Protein AF-D1PQE3-F1 (afdb_monomer)

Foldseek 3Di:
DDDDDDDDDDDDDDDDDDDDDDDDDDDDDDDDDDDDDDDDDDDDQLKQKEKEWEWEFEAEPVLHGDDILPFAFDPDFDKFWKFFDDDPRWIKIWGWDDDRSTTITIIITRDQFFIATFDQQPVNGTPDDVQQKDWAAKDPAPNDSDHPDGDDRNPRVVRRVPTDGRNDSYDYHYIYTYIYGDPHDLPWQDFDDPVLQVVQFFQEWEAAPACCQVQPIDTHGQDDDEPPQKHKADDTSDQKIKIWGDNLVVVVVVSCVPPNAKDFPVVPDDTFMWMWGQDSVVSGIYGDPPRRHGYTYIYHPDDDDAADDDDPVLQCVAQAFFEWEDAPDPPPPDDIDTGGQPDDDCQQWDWDDDGQKIKIWGRHCVSVQVVSCVPVNAKDFDDAPGQIWMWGCHPNGIHTDPVRRHGYGYIYHDDDADDDFQDLVLVCVLLPPLFFFEWEEEPADPVQDIDTHRQPDSDCPQWDKADDHRDQKIKIFGDCCLVVLLVRCVVAFFKDWDPPWFRIWMWGQPPHGIHTDPVRRHTYTYIYHFQKAKAKAFFEFAAAFAALDPPALEFEADPVRDGDALPRRQAFRIWIDIHGHPVVLVVQCVLVVPDPPAADDCQVWKKKKFAFAPDDPRMWIWGWDFDAQPPPPGFDAFPVRRYTITRTHGPDPPPPRRFYKWWFDADPVPRDTDTDNHLDDDPDWAQKDKTWMDGDDNRGSSSGIWMWTARPNDTDIGTYDYDPDTHMYMYGYFADHCVQFKFWEEQDPVRLVVVCPVVDCSLVFKWWHQDPPPDGGDQQKDQDSTRGGYGNRQKIKGKGADSDDDPDDLFVLLQVLQLVVCCVVVVHDSVQKDKGKIFIFIARSNGSRGGMADPDWIKMFGHDDPPDAQQWWKKKWAFAPLDRRTTPVVSRVSSVPTHTDMDTFGHDHSHTMDIDRTTTMMMMMTGNVRRDDDDPPPPPDDDDDDDDDDDDDDDDDDDDDDDDDDDDDDDDDDDDDDDDDDDDDDDDDDDDDDDDDDDDDDPDPDDDDDDDDDDDD

InterPro domains:
  IPR019931 LPXTG cell wall anchor motif [PS50847] (981-1017)

Structure (mmCIF, N/CA/C/O backbone):
data_AF-D1PQE3-F1
#
_entry.id   AF-D1PQE3-F1
#
loop_
_atom_site.group_PDB
_atom_site.id
_atom_site.type_symbol
_atom_site.label_atom_id
_atom_site.label_alt_id
_atom_site.label_comp_id
_atom_site.label_asym_id
_atom_site.label_entity_id
_atom_site.label_seq_id
_atom_site.pdbx_PDB_ins_code
_atom_site.Cartn_x
_atom_site.Cartn_y
_atom_site.Cartn_z
_atom_site.occupancy
_atom_site.B_iso_or_equiv
_atom_site.auth_seq_id
_atom_site.auth_comp_id
_atom_site.auth_asym_id
_atom_site.auth_atom_id
_atom_site.pdbx_PDB_model_num
ATOM 1 N N . MET A 1 1 ? -52.434 -28.961 -11.051 1.00 35.41 1 MET A N 1
ATOM 2 C CA . MET A 1 1 ? -52.957 -30.331 -10.833 1.00 35.41 1 MET A CA 1
ATOM 3 C C . MET A 1 1 ? -51.954 -31.077 -9.965 1.00 35.41 1 MET A C 1
ATOM 5 O O . MET A 1 1 ? -50.772 -30.798 -10.088 1.00 35.41 1 MET A O 1
ATOM 9 N N . LEU A 1 2 ? -52.427 -31.967 -9.096 1.00 25.78 2 LEU A N 1
ATOM 10 C CA . LEU A 1 2 ? -51.638 -32.911 -8.283 1.00 25.78 2 LEU A CA 1
ATOM 11 C C . LEU A 1 2 ? -51.845 -34.343 -8.852 1.00 25.78 2 LEU A C 1
ATOM 13 O O . LEU A 1 2 ? -52.715 -34.464 -9.724 1.00 25.78 2 LEU A O 1
ATOM 17 N N . PRO A 1 3 ? -51.173 -35.421 -8.370 1.00 51.66 3 PRO A N 1
ATOM 18 C CA . PRO A 1 3 ? -50.254 -35.500 -7.218 1.00 51.66 3 PRO A CA 1
ATOM 19 C C . PRO A 1 3 ? -48.906 -36.246 -7.422 1.00 51.66 3 PRO A C 1
ATOM 21 O O . PRO A 1 3 ? -48.752 -37.066 -8.318 1.00 51.66 3 PRO A O 1
ATOM 24 N N . PHE A 1 4 ? -47.979 -35.969 -6.494 1.00 27.55 4 PHE A N 1
ATOM 25 C CA . PHE A 1 4 ? -47.116 -36.890 -5.720 1.00 27.55 4 PHE A CA 1
ATOM 26 C C . PHE A 1 4 ? -46.882 -38.346 -6.183 1.00 27.55 4 PHE A C 1
ATOM 28 O O . PHE A 1 4 ? -47.830 -39.113 -6.338 1.00 27.55 4 PHE A O 1
ATOM 35 N N . ALA A 1 5 ? -45.625 -38.789 -6.043 1.00 27.61 5 ALA A N 1
ATOM 36 C CA . ALA A 1 5 ? -45.244 -39.712 -4.959 1.00 27.61 5 ALA A CA 1
ATOM 37 C C . ALA A 1 5 ? -43.751 -39.554 -4.597 1.00 27.61 5 ALA A C 1
ATOM 39 O O . ALA A 1 5 ? -42.927 -39.351 -5.483 1.00 27.61 5 ALA A O 1
ATOM 40 N N . ALA A 1 6 ? -43.416 -39.668 -3.311 1.00 27.92 6 ALA A N 1
ATOM 41 C CA . ALA A 1 6 ? -42.050 -39.723 -2.782 1.00 27.92 6 ALA A CA 1
ATOM 42 C C . ALA A 1 6 ? -41.967 -40.823 -1.709 1.00 27.92 6 ALA A C 1
ATOM 44 O O . ALA A 1 6 ? -43.003 -41.205 -1.165 1.00 27.92 6 ALA A O 1
ATOM 45 N N . PHE A 1 7 ? -40.760 -41.298 -1.402 1.00 25.11 7 PHE A N 1
ATOM 46 C CA . PHE A 1 7 ? -40.405 -41.987 -0.153 1.00 25.11 7 PHE A CA 1
ATOM 47 C C . PHE A 1 7 ? -38.906 -41.766 0.123 1.00 25.11 7 PHE A C 1
ATOM 49 O O . PHE A 1 7 ? -38.166 -41.465 -0.814 1.00 25.11 7 PHE A O 1
ATOM 56 N N . ALA A 1 8 ? -38.492 -41.843 1.389 1.00 27.16 8 ALA A N 1
ATOM 57 C CA . ALA A 1 8 ? -37.233 -41.283 1.892 1.00 27.16 8 ALA A CA 1
ATOM 58 C C . ALA A 1 8 ? -36.483 -42.237 2.853 1.00 27.16 8 ALA A C 1
ATOM 60 O O . ALA A 1 8 ? -36.969 -43.338 3.108 1.00 27.16 8 ALA A O 1
ATOM 61 N N . GLU A 1 9 ? -35.359 -41.736 3.389 1.00 26.64 9 GLU A N 1
ATOM 62 C CA . GLU A 1 9 ? -34.628 -42.176 4.601 1.00 26.64 9 GLU A CA 1
ATOM 63 C C . GLU A 1 9 ? -33.833 -43.509 4.535 1.00 26.64 9 GLU A C 1
ATOM 65 O O . GLU A 1 9 ? -34.399 -44.598 4.479 1.00 26.64 9 GLU A O 1
ATOM 70 N N . ASP A 1 10 ? -32.495 -43.375 4.457 1.00 29.28 10 ASP A N 1
ATOM 71 C CA . ASP A 1 10 ? -31.448 -43.713 5.468 1.00 29.28 10 ASP A CA 1
ATOM 72 C C . ASP A 1 10 ? -31.672 -44.838 6.529 1.00 29.28 10 ASP A C 1
ATOM 74 O O . ASP A 1 10 ? -32.820 -45.217 6.770 1.00 29.28 10 ASP A O 1
ATOM 78 N N . PRO A 1 11 ? -30.618 -45.390 7.207 1.00 44.50 11 PRO A N 1
ATOM 79 C CA . PRO A 1 11 ? -29.321 -44.750 7.529 1.00 44.50 11 PRO A CA 1
ATOM 80 C C . PRO A 1 11 ? -28.013 -45.582 7.401 1.00 44.50 11 PRO A C 1
ATOM 82 O O . PRO A 1 11 ? -28.030 -46.797 7.217 1.00 44.50 11 PRO A O 1
ATOM 85 N N . GLU A 1 12 ? -26.887 -44.863 7.546 1.00 29.00 12 GLU A N 1
ATOM 86 C CA . GLU A 1 12 ? -25.621 -45.171 8.269 1.00 29.00 12 GLU A CA 1
ATOM 87 C C . GLU A 1 12 ? -25.110 -46.631 8.404 1.00 29.00 12 GLU A C 1
ATOM 89 O O . GLU A 1 12 ? -25.787 -47.501 8.950 1.00 29.00 12 GLU A O 1
ATOM 94 N N . ASN A 1 13 ? -23.817 -46.874 8.110 1.00 27.17 13 ASN A N 1
ATOM 95 C CA . ASN A 1 13 ? -22.727 -46.793 9.116 1.00 27.17 13 ASN A CA 1
ATOM 96 C C . ASN A 1 13 ? -21.320 -47.133 8.518 1.00 27.17 13 ASN A C 1
ATOM 98 O O . ASN A 1 13 ? -21.216 -47.577 7.378 1.00 27.17 13 ASN A O 1
ATOM 102 N N . ASP A 1 14 ? -20.279 -46.860 9.317 1.00 27.48 14 ASP A N 1
ATOM 103 C CA . ASP A 1 14 ? -18.820 -47.110 9.275 1.00 27.48 14 ASP A CA 1
ATOM 104 C C . ASP A 1 14 ? -18.150 -48.179 8.358 1.00 27.48 14 ASP A C 1
ATOM 106 O O . ASP A 1 14 ? -18.758 -49.057 7.753 1.00 27.48 14 ASP A O 1
ATOM 110 N N . GLY A 1 15 ? -16.799 -48.167 8.342 1.00 26.25 15 GLY A N 1
ATOM 111 C CA . GLY A 1 15 ? -16.184 -49.437 8.763 1.00 26.25 15 GLY A CA 1
ATOM 112 C C . GLY A 1 15 ? -14.796 -49.914 8.312 1.00 26.25 15 GLY A C 1
ATOM 113 O O . GLY A 1 15 ? -14.409 -50.964 8.816 1.00 26.25 15 GLY A O 1
ATOM 114 N N . SER A 1 16 ? -13.996 -49.217 7.488 1.00 27.55 16 SER A N 1
ATOM 115 C CA . SER A 1 16 ? -12.582 -49.592 7.166 1.00 27.55 16 SER A CA 1
ATOM 116 C C . SER A 1 16 ? -12.328 -50.952 6.449 1.00 27.55 16 SER A C 1
ATOM 118 O O . SER A 1 16 ? -13.209 -51.798 6.342 1.00 27.55 16 SER A O 1
ATOM 120 N N . GLY A 1 17 ? -11.099 -51.192 5.949 1.00 25.55 17 GLY A N 1
ATOM 121 C CA . GLY A 1 17 ? -10.682 -52.523 5.454 1.00 25.55 17 GLY A CA 1
ATOM 122 C C . GLY A 1 17 ? -9.570 -52.534 4.392 1.00 25.55 17 GLY A C 1
ATOM 123 O O . GLY A 1 17 ? -9.836 -52.386 3.205 1.00 25.55 17 GLY A O 1
ATOM 124 N N . SER A 1 18 ? -8.316 -52.746 4.807 1.00 28.88 18 SER A N 1
ATOM 125 C CA . SER A 1 18 ? -7.129 -52.782 3.924 1.00 28.88 18 SER A CA 1
ATOM 126 C C . SER A 1 18 ? -6.797 -54.192 3.374 1.00 28.88 18 SER A C 1
ATOM 128 O O . SER A 1 18 ? -7.377 -55.190 3.797 1.00 28.88 18 SER A O 1
ATOM 130 N N . THR A 1 19 ? -5.755 -54.259 2.528 1.00 30.53 19 THR A N 1
ATOM 131 C CA . THR A 1 19 ? -5.007 -55.423 1.977 1.00 30.53 19 THR A CA 1
ATOM 132 C C . THR A 1 19 ? -5.483 -56.046 0.644 1.00 30.53 19 THR A C 1
ATOM 134 O O . THR A 1 19 ? -6.672 -56.196 0.399 1.00 30.53 19 THR A O 1
ATOM 137 N N . GLY A 1 20 ? -4.582 -56.461 -0.267 1.00 27.12 20 GLY A N 1
ATOM 138 C CA . GLY A 1 20 ? -3.137 -56.171 -0.315 1.00 27.12 20 GLY A CA 1
ATOM 139 C C . GLY A 1 20 ? -2.281 -57.042 -1.261 1.00 27.12 20 GLY A C 1
ATOM 140 O O . GLY A 1 20 ? -2.555 -58.220 -1.439 1.00 27.12 20 GLY A O 1
ATOM 141 N N . SER A 1 21 ? -1.192 -56.437 -1.761 1.00 29.28 21 SER A N 1
ATOM 142 C CA . SER A 1 21 ? 0.133 -57.005 -2.117 1.00 29.28 21 SER A CA 1
ATOM 143 C C . SER A 1 21 ? 0.295 -58.216 -3.066 1.00 29.28 21 SER A C 1
ATOM 145 O O . SER A 1 21 ? -0.207 -59.307 -2.817 1.00 29.28 21 SER A O 1
ATOM 147 N N . ALA A 1 22 ? 1.223 -58.071 -4.026 1.00 27.00 22 ALA A N 1
ATOM 148 C CA . ALA A 1 22 ? 2.254 -59.082 -4.307 1.00 27.00 22 ALA A CA 1
ATOM 149 C C . ALA A 1 22 ? 3.503 -58.435 -4.954 1.00 27.00 22 ALA A C 1
ATOM 151 O O . ALA A 1 22 ? 3.376 -57.634 -5.878 1.00 27.00 22 ALA A O 1
ATOM 152 N N . THR A 1 23 ? 4.708 -58.802 -4.504 1.00 29.86 23 THR A N 1
ATOM 153 C CA . THR A 1 23 ? 6.007 -58.311 -5.018 1.00 29.86 23 THR A CA 1
ATOM 154 C C . THR A 1 23 ? 6.984 -59.465 -5.279 1.00 29.86 23 THR A C 1
ATOM 156 O O . THR A 1 23 ? 6.872 -60.521 -4.658 1.00 29.86 23 THR A O 1
ATOM 159 N N . THR A 1 24 ? 7.986 -59.258 -6.147 1.00 26.23 24 THR A N 1
ATOM 160 C CA . THR A 1 24 ? 9.192 -60.111 -6.236 1.00 26.23 24 THR A CA 1
ATOM 161 C C . THR A 1 24 ? 10.414 -59.325 -6.722 1.00 26.23 24 THR A C 1
ATOM 163 O O . THR A 1 24 ? 10.388 -58.760 -7.812 1.00 26.23 24 THR A O 1
ATOM 166 N N . GLU A 1 25 ? 11.509 -59.364 -5.962 1.00 29.30 25 GLU A N 1
ATOM 167 C CA . GLU A 1 25 ? 12.852 -58.924 -6.381 1.00 29.30 25 GLU A CA 1
ATOM 168 C C . GLU A 1 25 ? 13.677 -60.091 -6.978 1.00 29.30 25 GLU A C 1
ATOM 170 O O . GLU A 1 25 ? 13.484 -61.231 -6.550 1.00 29.30 25 GLU A O 1
ATOM 175 N N . LYS A 1 26 ? 14.700 -59.820 -7.821 1.00 28.14 26 LYS A N 1
ATOM 176 C CA . LYS A 1 26 ? 16.119 -59.825 -7.361 1.00 28.14 26 LYS A CA 1
ATOM 177 C C . LYS A 1 26 ? 17.222 -59.613 -8.422 1.00 28.14 26 LYS A C 1
ATOM 179 O O . LYS A 1 26 ? 17.349 -60.373 -9.374 1.00 28.14 26 LYS A O 1
ATOM 184 N N . THR A 1 27 ? 18.171 -58.750 -8.031 1.00 27.91 27 THR A N 1
ATOM 185 C CA . THR A 1 27 ? 19.623 -58.718 -8.356 1.00 27.91 27 THR A CA 1
ATOM 186 C C . THR A 1 27 ? 20.117 -58.334 -9.774 1.00 27.91 27 THR A C 1
ATOM 188 O O . THR A 1 27 ? 19.391 -58.519 -10.744 1.00 27.91 27 THR A O 1
ATOM 191 N N . PRO A 1 28 ? 21.343 -57.756 -9.896 1.00 45.00 28 PRO A N 1
ATOM 192 C CA . PRO A 1 28 ? 21.773 -56.979 -11.071 1.00 45.00 28 PRO A CA 1
ATOM 193 C C . PRO A 1 28 ? 22.816 -57.672 -11.976 1.00 45.00 28 PRO A C 1
ATOM 195 O O . PRO A 1 28 ? 23.438 -58.658 -11.579 1.00 45.00 28 PRO A O 1
ATOM 198 N N . GLY A 1 29 ? 23.078 -57.093 -13.159 1.00 26.38 29 GLY A N 1
ATOM 199 C CA . GLY A 1 29 ? 24.144 -57.521 -14.076 1.00 26.38 29 GLY A CA 1
ATOM 200 C C . GLY A 1 29 ? 24.586 -56.449 -15.090 1.00 26.38 29 GLY A C 1
ATOM 201 O O . GLY A 1 29 ? 23.773 -55.947 -15.854 1.00 26.38 29 GLY A O 1
ATOM 202 N N . GLU A 1 30 ? 25.881 -56.131 -15.039 1.00 27.22 30 GLU A N 1
ATOM 203 C CA . GLU A 1 30 ? 26.797 -55.482 -16.006 1.00 27.22 30 GLU A CA 1
ATOM 204 C C . GLU A 1 30 ? 26.261 -54.845 -17.316 1.00 27.22 30 GLU A C 1
ATOM 206 O O . GLU A 1 30 ? 25.704 -55.512 -18.188 1.00 27.22 30 GLU A O 1
ATOM 211 N N . ILE A 1 31 ? 26.611 -53.565 -17.530 1.00 30.06 31 ILE A N 1
ATOM 212 C CA . ILE A 1 31 ? 26.550 -52.869 -18.832 1.00 30.06 31 ILE A CA 1
ATOM 213 C C . ILE A 1 31 ? 27.939 -52.942 -19.510 1.00 30.06 31 ILE A C 1
ATOM 215 O O . ILE A 1 31 ? 28.924 -52.551 -18.879 1.00 30.06 31 ILE A O 1
ATOM 219 N N . PRO A 1 32 ? 28.062 -53.385 -20.779 1.00 30.92 32 PRO A N 1
ATOM 220 C CA . PRO A 1 32 ? 29.330 -53.374 -21.516 1.00 30.92 32 PRO A CA 1
ATOM 221 C C . PRO A 1 32 ? 29.648 -51.988 -22.132 1.00 30.92 32 PRO A C 1
ATOM 223 O O . PRO A 1 32 ? 28.728 -51.273 -22.533 1.00 30.92 32 PRO A O 1
ATOM 226 N N . PRO A 1 33 ? 30.932 -51.592 -22.256 1.00 30.69 33 PRO A N 1
ATOM 227 C CA . PRO A 1 33 ? 31.309 -50.227 -22.632 1.00 30.69 33 PRO A CA 1
ATOM 228 C C . PRO A 1 33 ? 31.410 -49.952 -24.148 1.00 30.69 33 PRO A C 1
ATOM 230 O O . PRO A 1 33 ? 31.966 -50.735 -24.913 1.00 30.69 33 PRO A O 1
ATOM 233 N N . SER A 1 34 ? 30.934 -48.760 -24.523 1.00 34.16 34 SER A N 1
ATOM 234 C CA . SER A 1 34 ? 31.399 -47.855 -25.596 1.00 34.16 34 SER A CA 1
ATOM 235 C C . SER A 1 34 ? 31.992 -48.407 -26.912 1.00 34.16 34 SER A C 1
ATOM 237 O O . SER A 1 34 ? 33.170 -48.757 -26.984 1.00 34.16 34 SER A O 1
ATOM 239 N N . ALA A 1 35 ? 31.244 -48.210 -28.003 1.00 27.95 35 ALA A N 1
ATOM 240 C CA . ALA A 1 35 ? 31.748 -47.683 -29.281 1.00 27.95 35 ALA A CA 1
ATOM 241 C C . ALA A 1 35 ? 30.570 -47.035 -30.047 1.00 27.95 35 ALA A C 1
ATOM 243 O O . ALA A 1 35 ? 29.477 -47.591 -30.043 1.00 27.95 35 ALA A O 1
ATOM 244 N N . GLY A 1 36 ? 30.689 -45.890 -30.720 1.00 27.58 36 GLY A N 1
ATOM 245 C CA . GLY A 1 36 ? 31.830 -44.977 -30.827 1.00 27.58 36 GLY A CA 1
ATOM 246 C C . GLY A 1 36 ? 31.709 -44.123 -32.094 1.00 27.58 36 GLY A C 1
ATOM 247 O O . GLY A 1 36 ? 32.002 -44.617 -33.178 1.00 27.58 36 GLY A O 1
ATOM 248 N N . VAL A 1 37 ? 31.269 -42.868 -31.964 1.00 28.39 37 VAL A N 1
ATOM 249 C CA . VAL A 1 37 ? 31.210 -41.884 -33.061 1.00 28.39 37 VAL A CA 1
ATOM 250 C C . VAL A 1 37 ? 31.711 -40.547 -32.526 1.00 28.39 37 VAL A C 1
ATOM 252 O O . VAL A 1 37 ? 31.089 -39.962 -31.643 1.00 28.39 37 VAL A O 1
ATOM 255 N N . GLU A 1 38 ? 32.841 -40.075 -33.047 1.00 31.31 38 GLU A N 1
ATOM 256 C CA . GLU A 1 38 ? 33.329 -38.718 -32.799 1.00 31.31 38 GLU A CA 1
ATOM 257 C C . GLU A 1 38 ? 32.581 -37.720 -33.692 1.00 31.31 38 GLU A C 1
ATOM 259 O O . GLU A 1 38 ? 32.419 -37.952 -34.891 1.00 31.31 38 GLU A O 1
ATOM 264 N N . LEU A 1 39 ? 32.215 -36.567 -33.130 1.00 31.39 39 LEU A N 1
ATOM 265 C CA . LEU A 1 39 ? 32.060 -35.330 -33.891 1.00 31.39 39 LEU A CA 1
ATOM 266 C C . LEU A 1 39 ? 33.165 -34.375 -33.435 1.00 31.39 39 LEU A C 1
ATOM 268 O O . LEU A 1 39 ? 33.244 -34.009 -32.265 1.00 31.39 39 LEU A O 1
ATOM 272 N N . LEU A 1 40 ? 34.054 -34.024 -34.362 1.00 35.94 40 LEU A N 1
ATOM 273 C CA . LEU A 1 40 ? 35.183 -33.126 -34.127 1.00 35.94 40 LEU A CA 1
ATOM 274 C C . LEU A 1 40 ? 34.771 -31.676 -34.410 1.00 35.94 40 LEU A C 1
ATOM 276 O O . LEU A 1 40 ? 34.081 -31.428 -35.396 1.00 35.94 40 LEU A O 1
ATOM 280 N N . GLY A 1 41 ? 35.297 -30.719 -33.634 1.00 35.44 41 GLY A N 1
ATOM 281 C CA . GLY A 1 41 ? 35.365 -29.316 -34.074 1.00 35.44 41 GLY A CA 1
ATOM 282 C C . GLY A 1 41 ? 34.621 -28.262 -33.249 1.00 35.44 41 GLY A C 1
ATOM 283 O O . GLY A 1 41 ? 34.088 -27.329 -33.837 1.00 35.44 41 GLY A O 1
ATOM 284 N N . GLY A 1 42 ? 34.624 -28.350 -31.917 1.00 31.02 42 GLY A N 1
ATOM 285 C CA . GLY A 1 42 ? 34.377 -27.181 -31.061 1.00 31.02 42 GLY A CA 1
ATOM 286 C C . GLY A 1 42 ? 35.692 -26.494 -30.678 1.00 31.02 42 GLY A C 1
ATOM 287 O O . GLY A 1 42 ? 36.653 -27.176 -30.315 1.00 31.02 42 GLY A O 1
ATOM 288 N N . THR A 1 43 ? 35.758 -25.161 -30.730 1.00 37.25 43 THR A N 1
ATOM 289 C CA . THR A 1 43 ? 36.818 -24.406 -30.037 1.00 37.25 43 THR A CA 1
ATOM 290 C C . THR A 1 43 ? 36.696 -24.608 -28.522 1.00 37.25 43 THR A C 1
ATOM 292 O O . THR A 1 43 ? 35.577 -24.767 -28.030 1.00 37.25 43 THR A O 1
ATOM 295 N N . PRO A 1 44 ? 37.801 -24.590 -27.749 1.00 40.62 44 PRO A N 1
ATOM 296 C CA . PRO A 1 44 ? 37.707 -24.652 -26.296 1.00 40.62 44 PRO A CA 1
ATOM 297 C C . PRO A 1 44 ? 36.896 -23.461 -25.780 1.00 40.62 44 PRO A C 1
ATOM 299 O O . PRO A 1 44 ? 37.273 -22.313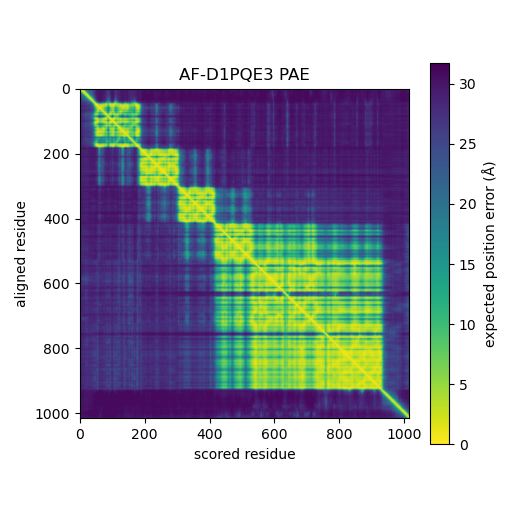 -26.019 1.00 40.62 44 PRO A O 1
ATOM 302 N N . ARG A 1 45 ? 35.795 -23.728 -25.072 1.00 51.97 45 ARG A N 1
ATOM 303 C CA . ARG A 1 45 ? 35.130 -22.700 -24.269 1.00 51.97 45 ARG A CA 1
ATOM 304 C C . ARG A 1 45 ? 36.084 -22.304 -23.139 1.00 51.97 45 ARG A C 1
ATOM 306 O O . ARG A 1 45 ? 36.736 -23.169 -22.547 1.00 51.97 45 ARG A O 1
ATOM 313 N N . ASN A 1 46 ? 36.187 -21.011 -22.852 1.00 52.53 46 ASN A N 1
ATOM 314 C CA . ASN A 1 46 ? 36.959 -20.531 -21.709 1.00 52.53 46 ASN A CA 1
ATOM 315 C C . ASN A 1 46 ? 36.152 -20.817 -20.439 1.00 52.53 46 ASN A C 1
ATOM 317 O O . ASN A 1 46 ? 35.257 -20.061 -20.084 1.00 52.53 46 ASN A O 1
ATOM 321 N N . LEU A 1 47 ? 36.452 -21.949 -19.804 1.00 58.25 47 LEU A N 1
ATOM 322 C CA . LEU A 1 47 ? 35.730 -22.435 -18.633 1.00 58.25 47 LEU A CA 1
ATOM 323 C C . LEU A 1 47 ? 36.070 -21.592 -17.394 1.00 58.25 47 LEU A C 1
ATOM 325 O O . LEU A 1 47 ? 37.195 -21.659 -16.883 1.00 58.25 47 LEU A O 1
ATOM 329 N N . GLY A 1 48 ? 35.089 -20.841 -16.894 1.00 64.94 48 GLY A N 1
ATOM 330 C CA . GLY A 1 48 ? 35.186 -20.100 -15.639 1.00 64.94 48 GLY A CA 1
ATOM 331 C C . GLY A 1 48 ? 35.355 -21.062 -14.464 1.00 64.94 48 GLY A C 1
ATOM 332 O O . GLY A 1 48 ? 34.631 -22.053 -14.358 1.00 64.94 48 GLY A O 1
ATOM 333 N N . ASN A 1 49 ? 36.340 -20.802 -13.599 1.00 72.19 49 ASN A N 1
ATOM 334 C CA . ASN A 1 49 ? 36.639 -21.638 -12.433 1.00 72.19 49 ASN A CA 1
ATOM 335 C C . ASN A 1 49 ? 36.357 -20.850 -11.155 1.00 72.19 49 ASN A C 1
ATOM 337 O O . ASN A 1 49 ? 37.136 -19.977 -10.761 1.00 72.19 49 ASN A O 1
ATOM 341 N N . TYR A 1 50 ? 35.245 -21.171 -10.502 1.00 73.81 50 TYR A N 1
ATOM 342 C CA . TYR A 1 50 ? 34.698 -20.371 -9.416 1.00 73.81 50 TYR A CA 1
ATOM 343 C C . TYR A 1 50 ? 34.818 -21.061 -8.067 1.00 73.81 50 TYR A C 1
ATOM 345 O O . TYR A 1 50 ? 34.600 -22.268 -7.939 1.00 73.81 50 TYR A O 1
ATOM 353 N N . LYS A 1 51 ? 35.116 -20.260 -7.041 1.00 80.75 51 LYS A N 1
ATOM 354 C CA . LYS A 1 51 ? 35.068 -20.665 -5.641 1.00 80.75 51 LYS A CA 1
ATOM 355 C C . LYS A 1 51 ? 34.195 -19.693 -4.851 1.00 80.75 51 LYS A C 1
ATOM 357 O O . LYS A 1 51 ? 34.420 -18.486 -4.895 1.00 80.75 51 LYS A O 1
ATOM 362 N N . VAL A 1 52 ? 33.259 -20.222 -4.070 1.00 78.44 52 VAL A N 1
ATOM 363 C CA . VAL A 1 52 ? 32.497 -19.449 -3.078 1.00 78.44 52 VAL A CA 1
ATOM 364 C C . VAL A 1 52 ? 32.743 -20.062 -1.705 1.00 78.44 52 VAL A C 1
ATOM 366 O O . VAL A 1 52 ? 32.715 -21.283 -1.556 1.00 78.44 52 VAL A O 1
ATOM 369 N N . ILE A 1 53 ? 33.022 -19.229 -0.705 1.00 81.75 53 ILE A N 1
ATOM 370 C CA . ILE A 1 53 ? 33.121 -19.643 0.695 1.00 81.75 53 ILE A CA 1
ATOM 371 C C . ILE A 1 53 ? 31.863 -19.166 1.419 1.00 81.75 53 ILE A C 1
ATOM 373 O O . ILE A 1 53 ? 31.623 -17.966 1.559 1.00 81.75 53 ILE A O 1
ATOM 377 N N . VAL A 1 54 ? 31.053 -20.124 1.855 1.00 81.62 54 VAL A N 1
ATOM 378 C CA . VAL A 1 54 ? 29.821 -19.911 2.615 1.00 81.62 54 VAL A CA 1
ATOM 379 C C . VAL A 1 54 ? 30.127 -20.155 4.089 1.00 81.62 54 VAL A C 1
ATOM 381 O O . VAL A 1 54 ? 30.715 -21.175 4.445 1.00 81.62 54 VAL A O 1
ATOM 384 N N . GLN A 1 55 ? 29.759 -19.206 4.942 1.00 84.38 55 GLN A N 1
ATOM 385 C CA . GLN A 1 55 ? 30.165 -19.154 6.349 1.00 84.38 55 GLN A CA 1
ATOM 386 C C . GLN A 1 55 ? 29.067 -18.532 7.213 1.00 84.38 55 GLN A C 1
ATOM 388 O O . GLN A 1 55 ? 28.243 -17.776 6.696 1.00 84.38 55 GLN A O 1
ATOM 393 N N . ALA A 1 56 ? 29.086 -18.800 8.518 1.00 86.12 56 ALA A N 1
ATOM 394 C CA . ALA A 1 56 ? 28.111 -18.256 9.462 1.00 86.12 56 ALA A CA 1
ATOM 395 C C . ALA A 1 56 ? 28.731 -17.219 10.413 1.00 86.12 56 ALA A C 1
ATOM 397 O O . ALA A 1 56 ? 29.846 -17.397 10.909 1.00 86.12 56 ALA A O 1
ATOM 398 N N . VAL A 1 57 ? 27.978 -16.160 10.706 1.00 88.19 57 VAL A N 1
ATOM 399 C CA . VAL A 1 57 ? 28.194 -15.224 11.821 1.00 88.19 57 VAL A CA 1
ATOM 400 C C . VAL A 1 57 ? 27.075 -15.433 12.833 1.00 88.19 57 VAL A C 1
ATOM 402 O O . VAL A 1 57 ? 25.919 -15.560 12.441 1.00 88.19 57 VAL A O 1
ATOM 405 N N . ILE A 1 58 ? 27.417 -15.416 14.121 1.00 87.44 58 ILE A N 1
ATOM 406 C CA . ILE A 1 58 ? 26.457 -15.200 15.205 1.00 87.44 58 ILE A CA 1
ATOM 407 C C . ILE A 1 58 ? 26.647 -13.766 15.709 1.00 87.44 58 ILE A C 1
ATOM 409 O O . ILE A 1 58 ? 27.773 -13.367 16.035 1.00 87.44 58 ILE A O 1
ATOM 413 N N . ARG A 1 59 ? 25.552 -13.006 15.774 1.00 87.38 59 ARG A N 1
ATOM 414 C CA . ARG A 1 59 ? 25.471 -11.675 16.388 1.00 87.38 59 ARG A CA 1
ATOM 415 C C . ARG A 1 59 ? 24.573 -11.686 17.629 1.00 87.38 59 ARG A C 1
ATOM 417 O O . ARG A 1 59 ? 23.692 -12.535 17.730 1.00 87.38 59 ARG A O 1
ATOM 424 N N . ASP A 1 60 ? 24.797 -10.762 18.554 1.00 83.94 60 ASP A N 1
ATOM 425 C CA . ASP A 1 60 ? 23.933 -10.561 19.722 1.00 83.94 60 ASP A CA 1
ATOM 426 C C . ASP A 1 60 ? 22.634 -9.820 19.351 1.00 83.94 60 ASP A C 1
ATOM 428 O O . ASP A 1 60 ? 22.448 -9.367 18.216 1.00 83.94 60 ASP A O 1
ATOM 432 N N . GLU A 1 61 ? 21.730 -9.687 20.323 1.00 76.44 61 GLU A N 1
ATOM 433 C CA . GLU A 1 61 ? 20.445 -8.988 20.190 1.00 76.44 61 GLU A CA 1
ATOM 434 C C . GLU A 1 61 ? 20.579 -7.535 19.700 1.00 76.44 61 GLU A C 1
ATOM 436 O O . GLU A 1 61 ? 19.712 -7.040 18.981 1.00 76.44 61 GLU A O 1
ATOM 441 N N . SER A 1 62 ? 21.682 -6.858 20.044 1.00 76.12 62 SER A N 1
ATOM 442 C CA . SER A 1 62 ? 21.976 -5.477 19.635 1.00 76.12 62 SER A CA 1
ATOM 443 C C . SER A 1 62 ? 22.660 -5.374 18.263 1.00 76.12 62 SER A C 1
ATOM 445 O O . SER A 1 62 ? 22.997 -4.279 17.811 1.00 76.12 62 SER A O 1
ATOM 447 N N . GLY A 1 63 ? 22.866 -6.508 17.586 1.00 74.38 63 GLY A N 1
ATOM 448 C CA . GLY A 1 63 ? 23.564 -6.610 16.306 1.00 74.38 63 GLY A CA 1
ATOM 449 C C . GLY A 1 63 ? 25.094 -6.677 16.417 1.00 74.38 63 GLY A C 1
ATOM 450 O O . GLY A 1 63 ? 25.777 -6.691 15.388 1.00 74.38 63 GLY A O 1
ATOM 451 N N . GLY A 1 64 ? 25.643 -6.731 17.635 1.00 78.88 64 GLY A N 1
ATOM 452 C CA . GLY A 1 64 ? 27.077 -6.837 17.893 1.00 78.88 64 GLY A CA 1
ATOM 453 C C . GLY A 1 64 ? 27.647 -8.210 17.525 1.00 78.88 64 GLY A C 1
ATOM 454 O O . GLY A 1 64 ? 26.956 -9.223 17.520 1.00 78.88 64 GLY A O 1
ATOM 455 N N . TRP A 1 65 ? 28.927 -8.261 17.152 1.00 82.94 65 TRP A N 1
ATOM 456 C CA . TRP A 1 65 ? 29.583 -9.500 16.716 1.00 82.94 65 TRP A CA 1
ATOM 457 C C . TRP A 1 65 ? 29.873 -10.417 17.913 1.00 82.94 65 TRP A C 1
ATOM 459 O O . TRP A 1 65 ? 30.577 -10.005 18.836 1.00 82.94 65 TRP A O 1
ATOM 469 N N . VAL A 1 66 ? 29.401 -11.670 17.870 1.00 82.50 66 VAL A N 1
ATOM 470 C CA . VAL A 1 66 ? 29.613 -12.665 18.942 1.00 82.50 66 VAL A CA 1
ATOM 471 C C . VAL A 1 66 ? 30.584 -13.759 18.511 1.00 82.50 66 VAL A C 1
ATOM 473 O O . VAL A 1 66 ? 31.536 -14.058 19.233 1.00 82.50 66 VAL A O 1
ATOM 476 N N . SER A 1 67 ? 30.373 -14.373 17.341 1.00 78.25 67 SER A N 1
ATOM 477 C CA . SER A 1 67 ? 31.290 -15.393 16.814 1.00 78.25 67 SER A CA 1
ATOM 478 C C . SER A 1 67 ? 31.155 -15.623 15.305 1.00 78.25 67 SER A C 1
ATOM 480 O O . SER A 1 67 ? 30.219 -15.158 14.657 1.00 78.25 67 SER A O 1
ATOM 482 N N . THR A 1 68 ? 32.093 -16.386 14.741 1.00 77.69 68 THR A N 1
ATOM 483 C CA . THR A 1 68 ? 32.103 -16.818 13.333 1.00 77.69 68 THR A CA 1
ATOM 484 C C . THR A 1 68 ? 32.405 -18.299 13.230 1.00 77.69 68 THR A C 1
ATOM 486 O O . THR A 1 68 ? 33.314 -18.774 13.911 1.00 77.69 68 THR A O 1
ATOM 489 N N . ASN A 1 69 ? 31.707 -19.004 12.337 1.00 62.88 69 ASN A N 1
ATOM 490 C CA . ASN A 1 69 ? 31.901 -20.432 12.053 1.00 62.88 69 ASN A CA 1
ATOM 491 C C . ASN A 1 69 ? 31.783 -21.336 13.300 1.00 62.88 69 ASN A C 1
ATOM 493 O O . ASN A 1 69 ? 32.349 -22.424 13.349 1.00 62.88 69 ASN A O 1
ATOM 497 N N . ALA A 1 70 ? 31.022 -20.888 14.305 1.00 62.31 70 ALA A N 1
ATOM 498 C CA . ALA A 1 70 ? 30.729 -21.648 15.519 1.00 62.31 70 ALA A CA 1
ATOM 499 C C . ALA A 1 70 ? 29.643 -22.721 15.309 1.00 62.31 70 ALA A C 1
ATOM 501 O O . ALA A 1 70 ? 29.636 -23.730 16.010 1.00 62.31 70 ALA A O 1
ATOM 502 N N . LEU A 1 71 ? 28.748 -22.521 14.334 1.00 74.88 71 LEU A N 1
ATOM 503 C CA . LEU A 1 71 ? 27.688 -23.466 13.979 1.00 74.88 71 LEU A CA 1
ATOM 504 C C . LEU A 1 71 ? 28.258 -24.666 13.211 1.00 74.88 71 LEU A C 1
ATOM 506 O O . LEU A 1 71 ? 28.809 -24.466 12.127 1.00 74.88 71 LEU A O 1
ATOM 510 N N . PRO A 1 72 ? 28.108 -25.916 13.686 1.00 73.81 72 PRO A N 1
ATOM 511 C CA . PRO A 1 72 ? 28.557 -27.082 12.935 1.00 73.81 72 PRO A CA 1
ATOM 512 C C . PRO A 1 72 ? 27.792 -27.217 11.613 1.00 73.81 72 PRO A C 1
ATOM 514 O O . PRO A 1 72 ? 26.569 -27.349 11.602 1.00 73.81 72 PRO A O 1
ATOM 517 N N . SER A 1 73 ? 28.504 -27.251 10.486 1.00 70.44 73 SER A N 1
ATOM 518 C CA . SER A 1 73 ? 27.916 -27.607 9.190 1.00 70.44 73 SER A CA 1
ATOM 519 C C . SER A 1 73 ? 27.295 -29.008 9.255 1.00 70.44 73 SER A C 1
ATOM 521 O O . SER A 1 73 ? 27.950 -29.954 9.712 1.00 70.44 73 SER A O 1
ATOM 523 N N . LYS A 1 74 ? 26.068 -29.180 8.754 1.00 67.75 74 LYS A N 1
ATOM 524 C CA . LYS A 1 74 ? 25.489 -30.514 8.521 1.00 67.75 74 LYS A CA 1
ATOM 525 C C . LYS A 1 74 ? 26.356 -31.250 7.485 1.00 67.75 74 LYS A C 1
ATOM 527 O O . LYS A 1 74 ? 26.975 -30.626 6.623 1.00 67.75 74 LYS A O 1
ATOM 532 N N . PHE A 1 75 ? 26.445 -32.581 7.552 1.00 53.88 75 PHE A N 1
ATOM 533 C CA . PHE A 1 75 ? 27.330 -33.361 6.665 1.00 53.88 75 PHE A CA 1
ATOM 534 C C . PHE A 1 75 ? 26.781 -33.468 5.226 1.00 53.88 75 PHE A C 1
ATOM 536 O O . PHE A 1 75 ? 26.371 -34.532 4.767 1.00 53.88 75 PHE A O 1
ATOM 543 N N . PHE A 1 76 ? 26.800 -32.349 4.501 1.00 60.97 76 PHE A N 1
ATOM 544 C CA . PHE A 1 76 ? 26.522 -32.272 3.073 1.00 60.97 76 PHE A CA 1
ATOM 545 C C . PHE A 1 76 ? 27.840 -32.235 2.289 1.00 60.97 76 PHE A C 1
ATOM 547 O O . PHE A 1 76 ? 28.650 -31.320 2.428 1.00 60.97 76 PHE A O 1
ATOM 554 N N . ASN A 1 77 ? 28.063 -33.266 1.479 1.00 60.78 77 ASN A N 1
ATOM 555 C CA . ASN A 1 77 ? 29.170 -33.365 0.534 1.00 60.78 77 ASN A CA 1
ATOM 556 C C . ASN A 1 77 ? 28.594 -33.970 -0.744 1.00 60.78 77 ASN A C 1
ATOM 558 O O . ASN A 1 77 ? 28.234 -35.149 -0.766 1.00 60.78 77 ASN A O 1
ATOM 562 N N . GLY A 1 78 ? 28.411 -33.141 -1.765 1.00 64.44 78 GLY A N 1
ATOM 563 C CA . GLY A 1 78 ? 27.601 -33.494 -2.921 1.00 64.44 78 GLY A CA 1
ATOM 564 C C . GLY A 1 78 ? 27.599 -32.420 -3.997 1.00 64.44 78 GLY A C 1
ATOM 565 O O . GLY A 1 78 ? 28.275 -31.396 -3.895 1.00 64.44 78 GLY A O 1
ATOM 566 N N . THR A 1 79 ? 26.828 -32.683 -5.046 1.00 71.06 79 THR A N 1
ATOM 567 C CA . THR A 1 79 ? 26.745 -31.843 -6.237 1.00 71.06 79 THR A CA 1
ATOM 568 C C . THR A 1 79 ? 25.349 -31.237 -6.349 1.00 71.06 79 THR A C 1
ATOM 570 O O . THR A 1 79 ? 24.376 -31.989 -6.361 1.00 71.06 79 THR A O 1
ATOM 573 N N . THR A 1 80 ? 25.234 -29.912 -6.482 1.00 68.94 80 THR A N 1
ATOM 574 C CA . THR A 1 80 ? 23.974 -29.257 -6.886 1.00 68.94 80 THR A CA 1
ATOM 575 C C . THR A 1 80 ? 24.080 -28.701 -8.304 1.00 68.94 80 THR A C 1
ATOM 577 O O . THR A 1 80 ? 25.176 -28.423 -8.800 1.00 68.94 80 THR A O 1
ATOM 580 N N . ALA A 1 81 ? 22.937 -28.569 -8.976 1.00 66.19 81 ALA A N 1
ATOM 581 C CA . ALA A 1 81 ? 22.858 -27.903 -10.270 1.00 66.19 81 ALA A CA 1
ATOM 582 C C . ALA A 1 81 ? 23.078 -26.389 -10.117 1.00 66.19 81 ALA A C 1
ATOM 584 O O . ALA A 1 81 ? 22.767 -25.803 -9.077 1.00 66.19 81 ALA A O 1
ATOM 585 N N . GLY A 1 82 ? 23.593 -25.764 -11.171 1.00 67.31 82 GLY A N 1
ATOM 586 C CA . GLY A 1 82 ? 23.668 -24.314 -11.293 1.00 67.31 82 GLY A CA 1
ATOM 587 C C . GLY A 1 82 ? 23.730 -23.881 -12.752 1.00 67.31 82 GLY A C 1
ATOM 588 O O . GLY A 1 82 ? 24.103 -24.673 -13.622 1.00 67.31 82 GLY A O 1
ATOM 589 N N . GLY A 1 83 ? 23.386 -22.627 -13.012 1.00 65.00 83 GLY A N 1
ATOM 590 C CA . GLY A 1 83 ? 23.532 -21.988 -14.317 1.00 65.00 83 GLY A CA 1
ATOM 591 C C . GLY A 1 83 ? 24.539 -20.841 -14.295 1.00 65.00 83 GLY A C 1
ATOM 592 O O . GLY A 1 83 ? 25.163 -20.551 -13.275 1.00 65.00 83 GLY A O 1
ATOM 593 N N . SER A 1 84 ? 24.682 -20.192 -15.447 1.00 64.19 84 SER A N 1
ATOM 594 C CA . SER A 1 84 ? 25.460 -18.971 -15.675 1.00 64.19 84 SER A CA 1
ATOM 595 C C . SER A 1 84 ? 24.748 -18.149 -16.746 1.00 64.19 84 SER A C 1
ATOM 597 O O . SER A 1 84 ? 24.186 -18.730 -17.678 1.00 64.19 84 SER A O 1
ATOM 599 N N . SER A 1 85 ? 24.770 -16.819 -16.637 1.00 55.88 85 SER A N 1
ATOM 600 C CA . SER A 1 85 ? 24.244 -15.946 -17.691 1.00 55.88 85 SER A CA 1
ATOM 601 C C . SER A 1 85 ? 25.180 -15.952 -18.908 1.00 55.88 85 SER A C 1
ATOM 603 O O . SER A 1 85 ? 26.329 -15.507 -18.819 1.00 55.88 85 SER A O 1
ATOM 605 N N . GLY A 1 86 ? 24.683 -16.455 -20.038 1.00 52.50 86 GLY A N 1
ATOM 606 C CA . GLY A 1 86 ? 25.388 -16.537 -21.319 1.00 52.50 86 GLY A CA 1
ATOM 607 C C . GLY A 1 86 ? 24.611 -17.380 -22.336 1.00 52.50 86 GLY A C 1
ATOM 608 O O . GLY A 1 86 ? 23.748 -18.166 -21.943 1.00 52.50 86 GLY A O 1
ATOM 609 N N . ASP A 1 87 ? 24.955 -17.227 -23.619 1.00 43.44 87 ASP A N 1
ATOM 610 C CA . ASP A 1 87 ? 24.212 -17.490 -24.877 1.00 43.44 87 ASP A CA 1
ATOM 611 C C . ASP A 1 87 ? 23.488 -18.850 -25.080 1.00 43.44 87 ASP A C 1
ATOM 613 O O . ASP A 1 87 ? 22.960 -19.116 -26.158 1.00 43.44 87 ASP A O 1
ATOM 617 N N . ALA A 1 88 ? 23.480 -19.755 -24.100 1.00 44.31 88 ALA A N 1
ATOM 618 C CA . ALA A 1 88 ? 22.722 -21.011 -24.139 1.00 44.31 88 ALA A CA 1
ATOM 619 C C . ALA A 1 88 ? 22.295 -21.529 -22.746 1.00 44.31 88 ALA A C 1
ATOM 621 O O . ALA A 1 88 ? 22.067 -22.729 -22.593 1.00 44.31 88 ALA A O 1
ATOM 622 N N . GLY A 1 89 ? 22.257 -20.669 -21.716 1.00 52.47 89 GLY A N 1
ATOM 623 C CA . GLY A 1 89 ? 21.862 -21.046 -20.350 1.00 52.47 89 GLY A CA 1
ATOM 624 C C . GLY A 1 89 ? 22.719 -22.176 -19.772 1.00 52.47 89 GLY A C 1
ATOM 625 O O . GLY A 1 89 ? 22.195 -23.210 -19.358 1.00 52.47 89 GLY A O 1
ATOM 626 N N . SER A 1 90 ? 24.050 -22.038 -19.822 1.00 54.38 90 SER A N 1
ATOM 627 C CA . SER A 1 90 ? 24.954 -23.184 -19.661 1.00 54.38 90 SER A CA 1
ATOM 628 C C . SER A 1 90 ? 24.832 -23.855 -18.288 1.00 54.38 90 SER A C 1
ATOM 630 O O . SER A 1 90 ? 25.224 -23.283 -17.266 1.00 54.38 90 SER A O 1
ATOM 632 N N . SER A 1 91 ? 24.347 -25.097 -18.278 1.00 58.56 91 SER A N 1
ATOM 633 C CA . SER A 1 91 ? 24.243 -25.923 -17.078 1.00 58.56 91 SER A CA 1
ATOM 634 C C . SER A 1 91 ? 25.625 -26.361 -16.588 1.00 58.56 91 SER A C 1
ATOM 636 O O . SER A 1 91 ? 26.323 -27.107 -17.280 1.00 58.56 91 SER A O 1
ATOM 638 N N . GLY A 1 92 ? 25.992 -25.952 -15.378 1.00 67.75 92 GLY A N 1
ATOM 639 C CA . GLY A 1 92 ? 27.149 -26.469 -14.653 1.00 67.75 92 GLY A CA 1
ATOM 640 C C . GLY A 1 92 ? 26.740 -27.115 -13.332 1.00 67.75 92 GLY A C 1
ATOM 641 O O . GLY A 1 92 ? 25.570 -27.424 -13.089 1.00 67.75 92 GLY A O 1
ATOM 642 N N . SER A 1 93 ? 27.721 -27.350 -12.463 1.00 73.88 93 SER A N 1
ATOM 643 C CA . SER A 1 93 ? 27.477 -28.005 -11.179 1.00 73.88 93 SER A CA 1
ATOM 644 C C . SER A 1 93 ? 28.386 -27.477 -10.077 1.00 73.88 93 SER A C 1
ATOM 646 O O . SER A 1 93 ? 29.606 -27.420 -10.260 1.00 73.88 93 SER A O 1
ATOM 648 N N . TRP A 1 94 ? 27.808 -27.176 -8.917 1.00 77.12 94 TRP A N 1
ATOM 649 C CA . TRP A 1 94 ? 28.547 -26.809 -7.715 1.00 77.12 94 TRP A CA 1
ATOM 650 C C . TRP A 1 94 ? 28.897 -28.054 -6.907 1.00 77.12 94 TRP A C 1
ATOM 652 O O . TRP A 1 94 ? 28.015 -28.805 -6.497 1.00 77.12 94 TRP A O 1
ATOM 662 N N . GLN A 1 95 ? 30.189 -28.261 -6.658 1.00 83.88 95 GLN A N 1
ATOM 663 C CA . GLN A 1 95 ? 30.700 -29.285 -5.751 1.00 83.88 95 GLN A CA 1
ATOM 664 C C . GLN A 1 95 ? 30.851 -28.686 -4.352 1.00 83.88 95 GLN A C 1
ATOM 666 O O . GLN A 1 95 ? 31.640 -27.758 -4.154 1.00 83.88 95 GLN A O 1
ATOM 671 N N . TRP A 1 96 ? 30.097 -29.213 -3.389 1.00 80.69 96 TRP A N 1
ATOM 672 C CA . TRP A 1 96 ? 30.047 -28.725 -2.013 1.00 80.69 96 TRP A CA 1
ATOM 673 C C . TRP A 1 96 ? 31.033 -29.488 -1.133 1.00 80.69 96 TRP A C 1
ATOM 675 O O . TRP A 1 96 ? 30.864 -30.679 -0.888 1.00 80.69 96 TRP A O 1
ATOM 685 N N . THR A 1 97 ? 32.044 -28.789 -0.621 1.00 82.44 97 THR A N 1
ATOM 686 C CA . THR A 1 97 ? 33.015 -29.322 0.342 1.00 82.44 97 THR A CA 1
ATOM 687 C C . THR A 1 97 ? 32.807 -28.651 1.698 1.00 82.44 97 THR A C 1
ATOM 689 O O . THR A 1 97 ? 33.173 -27.487 1.871 1.00 82.44 97 THR A O 1
ATOM 692 N N . ALA A 1 98 ? 32.243 -29.380 2.663 1.00 73.62 98 ALA A N 1
ATOM 693 C CA . ALA A 1 98 ? 32.131 -28.924 4.050 1.00 73.62 98 ALA A CA 1
ATOM 694 C C . ALA A 1 98 ? 33.513 -28.622 4.668 1.00 73.62 98 ALA A C 1
ATOM 696 O O . ALA A 1 98 ? 34.510 -29.285 4.367 1.00 73.62 98 ALA A O 1
ATOM 697 N N . GLN A 1 99 ? 33.561 -27.602 5.520 1.00 73.88 99 GLN A N 1
ATOM 698 C CA . GLN A 1 99 ? 34.728 -27.107 6.256 1.00 73.88 99 GLN A CA 1
ATOM 699 C C . GLN A 1 99 ? 34.287 -26.717 7.675 1.00 73.88 99 GLN A C 1
ATOM 701 O O . GLN A 1 99 ? 33.090 -26.622 7.938 1.00 73.88 99 GLN A O 1
ATOM 706 N N . ASP A 1 100 ? 35.226 -26.495 8.598 1.00 68.12 100 ASP A N 1
ATOM 707 C CA . ASP A 1 100 ? 34.895 -26.173 9.994 1.00 68.12 100 ASP A CA 1
ATOM 708 C C . ASP A 1 100 ? 34.009 -24.910 10.080 1.00 68.12 100 ASP A C 1
ATOM 710 O O . ASP A 1 100 ? 34.469 -23.786 9.877 1.00 68.12 100 ASP A O 1
ATOM 714 N N . GLY A 1 101 ? 32.714 -25.128 10.337 1.00 69.12 101 GLY A N 1
ATOM 715 C CA . GLY A 1 101 ? 31.667 -24.107 10.452 1.00 69.12 101 GLY A CA 1
ATOM 716 C C . GLY A 1 101 ? 31.070 -23.560 9.145 1.00 69.12 101 GLY A C 1
ATOM 717 O O . GLY A 1 101 ? 30.282 -22.613 9.187 1.00 69.12 101 GLY A O 1
ATOM 718 N N . GLY A 1 102 ? 31.400 -24.132 7.983 1.00 81.62 102 GLY A N 1
ATOM 719 C CA . GLY A 1 102 ? 30.942 -23.614 6.689 1.00 81.62 102 GLY A CA 1
ATOM 720 C C . GLY A 1 102 ? 31.231 -24.530 5.498 1.00 81.62 102 GLY A C 1
ATOM 721 O O . GLY A 1 102 ? 31.442 -25.731 5.647 1.00 81.62 102 GLY A O 1
ATOM 722 N N . TYR A 1 103 ? 31.240 -23.962 4.292 1.00 81.12 103 TYR A N 1
ATOM 723 C CA . TYR A 1 103 ? 31.431 -24.698 3.040 1.00 81.12 103 TYR A CA 1
ATOM 724 C C . TYR A 1 103 ? 32.328 -23.938 2.063 1.00 81.12 103 TYR A C 1
ATOM 726 O O . TYR A 1 103 ? 32.216 -22.727 1.891 1.00 81.12 103 TYR A O 1
ATOM 734 N N . THR A 1 104 ? 33.166 -24.675 1.339 1.00 83.88 104 THR A N 1
ATOM 735 C CA . THR A 1 104 ? 33.705 -24.242 0.048 1.00 83.88 104 THR A CA 1
ATOM 736 C C . THR A 1 104 ? 32.867 -24.887 -1.053 1.00 83.88 104 THR A C 1
ATOM 738 O O . THR A 1 104 ? 32.821 -26.112 -1.159 1.00 83.88 104 THR A O 1
ATOM 741 N N . LEU A 1 105 ? 32.250 -24.065 -1.896 1.00 79.56 105 LEU A N 1
ATOM 742 C CA . LEU A 1 105 ? 31.673 -24.480 -3.168 1.00 79.56 105 LEU A CA 1
ATOM 743 C C . LEU A 1 105 ? 32.735 -24.264 -4.249 1.00 79.56 105 LEU A C 1
ATOM 745 O O . LEU A 1 105 ? 33.345 -23.194 -4.312 1.00 79.56 105 LEU A O 1
ATOM 749 N N . THR A 1 106 ? 32.935 -25.249 -5.119 1.00 82.25 106 THR A N 1
ATOM 750 C CA . THR A 1 106 ? 33.714 -25.083 -6.356 1.00 82.25 106 THR A CA 1
ATOM 751 C C . THR A 1 106 ? 32.893 -25.517 -7.554 1.00 82.25 106 THR A C 1
ATOM 753 O O . THR A 1 106 ? 32.338 -26.615 -7.543 1.00 82.25 106 THR A O 1
ATOM 756 N N . GLY A 1 107 ? 32.833 -24.680 -8.584 1.00 77.25 107 GLY A N 1
ATOM 757 C CA . GLY A 1 107 ? 32.058 -24.942 -9.791 1.00 77.25 107 GLY A CA 1
ATOM 758 C C . GLY A 1 107 ? 32.802 -24.491 -11.043 1.00 77.25 107 GLY A C 1
ATOM 759 O O . GLY A 1 107 ? 33.599 -23.551 -11.004 1.00 77.25 107 GLY A O 1
ATOM 760 N N . GLN A 1 108 ? 32.554 -25.195 -12.144 1.00 76.25 108 GLN A N 1
ATOM 761 C CA . GLN A 1 108 ? 33.164 -24.939 -13.444 1.00 76.25 108 GLN A CA 1
ATOM 762 C C . GLN A 1 108 ? 32.051 -24.785 -14.484 1.00 76.25 108 GLN A C 1
ATOM 764 O O . GLN A 1 108 ? 31.193 -25.662 -14.590 1.00 76.25 108 GLN A O 1
ATOM 769 N N . PHE A 1 109 ? 32.049 -23.663 -15.205 1.00 72.75 109 PHE A N 1
ATOM 770 C CA . PHE A 1 109 ? 30.951 -23.240 -16.085 1.00 72.75 109 PHE A CA 1
ATOM 771 C C . PHE A 1 109 ? 31.488 -22.704 -17.421 1.00 72.75 109 PHE A C 1
ATOM 773 O O . PHE A 1 109 ? 32.644 -22.289 -17.506 1.00 72.75 109 PHE A O 1
ATOM 780 N N . ASP A 1 110 ? 30.658 -22.726 -18.466 1.00 63.69 110 ASP A N 1
ATOM 781 C CA . ASP A 1 110 ? 31.053 -22.401 -19.848 1.00 63.69 110 ASP A CA 1
ATOM 782 C C . ASP A 1 110 ? 31.109 -20.889 -20.159 1.00 63.69 110 ASP A C 1
ATOM 784 O O . ASP A 1 110 ? 31.603 -20.505 -21.223 1.00 63.69 110 ASP A O 1
ATOM 788 N N . SER A 1 111 ? 30.611 -20.044 -19.253 1.00 61.81 111 SER A N 1
ATOM 789 C CA . SER A 1 111 ? 30.527 -18.581 -19.377 1.00 61.81 111 SER A CA 1
ATOM 790 C C . SER A 1 111 ? 31.048 -17.864 -18.123 1.00 61.81 111 SER A C 1
ATOM 792 O O . SER A 1 111 ? 31.283 -18.483 -17.085 1.00 61.81 111 SER A O 1
ATOM 794 N N . HIS A 1 112 ? 31.289 -16.552 -18.248 1.00 55.47 112 HIS A N 1
ATOM 795 C CA . HIS A 1 112 ? 32.041 -15.760 -17.264 1.00 55.47 112 HIS A CA 1
ATOM 796 C C . HIS A 1 112 ? 31.194 -14.900 -16.307 1.00 55.47 112 HIS A C 1
ATOM 798 O O . HIS A 1 112 ? 31.766 -14.254 -15.429 1.00 55.47 112 HIS A O 1
ATOM 804 N N . ALA A 1 113 ? 29.870 -14.859 -16.474 1.00 54.22 113 ALA A N 1
ATOM 805 C CA . ALA A 1 113 ? 28.981 -13.944 -15.759 1.00 54.22 113 ALA A CA 1
ATOM 806 C C . ALA A 1 113 ? 27.914 -14.685 -14.933 1.00 54.22 113 ALA A C 1
ATOM 808 O O . ALA A 1 113 ? 27.503 -15.795 -15.284 1.00 54.22 113 ALA A O 1
ATOM 809 N N . ASN A 1 114 ? 27.506 -14.050 -13.827 1.00 58.88 114 ASN A N 1
ATOM 810 C CA . ASN A 1 114 ? 26.384 -14.396 -12.943 1.00 58.88 114 ASN A CA 1
ATOM 811 C C . ASN A 1 114 ? 26.080 -15.900 -12.871 1.00 58.88 114 ASN A C 1
ATOM 813 O O . ASN A 1 114 ? 25.062 -16.379 -13.373 1.00 58.88 114 ASN A O 1
ATOM 817 N N . VAL A 1 115 ? 26.997 -16.655 -12.261 1.00 60.22 115 VAL A N 1
ATOM 818 C CA . VAL A 1 115 ? 26.729 -18.052 -11.903 1.00 60.22 115 VAL A CA 1
ATOM 819 C C . VAL A 1 115 ? 25.789 -18.104 -10.702 1.00 60.22 115 VAL A C 1
ATOM 821 O O . VAL A 1 115 ? 25.957 -17.349 -9.747 1.00 60.22 115 VAL A O 1
ATOM 824 N N . TRP A 1 116 ? 24.828 -19.018 -10.727 1.00 63.38 116 TRP A N 1
ATOM 825 C CA . TRP A 1 116 ? 23.883 -19.287 -9.636 1.00 63.38 116 TRP A CA 1
ATOM 826 C C . TRP A 1 116 ? 23.862 -20.785 -9.321 1.00 63.38 116 TRP A C 1
ATOM 828 O O . TRP A 1 116 ? 24.501 -21.586 -10.008 1.00 63.38 116 TRP A O 1
ATOM 838 N N . GLY A 1 117 ? 23.178 -21.195 -8.256 1.00 60.12 117 GLY A N 1
ATOM 839 C CA . GLY A 1 117 ? 23.075 -22.603 -7.877 1.00 60.12 117 GLY A CA 1
ATOM 840 C C . GLY A 1 117 ? 21.836 -22.872 -7.043 1.00 60.12 117 GLY A C 1
ATOM 841 O O . GLY A 1 117 ? 21.488 -22.058 -6.198 1.00 60.12 117 GLY A O 1
ATOM 842 N N . ASN A 1 118 ? 21.188 -24.017 -7.248 1.00 57.56 118 ASN A N 1
ATOM 843 C CA . ASN A 1 118 ? 19.938 -24.309 -6.549 1.00 57.56 118 ASN A CA 1
ATOM 844 C C . ASN A 1 118 ? 20.234 -24.973 -5.205 1.00 57.56 118 ASN A C 1
ATOM 846 O O . ASN A 1 118 ? 20.849 -26.044 -5.146 1.00 57.56 118 ASN A O 1
ATOM 850 N N . LEU A 1 119 ? 19.753 -24.350 -4.131 1.00 58.12 119 LEU A N 1
ATOM 851 C CA . LEU A 1 119 ? 19.665 -24.940 -2.804 1.00 58.12 119 LEU A CA 1
ATOM 852 C C . LEU A 1 119 ? 18.347 -24.510 -2.157 1.00 58.12 119 LEU A C 1
ATOM 854 O O . LEU A 1 119 ? 18.159 -23.344 -1.823 1.00 58.12 119 LEU A O 1
ATOM 858 N N . LYS A 1 120 ? 17.444 -25.470 -1.950 1.00 51.16 120 LYS A N 1
ATOM 859 C CA . LYS A 1 120 ? 16.208 -25.243 -1.198 1.00 51.16 120 LYS A CA 1
ATOM 860 C C . LYS A 1 120 ? 16.533 -25.131 0.298 1.00 51.16 120 LYS A C 1
ATOM 862 O O . LYS A 1 120 ? 17.220 -26.015 0.807 1.00 51.16 120 LYS A O 1
ATOM 867 N N . TYR A 1 121 ? 16.013 -24.104 0.977 1.00 56.34 121 TYR A N 1
ATOM 868 C CA . TYR A 1 121 ? 16.142 -23.880 2.430 1.00 56.34 121 TYR A CA 1
ATOM 869 C C . TYR A 1 121 ? 17.611 -23.795 2.912 1.00 56.34 121 TYR A C 1
ATOM 871 O O . TYR A 1 121 ? 18.140 -24.770 3.453 1.00 56.34 121 TYR A O 1
ATOM 879 N N . PRO A 1 122 ? 18.325 -22.667 2.718 1.00 60.62 122 PRO A N 1
ATOM 880 C CA . PRO A 1 122 ? 19.756 -22.554 3.039 1.00 60.62 122 PRO A CA 1
ATOM 881 C C . PRO A 1 122 ? 20.080 -22.648 4.538 1.00 60.62 122 PRO A C 1
ATOM 883 O O . PRO A 1 122 ? 21.191 -23.026 4.910 1.00 60.62 122 PRO A O 1
ATOM 886 N N . THR A 1 123 ? 19.091 -22.399 5.394 1.00 62.38 123 THR A N 1
ATOM 887 C CA . THR A 1 123 ? 19.038 -22.782 6.817 1.00 62.38 123 THR A CA 1
ATOM 888 C C . THR A 1 123 ? 19.467 -24.246 7.048 1.00 62.38 123 THR A C 1
ATOM 890 O O . THR A 1 123 ? 20.178 -24.563 8.006 1.00 62.38 123 THR A O 1
ATOM 893 N N . SER A 1 124 ? 19.156 -25.147 6.108 1.00 67.56 124 SER A N 1
ATOM 894 C CA . SER A 1 124 ? 19.511 -26.576 6.130 1.00 67.56 124 SER A CA 1
ATOM 895 C C . SER A 1 124 ? 21.014 -26.881 6.108 1.00 67.56 124 SER A C 1
ATOM 897 O O . SER A 1 124 ? 21.390 -28.034 6.320 1.00 67.56 124 SER A O 1
ATOM 899 N N . LEU A 1 125 ? 21.885 -25.898 5.859 1.00 72.69 125 LEU A N 1
ATOM 900 C CA . LEU A 1 125 ? 23.340 -26.086 5.819 1.00 72.69 125 LEU A CA 1
ATOM 901 C C . LEU A 1 125 ? 23.982 -26.235 7.211 1.00 72.69 125 LEU A C 1
ATOM 903 O O . LEU A 1 125 ? 25.017 -26.885 7.347 1.00 72.69 125 LEU A O 1
ATOM 907 N N . TRP A 1 126 ? 23.381 -25.694 8.272 1.00 80.00 126 TRP A N 1
ATOM 908 C CA . TRP A 1 126 ? 23.967 -25.722 9.619 1.00 80.00 126 TRP A CA 1
ATOM 909 C C . TRP A 1 126 ? 23.107 -26.491 10.617 1.00 80.00 126 TRP A C 1
ATOM 911 O O . TRP A 1 126 ? 21.879 -26.466 10.556 1.00 80.00 126 TRP A O 1
ATOM 921 N N . ASN A 1 127 ? 23.756 -27.162 11.567 1.00 74.44 127 ASN A N 1
ATOM 922 C CA . ASN A 1 127 ? 23.145 -27.474 12.852 1.00 74.44 127 ASN A CA 1
ATOM 923 C C . ASN A 1 127 ? 23.186 -26.188 13.682 1.00 74.44 127 ASN A C 1
ATOM 925 O O . ASN A 1 127 ? 24.239 -25.813 14.193 1.00 74.44 127 ASN A O 1
ATOM 929 N N . TYR A 1 128 ? 22.045 -25.519 13.768 1.00 77.69 128 TYR A N 1
ATOM 930 C CA . TYR A 1 128 ? 21.789 -24.432 14.698 1.00 77.69 128 TYR A CA 1
ATOM 931 C C . TYR A 1 128 ? 20.508 -24.762 15.453 1.00 77.69 128 TYR A C 1
ATOM 933 O O . TYR A 1 128 ? 19.657 -25.488 14.931 1.00 77.69 128 TYR A O 1
ATOM 941 N N . ASP A 1 129 ? 20.412 -24.274 16.681 1.00 75.38 129 ASP A N 1
ATOM 942 C CA . ASP A 1 129 ? 19.190 -24.358 17.464 1.00 75.38 129 ASP A CA 1
ATOM 943 C C . ASP A 1 129 ? 18.277 -23.193 17.054 1.00 75.38 129 ASP A C 1
ATOM 945 O O . ASP A 1 129 ? 18.711 -22.039 17.052 1.00 75.38 129 ASP A O 1
ATOM 949 N N . THR A 1 130 ? 17.049 -23.492 16.626 1.00 69.44 130 THR A N 1
ATOM 950 C CA . THR A 1 130 ? 16.090 -22.481 16.153 1.00 69.44 130 THR A CA 1
ATOM 951 C C . THR A 1 130 ? 15.520 -21.629 17.275 1.00 69.44 130 THR A C 1
ATOM 953 O O . THR A 1 130 ? 14.937 -20.582 16.993 1.00 69.44 130 THR A O 1
ATOM 956 N N . ASP A 1 131 ? 15.679 -22.051 18.525 1.00 63.03 131 ASP A N 1
ATOM 957 C CA . ASP A 1 131 ? 15.055 -21.442 19.693 1.00 63.03 131 ASP A CA 1
ATOM 958 C C . ASP A 1 131 ? 16.077 -20.578 20.448 1.00 63.03 131 ASP A C 1
ATOM 960 O O . ASP A 1 131 ? 15.717 -19.514 20.949 1.00 63.03 131 ASP A O 1
ATOM 964 N N . GLU A 1 132 ? 17.370 -20.930 20.385 1.00 72.88 132 GLU A N 1
ATOM 965 C CA . GLU A 1 132 ? 18.482 -20.026 20.730 1.00 72.88 132 GLU A CA 1
ATOM 966 C C . GLU A 1 132 ? 18.793 -18.986 19.630 1.00 72.88 132 GLU A C 1
ATOM 968 O O . GLU A 1 132 ? 19.212 -17.864 19.935 1.00 72.88 132 GLU A O 1
ATOM 973 N N . LEU A 1 133 ? 18.648 -19.336 18.342 1.00 81.75 133 LEU A N 1
ATOM 974 C CA . LEU A 1 133 ? 19.127 -18.518 17.217 1.00 81.75 133 LEU A CA 1
ATOM 975 C C . LEU A 1 133 ? 18.065 -18.317 16.128 1.00 81.75 133 LEU A C 1
ATOM 977 O O . LEU A 1 133 ? 17.551 -19.267 15.538 1.00 81.75 133 LEU A O 1
ATOM 981 N N . GLN A 1 134 ? 17.829 -17.057 15.763 1.00 84.12 134 GLN A N 1
ATOM 982 C CA . GLN A 1 134 ? 17.047 -16.682 14.584 1.00 84.12 134 GLN A CA 1
ATOM 983 C C . GLN A 1 134 ? 17.969 -16.374 13.401 1.00 84.12 134 GLN A C 1
ATOM 985 O O . GLN A 1 134 ? 19.011 -15.731 13.554 1.00 84.12 134 GLN A O 1
ATOM 990 N N . PHE A 1 135 ? 17.596 -16.819 12.203 1.00 83.19 135 PHE A N 1
ATOM 991 C CA . PHE A 1 135 ? 18.279 -16.399 10.984 1.00 83.19 135 PHE A CA 1
ATOM 992 C C . PHE A 1 135 ? 17.807 -14.995 10.577 1.00 83.19 135 PHE A C 1
ATOM 994 O O . PHE A 1 135 ? 16.613 -14.723 10.594 1.00 83.19 135 PHE A O 1
ATOM 1001 N N . MET A 1 136 ? 18.741 -14.108 10.223 1.00 81.38 136 MET A N 1
ATOM 1002 C CA . MET A 1 136 ? 18.469 -12.686 9.962 1.00 81.38 136 MET A CA 1
ATOM 1003 C C . MET A 1 136 ? 18.671 -12.251 8.510 1.00 81.38 136 MET A C 1
ATOM 1005 O O . MET A 1 136 ? 18.406 -11.095 8.196 1.00 81.38 136 MET A O 1
ATOM 1009 N N . GLY A 1 137 ? 19.209 -13.113 7.647 1.00 77.81 137 GLY A N 1
ATOM 1010 C CA . GLY A 1 137 ? 19.554 -12.758 6.270 1.00 77.81 137 GLY A CA 1
ATOM 1011 C C . GLY A 1 137 ? 21.042 -12.894 5.941 1.00 77.81 137 GLY A C 1
ATOM 1012 O O . GLY A 1 137 ? 21.841 -13.471 6.687 1.00 77.81 137 GLY A O 1
ATOM 1013 N N . ILE A 1 138 ? 21.421 -12.380 4.772 1.00 77.19 138 ILE A N 1
ATOM 1014 C CA . ILE A 1 138 ? 22.763 -12.554 4.199 1.00 77.19 138 ILE A CA 1
ATOM 1015 C C . ILE A 1 138 ? 23.522 -11.223 4.230 1.00 77.19 138 ILE A C 1
ATOM 1017 O O . ILE A 1 138 ? 23.016 -10.187 3.799 1.00 77.19 138 ILE A O 1
ATOM 1021 N N . GLY A 1 139 ? 24.762 -11.251 4.720 1.00 74.31 139 GLY A N 1
ATOM 1022 C CA . GLY A 1 139 ? 25.679 -10.111 4.726 1.00 74.31 139 GLY A CA 1
ATOM 1023 C C . GLY A 1 139 ? 26.489 -9.996 3.430 1.00 74.31 139 GLY A C 1
ATOM 1024 O O . GLY A 1 139 ? 27.021 -10.989 2.925 1.00 74.31 139 GLY A O 1
ATOM 1025 N N . LYS A 1 140 ? 26.642 -8.763 2.922 1.00 64.56 140 LYS A N 1
ATOM 1026 C CA . LYS A 1 140 ? 27.355 -8.427 1.664 1.00 64.56 140 LYS A CA 1
ATOM 1027 C C . LYS A 1 140 ? 28.840 -8.818 1.644 1.00 64.56 140 LYS A C 1
ATOM 1029 O O . LYS A 1 140 ? 29.409 -8.981 0.572 1.00 64.56 140 LYS A O 1
ATOM 1034 N N . ASN A 1 141 ? 29.476 -8.939 2.811 1.00 75.12 141 ASN A N 1
ATOM 1035 C CA . ASN A 1 141 ? 30.924 -9.116 2.954 1.00 75.12 141 ASN A CA 1
ATOM 1036 C C . ASN A 1 141 ? 31.287 -10.298 3.864 1.00 75.12 141 ASN A C 1
ATOM 1038 O O . ASN A 1 141 ? 30.459 -10.797 4.632 1.00 75.12 141 ASN A O 1
ATOM 1042 N N . SER A 1 142 ? 32.554 -10.723 3.819 1.00 79.06 142 SER A N 1
ATOM 1043 C CA . SER A 1 142 ? 33.077 -11.735 4.744 1.00 79.06 142 SER A CA 1
ATOM 1044 C C . SER A 1 142 ? 32.973 -11.259 6.201 1.00 79.06 142 SER A C 1
ATOM 1046 O O . SER A 1 142 ? 33.376 -10.140 6.511 1.00 79.06 142 SER A O 1
ATOM 1048 N N . TYR A 1 143 ? 32.412 -12.101 7.075 1.00 78.62 143 TYR A N 1
ATOM 1049 C CA . TYR A 1 143 ? 32.173 -11.858 8.504 1.00 78.62 143 TYR A CA 1
ATOM 1050 C C . TYR A 1 143 ? 31.310 -10.625 8.847 1.00 78.62 143 TYR A C 1
ATOM 1052 O O . TYR A 1 143 ? 31.365 -10.122 9.967 1.00 78.62 143 TYR A O 1
ATOM 1060 N N . SER A 1 144 ? 30.495 -10.155 7.899 1.00 78.50 144 SER A N 1
ATOM 1061 C CA . SER A 1 144 ? 29.534 -9.064 8.103 1.00 78.50 144 SER A CA 1
ATOM 1062 C C . SER A 1 144 ? 28.418 -9.453 9.088 1.00 78.50 144 SER A C 1
ATOM 1064 O O . SER A 1 144 ? 27.851 -10.537 8.974 1.00 78.50 144 SER A O 1
ATOM 1066 N N . THR A 1 145 ? 28.102 -8.563 10.035 1.00 78.19 145 THR A N 1
ATOM 1067 C CA . THR A 1 145 ? 26.940 -8.633 10.954 1.00 78.19 145 THR A CA 1
ATOM 1068 C C . THR A 1 145 ? 25.741 -7.814 10.471 1.00 78.19 145 THR A C 1
ATOM 1070 O O . THR A 1 145 ? 24.647 -7.925 11.031 1.00 78.19 145 THR A O 1
ATOM 1073 N N . GLU A 1 146 ? 25.938 -6.989 9.443 1.00 80.31 146 GLU A N 1
ATOM 1074 C CA . GLU A 1 146 ? 24.913 -6.162 8.814 1.00 80.31 146 GLU A CA 1
ATOM 1075 C C . GLU A 1 146 ? 24.145 -6.995 7.787 1.00 80.31 146 GLU A C 1
ATOM 1077 O O . GLU A 1 146 ? 24.715 -7.523 6.828 1.00 80.31 146 GLU A O 1
ATOM 1082 N N . VAL A 1 147 ? 22.835 -7.106 7.992 1.00 78.56 147 VAL A N 1
ATOM 1083 C CA . VAL A 1 147 ? 21.933 -7.760 7.044 1.00 78.56 147 VAL A CA 1
ATOM 1084 C C . VAL A 1 147 ? 21.851 -6.892 5.800 1.00 78.56 147 VAL A C 1
ATOM 1086 O O . VAL A 1 147 ? 21.454 -5.732 5.868 1.00 78.56 147 VAL A O 1
ATOM 1089 N N . ALA A 1 148 ? 22.257 -7.450 4.663 1.00 71.88 148 ALA A N 1
ATOM 1090 C CA . ALA A 1 148 ? 22.225 -6.757 3.383 1.00 71.88 148 ALA A CA 1
ATOM 1091 C C . ALA A 1 148 ? 21.053 -7.181 2.489 1.00 71.88 148 ALA A C 1
ATOM 1093 O O . ALA A 1 148 ? 20.766 -6.475 1.521 1.00 71.88 148 ALA A O 1
ATOM 1094 N N . TYR A 1 149 ? 20.441 -8.322 2.817 1.00 68.94 149 TYR A N 1
ATOM 1095 C CA . TYR A 1 149 ? 19.267 -8.932 2.199 1.00 68.94 149 TYR A CA 1
ATOM 1096 C C . TYR A 1 149 ? 18.510 -9.639 3.334 1.00 68.94 149 TYR A C 1
ATOM 1098 O O . TYR A 1 149 ? 19.081 -10.547 3.948 1.00 68.94 149 TYR A O 1
ATOM 1106 N N . SER A 1 150 ? 17.308 -9.164 3.665 1.00 57.88 150 SER A N 1
ATOM 1107 C CA . SER A 1 150 ? 16.597 -9.428 4.933 1.00 57.88 150 SER A CA 1
ATOM 1108 C C . SER A 1 150 ? 15.438 -10.419 4.847 1.00 57.88 150 SER A C 1
ATOM 1110 O O . SER A 1 150 ? 14.963 -10.878 5.883 1.00 57.88 150 SER A O 1
ATOM 1112 N N . ASP A 1 151 ? 14.976 -10.721 3.638 1.00 49.97 151 ASP A N 1
ATOM 1113 C CA . ASP A 1 151 ? 13.604 -11.186 3.418 1.00 49.97 151 ASP A CA 1
ATOM 1114 C C . ASP A 1 151 ? 13.548 -12.713 3.231 1.00 49.97 151 ASP A C 1
ATOM 1116 O O . ASP A 1 151 ? 14.558 -13.332 2.891 1.00 49.97 151 ASP A O 1
ATOM 1120 N N . ASP A 1 152 ? 12.382 -13.318 3.489 1.00 54.50 152 ASP A N 1
ATOM 1121 C CA . ASP A 1 152 ? 12.203 -14.751 3.790 1.00 54.50 152 ASP A CA 1
ATOM 1122 C C . ASP A 1 152 ? 12.954 -15.729 2.857 1.00 54.50 152 ASP A C 1
ATOM 1124 O O . ASP A 1 152 ? 12.500 -16.091 1.766 1.00 54.50 152 ASP A O 1
ATOM 1128 N N . VAL A 1 153 ? 14.114 -16.207 3.323 1.00 52.69 153 VAL A N 1
ATOM 1129 C CA . VAL A 1 153 ? 14.991 -17.122 2.574 1.00 52.69 153 VAL A CA 1
ATOM 1130 C C . VAL A 1 153 ? 14.609 -18.598 2.684 1.00 52.69 153 VAL A C 1
ATOM 1132 O O . VAL A 1 153 ? 15.257 -19.417 2.028 1.00 52.69 153 VAL A O 1
ATOM 1135 N N . ASP A 1 154 ? 13.607 -18.967 3.489 1.00 45.19 154 ASP A N 1
ATOM 1136 C CA . ASP A 1 154 ? 13.032 -20.314 3.398 1.00 45.19 154 ASP A CA 1
ATOM 1137 C C . ASP A 1 154 ? 12.064 -20.416 2.200 1.00 45.19 154 ASP A C 1
ATOM 1139 O O . ASP A 1 154 ? 11.731 -21.521 1.757 1.00 45.19 154 ASP A O 1
ATOM 1143 N N . SER A 1 155 ? 11.755 -19.297 1.527 1.00 47.84 155 SER A N 1
ATOM 1144 C CA . SER A 1 155 ? 11.354 -19.335 0.119 1.00 47.84 155 SER A CA 1
ATOM 1145 C C . SER A 1 155 ? 12.476 -19.935 -0.750 1.00 47.84 155 SER A C 1
ATOM 1147 O O . SER A 1 155 ? 13.626 -19.491 -0.760 1.00 47.84 155 SER A O 1
ATOM 1149 N N . SER A 1 156 ? 12.157 -20.958 -1.550 1.00 45.19 156 SER A N 1
ATOM 1150 C CA . SER A 1 156 ? 13.156 -21.598 -2.425 1.00 45.19 156 SER A CA 1
ATOM 1151 C C . SER A 1 156 ? 13.715 -20.670 -3.503 1.00 45.19 156 SER A C 1
ATOM 1153 O O . SER A 1 156 ? 14.829 -20.868 -3.982 1.00 45.19 156 SER A O 1
ATOM 1155 N N . PHE A 1 157 ? 12.937 -19.651 -3.857 1.00 41.31 157 PHE A N 1
ATOM 1156 C CA . PHE A 1 157 ? 13.177 -18.733 -4.962 1.00 41.31 157 PHE A CA 1
ATOM 1157 C C . PHE A 1 157 ? 14.374 -17.797 -4.718 1.00 41.31 157 PHE A C 1
ATOM 1159 O O . PHE A 1 157 ? 15.125 -17.487 -5.646 1.00 41.31 157 PHE A O 1
ATOM 1166 N N . LEU A 1 158 ? 14.607 -17.363 -3.471 1.00 45.75 158 LEU A N 1
ATOM 1167 C CA . LEU A 1 158 ? 15.640 -16.363 -3.177 1.00 45.75 158 LEU A CA 1
ATOM 1168 C C . LEU A 1 158 ? 17.069 -16.917 -3.185 1.00 45.75 158 LEU A C 1
ATOM 1170 O O . LEU A 1 158 ? 17.991 -16.166 -3.513 1.00 45.75 158 LEU A O 1
ATOM 1174 N N . PHE A 1 159 ? 17.294 -18.203 -2.895 1.00 45.34 159 PHE A N 1
ATOM 1175 C CA . PHE A 1 159 ? 18.624 -18.795 -3.103 1.00 45.34 159 PHE A CA 1
ATOM 1176 C C . PHE A 1 159 ? 18.900 -19.017 -4.598 1.00 45.34 159 PHE A C 1
ATOM 1178 O O . PHE A 1 159 ? 20.001 -18.735 -5.064 1.00 45.34 159 PHE A O 1
ATOM 1185 N N . GLU A 1 160 ? 17.896 -19.443 -5.370 1.00 45.59 160 GLU A N 1
ATOM 1186 C CA . GLU A 1 160 ? 18.018 -19.635 -6.823 1.00 45.59 160 GLU A CA 1
ATOM 1187 C C . GLU A 1 160 ? 18.307 -18.307 -7.551 1.00 45.59 160 GLU A C 1
ATOM 1189 O O . GLU A 1 160 ? 19.151 -18.267 -8.447 1.00 45.59 160 GLU A O 1
ATOM 1194 N N . ARG A 1 161 ? 17.713 -17.190 -7.098 1.00 44.78 161 ARG A N 1
ATOM 1195 C CA . ARG A 1 161 ? 17.989 -15.839 -7.625 1.00 44.78 161 ARG A CA 1
ATOM 1196 C C . ARG A 1 161 ? 19.276 -15.192 -7.080 1.00 44.78 161 ARG A C 1
ATOM 1198 O O . ARG A 1 161 ? 19.672 -14.133 -7.568 1.00 44.78 161 ARG A O 1
ATOM 1205 N N . ASN A 1 162 ? 19.967 -15.801 -6.110 1.00 49.72 162 ASN A N 1
ATOM 1206 C CA . ASN A 1 162 ? 21.240 -15.301 -5.569 1.00 49.72 162 ASN A CA 1
ATOM 1207 C C . ASN A 1 162 ? 22.412 -15.584 -6.533 1.00 49.72 162 ASN A C 1
ATOM 1209 O O . ASN A 1 162 ? 23.320 -16.370 -6.257 1.00 49.72 162 ASN A O 1
ATOM 1213 N N . SER A 1 163 ? 22.400 -14.898 -7.679 1.00 47.75 163 SER A N 1
ATOM 1214 C CA . SER A 1 163 ? 23.541 -14.831 -8.594 1.00 47.75 163 SER A CA 1
ATOM 1215 C C . SER A 1 163 ? 24.798 -14.394 -7.841 1.00 47.75 163 SER A C 1
ATOM 1217 O O . SER A 1 163 ? 24.806 -13.368 -7.159 1.00 47.75 163 SER A O 1
ATOM 1219 N N . TYR A 1 164 ? 25.886 -15.148 -7.982 1.00 53.97 164 TYR A N 1
ATOM 1220 C CA . TYR A 1 164 ? 27.213 -14.707 -7.572 1.00 53.97 164 TYR A CA 1
ATOM 1221 C C . TYR A 1 164 ? 27.772 -13.820 -8.703 1.00 53.97 164 TYR A C 1
ATOM 1223 O O . TYR A 1 164 ? 28.059 -14.353 -9.783 1.00 53.97 164 TYR A O 1
ATOM 1231 N N . PRO A 1 165 ? 27.925 -12.491 -8.513 1.00 48.97 165 PRO A N 1
ATOM 1232 C CA . PRO A 1 165 ? 28.379 -11.567 -9.551 1.00 48.97 165 PRO A CA 1
ATOM 1233 C C . PRO A 1 165 ? 29.910 -11.625 -9.678 1.00 48.97 165 PRO A C 1
ATOM 1235 O O . PRO A 1 165 ? 30.620 -10.629 -9.532 1.00 48.97 165 PRO A O 1
ATOM 1238 N N . LEU A 1 166 ? 30.414 -12.832 -9.945 1.00 50.56 166 LEU A N 1
ATOM 1239 C CA . LEU A 1 166 ? 31.824 -13.196 -10.013 1.00 50.56 166 LEU A CA 1
ATOM 1240 C C . LEU A 1 166 ? 32.462 -12.639 -11.296 1.00 50.56 166 LEU A C 1
ATOM 1242 O O . LEU A 1 166 ? 32.844 -13.388 -12.193 1.00 50.56 166 LEU A O 1
ATOM 1246 N N . GLY A 1 167 ? 32.592 -11.311 -11.369 1.00 44.41 167 GLY A N 1
ATOM 1247 C CA . GLY A 1 167 ? 33.055 -10.529 -12.527 1.00 44.41 167 GLY A CA 1
ATOM 1248 C C . GLY A 1 167 ? 34.522 -10.727 -12.940 1.00 44.41 167 GLY A C 1
ATOM 1249 O O . GLY A 1 167 ? 35.102 -9.862 -13.591 1.00 44.41 167 GLY A O 1
ATOM 1250 N N . VAL A 1 168 ? 35.146 -11.844 -12.557 1.00 47.19 168 VAL A N 1
ATOM 1251 C CA . VAL A 1 168 ? 36.482 -12.269 -12.988 1.00 47.19 168 VAL A CA 1
ATOM 1252 C C . VAL A 1 168 ? 36.499 -13.780 -13.235 1.00 47.19 168 VAL A C 1
ATOM 1254 O O . VAL A 1 168 ? 35.985 -14.560 -12.438 1.00 47.19 168 VAL A O 1
ATOM 1257 N N . ALA A 1 169 ? 37.164 -14.212 -14.313 1.00 47.34 169 ALA A N 1
ATOM 1258 C CA . ALA A 1 169 ? 37.166 -15.605 -14.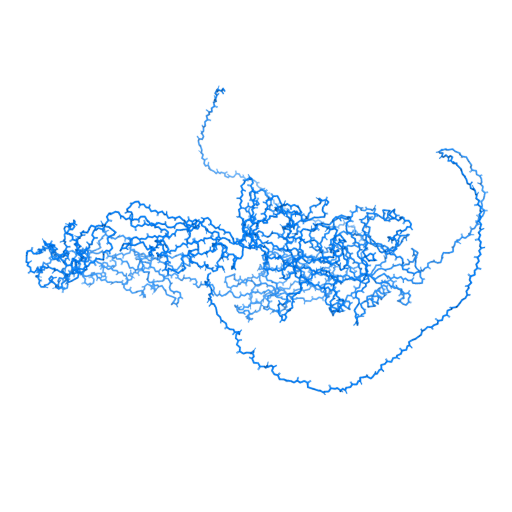793 1.00 47.34 169 ALA A CA 1
ATOM 1259 C C . ALA A 1 169 ? 37.724 -16.659 -13.805 1.00 47.34 169 ALA A C 1
ATOM 1261 O O . ALA A 1 169 ? 37.587 -17.865 -14.022 1.00 47.34 169 ALA A O 1
ATOM 1262 N N . SER A 1 170 ? 38.363 -16.214 -12.720 1.00 55.06 170 SER A N 1
ATOM 1263 C CA . SER A 1 170 ? 38.606 -17.027 -11.526 1.00 55.06 170 SER A CA 1
ATOM 1264 C C . SER A 1 170 ? 38.653 -16.131 -10.291 1.00 55.06 170 SER A C 1
ATOM 1266 O O . SER A 1 170 ? 39.393 -15.148 -10.262 1.00 55.06 170 SER A O 1
ATOM 1268 N N . GLY A 1 171 ? 37.864 -16.468 -9.273 1.00 57.50 171 GLY A N 1
ATOM 1269 C CA . GLY A 1 171 ? 37.694 -15.657 -8.069 1.00 57.50 171 GLY A CA 1
ATOM 1270 C C . GLY A 1 171 ? 37.353 -16.501 -6.844 1.00 57.50 171 GLY A C 1
ATOM 1271 O O . GLY A 1 171 ? 36.990 -17.673 -6.956 1.00 57.50 171 GLY A O 1
ATOM 1272 N N . THR A 1 172 ? 37.502 -15.909 -5.658 1.00 68.12 172 THR A N 1
ATOM 1273 C CA . THR A 1 172 ? 36.991 -16.465 -4.397 1.00 68.12 172 THR A CA 1
ATOM 1274 C C . THR A 1 172 ? 36.088 -15.431 -3.743 1.00 68.12 172 THR A C 1
ATOM 1276 O O . THR A 1 172 ? 36.585 -14.463 -3.169 1.00 68.12 172 THR A O 1
ATOM 1279 N N . GLU A 1 173 ? 34.777 -15.638 -3.836 1.00 72.50 173 GLU A N 1
ATOM 1280 C CA . GLU A 1 173 ? 33.793 -14.828 -3.114 1.00 72.50 173 GLU A CA 1
ATOM 1281 C C . GLU A 1 173 ? 33.466 -15.412 -1.741 1.00 72.50 173 GLU A C 1
ATOM 1283 O O . GLU A 1 173 ? 33.721 -16.584 -1.456 1.00 72.50 173 GLU A O 1
ATOM 1288 N N . TRP A 1 174 ? 32.870 -14.571 -0.898 1.00 75.25 174 TRP A N 1
ATOM 1289 C CA . TRP A 1 174 ? 32.367 -14.934 0.419 1.00 75.25 174 TRP A CA 1
ATOM 1290 C C . TRP A 1 174 ? 30.859 -14.664 0.480 1.00 75.25 174 TRP A C 1
ATOM 1292 O O . TRP A 1 174 ? 30.376 -13.685 -0.093 1.00 75.25 174 TRP A O 1
ATOM 1302 N N . ARG A 1 175 ? 30.113 -15.509 1.192 1.00 77.44 175 ARG A N 1
ATOM 1303 C CA . ARG A 1 175 ? 28.729 -15.242 1.608 1.00 77.44 175 ARG A CA 1
ATOM 1304 C C . ARG A 1 175 ? 28.602 -15.533 3.092 1.00 77.44 175 ARG A C 1
ATOM 1306 O O . ARG A 1 175 ? 28.918 -16.637 3.534 1.00 77.44 175 ARG A O 1
ATOM 1313 N N . THR A 1 176 ? 28.159 -14.533 3.844 1.00 83.38 176 THR A N 1
ATOM 1314 C CA . THR A 1 176 ? 28.046 -14.613 5.300 1.00 83.38 176 THR A CA 1
ATOM 1315 C C . THR A 1 176 ? 26.579 -14.721 5.680 1.00 83.38 176 THR A C 1
ATOM 1317 O O . THR A 1 176 ? 25.807 -13.802 5.426 1.00 83.38 176 THR A O 1
ATOM 1320 N N . TYR A 1 177 ? 26.208 -15.849 6.268 1.00 84.25 177 TYR A N 1
ATOM 1321 C CA . TYR A 1 177 ? 24.876 -16.116 6.794 1.00 84.25 177 TYR A CA 1
ATOM 1322 C C . TYR A 1 177 ? 24.813 -15.590 8.224 1.00 84.25 177 TYR A C 1
ATOM 1324 O O . TYR A 1 177 ? 25.642 -15.965 9.055 1.00 84.25 177 TYR A O 1
ATOM 1332 N N . ILE A 1 178 ? 23.885 -14.671 8.486 1.00 84.69 178 ILE A N 1
ATOM 1333 C CA . ILE A 1 178 ? 23.801 -13.959 9.759 1.00 84.69 178 ILE A CA 1
ATOM 1334 C C . ILE A 1 178 ? 22.728 -14.624 10.607 1.00 84.69 178 ILE A C 1
ATOM 1336 O O . ILE A 1 178 ? 21.539 -14.537 10.313 1.00 84.69 178 ILE A O 1
ATOM 1340 N N . PHE A 1 179 ? 23.162 -15.261 11.685 1.00 86.88 179 PHE A N 1
ATOM 1341 C CA . PHE A 1 179 ? 22.302 -15.700 12.770 1.00 86.88 179 PHE A CA 1
ATOM 1342 C C . PHE A 1 179 ? 22.397 -14.668 13.891 1.00 86.88 179 PHE A C 1
ATOM 1344 O O . PHE A 1 179 ? 23.479 -14.168 14.200 1.00 86.88 179 PHE A O 1
ATOM 1351 N N . GLN A 1 180 ? 21.271 -14.334 14.497 1.00 87.75 180 GLN A N 1
ATOM 1352 C CA . GLN A 1 180 ? 21.199 -13.516 15.696 1.00 87.75 180 GLN A CA 1
ATOM 1353 C C . GLN A 1 180 ? 20.774 -14.405 16.854 1.00 87.75 180 GLN A C 1
ATOM 1355 O O . GLN A 1 180 ? 19.879 -15.236 16.703 1.00 87.75 180 GLN A O 1
ATOM 1360 N N . GLN A 1 181 ? 21.408 -14.217 18.007 1.00 85.62 181 GLN A N 1
ATOM 1361 C CA . GLN A 1 181 ? 20.886 -14.745 19.257 1.00 85.62 181 GLN A CA 1
ATOM 1362 C C . GLN A 1 181 ? 19.493 -14.165 19.459 1.00 85.62 181 GLN A C 1
ATOM 1364 O O . GLN A 1 181 ? 19.330 -12.943 19.518 1.00 85.62 181 GLN A O 1
ATOM 1369 N N . LYS A 1 182 ? 18.488 -15.044 19.516 1.00 69.50 182 LYS A N 1
ATOM 1370 C CA . LYS A 1 182 ? 17.200 -14.658 20.078 1.00 69.50 182 LYS A CA 1
ATOM 1371 C C . LYS A 1 182 ? 17.488 -14.166 21.496 1.00 69.50 182 LYS A C 1
ATOM 1373 O O . LYS A 1 182 ? 18.313 -14.762 22.194 1.00 69.50 182 LYS A O 1
ATOM 1378 N N . GLY A 1 183 ? 16.819 -13.090 21.916 1.00 60.44 183 GLY A N 1
ATOM 1379 C CA . GLY A 1 183 ? 16.710 -12.825 23.349 1.00 60.44 183 GLY A CA 1
ATOM 1380 C C . GLY A 1 183 ? 16.178 -14.100 24.005 1.00 60.44 183 GLY A C 1
ATOM 1381 O O . GLY A 1 183 ? 15.337 -14.758 23.381 1.00 60.44 183 GLY A O 1
ATOM 1382 N N . PRO A 1 184 ? 16.732 -14.515 25.159 1.00 45.47 184 PRO A N 1
ATOM 1383 C CA . PRO A 1 184 ? 16.546 -15.862 25.680 1.00 45.47 184 PRO A CA 1
ATOM 1384 C C . PRO A 1 184 ? 15.065 -16.223 25.675 1.00 45.47 184 PRO A C 1
ATOM 1386 O O . PRO A 1 184 ? 14.246 -15.454 26.185 1.00 45.47 184 PRO A O 1
ATOM 1389 N N . SER A 1 185 ? 14.739 -17.374 25.077 1.00 43.06 185 SER A N 1
ATOM 1390 C CA . SER A 1 185 ? 13.396 -17.941 25.146 1.00 43.06 185 SER A CA 1
ATOM 1391 C C . SER A 1 185 ? 12.932 -17.876 26.598 1.00 43.06 185 SER A C 1
ATOM 1393 O O . SER A 1 185 ? 13.701 -18.223 27.501 1.00 43.06 185 SER A O 1
ATOM 1395 N N . ALA A 1 186 ? 11.727 -17.329 26.816 1.00 47.38 186 ALA A N 1
ATOM 1396 C CA . ALA A 1 186 ? 11.210 -17.065 28.156 1.00 47.38 186 ALA A CA 1
ATOM 1397 C C . ALA A 1 186 ? 11.422 -18.330 29.001 1.00 47.38 186 ALA A C 1
ATOM 1399 O O . ALA A 1 186 ? 10.982 -19.399 28.567 1.00 47.38 186 ALA A O 1
ATOM 1400 N N . PRO A 1 187 ? 12.207 -18.252 30.095 1.00 50.78 187 PRO A N 1
ATOM 1401 C CA . PRO A 1 187 ? 12.833 -19.429 30.677 1.00 50.78 187 PRO A CA 1
ATOM 1402 C C . PRO A 1 187 ? 11.744 -20.411 31.076 1.00 50.78 187 PRO A C 1
ATOM 1404 O O . PRO A 1 187 ? 10.906 -20.065 31.906 1.00 50.78 187 PRO A O 1
ATOM 1407 N N . ALA A 1 188 ? 11.753 -21.590 30.440 1.00 59.22 188 ALA A N 1
ATOM 1408 C CA . ALA A 1 188 ? 10.670 -22.563 30.527 1.00 59.22 188 ALA A CA 1
ATOM 1409 C C . ALA A 1 188 ? 10.251 -22.743 31.987 1.00 59.22 188 ALA A C 1
ATOM 1411 O O . ALA A 1 188 ? 11.084 -23.123 32.819 1.00 59.22 188 ALA A O 1
ATOM 1412 N N . ILE A 1 189 ? 8.997 -22.386 32.284 1.00 78.00 189 ILE A N 1
ATOM 1413 C CA . ILE A 1 189 ? 8.518 -22.262 33.661 1.00 78.00 189 ILE A CA 1
ATOM 1414 C C . ILE A 1 189 ? 8.731 -23.623 34.340 1.00 78.00 189 ILE A C 1
ATOM 1416 O O . ILE A 1 189 ? 8.224 -24.632 33.844 1.00 78.00 189 ILE A O 1
ATOM 1420 N N . PRO A 1 190 ? 9.556 -23.702 35.399 1.00 81.81 190 PRO A N 1
ATOM 1421 C CA . PRO A 1 190 ? 10.003 -24.984 35.919 1.00 81.81 190 PRO A CA 1
ATOM 1422 C C . PRO A 1 190 ? 8.855 -25.687 36.639 1.00 81.81 190 PRO A C 1
ATOM 1424 O O . PRO A 1 190 ? 8.182 -25.064 37.456 1.00 81.81 190 PRO A O 1
ATOM 1427 N N . ASP A 1 191 ? 8.669 -26.988 36.400 1.00 82.69 191 ASP A N 1
ATOM 1428 C CA . ASP A 1 191 ? 7.738 -27.817 37.179 1.00 82.69 191 ASP A CA 1
ATOM 1429 C C . ASP A 1 191 ? 7.919 -27.574 38.690 1.00 82.69 191 ASP A C 1
ATOM 1431 O O . ASP A 1 191 ? 9.054 -27.683 39.171 1.00 82.69 191 ASP A O 1
ATOM 1435 N N . PRO A 1 192 ? 6.842 -27.330 39.467 1.00 87.25 192 PRO A N 1
ATOM 1436 C CA . PRO A 1 192 ? 6.971 -27.172 40.909 1.00 87.25 192 PRO A CA 1
ATOM 1437 C C . PRO A 1 192 ? 7.617 -28.412 41.543 1.00 87.25 192 PRO A C 1
ATOM 1439 O O . PRO A 1 192 ? 7.180 -29.562 41.349 1.00 87.25 192 PRO A O 1
ATOM 1442 N N . THR A 1 193 ? 8.684 -28.178 42.302 1.00 87.19 193 THR A N 1
ATOM 1443 C CA . THR A 1 193 ? 9.446 -29.211 43.005 1.00 87.19 193 THR A CA 1
ATOM 1444 C C . THR A 1 193 ? 8.940 -29.383 44.444 1.00 87.19 193 THR A C 1
ATOM 1446 O O . THR A 1 193 ? 8.262 -28.501 44.969 1.00 87.19 193 THR A O 1
ATOM 1449 N N . PRO A 1 194 ? 9.252 -30.505 45.123 1.00 83.62 194 PRO A N 1
ATOM 1450 C CA . PRO A 1 194 ? 8.980 -30.644 46.556 1.00 83.62 194 PRO A CA 1
ATOM 1451 C C . PRO A 1 194 ? 9.601 -29.512 47.389 1.00 83.62 194 PRO A C 1
ATOM 1453 O O . PRO A 1 194 ? 8.932 -28.961 48.255 1.00 83.62 194 PRO A O 1
ATOM 1456 N N . ASP A 1 195 ? 10.835 -29.111 47.065 1.00 82.38 195 ASP A N 1
ATOM 1457 C CA . ASP A 1 195 ? 11.544 -28.012 47.725 1.00 82.38 195 ASP A CA 1
ATOM 1458 C C . ASP A 1 195 ? 10.806 -26.664 47.560 1.00 82.38 195 ASP A C 1
ATOM 1460 O O . ASP A 1 195 ? 10.866 -25.828 48.459 1.00 82.38 195 ASP A O 1
ATOM 1464 N N . ASP A 1 196 ? 10.074 -26.433 46.461 1.00 87.19 196 ASP A N 1
ATOM 1465 C CA . ASP A 1 196 ? 9.233 -25.233 46.310 1.00 87.19 196 ASP A CA 1
ATOM 1466 C C . ASP A 1 196 ? 8.033 -25.265 47.269 1.00 87.19 196 ASP A C 1
ATOM 1468 O O . ASP A 1 196 ? 7.720 -24.251 47.891 1.00 87.19 196 ASP A O 1
ATOM 1472 N N . LEU A 1 197 ? 7.396 -26.432 47.447 1.00 86.38 197 LEU A N 1
ATOM 1473 C CA . LEU A 1 197 ? 6.255 -26.602 48.357 1.00 86.38 197 LEU A CA 1
ATOM 1474 C C . LEU A 1 197 ? 6.644 -26.366 49.824 1.00 86.38 197 LEU A C 1
ATOM 1476 O O . LEU A 1 197 ? 5.899 -25.702 50.546 1.00 86.38 197 LEU A O 1
ATOM 1480 N N . ASP A 1 198 ? 7.825 -26.834 50.239 1.00 82.25 198 ASP A N 1
ATOM 1481 C CA . ASP A 1 198 ? 8.389 -26.575 51.573 1.00 82.25 198 ASP A CA 1
ATOM 1482 C C . ASP A 1 198 ? 8.559 -25.062 51.848 1.00 82.25 198 ASP A C 1
ATOM 1484 O O . ASP A 1 198 ? 8.461 -24.615 52.993 1.00 82.25 198 ASP A O 1
ATOM 1488 N N . ASN A 1 199 ? 8.786 -24.247 50.807 1.00 83.44 199 ASN A N 1
ATOM 1489 C CA . ASN A 1 199 ? 8.948 -22.793 50.930 1.00 83.44 199 ASN A CA 1
ATOM 1490 C C . ASN A 1 199 ? 7.618 -22.012 50.971 1.00 83.44 199 ASN A C 1
ATOM 1492 O O . ASN A 1 199 ? 7.622 -20.856 51.399 1.00 83.44 199 ASN A O 1
ATOM 1496 N N . LEU A 1 200 ? 6.482 -22.616 50.594 1.00 84.38 200 LEU A N 1
ATOM 1497 C CA . LEU A 1 200 ? 5.158 -21.970 50.672 1.00 84.38 200 LEU A CA 1
ATOM 1498 C C . LEU A 1 200 ? 4.656 -21.814 52.120 1.00 84.38 200 LEU A C 1
ATOM 1500 O O . LEU A 1 200 ? 3.817 -20.957 52.402 1.00 84.38 200 LEU A O 1
ATOM 1504 N N . GLY A 1 201 ? 5.176 -22.623 53.048 1.00 84.25 201 GLY A N 1
ATOM 1505 C CA . GLY A 1 201 ? 4.799 -22.606 54.460 1.00 84.25 201 GLY A CA 1
ATOM 1506 C C . GLY A 1 201 ? 3.481 -23.329 54.758 1.00 84.25 201 GLY A C 1
ATOM 1507 O O . GLY A 1 201 ? 3.085 -24.269 54.070 1.00 84.25 201 GLY A O 1
ATOM 1508 N N . GLU A 1 202 ? 2.807 -22.924 55.838 1.00 89.44 202 GLU A N 1
ATOM 1509 C CA . GLU A 1 202 ? 1.672 -23.668 56.397 1.00 89.44 202 GLU A CA 1
ATOM 1510 C C . GLU A 1 202 ? 0.332 -23.409 55.665 1.00 89.44 202 GLU A C 1
ATOM 1512 O O . GLU A 1 202 ? -0.586 -22.791 56.203 1.00 89.44 202 GLU A O 1
ATOM 1517 N N . ILE A 1 203 ? 0.220 -23.881 54.420 1.00 87.94 203 ILE A N 1
ATOM 1518 C CA . ILE A 1 203 ? -0.905 -23.614 53.499 1.00 87.94 203 ILE A CA 1
ATOM 1519 C C . ILE A 1 203 ? -2.081 -24.611 53.570 1.00 87.94 203 ILE A C 1
ATOM 1521 O O . ILE A 1 203 ? -3.094 -24.414 52.895 1.00 87.94 203 ILE A O 1
ATOM 1525 N N . VAL A 1 204 ? -1.984 -25.680 54.367 1.00 89.62 204 VAL A N 1
ATOM 1526 C CA . VAL A 1 204 ? -3.068 -26.661 54.560 1.00 89.62 204 VAL A CA 1
ATOM 1527 C C . VAL A 1 204 ? -3.763 -26.425 55.899 1.00 89.62 204 VAL A C 1
ATOM 1529 O O . VAL A 1 204 ? -3.169 -26.602 56.962 1.00 89.62 204 VAL A O 1
ATOM 1532 N N . ASN A 1 205 ? -5.046 -26.068 55.860 1.00 89.44 205 ASN A N 1
ATOM 1533 C CA . ASN A 1 205 ? -5.883 -25.932 57.050 1.00 89.44 205 ASN A CA 1
ATOM 1534 C C . ASN A 1 205 ? -6.360 -27.307 57.532 1.00 89.44 205 ASN A C 1
ATOM 1536 O O . ASN A 1 205 ? -6.822 -28.117 56.730 1.00 89.44 205 ASN A O 1
ATOM 1540 N N . ILE A 1 206 ? -6.328 -27.561 58.841 1.00 90.12 206 ILE A N 1
ATOM 1541 C CA . ILE A 1 206 ? -6.855 -28.791 59.446 1.00 90.12 206 ILE A CA 1
ATOM 1542 C C . ILE A 1 206 ? -7.914 -28.422 60.491 1.00 90.12 206 ILE A C 1
ATOM 1544 O O . ILE A 1 206 ? -7.606 -27.751 61.478 1.00 90.12 206 ILE A O 1
ATOM 1548 N N . ILE A 1 207 ? -9.170 -28.831 60.268 1.00 88.00 207 ILE A N 1
ATOM 1549 C CA . ILE A 1 207 ? -10.347 -28.320 61.000 1.00 88.00 207 ILE A CA 1
ATOM 1550 C C . ILE A 1 207 ? -11.123 -29.445 61.697 1.00 88.00 207 ILE A C 1
ATOM 1552 O O . ILE A 1 207 ? -11.606 -30.376 61.052 1.00 88.00 207 ILE A O 1
ATOM 1556 N N . CYS A 1 208 ? -11.321 -29.320 63.014 1.00 86.31 208 CYS A N 1
ATOM 1557 C CA . CYS A 1 208 ? -12.154 -30.228 63.806 1.00 86.31 208 CYS A CA 1
ATOM 1558 C C . CYS A 1 208 ? -13.660 -29.957 63.613 1.00 86.31 208 CYS A C 1
ATOM 1560 O O . CYS A 1 208 ? -14.225 -29.061 64.240 1.00 86.31 208 CYS A O 1
ATOM 1562 N N . THR A 1 209 ? -14.351 -30.783 62.826 1.00 83.00 209 THR A N 1
ATOM 1563 C CA . THR A 1 209 ? -15.794 -30.660 62.522 1.00 83.00 209 THR A CA 1
ATOM 1564 C C . THR A 1 209 ? -16.708 -30.806 63.741 1.00 83.00 209 THR A C 1
ATOM 1566 O O . THR A 1 209 ? -17.868 -30.404 63.713 1.00 83.00 209 THR A O 1
ATOM 1569 N N . THR A 1 210 ? -16.217 -31.434 64.812 1.00 73.19 210 THR A N 1
ATOM 1570 C CA . THR A 1 210 ? -17.055 -31.903 65.929 1.00 73.19 210 THR A CA 1
ATOM 1571 C C . THR A 1 210 ? -17.097 -30.926 67.103 1.00 73.19 210 THR A C 1
ATOM 1573 O O . THR A 1 210 ? -18.052 -30.942 67.877 1.00 73.19 210 THR A O 1
ATOM 1576 N N . ASN A 1 211 ? -16.048 -30.113 67.276 1.00 63.84 211 ASN A N 1
ATOM 1577 C CA . ASN A 1 211 ? -15.886 -29.218 68.425 1.00 63.84 211 ASN A CA 1
ATOM 1578 C C . ASN A 1 211 ? -14.815 -28.139 68.151 1.00 63.84 211 ASN A C 1
ATOM 1580 O O . ASN A 1 211 ? -13.830 -28.032 68.886 1.00 63.84 211 ASN A O 1
ATOM 1584 N N . THR A 1 212 ? -14.998 -27.348 67.088 1.00 57.91 212 THR A N 1
ATOM 1585 C CA . THR A 1 212 ? -14.121 -26.213 66.714 1.00 57.91 212 THR A CA 1
ATOM 1586 C C . THR A 1 212 ? -13.805 -25.279 67.890 1.00 57.91 212 THR A C 1
ATOM 1588 O O . THR A 1 212 ? -12.693 -24.782 68.014 1.00 57.91 212 THR A O 1
ATOM 1591 N N . ALA A 1 213 ? -14.767 -25.104 68.800 1.00 54.38 213 ALA A N 1
ATOM 1592 C CA . ALA A 1 213 ? -14.683 -24.273 70.002 1.00 54.38 213 ALA A CA 1
ATOM 1593 C C . ALA A 1 213 ? -13.721 -24.784 71.103 1.00 54.38 213 ALA A C 1
ATOM 1595 O O . ALA A 1 213 ? -13.543 -24.124 72.128 1.00 54.38 213 ALA A O 1
ATOM 1596 N N . GLN A 1 214 ? -13.147 -25.983 70.950 1.00 61.00 214 GLN A N 1
ATOM 1597 C CA . GLN A 1 214 ? -12.116 -26.524 71.853 1.00 61.00 214 GLN A CA 1
ATOM 1598 C C . GLN A 1 214 ? -10.892 -27.061 71.103 1.00 61.00 214 GLN A C 1
ATOM 1600 O O . GLN A 1 214 ? -9.808 -27.121 71.682 1.00 61.00 214 GLN A O 1
ATOM 1605 N N . HIS A 1 215 ? -11.052 -27.416 69.826 1.00 74.62 215 HIS A N 1
ATOM 1606 C CA . HIS A 1 215 ? -9.977 -27.821 68.927 1.00 74.62 215 HIS A CA 1
ATOM 1607 C C . HIS A 1 215 ? -9.949 -26.821 67.754 1.00 74.62 215 HIS A C 1
ATOM 1609 O O . HIS A 1 215 ? -10.696 -27.002 66.787 1.00 74.62 215 HIS A O 1
ATOM 1615 N N . PRO A 1 216 ? -9.170 -25.726 67.862 1.00 77.06 216 PRO A N 1
ATOM 1616 C CA . PRO A 1 216 ? -9.085 -24.713 66.815 1.00 77.06 216 PRO A CA 1
ATOM 1617 C C . PRO A 1 216 ? -8.498 -25.289 65.523 1.00 77.06 216 PRO A C 1
ATOM 1619 O O . PRO A 1 216 ? -7.835 -26.332 65.525 1.00 77.06 216 PRO A O 1
ATOM 1622 N N . THR A 1 217 ? -8.707 -24.583 64.413 1.00 85.19 217 THR A N 1
ATOM 1623 C CA . THR A 1 217 ? -7.957 -24.835 63.179 1.00 85.19 217 THR A CA 1
ATOM 1624 C C . THR A 1 217 ? -6.461 -24.739 63.463 1.00 85.19 217 THR A C 1
ATOM 1626 O O . THR A 1 217 ? -6.017 -23.784 64.104 1.00 85.19 217 THR A O 1
ATOM 1629 N N . ILE A 1 218 ? -5.690 -25.704 62.966 1.00 87.12 218 ILE A N 1
ATOM 1630 C CA . ILE A 1 218 ? -4.235 -25.566 62.845 1.00 87.12 218 ILE A CA 1
ATOM 1631 C C . ILE A 1 218 ? -3.866 -25.568 61.367 1.00 87.12 218 ILE A C 1
ATOM 1633 O O . ILE A 1 218 ? -4.550 -26.186 60.550 1.00 87.12 218 ILE A O 1
ATOM 1637 N N . THR A 1 219 ? -2.787 -24.880 61.044 1.00 91.19 219 THR A N 1
ATOM 1638 C CA . THR A 1 219 ? -2.181 -24.835 59.718 1.00 91.19 219 THR A CA 1
ATOM 1639 C C . THR A 1 219 ? -1.040 -25.858 59.627 1.00 91.19 219 THR A C 1
ATOM 1641 O O . THR A 1 219 ? -0.523 -26.325 60.646 1.00 91.19 219 THR A O 1
ATOM 1644 N N . SER A 1 220 ? -0.699 -26.290 58.412 1.00 89.31 220 SER A N 1
ATOM 1645 C CA . SER A 1 220 ? 0.372 -27.255 58.140 1.00 89.31 220 SER A CA 1
ATOM 1646 C C . SER A 1 220 ? 0.985 -27.033 56.761 1.00 89.31 220 SER A C 1
ATOM 1648 O O . SER A 1 220 ? 0.292 -26.652 55.821 1.00 89.31 220 SER A O 1
ATOM 1650 N N . GLU A 1 221 ? 2.278 -27.322 56.638 1.00 90.62 221 GLU A N 1
ATOM 1651 C CA . GLU A 1 221 ? 2.973 -27.529 55.359 1.00 90.62 221 GLU A CA 1
ATOM 1652 C C . GLU A 1 221 ? 2.385 -28.726 54.580 1.00 90.62 221 GLU A C 1
ATOM 1654 O O . GLU A 1 221 ? 1.626 -29.526 55.145 1.00 90.62 221 GLU A O 1
ATOM 1659 N N . VAL A 1 222 ? 2.738 -28.867 53.295 1.00 90.19 222 VAL A N 1
ATOM 1660 C CA . VAL A 1 222 ? 2.326 -30.015 52.467 1.00 90.19 222 VAL A CA 1
ATOM 1661 C C . VAL A 1 222 ? 3.131 -31.256 52.869 1.00 90.19 222 VAL A C 1
ATOM 1663 O O . VAL A 1 222 ? 4.268 -31.450 52.454 1.00 90.19 222 VAL A O 1
ATOM 1666 N N . ILE A 1 223 ? 2.537 -32.123 53.691 1.00 85.12 223 ILE A N 1
ATOM 1667 C CA . ILE A 1 223 ? 3.220 -33.295 54.248 1.00 85.12 223 ILE A CA 1
ATOM 1668 C C . ILE A 1 223 ? 3.266 -34.444 53.229 1.00 85.12 223 ILE A C 1
ATOM 1670 O O . ILE A 1 223 ? 2.222 -34.913 52.773 1.00 85.12 223 ILE A O 1
ATOM 1674 N N . GLY A 1 224 ? 4.464 -34.982 52.976 1.00 82.81 224 GLY A N 1
ATOM 1675 C CA . GLY A 1 224 ? 4.657 -36.316 52.395 1.00 82.81 224 GLY A CA 1
ATOM 1676 C C . GLY A 1 224 ? 5.643 -36.368 51.228 1.00 82.81 224 GLY A C 1
ATOM 1677 O O . GLY A 1 224 ? 6.492 -35.498 51.066 1.00 82.81 224 GLY A O 1
ATOM 1678 N N . SER A 1 225 ? 5.558 -37.426 50.421 1.00 79.75 225 SER A N 1
ATOM 1679 C CA . SER A 1 225 ? 6.329 -37.602 49.185 1.00 79.75 225 SER A CA 1
ATOM 1680 C C . SER A 1 225 ? 5.445 -37.470 47.943 1.00 79.75 225 SER A C 1
ATOM 1682 O O . SER A 1 225 ? 4.363 -38.064 47.877 1.00 79.75 225 SER A O 1
ATOM 1684 N N . LYS A 1 226 ? 5.948 -36.754 46.927 1.00 77.00 226 LYS A N 1
ATOM 1685 C CA . LYS A 1 226 ? 5.353 -36.686 45.581 1.00 77.00 226 LYS A CA 1
ATOM 1686 C C . LYS A 1 226 ? 5.088 -38.103 45.037 1.00 77.00 226 LYS A C 1
ATOM 1688 O O . LYS A 1 226 ? 5.836 -39.037 45.325 1.00 77.00 226 LYS A O 1
ATOM 1693 N N . ASP A 1 227 ? 3.993 -38.249 44.298 1.00 78.44 227 ASP A N 1
ATOM 1694 C CA . ASP A 1 227 ? 3.451 -39.486 43.707 1.00 78.44 227 ASP A CA 1
ATOM 1695 C C . ASP A 1 227 ? 2.888 -40.529 44.699 1.00 78.44 227 ASP A C 1
ATOM 1697 O O . ASP A 1 227 ? 2.336 -41.544 44.268 1.00 78.44 227 ASP A O 1
ATOM 1701 N N . ILE A 1 228 ? 2.982 -40.296 46.016 1.00 81.56 228 ILE A N 1
ATOM 1702 C CA . ILE A 1 228 ? 2.413 -41.175 47.059 1.00 81.56 228 ILE A CA 1
ATOM 1703 C C . ILE A 1 228 ? 1.401 -40.416 47.920 1.00 81.56 228 ILE A C 1
ATOM 1705 O O . ILE A 1 228 ? 0.276 -40.880 48.104 1.00 81.56 228 ILE A O 1
ATOM 1709 N N . ASP A 1 229 ? 1.800 -39.254 48.436 1.00 87.19 229 ASP A N 1
ATOM 1710 C CA . ASP A 1 229 ? 1.019 -38.474 49.396 1.00 87.19 229 ASP A CA 1
ATOM 1711 C C . ASP A 1 229 ? 0.372 -37.233 48.765 1.00 87.19 229 ASP A C 1
ATOM 1713 O O . ASP A 1 229 ? -0.666 -36.766 49.240 1.00 87.19 229 ASP A O 1
ATOM 1717 N N . TYR A 1 230 ? 0.938 -36.745 47.658 1.00 89.00 230 TYR A N 1
ATOM 1718 C CA . TYR A 1 230 ? 0.380 -35.708 46.790 1.00 89.00 230 TYR A CA 1
ATOM 1719 C C . TYR A 1 230 ? 0.890 -35.864 45.346 1.00 89.00 230 TYR A C 1
ATOM 1721 O O . TYR A 1 230 ? 1.932 -36.477 45.106 1.00 89.00 230 TYR A O 1
ATOM 1729 N N . THR A 1 231 ? 0.192 -35.269 44.381 1.00 88.75 231 THR A N 1
ATOM 1730 C CA . THR A 1 231 ? 0.666 -35.073 42.998 1.00 88.75 231 THR A CA 1
ATOM 1731 C C . THR A 1 231 ? 0.732 -33.591 42.646 1.00 88.75 231 THR A C 1
ATOM 1733 O O . THR A 1 231 ? 0.130 -32.753 43.313 1.00 88.75 231 THR A O 1
ATOM 1736 N N . ILE A 1 232 ? 1.488 -33.268 41.595 1.00 89.94 232 ILE A N 1
ATOM 1737 C CA . ILE A 1 232 ? 1.598 -31.920 41.028 1.00 89.94 232 ILE A CA 1
ATOM 1738 C C . ILE A 1 232 ? 1.260 -32.039 39.544 1.00 89.94 232 ILE A C 1
ATOM 1740 O O . ILE A 1 232 ? 1.852 -32.870 38.856 1.00 89.94 232 ILE A O 1
ATOM 1744 N N . THR A 1 233 ? 0.311 -31.233 39.076 1.00 88.88 233 THR A N 1
ATOM 1745 C CA . THR A 1 233 ? -0.115 -31.149 37.675 1.00 88.88 233 THR A CA 1
ATOM 1746 C C . THR A 1 233 ? 0.250 -29.769 37.143 1.00 88.88 233 THR A C 1
ATOM 1748 O O . THR A 1 233 ? -0.117 -28.760 37.743 1.00 88.88 233 THR A O 1
ATOM 1751 N N . HIS A 1 234 ? 0.985 -29.735 36.040 1.00 88.62 234 HIS A N 1
ATOM 1752 C CA . HIS A 1 234 ? 1.495 -28.534 35.390 1.00 88.62 234 HIS A CA 1
ATOM 1753 C C . HIS A 1 234 ? 1.488 -28.800 33.879 1.00 88.62 234 HIS A C 1
ATOM 1755 O O . HIS A 1 234 ? 1.836 -29.905 33.457 1.00 88.62 234 HIS A O 1
ATOM 1761 N N . GLU A 1 235 ? 1.029 -27.836 33.083 1.00 81.94 235 GLU A N 1
ATOM 1762 C CA . GLU A 1 235 ? 1.088 -27.910 31.618 1.00 81.94 235 GLU A CA 1
ATOM 1763 C C . GLU A 1 235 ? 2.333 -27.167 31.116 1.00 81.94 235 GLU A C 1
ATOM 1765 O O . GLU A 1 235 ? 2.827 -26.248 31.768 1.00 81.94 235 GLU A O 1
ATOM 1770 N N . GLU A 1 236 ? 2.884 -27.585 29.977 1.00 75.12 236 GLU A N 1
ATOM 1771 C CA . GLU A 1 236 ? 4.194 -27.116 29.515 1.00 75.12 236 GLU A CA 1
ATOM 1772 C C . GLU A 1 236 ? 4.193 -25.596 29.246 1.00 75.12 236 GLU A C 1
ATOM 1774 O O . GLU A 1 236 ? 3.498 -25.110 28.355 1.00 75.12 236 GLU A O 1
ATOM 1779 N N . ASN A 1 237 ? 5.001 -24.853 30.014 1.00 71.31 237 ASN A N 1
ATOM 1780 C CA . ASN A 1 237 ? 5.069 -23.381 30.043 1.00 71.31 237 ASN A CA 1
ATOM 1781 C C . ASN A 1 237 ? 3.809 -22.657 30.571 1.00 71.31 237 ASN A C 1
ATOM 1783 O O . ASN A 1 237 ? 3.631 -21.467 30.303 1.00 71.31 237 ASN A O 1
ATOM 1787 N N . ALA A 1 238 ? 2.946 -23.325 31.342 1.00 81.25 238 ALA A N 1
ATOM 1788 C CA . ALA A 1 238 ? 1.846 -22.655 32.031 1.00 81.25 238 ALA A CA 1
ATOM 1789 C C . ALA A 1 238 ? 2.355 -21.764 33.181 1.00 81.25 238 ALA A C 1
ATOM 1791 O O . ALA A 1 238 ? 3.223 -22.148 33.957 1.00 81.25 238 ALA A O 1
ATOM 1792 N N . ALA A 1 239 ? 1.758 -20.583 33.364 1.00 86.94 239 ALA A N 1
ATOM 1793 C CA . ALA A 1 239 ? 2.039 -19.733 34.530 1.00 86.94 239 ALA A CA 1
ATOM 1794 C C . ALA A 1 239 ? 1.373 -20.239 35.829 1.00 86.94 239 ALA A C 1
ATOM 1796 O O . ALA A 1 239 ? 1.482 -19.594 36.874 1.00 86.94 239 ALA A O 1
ATOM 1797 N N . THR A 1 240 ? 0.652 -21.364 35.769 1.00 90.19 240 THR A N 1
ATOM 1798 C CA . THR A 1 240 ? -0.141 -21.925 36.865 1.00 90.19 240 THR A CA 1
ATOM 1799 C C . THR A 1 240 ? 0.032 -23.439 36.977 1.00 90.19 240 THR A C 1
ATOM 1801 O O . THR A 1 240 ? 0.138 -24.149 35.978 1.00 90.19 240 THR A O 1
ATOM 1804 N N . ALA A 1 241 ? 0.030 -23.948 38.208 1.00 90.94 241 ALA A N 1
ATOM 1805 C CA . ALA A 1 241 ? 0.112 -25.377 38.507 1.00 90.94 241 ALA A CA 1
ATOM 1806 C C . ALA A 1 241 ? -0.867 -25.757 39.628 1.00 90.94 241 ALA A C 1
ATOM 1808 O O . ALA A 1 241 ? -1.267 -24.915 40.428 1.00 90.94 241 ALA A O 1
ATOM 1809 N N . THR A 1 242 ? -1.256 -27.031 39.702 1.00 92.12 242 THR A N 1
ATOM 1810 C CA . THR A 1 242 ? -2.169 -27.552 40.735 1.00 92.12 242 THR A CA 1
ATOM 1811 C C . THR A 1 242 ? -1.518 -28.686 41.515 1.00 92.12 242 THR A C 1
ATOM 1813 O O . THR A 1 242 ? -1.135 -29.707 40.942 1.00 92.12 242 THR A O 1
ATOM 1816 N N . VAL A 1 243 ? -1.433 -28.537 42.836 1.00 91.75 243 VAL A N 1
ATOM 1817 C CA . VAL A 1 243 ? -1.086 -29.620 43.766 1.00 91.75 243 VAL A CA 1
ATOM 1818 C C . VAL A 1 243 ? -2.372 -30.318 44.201 1.00 91.75 243 VAL A C 1
ATOM 1820 O O . VAL A 1 243 ? -3.353 -29.645 44.508 1.00 91.75 243 VAL A O 1
ATOM 1823 N N . THR A 1 244 ? -2.366 -31.648 44.282 1.00 90.81 244 THR A N 1
ATOM 1824 C CA . THR A 1 244 ? -3.504 -32.446 44.768 1.00 90.81 244 THR A CA 1
ATOM 1825 C C . THR A 1 244 ? -3.051 -33.357 45.903 1.00 90.81 244 THR A C 1
ATOM 1827 O O . THR A 1 244 ? -2.170 -34.194 45.710 1.00 90.81 244 THR A O 1
ATOM 1830 N N . ILE A 1 245 ? -3.653 -33.223 47.086 1.00 88.81 245 ILE A N 1
ATOM 1831 C CA . ILE A 1 245 ? -3.348 -34.056 48.257 1.00 88.81 245 ILE A CA 1
ATOM 1832 C C . ILE A 1 245 ? -4.047 -35.413 48.111 1.00 88.81 245 ILE A C 1
ATOM 1834 O O . ILE A 1 245 ? -5.265 -35.489 47.965 1.00 88.81 245 ILE A O 1
ATOM 1838 N N . ILE A 1 246 ? -3.268 -36.492 48.194 1.00 86.19 246 ILE A N 1
ATOM 1839 C CA . ILE A 1 246 ? -3.734 -37.881 48.068 1.00 86.19 246 ILE A CA 1
ATOM 1840 C C . ILE A 1 246 ? -3.876 -38.536 49.450 1.00 86.19 246 ILE A C 1
ATOM 1842 O O . ILE A 1 246 ? -4.832 -39.273 49.690 1.00 86.19 246 ILE A O 1
ATOM 1846 N N . ASN A 1 247 ? -2.954 -38.261 50.379 1.00 87.62 247 ASN A N 1
ATOM 1847 C CA . ASN A 1 247 ? -2.895 -38.918 51.688 1.00 87.62 247 ASN A CA 1
ATOM 1848 C C . ASN A 1 247 ? -3.304 -37.983 52.842 1.00 87.62 247 ASN A C 1
ATOM 1850 O O . ASN A 1 247 ? -2.477 -37.488 53.612 1.00 87.62 247 ASN A O 1
ATOM 1854 N N . ALA A 1 248 ? -4.613 -37.763 52.985 1.00 86.56 248 ALA A N 1
ATOM 1855 C CA . ALA A 1 248 ? -5.176 -36.915 54.039 1.00 86.56 248 ALA A CA 1
ATOM 1856 C C . ALA A 1 248 ? -4.905 -37.428 55.477 1.00 86.56 248 ALA A C 1
ATOM 1858 O O . ALA A 1 248 ? -4.891 -36.630 56.417 1.00 86.56 248 ALA A O 1
ATOM 1859 N N . ASP A 1 249 ? -4.628 -38.726 55.670 1.00 87.25 249 ASP A N 1
ATOM 1860 C CA . ASP A 1 249 ? -4.353 -39.312 56.994 1.00 87.25 249 ASP A CA 1
ATOM 1861 C C . ASP A 1 249 ? -3.064 -38.763 57.645 1.00 87.25 249 ASP A C 1
ATOM 1863 O O . ASP A 1 249 ? -2.947 -38.763 58.873 1.00 87.25 249 ASP A O 1
ATOM 1867 N N . LEU A 1 250 ? -2.118 -38.224 56.863 1.00 89.75 250 LEU A N 1
ATOM 1868 C CA . LEU A 1 250 ? -0.935 -37.534 57.401 1.00 89.75 250 LEU A CA 1
ATOM 1869 C C . LEU A 1 250 ? -1.318 -36.289 58.214 1.00 89.75 250 LEU A C 1
ATOM 1871 O O . LEU A 1 250 ? -0.755 -36.036 59.279 1.00 89.75 250 LEU A O 1
ATOM 1875 N N . TYR A 1 251 ? -2.330 -35.554 57.758 1.00 91.00 251 TYR A N 1
ATOM 1876 C CA . TYR A 1 251 ? -2.844 -34.355 58.420 1.00 91.00 251 TYR A CA 1
ATOM 1877 C C . TYR A 1 251 ? -3.700 -34.721 59.641 1.00 91.00 251 TYR A C 1
ATOM 1879 O O . TYR A 1 251 ? -3.652 -34.037 60.661 1.00 91.00 251 TYR A O 1
ATOM 1887 N N . VAL A 1 252 ? -4.393 -35.867 59.610 1.00 88.56 252 VAL A N 1
ATOM 1888 C CA . VAL A 1 252 ? -5.035 -36.451 60.805 1.00 88.56 252 VAL A CA 1
ATOM 1889 C C . VAL A 1 252 ? -3.987 -36.781 61.868 1.00 88.56 252 VAL A C 1
ATOM 1891 O O . VAL A 1 252 ? -4.170 -36.448 63.040 1.00 88.56 252 VAL A O 1
ATOM 1894 N N . ALA A 1 253 ? -2.869 -37.404 61.480 1.00 88.44 253 ALA A N 1
ATOM 1895 C CA . ALA A 1 253 ? -1.762 -37.678 62.392 1.00 88.44 253 ALA A CA 1
ATOM 1896 C C . ALA A 1 253 ? -1.157 -36.377 62.948 1.00 88.44 253 ALA A C 1
ATOM 1898 O O . ALA A 1 253 ? -0.959 -36.279 64.160 1.00 88.44 253 ALA A O 1
ATOM 1899 N N . LYS A 1 254 ? -0.962 -35.360 62.095 1.00 89.19 254 LYS A N 1
ATOM 1900 C CA . LYS A 1 254 ? -0.473 -34.028 62.480 1.00 89.19 254 LYS A CA 1
ATOM 1901 C C . LYS A 1 254 ? -1.382 -33.341 63.503 1.00 89.19 254 LYS A C 1
ATOM 1903 O O . LYS A 1 254 ? -0.900 -32.844 64.518 1.00 89.19 254 LYS A O 1
ATOM 1908 N N . TYR A 1 255 ? -2.699 -33.382 63.298 1.00 88.88 255 TYR A N 1
ATOM 1909 C CA . TYR A 1 255 ? -3.673 -32.831 64.246 1.00 88.88 255 TYR A CA 1
ATOM 1910 C C . TYR A 1 255 ? -3.593 -33.519 65.614 1.00 88.88 255 TYR A C 1
ATOM 1912 O O . TYR A 1 255 ? -3.564 -32.857 66.654 1.00 88.88 255 TYR A O 1
ATOM 1920 N N . ASN A 1 256 ? -3.462 -34.850 65.611 1.00 87.06 256 ASN A N 1
ATOM 1921 C CA . ASN A 1 256 ? -3.330 -35.665 66.818 1.00 87.06 256 ASN A CA 1
ATOM 1922 C C . ASN A 1 256 ? -2.012 -35.447 67.595 1.00 87.06 256 ASN A C 1
ATOM 1924 O O . ASN A 1 256 ? -1.932 -35.884 68.744 1.00 87.06 256 ASN A O 1
ATOM 1928 N N . GLU A 1 257 ? -1.005 -34.747 67.047 1.00 88.06 257 GLU A N 1
ATOM 1929 C CA . GLU A 1 257 ? 0.165 -34.296 67.827 1.00 88.06 257 GLU A CA 1
ATOM 1930 C C . GLU A 1 257 ? -0.225 -33.266 68.903 1.00 88.06 257 GLU A C 1
ATOM 1932 O O . GLU A 1 257 ? 0.402 -33.214 69.963 1.00 88.06 257 GLU A O 1
ATOM 1937 N N . THR A 1 258 ? -1.267 -32.465 68.642 1.00 82.62 258 THR A N 1
ATOM 1938 C CA . THR A 1 258 ? -1.724 -31.371 69.521 1.00 82.62 258 THR A CA 1
ATOM 1939 C C . THR A 1 258 ? -3.079 -31.673 70.163 1.00 82.62 258 THR A C 1
ATOM 1941 O O . THR A 1 258 ? -3.256 -31.470 71.366 1.00 82.62 258 THR A O 1
ATOM 1944 N N . TYR A 1 259 ? -4.025 -32.203 69.383 1.00 83.25 259 TYR A N 1
ATOM 1945 C CA . TYR A 1 259 ? -5.395 -32.505 69.794 1.00 83.25 259 TYR A CA 1
ATOM 1946 C C . TYR A 1 259 ? -5.693 -33.988 69.553 1.00 83.25 259 TYR A C 1
ATOM 1948 O O . TYR A 1 259 ? -6.097 -34.397 68.467 1.00 83.25 259 TYR A O 1
ATOM 1956 N N . VAL A 1 260 ? -5.464 -34.811 70.576 1.00 80.94 260 VAL A N 1
ATOM 1957 C CA . VAL A 1 260 ? -5.616 -36.275 70.502 1.00 80.94 260 VAL A CA 1
ATOM 1958 C C . VAL A 1 260 ? -7.061 -36.727 70.232 1.00 80.94 260 VAL A C 1
ATOM 1960 O O . VAL A 1 260 ? -8.014 -35.970 70.415 1.00 80.94 260 VAL A O 1
ATOM 1963 N N . ASP A 1 261 ? -7.208 -37.993 69.840 1.00 85.50 261 ASP A N 1
ATOM 1964 C CA . ASP A 1 261 ? -8.474 -38.711 69.644 1.00 85.50 261 ASP A CA 1
ATOM 1965 C C . ASP A 1 261 ? -9.353 -38.188 68.477 1.00 85.50 261 ASP A C 1
ATOM 1967 O O . ASP A 1 261 ? -10.590 -38.188 68.563 1.00 85.50 261 ASP A O 1
ATOM 1971 N N . HIS A 1 262 ? -8.715 -37.793 67.363 1.00 88.81 262 HIS A N 1
ATOM 1972 C CA . HIS A 1 262 ? -9.362 -37.391 66.098 1.00 88.81 262 HIS A CA 1
ATOM 1973 C C . HIS A 1 262 ? -9.144 -38.391 64.939 1.00 88.81 262 HIS A C 1
ATOM 1975 O O . HIS A 1 262 ? -8.087 -39.015 64.844 1.00 88.81 262 HIS A O 1
ATOM 1981 N N . THR A 1 263 ? -10.111 -38.493 64.019 1.00 88.94 263 THR A N 1
ATOM 1982 C CA . THR A 1 263 ? -10.032 -39.261 62.750 1.00 88.94 263 THR A CA 1
ATOM 1983 C C . THR A 1 263 ? -10.344 -38.373 61.539 1.00 88.94 263 THR A C 1
ATOM 1985 O O . THR A 1 263 ? -10.887 -37.290 61.726 1.00 88.94 263 THR A O 1
ATOM 1988 N N . LEU A 1 264 ? -10.076 -38.811 60.302 1.00 88.44 264 LEU A N 1
ATOM 1989 C CA . LEU A 1 264 ? -10.548 -38.107 59.094 1.00 88.44 264 LEU A CA 1
ATOM 1990 C C . LEU A 1 264 ? -12.090 -38.020 59.066 1.00 88.44 264 LEU A C 1
ATOM 1992 O O . LEU A 1 264 ? -12.762 -38.925 59.575 1.00 88.44 264 LEU A O 1
ATOM 1996 N N . ASP A 1 265 ? -12.650 -36.947 58.496 1.00 87.12 265 ASP A N 1
ATOM 1997 C CA . ASP A 1 265 ? -14.101 -36.777 58.318 1.00 87.12 265 ASP A CA 1
ATOM 1998 C C . ASP A 1 265 ? -14.525 -36.902 56.842 1.00 87.12 265 ASP A C 1
ATOM 2000 O O . ASP A 1 265 ? -14.859 -35.930 56.161 1.00 87.12 265 ASP A O 1
ATOM 2004 N N . ASN A 1 266 ? -14.489 -38.143 56.347 1.00 73.50 266 ASN A N 1
ATOM 2005 C CA . ASN A 1 266 ? -14.662 -38.526 54.937 1.00 73.50 266 ASN A CA 1
ATOM 2006 C C . ASN A 1 266 ? -15.957 -38.020 54.268 1.00 73.50 266 ASN A C 1
ATOM 2008 O O . ASN A 1 266 ? -16.029 -37.994 53.043 1.00 73.50 266 ASN A O 1
ATOM 2012 N N . ASP A 1 267 ? -16.973 -37.625 55.042 1.00 69.31 267 ASP A N 1
ATOM 2013 C CA . ASP A 1 267 ? -18.220 -37.041 54.524 1.00 69.31 267 ASP A CA 1
ATOM 2014 C C . ASP A 1 267 ? -18.028 -35.599 53.989 1.00 69.31 267 ASP A C 1
ATOM 2016 O O . ASP A 1 267 ? -18.962 -35.016 53.441 1.00 69.31 267 ASP A O 1
ATOM 2020 N N . THR A 1 268 ? -16.837 -35.008 54.165 1.00 62.69 268 THR A N 1
ATOM 2021 C CA . THR A 1 268 ? -16.535 -33.594 53.846 1.00 62.69 268 THR A CA 1
ATOM 2022 C C . THR A 1 268 ? -15.282 -33.373 52.988 1.00 62.69 268 THR A C 1
ATOM 2024 O O . THR A 1 268 ? -15.017 -32.248 52.572 1.00 62.69 268 THR A O 1
ATOM 2027 N N . THR A 1 269 ? -14.517 -34.422 52.677 1.00 60.00 269 THR A N 1
ATOM 2028 C CA . THR A 1 269 ? -13.290 -34.330 51.867 1.00 60.00 269 THR A CA 1
ATOM 2029 C C . THR A 1 269 ? -13.598 -34.410 50.367 1.00 60.00 269 THR A C 1
ATOM 2031 O O . THR A 1 269 ? -13.482 -35.477 49.763 1.00 60.00 269 THR A O 1
ATOM 2034 N N . ALA A 1 270 ? -14.006 -33.283 49.780 1.00 59.38 270 ALA A N 1
ATOM 2035 C CA . ALA A 1 270 ? -13.955 -33.061 48.331 1.00 59.38 270 ALA A CA 1
ATOM 2036 C C . ALA A 1 270 ? -12.541 -32.618 47.894 1.00 59.38 270 ALA A C 1
ATOM 2038 O O . ALA A 1 270 ? -11.715 -32.289 48.745 1.00 59.38 270 ALA A O 1
ATOM 2039 N N . ASP A 1 271 ? -12.279 -32.645 46.584 1.00 62.44 271 ASP A N 1
ATOM 2040 C CA . ASP A 1 271 ? -10.967 -32.514 45.924 1.00 62.44 271 ASP A CA 1
ATOM 2041 C C . ASP A 1 271 ? -9.976 -31.543 46.605 1.00 62.44 271 ASP A C 1
ATOM 2043 O O . ASP A 1 271 ? -10.016 -30.324 46.423 1.00 62.44 271 ASP A O 1
ATOM 2047 N N . LEU A 1 272 ? -9.050 -32.116 47.385 1.00 84.19 272 LEU A N 1
ATOM 2048 C CA . LEU A 1 272 ? -8.050 -31.402 48.183 1.00 84.19 272 LEU A CA 1
ATOM 2049 C C . LEU A 1 272 ? -6.938 -30.833 47.288 1.00 84.19 272 LEU A C 1
ATOM 2051 O O . LEU A 1 272 ? -5.855 -31.413 47.182 1.00 84.19 272 LEU A O 1
ATOM 2055 N N . THR A 1 273 ? -7.218 -29.710 46.632 1.00 89.44 273 THR A N 1
ATOM 2056 C CA . THR A 1 273 ? -6.294 -29.045 45.702 1.00 89.44 273 THR A CA 1
ATOM 2057 C C . THR A 1 273 ? -5.709 -27.749 46.261 1.00 89.44 273 THR A C 1
ATOM 2059 O O . THR A 1 273 ? -6.242 -27.164 47.203 1.00 89.44 273 THR A O 1
ATOM 2062 N N . ILE A 1 274 ? -4.582 -27.325 45.685 1.00 90.69 274 ILE A N 1
ATOM 2063 C CA . ILE A 1 274 ? -3.935 -26.030 45.917 1.00 90.69 274 ILE A CA 1
ATOM 2064 C C . ILE A 1 274 ? -3.477 -25.494 44.559 1.00 90.69 274 ILE A C 1
ATOM 2066 O O . ILE A 1 274 ? -2.738 -26.176 43.846 1.00 90.69 274 ILE A O 1
ATOM 2070 N N . GLY A 1 275 ? -3.904 -24.284 44.207 1.00 90.69 275 GLY A N 1
ATOM 2071 C CA . GLY A 1 275 ? -3.426 -23.558 43.033 1.00 90.69 275 GLY A CA 1
ATOM 2072 C C . GLY A 1 275 ? -2.122 -22.812 43.319 1.00 90.69 275 GLY A C 1
ATOM 2073 O O . GLY A 1 275 ? -1.985 -22.155 44.353 1.00 90.69 275 GLY A O 1
ATOM 2074 N N . LEU A 1 276 ? -1.181 -22.888 42.381 1.00 92.56 276 LEU A N 1
ATOM 2075 C CA . LEU A 1 276 ? 0.084 -22.156 42.386 1.00 92.56 276 LEU A CA 1
ATOM 2076 C C . LEU A 1 276 ? 0.177 -21.240 41.160 1.00 92.56 276 LEU A C 1
ATOM 2078 O O . LEU A 1 276 ? -0.309 -21.595 40.086 1.00 92.56 276 LEU A O 1
ATOM 2082 N N . VAL A 1 277 ? 0.850 -20.100 41.314 1.00 91.31 277 VAL A N 1
ATOM 2083 C CA . VAL A 1 277 ? 1.164 -19.135 40.246 1.00 91.31 277 VAL A CA 1
ATOM 2084 C C . VAL A 1 277 ? 2.670 -18.882 40.232 1.00 91.31 277 VAL A C 1
ATOM 2086 O O . VAL A 1 277 ? 3.263 -18.664 41.292 1.00 91.31 277 VAL A O 1
ATOM 2089 N N . TYR A 1 278 ? 3.299 -18.912 39.059 1.00 92.06 278 TYR A N 1
ATOM 2090 C CA . TYR A 1 278 ? 4.727 -18.623 38.929 1.00 92.06 278 TYR A CA 1
ATOM 2091 C C . TYR A 1 278 ? 4.979 -17.112 38.909 1.00 92.06 278 TYR A C 1
ATOM 2093 O O . TYR A 1 278 ? 4.445 -16.393 38.065 1.00 92.06 278 TYR A O 1
ATOM 2101 N N . ASP A 1 279 ? 5.805 -16.632 39.835 1.00 85.69 279 ASP A N 1
ATOM 2102 C CA . ASP A 1 279 ? 6.293 -15.257 39.864 1.00 85.69 279 ASP A CA 1
ATOM 2103 C C . ASP A 1 279 ? 7.597 -15.173 39.057 1.00 85.69 279 ASP A C 1
ATOM 2105 O O . ASP A 1 279 ? 8.650 -15.655 39.484 1.00 85.69 279 ASP A O 1
ATOM 2109 N N . ASP A 1 280 ? 7.525 -14.557 37.875 1.00 77.56 280 ASP A N 1
ATOM 2110 C CA . ASP A 1 280 ? 8.670 -14.426 36.973 1.00 77.56 280 ASP A CA 1
ATOM 2111 C C . ASP A 1 280 ? 9.694 -13.358 37.423 1.00 77.56 280 ASP A C 1
ATOM 2113 O O . ASP A 1 280 ? 10.855 -13.422 37.014 1.00 77.56 280 ASP A O 1
ATOM 2117 N N . ASP A 1 281 ? 9.330 -12.425 38.312 1.00 77.81 281 ASP A N 1
ATOM 2118 C CA . ASP A 1 281 ? 10.272 -11.453 38.890 1.00 77.81 281 ASP A CA 1
ATOM 2119 C C . ASP A 1 281 ? 11.131 -12.101 39.993 1.00 77.81 281 ASP A C 1
ATOM 2121 O O . ASP A 1 281 ? 12.333 -11.830 40.090 1.00 77.81 281 ASP A O 1
ATOM 2125 N N . THR A 1 282 ? 10.547 -12.980 40.820 1.00 81.44 282 THR A N 1
ATOM 2126 C CA . THR A 1 282 ? 11.284 -13.697 41.885 1.00 81.44 282 THR A CA 1
ATOM 2127 C C . THR A 1 282 ? 11.785 -15.088 41.485 1.00 81.44 282 THR A C 1
ATOM 2129 O O . THR A 1 282 ? 12.652 -15.637 42.172 1.00 81.44 282 THR A O 1
ATOM 2132 N N . LYS A 1 283 ? 11.308 -15.627 40.355 1.00 82.62 283 LYS A N 1
ATOM 2133 C CA . LYS A 1 283 ? 11.550 -16.991 39.845 1.00 82.62 283 LYS A CA 1
ATOM 2134 C C . LYS A 1 283 ? 11.095 -18.099 40.804 1.00 82.62 283 LYS A C 1
ATOM 2136 O O . LYS A 1 283 ? 11.739 -19.147 40.881 1.00 82.62 283 LYS A O 1
ATOM 2141 N N . GLN A 1 284 ? 10.003 -17.873 41.535 1.00 87.88 284 GLN A N 1
ATOM 2142 C CA . GLN A 1 284 ? 9.454 -18.807 42.524 1.00 87.88 284 GLN A CA 1
ATOM 2143 C C . GLN A 1 284 ? 7.983 -19.126 42.251 1.00 87.88 284 GLN A C 1
ATOM 2145 O O . GLN A 1 284 ? 7.226 -18.294 41.751 1.00 87.88 284 GLN A O 1
ATOM 2150 N N . TRP A 1 285 ? 7.559 -20.331 42.628 1.00 92.12 285 TRP A N 1
ATOM 2151 C CA . TRP A 1 285 ? 6.138 -20.648 42.724 1.00 92.12 285 TRP A CA 1
ATOM 2152 C C . TRP A 1 285 ? 5.536 -19.993 43.965 1.00 92.12 285 TRP A C 1
ATOM 2154 O O . TRP A 1 285 ? 6.098 -20.051 45.056 1.00 92.12 285 TRP A O 1
ATOM 2164 N N . THR A 1 286 ? 4.375 -19.375 43.787 1.00 90.88 286 THR A N 1
ATOM 2165 C CA . THR A 1 286 ? 3.625 -18.675 44.832 1.00 90.88 286 THR A CA 1
ATOM 2166 C C . THR A 1 286 ? 2.197 -19.208 44.912 1.00 90.88 286 THR A C 1
ATOM 2168 O O . THR A 1 286 ? 1.734 -19.935 44.034 1.00 90.88 286 THR A O 1
ATOM 2171 N N . VAL A 1 287 ? 1.497 -18.881 45.994 1.00 89.00 287 VAL A N 1
ATOM 2172 C CA . VAL A 1 287 ? 0.135 -19.354 46.267 1.00 89.00 287 VAL A CA 1
ATOM 2173 C C . VAL A 1 287 ? -0.891 -18.555 45.450 1.00 89.00 287 VAL A C 1
ATOM 2175 O O . VAL A 1 287 ? -0.882 -17.325 45.494 1.00 89.00 287 VAL A O 1
ATOM 2178 N N . ALA A 1 288 ? -1.800 -19.236 44.742 1.00 86.75 288 ALA A N 1
ATOM 2179 C CA . ALA A 1 288 ? -2.881 -18.583 43.998 1.00 86.75 288 ALA A CA 1
ATOM 2180 C C . ALA A 1 288 ? -3.868 -17.853 44.932 1.00 86.75 288 ALA A C 1
ATOM 2182 O O . ALA A 1 288 ? -4.165 -18.313 46.034 1.00 86.75 288 ALA A O 1
ATOM 2183 N N . SER A 1 289 ? -4.402 -16.711 44.495 1.00 79.50 289 SER A N 1
ATOM 2184 C CA . SER A 1 289 ? -5.275 -15.859 45.319 1.00 79.50 289 SER A CA 1
ATOM 2185 C C . SER A 1 289 ? -6.712 -16.375 45.469 1.00 79.50 289 SER A C 1
ATOM 2187 O O . SER A 1 289 ? -7.424 -15.932 46.370 1.00 79.50 289 SER A O 1
ATOM 2189 N N . ASP A 1 290 ? -7.133 -17.300 44.608 1.00 71.81 290 ASP A N 1
ATOM 2190 C CA . ASP A 1 290 ? -8.483 -17.860 44.501 1.00 71.81 290 ASP A CA 1
ATOM 2191 C C . ASP A 1 290 ? -8.585 -19.314 45.004 1.00 71.81 290 ASP A C 1
ATOM 2193 O O . ASP A 1 290 ? -9.574 -19.664 45.646 1.00 71.81 290 ASP A O 1
ATOM 2197 N N . ASN A 1 291 ? -7.553 -20.141 44.786 1.00 78.56 291 ASN A N 1
ATOM 2198 C CA . ASN A 1 291 ? -7.471 -21.535 45.256 1.00 78.56 291 ASN A CA 1
ATOM 2199 C C . ASN A 1 291 ? -6.228 -21.813 46.132 1.00 78.56 291 ASN A C 1
ATOM 2201 O O . ASN A 1 291 ? -5.569 -22.847 46.010 1.00 78.56 291 ASN A O 1
ATOM 2205 N N . GLY A 1 292 ? -5.855 -20.864 46.991 1.00 79.25 292 GLY A N 1
ATOM 2206 C CA . GLY A 1 292 ? -4.553 -20.863 47.669 1.00 79.25 292 GLY A CA 1
ATOM 2207 C C . GLY A 1 292 ? -4.347 -21.837 48.838 1.00 79.25 292 GLY A C 1
ATOM 2208 O O . GLY A 1 292 ? -3.218 -22.000 49.295 1.00 79.25 292 GLY A O 1
ATOM 2209 N N . THR A 1 293 ? -5.394 -22.475 49.369 1.00 86.25 293 THR A N 1
ATOM 2210 C CA . THR A 1 293 ? -5.271 -23.322 50.574 1.00 86.25 293 THR A CA 1
ATOM 2211 C C . THR A 1 293 ? -6.194 -24.533 50.541 1.00 86.25 293 THR A C 1
ATOM 2213 O O . THR A 1 293 ? -7.415 -24.378 50.478 1.00 86.25 293 THR A O 1
ATOM 2216 N N . ALA A 1 294 ? -5.637 -25.731 50.720 1.00 87.81 294 ALA A N 1
ATOM 2217 C CA . ALA A 1 294 ? -6.428 -26.938 50.953 1.00 87.81 294 ALA A CA 1
ATOM 2218 C C . ALA A 1 294 ? -6.974 -26.973 52.395 1.00 87.81 294 ALA A C 1
ATOM 2220 O O . ALA A 1 294 ? -6.376 -26.411 53.316 1.00 87.81 294 ALA A O 1
ATOM 2221 N N . THR A 1 295 ? -8.099 -27.664 52.611 1.00 89.19 295 THR A N 1
ATOM 2222 C CA . THR A 1 295 ? -8.702 -27.839 53.945 1.00 89.19 295 THR A CA 1
ATOM 2223 C C . THR A 1 295 ? -9.028 -29.304 54.225 1.00 89.19 295 THR A C 1
ATOM 2225 O O . THR A 1 295 ? -9.913 -29.882 53.601 1.00 89.19 295 THR A O 1
ATOM 2228 N N . VAL A 1 296 ? -8.337 -29.903 55.198 1.00 89.12 296 VAL A N 1
ATOM 2229 C CA . VAL A 1 296 ? -8.580 -31.272 55.673 1.00 89.12 296 VAL A CA 1
ATOM 2230 C C . VAL A 1 296 ? -9.485 -31.246 56.904 1.00 89.12 296 VAL A C 1
ATOM 2232 O O . VAL A 1 296 ? -9.160 -30.657 57.936 1.00 89.12 296 VAL A O 1
ATOM 2235 N N . TYR A 1 297 ? -10.621 -31.929 56.820 1.00 88.44 297 TYR A N 1
ATOM 2236 C CA . TYR A 1 297 ? -11.586 -32.020 57.912 1.00 88.44 297 TYR A CA 1
ATOM 2237 C C . TYR A 1 297 ? -11.368 -33.269 58.770 1.00 88.44 297 TYR A C 1
ATOM 2239 O O . TYR A 1 297 ? -11.222 -34.382 58.260 1.00 88.44 297 TYR A O 1
ATOM 2247 N N . VAL A 1 298 ? -11.377 -33.087 60.092 1.00 87.56 298 VAL A N 1
ATOM 2248 C CA . VAL A 1 298 ? -11.177 -34.155 61.080 1.00 87.56 298 VAL A CA 1
ATOM 2249 C C . VAL A 1 298 ? -12.293 -34.174 62.124 1.00 87.56 298 VAL A C 1
ATOM 2251 O O . VAL A 1 298 ? -12.838 -33.141 62.504 1.00 87.56 298 VAL A O 1
ATOM 2254 N N . LYS A 1 299 ? -12.637 -35.361 62.617 1.00 85.44 299 LYS A N 1
ATOM 2255 C CA . LYS A 1 299 ? -13.740 -35.617 63.547 1.00 85.44 299 LYS A CA 1
ATOM 2256 C C . LYS A 1 299 ? -13.189 -35.974 64.926 1.00 85.44 299 LYS A C 1
ATOM 2258 O O . LYS A 1 299 ? -12.373 -36.887 65.035 1.00 85.44 299 LYS A O 1
ATOM 2263 N N . CYS A 1 300 ? -13.626 -35.291 65.983 1.00 80.50 300 CYS A N 1
ATOM 2264 C CA . CYS A 1 300 ? -13.221 -35.629 67.352 1.00 80.50 300 CYS A CA 1
ATOM 2265 C C . CYS A 1 300 ? -14.083 -36.757 67.923 1.00 80.50 300 CYS A C 1
ATOM 2267 O O . CYS A 1 300 ? -15.294 -36.792 67.709 1.00 80.50 300 CYS A O 1
ATOM 2269 N N . THR A 1 301 ? -13.486 -37.642 68.721 1.00 71.44 301 THR A N 1
ATOM 2270 C CA . THR A 1 301 ? -14.201 -38.757 69.365 1.00 71.44 301 THR A CA 1
ATOM 2271 C C . THR A 1 301 ? -14.520 -38.538 70.855 1.00 71.44 301 THR A C 1
ATOM 2273 O O . THR A 1 301 ? -15.081 -39.426 71.501 1.00 71.44 301 THR A O 1
ATOM 2276 N N . THR A 1 302 ? -14.230 -37.352 71.411 1.00 58.69 302 THR A N 1
ATOM 2277 C CA . THR A 1 302 ? -14.473 -37.011 72.831 1.00 58.69 302 THR A CA 1
ATOM 2278 C C . THR A 1 302 ? -15.716 -36.128 73.045 1.00 58.69 302 THR A C 1
ATOM 2280 O O . THR A 1 302 ? -16.122 -35.364 72.173 1.00 58.69 302 THR A O 1
ATOM 2283 N N . THR A 1 303 ? -16.364 -36.242 74.213 1.00 47.22 303 THR A N 1
ATOM 2284 C CA . THR A 1 303 ? -17.616 -35.522 74.534 1.00 47.22 303 THR A CA 1
ATOM 2285 C C . THR A 1 303 ? -17.368 -34.179 75.250 1.00 47.22 303 THR A C 1
ATOM 2287 O O . THR A 1 303 ? -16.724 -34.208 76.303 1.00 47.22 303 THR A O 1
ATOM 2290 N N . PRO A 1 304 ? -17.922 -33.038 74.778 1.00 48.81 304 PRO A N 1
ATOM 2291 C CA . PRO A 1 304 ? -17.666 -31.709 75.357 1.00 48.81 304 PRO A CA 1
ATOM 2292 C C . PRO A 1 304 ? -18.260 -31.462 76.758 1.00 48.81 304 PRO A C 1
ATOM 2294 O O . PRO A 1 304 ? -19.131 -32.192 77.235 1.00 48.81 304 PRO A O 1
ATOM 2297 N N . VAL A 1 305 ? -17.834 -30.359 77.390 1.00 53.50 305 VAL A N 1
ATOM 2298 C CA . VAL A 1 305 ? -18.338 -29.862 78.687 1.00 53.50 305 VAL A CA 1
ATOM 2299 C C . VAL A 1 305 ? -18.957 -28.471 78.510 1.00 53.50 305 VAL A C 1
ATOM 2301 O O . VAL A 1 305 ? -18.319 -27.583 77.955 1.00 53.50 305 VAL A O 1
ATOM 2304 N N . THR A 1 306 ? -20.190 -28.273 78.986 1.00 49.75 306 THR A N 1
ATOM 2305 C CA . THR A 1 306 ? -21.000 -27.072 78.702 1.00 49.75 306 THR A CA 1
ATOM 2306 C C . THR A 1 306 ? -20.470 -25.781 79.369 1.00 49.75 306 THR A C 1
ATOM 2308 O O . THR A 1 306 ? -20.266 -25.784 80.587 1.00 49.75 306 THR A O 1
ATOM 2311 N N . PRO A 1 307 ? -20.310 -24.669 78.622 1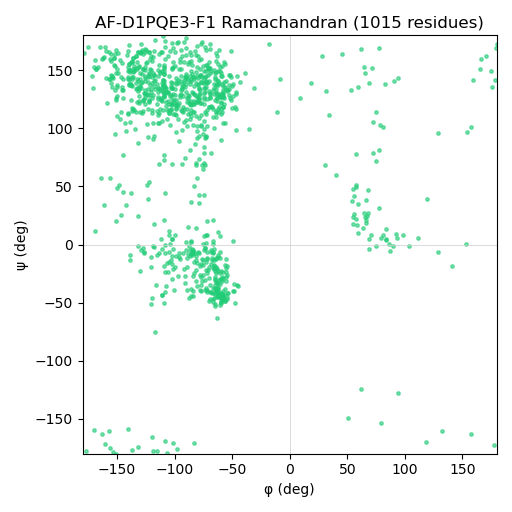.00 64.31 307 PRO A N 1
ATOM 2312 C CA . PRO A 1 307 ? -19.913 -23.353 79.143 1.00 64.31 307 PRO A CA 1
ATOM 2313 C C . PRO A 1 307 ? -21.071 -22.548 79.777 1.00 64.31 307 PRO A C 1
ATOM 2315 O O . PRO A 1 307 ? -22.231 -22.954 79.671 1.00 64.31 307 PRO A O 1
ATOM 2318 N N . PRO A 1 308 ? -20.795 -21.410 80.449 1.00 71.62 308 PRO A N 1
ATOM 2319 C CA . PRO A 1 308 ? -21.823 -20.545 81.038 1.00 71.62 308 PRO A CA 1
ATOM 2320 C C . PRO A 1 308 ? -22.542 -19.654 80.006 1.00 71.62 308 PRO A C 1
ATOM 2322 O O . PRO A 1 308 ? -21.923 -19.150 79.074 1.00 71.62 308 PRO A O 1
ATOM 2325 N N . LEU A 1 309 ? -23.834 -19.400 80.235 1.00 79.31 309 LEU A N 1
ATOM 2326 C CA . LEU A 1 309 ? -24.695 -18.504 79.445 1.00 79.31 309 LEU A CA 1
ATOM 2327 C C . LEU A 1 309 ? -24.149 -17.051 79.414 1.00 79.31 309 LEU A C 1
ATOM 2329 O O . LEU A 1 309 ? -23.741 -16.567 80.473 1.00 79.31 309 LEU A O 1
ATOM 2333 N N . PRO A 1 310 ? -24.162 -16.336 78.266 1.00 81.00 310 PRO A N 1
ATOM 2334 C CA . PRO A 1 310 ? -23.756 -14.932 78.207 1.00 81.00 310 PRO A CA 1
ATOM 2335 C C . PRO A 1 310 ? -24.805 -14.009 78.844 1.00 81.00 310 PRO A C 1
ATOM 2337 O O . PRO A 1 310 ? -26.008 -14.240 78.719 1.00 81.00 310 PRO A O 1
ATOM 2340 N N . ASP A 1 311 ? -24.340 -12.943 79.499 1.00 79.94 311 ASP A N 1
ATOM 2341 C CA . ASP A 1 311 ? -25.181 -11.910 80.113 1.00 79.94 311 ASP A CA 1
ATOM 2342 C C . ASP A 1 311 ? -25.263 -10.617 79.277 1.00 79.94 311 ASP A C 1
ATOM 2344 O O . ASP A 1 311 ? -24.575 -10.448 78.269 1.00 79.94 311 ASP A O 1
ATOM 2348 N N . GLY A 1 312 ? -26.123 -9.687 79.698 1.00 75.94 312 GLY A N 1
ATOM 2349 C CA . GLY A 1 312 ? -26.407 -8.454 78.962 1.00 75.94 312 GLY A CA 1
ATOM 2350 C C . GLY A 1 312 ? -25.234 -7.476 78.798 1.00 75.94 312 GLY A C 1
ATOM 2351 O O . GLY A 1 312 ? -25.297 -6.643 77.895 1.00 75.94 312 GLY A O 1
ATOM 2352 N N . GLU A 1 313 ? -24.167 -7.547 79.607 1.00 77.62 313 GLU A N 1
ATOM 2353 C CA . GLU A 1 313 ? -22.964 -6.726 79.376 1.00 77.62 313 GLU A CA 1
ATOM 2354 C C . GLU A 1 313 ? -22.030 -7.401 78.364 1.00 77.62 313 GLU A C 1
ATOM 2356 O O . GLU A 1 313 ? -21.537 -6.737 77.448 1.00 77.62 313 GLU A O 1
ATOM 2361 N N . ILE A 1 314 ? -21.879 -8.729 78.451 1.00 81.62 314 ILE A N 1
ATOM 2362 C CA . ILE A 1 314 ? -21.164 -9.541 77.454 1.00 81.62 314 ILE A CA 1
ATOM 2363 C C . ILE A 1 314 ? -21.783 -9.337 76.060 1.00 81.62 314 ILE A C 1
ATOM 2365 O O . ILE A 1 314 ? -21.073 -9.025 75.104 1.00 81.62 314 ILE A O 1
ATOM 2369 N N . LEU A 1 315 ? -23.113 -9.422 75.948 1.00 85.44 315 LEU A N 1
ATOM 2370 C CA . LEU A 1 315 ? -23.829 -9.235 74.681 1.00 85.44 315 LEU A CA 1
ATOM 2371 C C . LEU A 1 315 ? -23.608 -7.849 74.068 1.00 85.44 315 LEU A C 1
ATOM 2373 O O . LEU A 1 315 ? -23.330 -7.751 72.876 1.00 85.44 315 LEU A O 1
ATOM 2377 N N . LYS A 1 316 ? -23.675 -6.777 74.865 1.00 82.94 316 LYS A N 1
ATOM 2378 C CA . LYS A 1 316 ? -23.431 -5.407 74.380 1.00 82.94 316 LYS A CA 1
ATOM 2379 C C . LYS A 1 316 ? -22.003 -5.200 73.879 1.00 82.94 316 LYS A C 1
ATOM 2381 O O . LYS A 1 316 ? -21.804 -4.424 72.949 1.00 82.94 316 LYS A O 1
ATOM 2386 N N . SER A 1 317 ? -21.025 -5.894 74.465 1.00 82.62 317 SER A N 1
ATOM 2387 C CA . SER A 1 317 ? -19.634 -5.831 74.009 1.00 82.62 317 SER A CA 1
ATOM 2388 C C . SER A 1 317 ? -19.388 -6.588 72.700 1.00 82.62 317 SER A C 1
ATOM 2390 O O . SER A 1 317 ? -18.494 -6.199 71.953 1.00 82.62 317 SER A O 1
ATOM 2392 N N . ILE A 1 318 ? -20.131 -7.667 72.434 1.00 86.06 318 ILE A N 1
ATOM 2393 C CA . ILE A 1 318 ? -19.964 -8.504 71.233 1.00 86.06 318 ILE A CA 1
ATOM 2394 C C . ILE A 1 318 ? -20.792 -7.960 70.063 1.00 86.06 318 ILE A C 1
ATOM 2396 O O . ILE A 1 318 ? -20.294 -7.826 68.949 1.00 86.06 318 ILE A O 1
ATOM 2400 N N . LEU A 1 319 ? -22.055 -7.607 70.313 1.00 87.56 319 LEU A N 1
ATOM 2401 C CA . LEU A 1 319 ? -23.023 -7.229 69.282 1.00 87.56 319 LEU A CA 1
ATOM 2402 C C . LEU A 1 319 ? -22.900 -5.765 68.820 1.00 87.56 319 LEU A C 1
ATOM 2404 O O . LEU A 1 319 ? -23.820 -5.260 68.187 1.00 87.56 319 LEU A O 1
ATOM 2408 N N . GLY A 1 320 ? -21.811 -5.059 69.144 1.00 82.44 320 GLY A N 1
ATOM 2409 C CA . GLY A 1 320 ? -21.711 -3.593 69.041 1.00 82.44 320 GLY A CA 1
ATOM 2410 C C . GLY A 1 320 ? -21.968 -2.991 67.650 1.00 82.44 320 GLY A C 1
ATOM 2411 O O . GLY A 1 320 ? -22.465 -1.872 67.576 1.00 82.44 320 GLY A O 1
ATOM 2412 N N . ASN A 1 321 ? -21.685 -3.744 66.582 1.00 87.31 321 ASN A N 1
ATOM 2413 C CA . ASN A 1 321 ? -21.966 -3.404 65.177 1.00 87.31 321 ASN A CA 1
ATOM 2414 C C . ASN A 1 321 ? -22.644 -4.580 64.432 1.00 87.31 321 ASN A C 1
ATOM 2416 O O . ASN A 1 321 ? -22.485 -4.724 63.224 1.00 87.31 321 ASN A O 1
ATOM 2420 N N . ALA A 1 322 ? -23.322 -5.485 65.146 1.00 87.25 322 ALA A N 1
ATOM 2421 C CA . ALA A 1 322 ? -23.808 -6.749 64.580 1.00 87.25 322 ALA A CA 1
ATOM 2422 C C . ALA A 1 322 ? -25.202 -6.659 63.924 1.00 87.25 322 ALA A C 1
ATOM 2424 O O . ALA A 1 322 ? -25.709 -7.658 63.419 1.00 87.25 322 ALA A O 1
ATOM 2425 N N . ILE A 1 323 ? -25.857 -5.494 63.933 1.00 90.69 323 ILE A N 1
ATOM 2426 C CA . ILE A 1 323 ? -27.226 -5.342 63.426 1.00 90.69 323 ILE A CA 1
ATOM 2427 C C . ILE A 1 323 ? -27.243 -4.343 62.273 1.00 90.69 323 ILE A C 1
ATOM 2429 O O . ILE A 1 323 ? -26.964 -3.159 62.454 1.00 90.69 323 ILE A O 1
ATOM 2433 N N . LYS A 1 324 ? -27.601 -4.829 61.084 1.00 91.69 324 LYS A N 1
ATOM 2434 C CA . LYS A 1 324 ? -27.869 -4.014 59.898 1.00 91.69 324 LYS A CA 1
ATOM 2435 C C . LYS A 1 324 ? -29.327 -3.553 59.946 1.00 91.69 324 LYS A C 1
ATOM 2437 O O . LYS A 1 324 ? -30.207 -4.320 60.329 1.00 91.69 324 LYS A O 1
ATOM 2442 N N . VAL A 1 325 ? -29.605 -2.319 59.546 1.00 91.81 325 VAL A N 1
ATOM 2443 C CA . VAL A 1 325 ? -30.965 -1.819 59.307 1.00 91.81 325 VAL A CA 1
ATOM 2444 C C . VAL A 1 325 ? -31.022 -1.338 57.864 1.00 91.81 325 VAL A C 1
ATOM 2446 O O . VAL A 1 325 ? -30.182 -0.539 57.453 1.00 91.81 325 VAL A O 1
ATOM 2449 N N . GLU A 1 326 ? -31.950 -1.876 57.077 1.00 91.31 326 GLU A N 1
ATOM 2450 C CA . GLU A 1 326 ? -31.911 -1.792 55.612 1.00 91.31 326 GLU A CA 1
ATOM 2451 C C . GLU A 1 326 ? -33.291 -1.520 55.012 1.00 91.31 326 GLU A C 1
ATOM 2453 O O . GLU A 1 326 ? -34.296 -2.091 55.441 1.00 91.31 326 GLU A O 1
ATOM 2458 N N . CYS A 1 327 ? -33.339 -0.657 53.997 1.00 89.81 327 CYS A N 1
ATOM 2459 C CA . CYS A 1 327 ? -34.565 -0.353 53.277 1.00 89.81 327 CYS A CA 1
ATOM 2460 C C . CYS A 1 327 ? -34.872 -1.446 52.238 1.00 89.81 327 CYS A C 1
ATOM 2462 O O . CYS A 1 327 ? -34.314 -1.450 51.147 1.00 89.81 327 CYS A O 1
ATOM 2464 N N . ALA A 1 328 ? -35.807 -2.343 52.557 1.00 86.81 328 ALA A N 1
ATOM 2465 C CA . ALA A 1 328 ? -36.291 -3.418 51.681 1.00 86.81 328 ALA A CA 1
ATOM 2466 C C . ALA A 1 328 ? -37.194 -2.931 50.527 1.00 86.81 328 ALA A C 1
ATOM 2468 O O . ALA A 1 328 ? -37.825 -3.735 49.844 1.00 86.81 328 ALA A O 1
ATOM 2469 N N . THR A 1 329 ? -37.305 -1.617 50.331 1.00 83.00 329 THR A N 1
ATOM 2470 C CA . THR A 1 329 ? -37.956 -1.034 49.160 1.00 83.00 329 THR A CA 1
ATOM 2471 C C . THR A 1 329 ? -36.924 -0.920 48.036 1.00 83.00 329 THR A C 1
ATOM 2473 O O . THR A 1 329 ? -35.983 -0.129 48.144 1.00 83.00 329 THR A O 1
ATOM 2476 N N . GLU A 1 330 ? -37.111 -1.686 46.959 1.00 70.25 330 GLU A N 1
ATOM 2477 C CA . GLU A 1 330 ? -36.296 -1.608 45.737 1.00 70.25 330 GLU A CA 1
ATOM 2478 C C . GLU A 1 330 ? -36.204 -0.167 45.206 1.00 70.25 330 GLU A C 1
ATOM 2480 O O . GLU A 1 330 ? -37.144 0.621 45.339 1.00 70.25 330 GLU A O 1
ATOM 2485 N N . ASN A 1 331 ? -35.056 0.181 44.615 1.00 59.38 331 ASN A N 1
ATOM 2486 C CA . ASN A 1 331 ? -34.774 1.495 44.017 1.00 59.38 331 ASN A CA 1
ATOM 2487 C C . ASN A 1 331 ? -34.976 2.700 44.964 1.00 59.38 331 ASN A C 1
ATOM 2489 O O . ASN A 1 331 ? -35.191 3.824 44.517 1.00 59.38 331 ASN A O 1
ATOM 2493 N N . SER A 1 332 ? -34.910 2.489 46.285 1.00 69.50 332 SER A N 1
ATOM 2494 C CA . SER A 1 332 ? -35.161 3.553 47.267 1.00 69.50 332 SER A CA 1
ATOM 2495 C C . SER A 1 332 ? -33.978 4.490 47.542 1.00 69.50 332 SER A C 1
ATOM 2497 O O . SER A 1 332 ? -34.193 5.545 48.133 1.00 69.50 332 SER A O 1
ATOM 2499 N N . GLY A 1 333 ? -32.756 4.142 47.118 1.00 68.56 333 GLY A N 1
ATOM 2500 C CA . GLY A 1 333 ? -31.577 5.019 47.208 1.00 68.56 333 GLY A CA 1
ATOM 2501 C C . GLY A 1 333 ? -31.113 5.363 48.632 1.00 68.56 333 GLY A C 1
ATOM 2502 O O . GLY A 1 333 ? -30.489 6.404 48.829 1.00 68.56 333 GLY A O 1
ATOM 2503 N N . HIS A 1 334 ? -31.441 4.531 49.628 1.00 81.81 334 HIS A N 1
ATOM 2504 C CA . HIS A 1 334 ? -31.006 4.700 51.018 1.00 81.81 334 HIS A CA 1
ATOM 2505 C C . HIS A 1 334 ? -29.927 3.673 51.379 1.00 81.81 334 HIS A C 1
ATOM 2507 O O . HIS A 1 334 ? -30.139 2.475 51.183 1.00 81.81 334 HIS A O 1
ATOM 2513 N N . ASP A 1 335 ? -28.820 4.115 51.977 1.00 85.19 335 ASP A N 1
ATOM 2514 C CA . ASP A 1 335 ? -27.779 3.203 52.453 1.00 85.19 335 ASP A CA 1
ATOM 2515 C C . ASP A 1 335 ? -28.243 2.405 53.695 1.00 85.19 335 ASP A C 1
ATOM 2517 O O . ASP A 1 335 ? -29.071 2.880 54.491 1.00 85.19 335 ASP A O 1
ATOM 2521 N N . PRO A 1 336 ? -27.719 1.187 53.922 1.00 88.19 336 PRO A N 1
ATOM 2522 C CA . PRO A 1 336 ? -27.944 0.462 55.167 1.00 88.19 336 PRO A CA 1
ATOM 2523 C C . PRO A 1 336 ? -27.181 1.077 56.347 1.00 88.19 336 PRO A C 1
ATOM 2525 O O . PRO A 1 336 ? -26.001 1.409 56.243 1.00 88.19 336 PRO A O 1
ATOM 2528 N N . ILE A 1 337 ? -27.822 1.138 57.514 1.00 90.31 337 ILE A N 1
ATOM 2529 C CA . ILE A 1 337 ? -27.213 1.645 58.751 1.00 90.31 337 ILE A CA 1
ATOM 2530 C C . ILE A 1 337 ? -26.812 0.464 59.634 1.00 90.31 337 ILE A C 1
ATOM 2532 O O . ILE A 1 337 ? -27.645 -0.371 59.984 1.00 90.31 337 ILE A O 1
ATOM 2536 N N . VAL A 1 338 ? -25.541 0.408 60.032 1.00 91.25 338 VAL A N 1
ATOM 2537 C CA . VAL A 1 338 ? -25.019 -0.608 60.959 1.00 91.25 338 VAL A CA 1
ATOM 2538 C C . VAL A 1 338 ? -25.058 -0.082 62.394 1.00 91.25 338 VAL A C 1
ATOM 2540 O O . VAL A 1 338 ? -24.692 1.061 62.670 1.00 91.25 338 VAL A O 1
ATOM 2543 N N . THR A 1 339 ? -25.519 -0.911 63.327 1.00 89.94 339 THR A N 1
ATOM 2544 C CA . THR A 1 339 ? -25.649 -0.568 64.745 1.00 89.94 339 THR A CA 1
ATOM 2545 C C . THR A 1 339 ? -25.512 -1.799 65.649 1.00 89.94 339 THR A C 1
ATOM 2547 O O . THR A 1 339 ? -25.279 -2.915 65.180 1.00 89.94 339 THR A O 1
ATOM 2550 N N . GLY A 1 340 ? -25.619 -1.589 66.962 1.00 87.06 340 GLY A N 1
ATOM 2551 C CA . GLY A 1 340 ? -25.542 -2.644 67.970 1.00 87.06 340 GLY A CA 1
ATOM 2552 C C . GLY A 1 340 ? -26.879 -2.950 68.636 1.00 87.06 340 GLY A C 1
ATOM 2553 O O . GLY A 1 340 ? -27.925 -2.480 68.203 1.00 87.06 340 GLY A O 1
ATOM 2554 N N . LEU A 1 341 ? -26.854 -3.735 69.716 1.00 86.88 341 LEU A N 1
ATOM 2555 C CA . LEU A 1 341 ? -28.064 -4.142 70.438 1.00 86.88 341 LEU A CA 1
ATOM 2556 C C . LEU A 1 341 ? -28.770 -2.939 71.104 1.00 86.88 341 LEU A C 1
ATOM 2558 O O . LEU A 1 341 ? -28.399 -2.510 72.198 1.00 86.88 341 LEU A O 1
ATOM 2562 N N . LEU A 1 342 ? -29.827 -2.423 70.469 1.00 83.88 342 LEU A N 1
ATOM 2563 C CA . LEU A 1 342 ? -30.653 -1.304 70.946 1.00 83.88 342 LEU A CA 1
ATOM 2564 C C . LEU A 1 342 ? -31.735 -1.766 71.947 1.00 83.88 342 LEU A C 1
ATOM 2566 O O . LEU A 1 342 ? -32.918 -1.456 71.802 1.00 83.88 342 LEU A O 1
ATOM 2570 N N . GLY A 1 343 ? -31.328 -2.530 72.965 1.00 66.69 343 GLY A N 1
ATOM 2571 C CA . GLY A 1 343 ? -32.208 -3.099 73.989 1.00 66.69 343 GLY A CA 1
ATOM 2572 C C . GLY A 1 343 ? -31.502 -3.272 75.336 1.00 66.69 343 GLY A C 1
ATOM 2573 O O . GLY A 1 343 ? -30.372 -3.753 75.406 1.00 66.69 343 GLY A O 1
ATOM 2574 N N . ASP A 1 344 ? -32.189 -2.894 76.416 1.00 61.53 344 ASP A N 1
ATOM 2575 C CA . ASP A 1 344 ? -31.618 -2.782 77.772 1.00 61.53 344 ASP A CA 1
ATOM 2576 C C . ASP A 1 344 ? -32.280 -3.724 78.790 1.00 61.53 344 ASP A C 1
ATOM 2578 O O . ASP A 1 344 ? -31.904 -3.740 79.962 1.00 61.53 344 ASP A O 1
ATOM 2582 N N . LYS A 1 345 ? -33.281 -4.497 78.357 1.00 70.31 345 LYS A N 1
ATOM 2583 C CA . LYS A 1 345 ? -34.067 -5.405 79.197 1.00 70.31 345 LYS A CA 1
ATOM 2584 C C . LYS A 1 345 ? -34.097 -6.806 78.599 1.00 70.31 345 LYS A C 1
ATOM 2586 O O . LYS A 1 345 ? -34.201 -6.948 77.384 1.00 70.31 345 LYS A O 1
ATOM 2591 N N . ASP A 1 346 ? -34.225 -7.807 79.465 1.00 63.31 346 ASP A N 1
ATOM 2592 C CA . ASP A 1 346 ? -34.464 -9.232 79.152 1.00 63.31 346 ASP A CA 1
ATOM 2593 C C . ASP A 1 346 ? -35.805 -9.511 78.413 1.00 63.31 346 ASP A C 1
ATOM 2595 O O . ASP A 1 346 ? -36.263 -10.649 78.321 1.00 63.31 346 ASP A O 1
ATOM 2599 N N . THR A 1 347 ? -36.489 -8.459 77.949 1.00 73.00 347 THR A N 1
ATOM 2600 C CA . THR A 1 347 ? -37.707 -8.473 77.121 1.00 73.00 347 THR A CA 1
ATOM 2601 C C . THR A 1 347 ? -37.466 -8.009 75.687 1.00 73.00 347 THR A C 1
ATOM 2603 O O . THR A 1 347 ? -38.314 -8.222 74.821 1.00 73.00 347 THR A O 1
ATOM 2606 N N . ASP A 1 348 ? -36.352 -7.315 75.456 1.00 79.75 348 ASP A N 1
ATOM 2607 C CA . ASP A 1 348 ? -36.036 -6.635 74.198 1.00 79.75 348 ASP A CA 1
ATOM 2608 C C . ASP A 1 348 ? -35.280 -7.594 73.238 1.00 79.75 348 ASP A C 1
ATOM 2610 O O . ASP A 1 348 ? -35.276 -7.411 72.019 1.00 79.75 348 ASP A O 1
ATOM 2614 N N . TYR A 1 349 ? -34.704 -8.659 73.807 1.00 85.94 349 TYR A N 1
ATOM 2615 C CA . TYR A 1 349 ? -34.121 -9.835 73.161 1.00 85.94 349 TYR A CA 1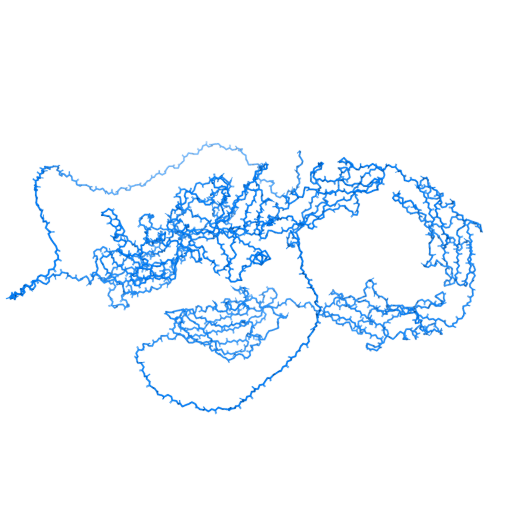
ATOM 2616 C C . TYR A 1 349 ? -34.253 -11.057 74.095 1.00 85.94 349 TYR A C 1
ATOM 2618 O O . TYR A 1 349 ? -34.532 -10.912 75.286 1.00 85.94 349 TYR A O 1
ATOM 2626 N N . THR A 1 350 ? -34.005 -12.264 73.580 1.00 85.62 350 THR A N 1
ATOM 2627 C CA . THR A 1 350 ? -33.879 -13.502 74.376 1.00 85.62 350 THR A CA 1
ATOM 2628 C C . THR A 1 350 ? -32.624 -14.282 73.987 1.00 85.62 350 THR A C 1
ATOM 2630 O O . THR A 1 350 ? -32.155 -14.162 72.860 1.00 85.62 350 THR A O 1
ATOM 2633 N N . VAL A 1 351 ? -32.070 -15.077 74.911 1.00 86.38 351 VAL A N 1
ATOM 2634 C CA . VAL A 1 351 ? -30.868 -15.897 74.678 1.00 86.38 351 VAL A CA 1
ATOM 2635 C C . VAL A 1 351 ? -31.193 -17.368 74.914 1.00 86.38 351 VAL A C 1
ATOM 2637 O O . VAL A 1 351 ? -31.709 -17.729 75.973 1.00 86.38 351 VAL A O 1
ATOM 2640 N N . THR A 1 352 ? -30.856 -18.229 73.956 1.00 86.75 352 THR A N 1
ATOM 2641 C CA . THR A 1 352 ? -30.986 -19.689 74.080 1.00 86.75 352 THR A CA 1
ATOM 2642 C C . THR A 1 352 ? -29.630 -20.351 73.855 1.00 86.75 352 THR A C 1
ATOM 2644 O O . THR A 1 352 ? -28.966 -20.054 72.873 1.00 86.75 352 THR A O 1
ATOM 2647 N N . GLN A 1 353 ? -29.186 -21.221 74.767 1.00 82.69 353 GLN A N 1
ATOM 2648 C CA . GLN A 1 353 ? -27.873 -21.880 74.687 1.00 82.69 353 GLN A CA 1
ATOM 2649 C C . GLN A 1 353 ? -28.015 -23.374 74.381 1.00 82.69 353 GLN A C 1
ATOM 2651 O O . GLN A 1 353 ? -28.837 -24.060 74.992 1.00 82.69 353 GLN A O 1
ATOM 2656 N N . SER A 1 354 ? -27.163 -23.885 73.492 1.00 80.12 354 SER A N 1
ATOM 2657 C CA . SER A 1 354 ? -27.037 -25.303 73.157 1.00 80.12 354 SER A CA 1
ATOM 2658 C C . SER A 1 354 ? -25.558 -25.701 73.111 1.00 80.12 354 SER A C 1
ATOM 2660 O O . SER A 1 354 ? -24.848 -25.439 72.144 1.00 80.12 354 SER A O 1
ATOM 2662 N N . GLY A 1 355 ? -25.054 -26.320 74.183 1.00 77.69 355 GLY A N 1
ATOM 2663 C CA . GLY A 1 355 ? -23.627 -26.648 74.280 1.00 77.69 355 GLY A CA 1
ATOM 2664 C C . GLY A 1 355 ? -22.755 -25.386 74.252 1.00 77.69 355 GLY A C 1
ATOM 2665 O O . GLY A 1 355 ? -22.950 -24.489 75.076 1.00 77.69 355 GLY A O 1
ATOM 2666 N N . ASN A 1 356 ? -21.809 -25.331 73.312 1.00 82.25 356 ASN A N 1
ATOM 2667 C CA . ASN A 1 356 ? -20.907 -24.194 73.095 1.00 82.25 356 ASN A CA 1
ATOM 2668 C C . ASN A 1 356 ? -21.486 -23.090 72.192 1.00 82.25 356 ASN A C 1
ATOM 2670 O O . ASN A 1 356 ? -20.777 -22.121 71.935 1.00 82.25 356 ASN A O 1
ATOM 2674 N N . THR A 1 357 ? -22.737 -23.192 71.727 1.00 86.81 357 THR A N 1
ATOM 2675 C CA . THR A 1 357 ? -23.396 -22.111 70.976 1.00 86.81 357 THR A CA 1
ATOM 2676 C C . THR A 1 357 ? -24.506 -21.451 71.786 1.00 86.81 357 THR A C 1
ATOM 2678 O O . THR A 1 357 ? -25.124 -22.071 72.659 1.00 86.81 357 THR A O 1
ATOM 2681 N N . ALA A 1 358 ? -24.768 -20.179 71.498 1.00 88.25 358 ALA A N 1
ATOM 2682 C CA . ALA A 1 358 ? -25.937 -19.460 71.979 1.00 88.25 358 ALA A CA 1
ATOM 2683 C C . ALA A 1 358 ? -26.545 -18.624 70.849 1.00 88.25 358 ALA A C 1
ATOM 2685 O O . ALA A 1 358 ? -25.827 -18.041 70.047 1.00 88.25 358 ALA A O 1
ATOM 2686 N N . THR A 1 359 ? -27.869 -18.549 70.792 1.00 90.75 359 THR A N 1
ATOM 2687 C CA . THR A 1 359 ? -28.606 -17.733 69.826 1.00 90.75 359 THR A CA 1
ATOM 2688 C C . THR A 1 359 ? -29.287 -16.590 70.560 1.00 90.75 359 THR A C 1
ATOM 2690 O O . THR A 1 359 ? -30.046 -16.820 71.506 1.00 90.75 359 THR A O 1
ATOM 2693 N N . VAL A 1 360 ? -29.016 -15.366 70.115 1.00 90.62 360 VAL A N 1
ATOM 2694 C CA . VAL A 1 360 ? -29.686 -14.143 70.558 1.00 90.62 360 VAL A CA 1
ATOM 2695 C C . VAL A 1 360 ? -30.814 -13.854 69.576 1.00 90.62 360 VAL A C 1
ATOM 2697 O O . VAL A 1 360 ? -30.547 -13.593 68.409 1.00 90.62 360 VAL A O 1
ATOM 2700 N N . THR A 1 361 ? -32.066 -13.896 70.022 1.00 90.06 361 THR A N 1
ATOM 2701 C CA . THR A 1 361 ? -33.236 -13.532 69.208 1.00 90.06 361 THR A CA 1
ATOM 2702 C C . THR A 1 361 ? -33.704 -12.136 69.597 1.00 90.06 361 THR A C 1
ATOM 2704 O O . THR A 1 361 ? -34.042 -11.910 70.760 1.00 90.06 361 THR A O 1
ATOM 2707 N N . ILE A 1 362 ? -33.749 -11.204 68.645 1.00 88.94 362 ILE A N 1
ATOM 2708 C CA . ILE A 1 362 ? -34.232 -9.833 68.856 1.00 88.94 362 ILE A CA 1
ATOM 2709 C C . ILE A 1 362 ? -35.765 -9.860 68.865 1.00 88.94 362 ILE A C 1
ATOM 2711 O O . ILE A 1 362 ? -36.385 -10.296 67.898 1.00 88.94 362 ILE A O 1
ATOM 2715 N N . THR A 1 363 ? -36.391 -9.401 69.952 1.00 82.69 363 THR A N 1
ATOM 2716 C CA . THR A 1 363 ? -37.854 -9.484 70.139 1.00 82.69 363 THR A CA 1
ATOM 2717 C C . THR A 1 363 ? -38.573 -8.140 70.028 1.00 82.69 363 THR A C 1
ATOM 2719 O O . THR A 1 363 ? -39.803 -8.116 70.014 1.00 82.69 363 THR A O 1
ATOM 2722 N N . VAL A 1 364 ? -37.840 -7.024 69.935 1.00 82.00 364 VAL A N 1
ATOM 2723 C CA . VAL A 1 364 ? -38.398 -5.671 69.781 1.00 82.00 364 VAL A CA 1
ATOM 2724 C C . VAL A 1 364 ? -37.612 -4.894 68.719 1.00 82.00 364 VAL A C 1
ATOM 2726 O O . VAL A 1 364 ? -36.429 -4.616 68.898 1.00 82.00 364 VAL A O 1
ATOM 2729 N N . THR A 1 365 ? -38.276 -4.516 67.623 1.00 85.00 365 THR A N 1
ATOM 2730 C CA . THR A 1 365 ? -37.654 -3.842 66.466 1.00 85.00 365 THR A CA 1
ATOM 2731 C C . THR A 1 365 ? -37.839 -2.321 66.431 1.00 85.00 365 THR A C 1
ATOM 2733 O O . THR A 1 365 ? -37.045 -1.641 65.782 1.00 85.00 365 THR A O 1
ATOM 2736 N N . ASP A 1 366 ? -38.817 -1.762 67.156 1.00 85.94 366 ASP A N 1
ATOM 2737 C CA . ASP A 1 366 ? -39.116 -0.315 67.168 1.00 85.94 366 ASP A CA 1
ATOM 2738 C C . ASP A 1 366 ? -37.881 0.603 67.361 1.00 85.94 366 ASP A C 1
ATOM 2740 O O . ASP A 1 366 ? -37.802 1.618 66.664 1.00 85.94 366 ASP A O 1
ATOM 2744 N N . PRO A 1 367 ? -36.887 0.293 68.230 1.00 89.31 367 PRO A N 1
ATOM 2745 C CA . PRO A 1 367 ? -35.686 1.121 68.385 1.00 89.31 367 PRO A CA 1
ATOM 2746 C C . PRO A 1 367 ? -34.835 1.227 67.115 1.00 89.31 367 PRO A C 1
ATOM 2748 O O . PRO A 1 367 ? -34.243 2.273 66.867 1.00 89.31 367 PRO A O 1
ATOM 2751 N N . TYR A 1 368 ? -34.795 0.175 66.294 1.00 91.19 368 TYR A N 1
ATOM 2752 C CA . TYR A 1 368 ? -34.029 0.134 65.045 1.00 91.19 368 TYR A CA 1
ATOM 2753 C C . TYR A 1 368 ? -34.745 0.915 63.939 1.00 91.19 368 TYR A C 1
ATOM 2755 O O . TYR A 1 368 ? -34.115 1.700 63.233 1.00 91.19 368 TYR A O 1
ATOM 2763 N N . VAL A 1 369 ? -36.077 0.797 63.862 1.00 89.44 369 VAL A N 1
ATOM 2764 C CA . VAL A 1 369 ? -36.911 1.627 62.973 1.00 89.44 369 VAL A CA 1
ATOM 2765 C C . VAL A 1 369 ? -36.774 3.107 63.341 1.00 89.44 369 VAL A C 1
ATOM 2767 O O . VAL A 1 369 ? -36.604 3.949 62.461 1.00 89.44 369 VAL A O 1
ATOM 2770 N N . ALA A 1 370 ? -36.783 3.432 64.638 1.00 88.12 370 ALA A N 1
ATOM 2771 C CA . ALA A 1 370 ? -36.536 4.786 65.123 1.00 88.12 370 ALA A CA 1
ATOM 2772 C C . ALA A 1 370 ? -35.118 5.272 64.777 1.00 88.12 370 ALA A C 1
ATOM 2774 O O . ALA A 1 370 ? -34.977 6.388 64.286 1.00 88.12 370 ALA A O 1
ATOM 2775 N N . LYS A 1 371 ? -34.087 4.432 64.963 1.00 88.44 371 LYS A N 1
ATOM 2776 C CA . LYS A 1 371 ? -32.686 4.758 64.648 1.00 88.44 371 LYS A CA 1
ATOM 2777 C C . LYS A 1 371 ? -32.457 5.035 63.160 1.00 88.44 371 LYS A C 1
ATOM 2779 O O . LYS A 1 371 ? -31.666 5.926 62.851 1.00 88.44 371 LYS A O 1
ATOM 2784 N N . TYR A 1 372 ? -33.137 4.312 62.266 1.00 90.81 372 TYR A N 1
ATOM 2785 C CA . TYR A 1 372 ? -33.094 4.559 60.818 1.00 90.81 372 TYR A CA 1
ATOM 2786 C C . TYR A 1 372 ? -33.801 5.873 60.455 1.00 90.81 372 TYR A C 1
ATOM 2788 O O . TYR A 1 372 ? -33.267 6.684 59.704 1.00 90.81 372 TYR A O 1
ATOM 2796 N N . ASN A 1 373 ? -34.945 6.150 61.094 1.00 87.38 373 ASN A N 1
ATOM 2797 C CA . ASN A 1 373 ? -35.695 7.403 60.941 1.00 87.38 373 ASN A CA 1
ATOM 2798 C C . ASN A 1 373 ? -34.982 8.662 61.488 1.00 87.38 373 ASN A C 1
ATOM 2800 O O . ASN A 1 373 ? -35.477 9.768 61.271 1.00 87.38 373 ASN A O 1
ATOM 2804 N N . GLU A 1 374 ? -33.839 8.537 62.176 1.00 88.38 374 GLU A N 1
ATOM 2805 C CA . GLU A 1 374 ? -32.982 9.690 62.513 1.00 88.38 374 GLU A CA 1
ATOM 2806 C C . GLU A 1 374 ? -32.228 10.245 61.290 1.00 88.38 374 GLU A C 1
ATOM 2808 O O . GLU A 1 374 ? -31.822 11.407 61.307 1.00 88.38 374 GLU A O 1
ATOM 2813 N N . GLU A 1 375 ? -32.050 9.429 60.246 1.00 86.69 375 GLU A N 1
ATOM 2814 C CA . GLU A 1 375 ? -31.245 9.730 59.055 1.00 86.69 375 GLU A CA 1
ATOM 2815 C C . GLU A 1 375 ? -32.103 9.689 57.778 1.00 86.69 375 GLU A C 1
ATOM 2817 O O . GLU A 1 375 ? -32.114 10.649 57.007 1.00 86.69 375 GLU A O 1
ATOM 2822 N N . TYR A 1 376 ? -32.939 8.655 57.631 1.00 83.94 376 TYR A N 1
ATOM 2823 C CA . TYR A 1 376 ? -33.901 8.493 56.539 1.00 83.94 376 TYR A CA 1
ATOM 2824 C C . TYR A 1 376 ? -35.333 8.466 57.094 1.00 83.94 376 TYR A C 1
ATOM 2826 O O . TYR A 1 376 ? -35.840 7.438 57.542 1.00 83.94 376 TYR A O 1
ATOM 2834 N N . ALA A 1 377 ? -35.983 9.631 57.127 1.00 83.19 377 ALA A N 1
ATOM 2835 C CA . ALA A 1 377 ? -37.286 9.802 57.769 1.00 83.19 377 ALA A CA 1
ATOM 2836 C C . ALA A 1 377 ? -38.467 9.409 56.860 1.00 83.19 377 ALA A C 1
ATOM 2838 O O . ALA A 1 377 ? -38.611 9.924 55.751 1.00 83.19 377 ALA A O 1
ATOM 2839 N N . GLY A 1 378 ? -39.379 8.588 57.388 1.00 82.44 378 GLY A N 1
ATOM 2840 C CA . GLY A 1 378 ? -40.608 8.142 56.718 1.00 82.44 378 GLY A CA 1
ATOM 2841 C C . GLY A 1 378 ? -40.823 6.625 56.727 1.00 82.44 378 GLY A C 1
ATOM 2842 O O . GLY A 1 378 ? -41.887 6.163 56.315 1.00 82.44 378 GLY A O 1
ATOM 2843 N N . HIS A 1 379 ? -39.843 5.854 57.198 1.00 89.44 379 HIS A N 1
ATOM 2844 C CA . HIS A 1 379 ? -39.820 4.399 57.063 1.00 89.44 379 HIS A CA 1
ATOM 2845 C C . HIS A 1 379 ? -40.614 3.685 58.160 1.00 89.44 379 HIS A C 1
ATOM 2847 O O . HIS A 1 379 ? -40.606 4.080 59.328 1.00 89.44 379 HIS A O 1
ATOM 2853 N N . THR A 1 380 ? -41.256 2.581 57.784 1.00 89.62 380 THR A N 1
ATOM 2854 C CA . THR A 1 380 ? -41.979 1.667 58.685 1.00 89.62 380 THR A CA 1
ATOM 2855 C C . THR A 1 380 ? -41.285 0.306 58.752 1.00 89.62 380 THR A C 1
ATOM 2857 O O . THR A 1 380 ? -40.432 0.014 57.919 1.00 89.62 380 THR A O 1
ATOM 2860 N N . LEU A 1 381 ? -41.608 -0.529 59.746 1.00 90.19 381 LEU A N 1
ATOM 2861 C CA . LEU A 1 381 ? -41.068 -1.891 59.832 1.00 90.19 381 LEU A CA 1
ATOM 2862 C C . LEU A 1 381 ? -41.530 -2.724 58.622 1.00 90.19 381 LEU A C 1
ATOM 2864 O O . LEU A 1 381 ? -42.731 -2.808 58.372 1.00 90.19 381 LEU A O 1
ATOM 2868 N N . GLY A 1 382 ? -40.587 -3.334 57.901 1.00 84.88 382 GLY A N 1
ATOM 2869 C CA . GLY A 1 382 ? -40.869 -4.249 56.792 1.00 84.88 382 GLY A CA 1
ATOM 2870 C C . GLY A 1 382 ? -41.154 -5.679 57.263 1.00 84.88 382 GLY A C 1
ATOM 2871 O O . GLY A 1 382 ? -41.248 -5.953 58.464 1.00 84.88 382 GLY A O 1
ATOM 2872 N N . GLU A 1 383 ? -41.243 -6.625 56.329 1.00 82.25 383 GLU A N 1
ATOM 2873 C CA . GLU A 1 383 ? -41.297 -8.045 56.692 1.00 82.25 383 GLU A CA 1
ATOM 2874 C C . GLU A 1 383 ? -39.943 -8.499 57.262 1.00 82.25 383 GLU A C 1
ATOM 2876 O O . GLU A 1 383 ? -38.893 -8.288 56.664 1.00 82.25 383 GLU A O 1
ATOM 2881 N N . ASN A 1 384 ? -39.972 -9.085 58.460 1.00 78.06 384 ASN A N 1
ATOM 2882 C CA . ASN A 1 384 ? -38.792 -9.513 59.207 1.00 78.06 384 ASN A CA 1
ATOM 2883 C C . ASN A 1 384 ? -39.029 -10.937 59.728 1.00 78.06 384 ASN A C 1
ATOM 2885 O O . ASN A 1 384 ? -39.896 -11.146 60.579 1.00 78.06 384 ASN A O 1
ATOM 2889 N N . SER A 1 385 ? -38.264 -11.908 59.230 1.00 62.53 385 SER A N 1
ATOM 2890 C CA . SER A 1 385 ? -38.287 -13.304 59.685 1.00 62.53 385 SER A CA 1
ATOM 2891 C C . SER A 1 385 ? -37.106 -13.598 60.608 1.00 62.53 385 SER A C 1
ATOM 2893 O O . SER A 1 385 ? -35.972 -13.315 60.236 1.00 62.53 385 SER A O 1
ATOM 2895 N N . ASP A 1 386 ? -37.376 -14.190 61.775 1.00 66.31 386 ASP A N 1
ATOM 2896 C CA . ASP A 1 386 ? -36.404 -14.795 62.702 1.00 66.31 386 ASP A CA 1
ATOM 2897 C C . ASP A 1 386 ? -35.079 -14.025 62.877 1.00 66.31 386 ASP A C 1
ATOM 2899 O O . ASP A 1 386 ? -33.985 -14.546 62.654 1.00 66.31 386 ASP A O 1
ATOM 2903 N N . LEU A 1 387 ? -35.199 -12.773 63.343 1.00 87.81 387 LEU A N 1
ATOM 2904 C CA . LEU A 1 387 ? -34.086 -11.885 63.698 1.00 87.81 387 LEU A CA 1
ATOM 2905 C C . LEU A 1 387 ? -33.214 -12.499 64.804 1.00 87.81 387 LEU A C 1
ATOM 2907 O O . LEU A 1 387 ? -33.452 -12.301 66.000 1.00 87.81 387 LEU A O 1
ATOM 2911 N N . THR A 1 388 ? -32.202 -13.257 64.394 1.00 90.62 388 THR A N 1
ATOM 2912 C CA . THR A 1 388 ? -31.286 -13.980 65.276 1.00 90.62 388 THR A CA 1
ATOM 2913 C C . THR A 1 388 ? -29.836 -13.630 64.981 1.00 90.62 388 THR A C 1
ATOM 2915 O O . THR A 1 388 ? -29.501 -13.261 63.863 1.00 90.62 388 THR A O 1
ATOM 2918 N N . ILE A 1 389 ? -28.987 -13.742 66.001 1.00 90.62 389 ILE A N 1
ATOM 2919 C CA . ILE A 1 389 ? -27.528 -13.675 65.889 1.00 90.62 389 ILE A CA 1
ATOM 2920 C C . ILE A 1 389 ? -26.960 -14.865 66.663 1.00 90.62 389 ILE A C 1
ATOM 2922 O O . ILE A 1 389 ? -27.377 -15.141 67.794 1.00 90.62 389 ILE A O 1
ATOM 2926 N N . GLY A 1 390 ? -26.031 -15.589 66.051 1.00 90.50 390 GLY A N 1
ATOM 2927 C CA . GLY A 1 390 ? -25.307 -16.692 66.664 1.00 90.50 390 GLY A CA 1
ATOM 2928 C C . GLY A 1 390 ? -24.094 -16.213 67.457 1.00 90.50 390 GLY A C 1
ATOM 2929 O O . GLY A 1 390 ? -23.418 -15.248 67.102 1.00 90.50 390 GLY A O 1
ATOM 2930 N N . LEU A 1 391 ? -23.800 -16.929 68.536 1.00 89.62 391 LEU A N 1
ATOM 2931 C CA . LEU A 1 391 ? -22.608 -16.783 69.356 1.00 89.62 391 LEU A CA 1
ATOM 2932 C C . LEU A 1 391 ? -21.961 -18.152 69.564 1.00 89.62 391 LEU A C 1
ATOM 2934 O O . LEU A 1 391 ? -22.658 -19.144 69.798 1.00 89.62 391 LEU A O 1
ATOM 2938 N N . VAL A 1 392 ? -20.632 -18.189 69.566 1.00 87.62 392 VAL A N 1
ATOM 2939 C CA . VAL A 1 392 ? -19.821 -19.373 69.889 1.00 87.62 392 VAL A CA 1
ATOM 2940 C C . VAL A 1 392 ? -18.980 -19.074 71.129 1.00 87.62 392 VAL A C 1
ATOM 2942 O O . VAL A 1 392 ? -18.497 -17.956 71.304 1.00 87.62 392 VAL A O 1
ATOM 2945 N N . TYR A 1 393 ? -18.827 -20.055 72.017 1.00 80.00 393 TYR A N 1
ATOM 2946 C CA . TYR A 1 393 ? -17.973 -19.944 73.197 1.00 80.00 393 TYR A CA 1
ATOM 2947 C C . TYR A 1 393 ? -16.571 -20.485 72.907 1.00 80.00 393 TYR A C 1
ATOM 2949 O O . TYR A 1 393 ? -16.357 -21.698 72.967 1.00 80.00 393 TYR A O 1
ATOM 2957 N N . ASP A 1 394 ? -15.636 -19.583 72.616 1.00 76.44 394 ASP A N 1
ATOM 2958 C CA . ASP A 1 394 ? -14.246 -19.859 72.239 1.00 76.44 394 ASP A CA 1
ATOM 2959 C C . ASP A 1 394 ? -13.256 -19.176 73.203 1.00 76.44 394 ASP A C 1
ATOM 2961 O O . ASP A 1 394 ? -13.528 -18.116 73.771 1.00 76.44 394 ASP A O 1
ATOM 2965 N N . GLY A 1 395 ? -12.103 -19.803 73.451 1.00 65.81 395 GLY A N 1
ATOM 2966 C CA . GLY A 1 395 ? -11.027 -19.251 74.287 1.00 65.81 395 GLY A CA 1
ATOM 2967 C C . GLY A 1 395 ? -11.404 -18.920 75.744 1.00 65.81 395 GLY A C 1
ATOM 2968 O O . GLY A 1 395 ? -10.623 -18.280 76.449 1.00 65.81 395 GLY A O 1
ATOM 2969 N N . GLY A 1 396 ? -12.592 -19.325 76.210 1.00 75.06 396 GLY A N 1
ATOM 2970 C CA . GLY A 1 396 ? -13.160 -18.945 77.509 1.00 75.06 396 GLY A CA 1
ATOM 2971 C C . GLY A 1 396 ? -14.092 -17.720 77.490 1.00 75.06 396 GLY A C 1
ATOM 2972 O O . GLY A 1 396 ? -14.550 -17.302 78.555 1.00 75.06 396 GLY A O 1
ATOM 2973 N N . ASN A 1 397 ? -14.399 -17.168 76.314 1.00 81.06 397 ASN A N 1
ATOM 2974 C CA . ASN A 1 397 ? -15.287 -16.021 76.103 1.00 81.06 397 ASN A CA 1
ATOM 2975 C C . ASN A 1 397 ? -16.396 -16.371 75.096 1.00 81.06 397 ASN A C 1
ATOM 2977 O O . ASN A 1 397 ? -16.322 -17.380 74.405 1.00 81.06 397 ASN A O 1
ATOM 2981 N N . TRP A 1 398 ? -17.417 -15.522 74.985 1.00 86.88 398 TRP A N 1
ATOM 2982 C CA . TRP A 1 398 ? -18.362 -15.580 73.866 1.00 86.88 398 TRP A CA 1
ATOM 2983 C C . TRP A 1 398 ? -17.887 -14.659 72.734 1.00 86.88 398 TRP A C 1
ATOM 2985 O O . TRP A 1 398 ? -17.427 -13.548 72.996 1.00 86.88 398 TRP A O 1
ATOM 2995 N N . VAL A 1 399 ? -18.020 -15.115 71.489 1.00 88.12 399 VAL A N 1
ATOM 2996 C CA . VAL A 1 399 ? -17.740 -14.371 70.248 1.00 88.12 399 VAL A CA 1
ATOM 2997 C C . VAL A 1 399 ? -18.907 -14.535 69.267 1.00 88.12 399 VAL A C 1
ATOM 2999 O O . VAL A 1 399 ? -19.751 -15.408 69.469 1.00 88.12 399 VAL A O 1
ATOM 3002 N N . LEU A 1 400 ? -18.978 -13.708 68.218 1.00 88.62 400 LEU A N 1
ATOM 3003 C CA . LEU A 1 400 ? -19.944 -13.892 67.122 1.00 88.62 400 LEU A CA 1
ATOM 3004 C C . LEU A 1 400 ? -19.712 -15.237 66.418 1.00 88.62 400 LEU A C 1
ATOM 3006 O O . LEU A 1 400 ? -18.569 -15.602 66.152 1.00 88.62 400 LEU A O 1
ATOM 3010 N N . ASP A 1 401 ? -20.789 -15.945 66.079 1.00 87.25 401 ASP A N 1
ATOM 3011 C CA . ASP A 1 401 ? -20.744 -17.087 65.161 1.00 87.25 401 ASP A CA 1
ATOM 3012 C C . ASP A 1 401 ? -20.472 -16.573 63.738 1.00 87.25 401 ASP A C 1
ATOM 3014 O O . ASP A 1 401 ? -21.309 -15.833 63.220 1.00 87.25 401 ASP A O 1
ATOM 3018 N N . PRO A 1 402 ? -19.366 -16.947 63.066 1.00 81.19 402 PRO A N 1
ATOM 3019 C CA . PRO A 1 402 ? -19.072 -16.484 61.708 1.00 81.19 402 PRO A CA 1
ATOM 3020 C C . PRO A 1 402 ? -20.193 -16.756 60.692 1.00 81.19 402 PRO A C 1
ATOM 3022 O O . PRO A 1 402 ? -20.318 -16.012 59.724 1.00 81.19 402 PRO A O 1
ATOM 3025 N N . ASN A 1 403 ? -21.020 -17.779 60.929 1.00 81.94 403 ASN A N 1
ATOM 3026 C CA . ASN A 1 403 ? -22.104 -18.211 60.043 1.00 81.94 403 ASN A CA 1
ATOM 3027 C C . ASN A 1 403 ? -23.441 -17.500 60.329 1.00 81.94 403 ASN A C 1
ATOM 3029 O O . ASN A 1 403 ? -24.386 -17.626 59.555 1.00 81.94 403 ASN A O 1
ATOM 3033 N N . ASN A 1 404 ? -23.539 -16.783 61.452 1.00 85.38 404 ASN A N 1
ATOM 3034 C CA . ASN A 1 404 ? -24.719 -16.021 61.864 1.00 85.38 404 ASN A CA 1
ATOM 3035 C C . ASN A 1 404 ? -24.283 -14.784 62.674 1.00 85.38 404 ASN A C 1
ATOM 3037 O O . ASN A 1 404 ? -24.715 -14.564 63.805 1.00 85.38 404 ASN A O 1
ATOM 3041 N N . ASN A 1 405 ? -23.349 -14.008 62.119 1.00 88.31 405 ASN A N 1
ATOM 3042 C CA . ASN A 1 405 ? -22.716 -12.876 62.803 1.00 88.31 405 ASN A CA 1
ATOM 3043 C C . ASN A 1 405 ? -23.536 -11.576 62.728 1.00 88.31 405 ASN A C 1
ATOM 3045 O O . ASN A 1 405 ? -23.176 -10.599 63.389 1.00 88.31 405 ASN A O 1
ATOM 3049 N N . THR A 1 406 ? -24.621 -11.551 61.946 1.00 88.00 406 THR A N 1
ATOM 3050 C CA . THR A 1 406 ? -25.433 -10.355 61.731 1.00 88.00 406 THR A CA 1
ATOM 3051 C C . THR A 1 406 ? -26.924 -10.647 61.589 1.00 88.00 406 THR A C 1
ATOM 3053 O O . THR A 1 406 ? -27.320 -11.619 60.952 1.00 88.00 406 THR A O 1
ATOM 3056 N N . ALA A 1 407 ? -27.751 -9.756 62.142 1.00 89.69 407 ALA A N 1
ATOM 3057 C CA . ALA A 1 407 ? -29.187 -9.701 61.878 1.00 89.69 407 ALA A CA 1
ATOM 3058 C C . ALA A 1 407 ? -29.517 -8.441 61.068 1.00 89.69 407 ALA A C 1
ATOM 3060 O O . ALA A 1 407 ? -29.052 -7.351 61.407 1.00 89.69 407 ALA A O 1
ATOM 3061 N N . THR A 1 408 ? -30.356 -8.572 60.037 1.00 90.56 408 THR A N 1
ATOM 3062 C CA . THR A 1 408 ? -30.838 -7.428 59.245 1.00 90.56 408 THR A CA 1
ATOM 3063 C C . THR A 1 408 ? -32.279 -7.101 59.612 1.00 90.56 408 THR A C 1
ATOM 3065 O O . THR A 1 408 ? -33.173 -7.909 59.380 1.00 90.56 408 THR A O 1
ATOM 3068 N N . VAL A 1 409 ? -32.509 -5.914 60.179 1.00 91.75 409 VAL A N 1
ATOM 3069 C CA . VAL A 1 409 ? -33.850 -5.370 60.412 1.00 91.75 409 VAL A CA 1
ATOM 3070 C C . VAL A 1 409 ? -34.305 -4.633 59.157 1.00 91.75 409 VAL A C 1
ATOM 3072 O O . VAL A 1 409 ? -33.823 -3.539 58.857 1.00 91.75 409 VAL A O 1
ATOM 3075 N N . TYR A 1 410 ? -35.253 -5.215 58.434 1.00 91.19 410 TYR A N 1
ATOM 3076 C CA . TYR A 1 410 ? -35.820 -4.593 57.245 1.00 91.19 410 TYR A CA 1
ATOM 3077 C C . TYR A 1 410 ? -36.844 -3.516 57.602 1.00 91.19 410 TYR A C 1
ATOM 3079 O O . TYR A 1 410 ? -37.754 -3.720 58.414 1.00 91.19 410 TYR A O 1
ATOM 3087 N N . VAL A 1 411 ? -36.720 -2.372 56.938 1.00 91.19 411 VAL A N 1
ATOM 3088 C CA . VAL A 1 411 ? -37.677 -1.264 56.943 1.00 91.19 411 VAL A CA 1
ATOM 3089 C C . VAL A 1 411 ? -38.152 -0.977 55.519 1.00 91.19 411 VAL A C 1
ATOM 3091 O O . VAL A 1 411 ? -37.504 -1.366 54.555 1.00 91.19 411 VAL A O 1
ATOM 3094 N N . GLN A 1 412 ? -39.295 -0.316 55.365 1.00 87.69 412 GLN A N 1
ATOM 3095 C CA . GLN A 1 412 ? -39.879 0.025 54.067 1.00 87.69 412 GLN A CA 1
ATOM 3096 C C . GLN A 1 412 ? -40.262 1.504 54.008 1.00 87.69 412 GLN A C 1
ATOM 3098 O O . GLN A 1 412 ? -40.874 2.039 54.940 1.00 87.69 412 GLN A O 1
ATOM 3103 N N . CYS A 1 413 ? -39.948 2.139 52.880 1.00 82.12 413 CYS A N 1
ATOM 3104 C CA . CYS A 1 413 ? -40.450 3.451 52.478 1.00 82.12 413 CYS A CA 1
ATOM 3105 C C . CYS A 1 413 ? -41.385 3.336 51.264 1.00 82.12 413 CYS A C 1
ATOM 3107 O O . CYS A 1 413 ? -41.395 2.329 50.555 1.00 82.12 413 CYS A O 1
ATOM 3109 N N . THR A 1 414 ? -42.140 4.396 50.976 1.00 66.50 414 THR A N 1
ATOM 3110 C CA . THR A 1 414 ? -42.913 4.523 49.731 1.00 66.50 414 THR A CA 1
ATOM 3111 C C . THR A 1 414 ? -42.104 5.258 48.664 1.00 66.50 414 THR A C 1
ATOM 3113 O O . THR A 1 414 ? -41.857 6.456 48.816 1.00 66.50 414 THR A O 1
ATOM 3116 N N . VAL A 1 415 ? -41.744 4.572 47.575 1.00 56.81 415 VAL A N 1
ATOM 3117 C CA . VAL A 1 415 ? -41.238 5.213 46.345 1.00 56.81 415 VAL A CA 1
ATOM 3118 C C . VAL A 1 415 ? -42.345 6.104 45.753 1.00 56.81 415 VAL A C 1
ATOM 3120 O O . VAL A 1 415 ? -43.518 5.713 45.806 1.00 56.81 415 VAL A O 1
ATOM 3123 N N . PRO A 1 416 ? -42.041 7.290 45.195 1.00 54.09 416 PRO A N 1
ATOM 3124 C CA . PRO A 1 416 ? -43.021 8.049 44.426 1.00 54.09 416 PRO A CA 1
ATOM 3125 C C . PRO A 1 416 ? -43.393 7.306 43.133 1.00 54.09 416 PRO A C 1
ATOM 3127 O O . PRO A 1 416 ? -42.611 7.251 42.193 1.00 54.09 416 PRO A O 1
ATOM 3130 N N . SER A 1 417 ? -44.617 6.782 43.062 1.00 52.84 417 SER A N 1
ATOM 3131 C CA . SER A 1 417 ? -45.236 6.375 41.790 1.00 52.84 417 SER A CA 1
ATOM 3132 C C . SER A 1 417 ? -45.367 7.578 40.842 1.00 52.84 417 SER A C 1
ATOM 3134 O O . SER A 1 417 ? -45.666 8.677 41.329 1.00 52.84 417 SER A O 1
ATOM 3136 N N . ASN A 1 418 ? -45.297 7.351 39.525 1.00 67.38 418 ASN A N 1
ATOM 3137 C CA . ASN A 1 418 ? -45.091 8.330 38.446 1.00 67.38 418 ASN A CA 1
ATOM 3138 C C . ASN A 1 418 ? -43.632 8.831 38.360 1.00 67.38 418 ASN A C 1
ATOM 3140 O O . ASN A 1 418 ? -43.357 9.998 38.658 1.00 67.38 418 ASN A O 1
ATOM 3144 N N . ILE A 1 419 ? -42.711 7.974 37.903 1.00 77.62 419 ILE A N 1
ATOM 3145 C CA . ILE A 1 419 ? -41.410 8.435 37.375 1.00 77.62 419 ILE A CA 1
ATOM 3146 C C . ILE A 1 419 ? -41.638 9.050 35.976 1.00 77.62 419 ILE A C 1
ATOM 3148 O O . ILE A 1 419 ? -42.332 8.442 35.159 1.00 77.62 419 ILE A O 1
ATOM 3152 N N . PRO A 1 420 ? -41.130 10.265 35.682 1.00 84.06 420 PRO A N 1
ATOM 3153 C CA . PRO A 1 420 ? -41.335 10.920 34.390 1.00 84.06 420 PRO A CA 1
ATOM 3154 C C . PRO A 1 420 ? -40.368 10.406 33.313 1.00 84.06 420 PRO A C 1
ATOM 3156 O O . PRO A 1 420 ? -39.170 10.286 33.567 1.00 84.06 420 PRO A O 1
ATOM 3159 N N . ASP A 1 421 ? -40.872 10.211 32.090 1.00 87.88 421 ASP A N 1
ATOM 3160 C CA . ASP A 1 421 ? -40.050 9.869 30.919 1.00 87.88 421 ASP A CA 1
ATOM 3161 C C . ASP A 1 421 ? -38.881 10.864 30.730 1.00 87.88 421 ASP A C 1
ATOM 3163 O O . ASP A 1 421 ? -39.115 12.080 30.777 1.00 87.88 421 ASP A O 1
ATOM 3167 N N . PRO A 1 422 ? -37.640 10.399 30.475 1.00 89.19 422 PRO A N 1
ATOM 3168 C CA . PRO A 1 422 ? -36.505 11.290 30.255 1.00 89.19 422 PRO A CA 1
ATOM 3169 C C . PRO A 1 422 ? -36.676 12.117 28.976 1.00 89.19 422 PRO A C 1
ATOM 3171 O O . PRO A 1 422 ? -36.922 11.582 27.892 1.00 89.19 422 PRO A O 1
ATOM 3174 N N . THR A 1 423 ? -36.499 13.435 29.072 1.00 88.38 423 THR A N 1
ATOM 3175 C CA . THR A 1 423 ? -36.530 14.332 27.911 1.00 88.38 423 THR A CA 1
ATOM 3176 C C . THR A 1 423 ? -35.129 14.595 27.349 1.00 88.38 423 THR A C 1
ATOM 3178 O O . THR A 1 423 ? -34.110 14.368 27.995 1.00 88.38 423 THR A O 1
ATOM 3181 N N . ASN A 1 424 ? -35.057 15.184 26.151 1.00 83.69 424 ASN A N 1
ATOM 3182 C CA . ASN A 1 424 ? -33.791 15.661 25.572 1.00 83.69 424 ASN A CA 1
ATOM 3183 C C . ASN A 1 424 ? -33.127 16.800 26.387 1.00 83.69 424 ASN A C 1
ATOM 3185 O O . ASN A 1 424 ? -31.980 17.157 26.117 1.00 83.69 424 ASN A O 1
ATOM 3189 N N . GLU A 1 425 ? -33.839 17.416 27.341 1.00 85.06 425 GLU A N 1
ATOM 3190 C CA . GLU A 1 425 ? -33.257 18.366 28.297 1.00 85.06 425 GLU A CA 1
ATOM 3191 C C . GLU A 1 425 ? -32.632 17.618 29.483 1.00 85.06 425 GLU A C 1
ATOM 3193 O O . GLU A 1 425 ? -31.474 17.875 29.802 1.00 85.06 425 GLU A O 1
ATOM 3198 N N . ASP A 1 426 ? -33.321 16.606 30.022 1.00 87.50 426 ASP A N 1
ATOM 3199 C CA . ASP A 1 426 ? -32.778 15.703 31.045 1.00 87.50 426 ASP A CA 1
ATOM 3200 C C . ASP A 1 426 ? -31.509 14.986 30.559 1.00 87.50 426 ASP A C 1
ATOM 3202 O O . ASP A 1 426 ? -30.506 14.974 31.265 1.00 87.50 426 ASP A O 1
ATOM 3206 N N . VAL A 1 427 ? -31.499 14.470 29.321 1.00 86.12 427 VAL A N 1
ATOM 3207 C CA . VAL A 1 427 ? -30.300 13.878 28.693 1.00 86.12 427 VAL A CA 1
ATOM 3208 C C . VAL A 1 427 ? -29.150 14.885 28.629 1.00 86.12 427 VAL A C 1
ATOM 3210 O O . VAL A 1 427 ? -28.010 14.557 28.951 1.00 86.12 427 VAL A O 1
ATOM 3213 N N . ARG A 1 428 ? -29.421 16.133 28.228 1.00 84.31 428 ARG A N 1
ATOM 3214 C CA . ARG A 1 428 ? -28.385 17.174 28.143 1.00 84.31 428 ARG A CA 1
ATOM 3215 C C . ARG A 1 428 ? -27.794 17.527 29.506 1.00 84.31 428 ARG A C 1
ATOM 3217 O O . ARG A 1 428 ? -26.594 17.786 29.573 1.00 84.31 428 ARG A O 1
ATOM 3224 N N . ASP A 1 429 ? -28.613 17.555 30.551 1.00 85.62 429 ASP A N 1
ATOM 3225 C CA . ASP A 1 429 ? -28.174 17.906 31.900 1.00 85.62 429 ASP A CA 1
ATOM 3226 C C . ASP A 1 429 ? -27.501 16.716 32.610 1.00 85.62 429 ASP A C 1
ATOM 3228 O O . ASP A 1 429 ? -26.474 16.911 33.259 1.00 85.62 429 ASP A O 1
ATOM 3232 N N . ALA A 1 430 ? -27.962 15.480 32.385 1.00 86.12 430 ALA A N 1
ATOM 3233 C CA . ALA A 1 430 ? -27.299 14.245 32.821 1.00 86.12 430 ALA A CA 1
ATOM 3234 C C . ALA A 1 430 ? -25.887 14.081 32.223 1.00 86.12 430 ALA A C 1
ATOM 3236 O O . ALA A 1 430 ? -24.981 13.579 32.886 1.00 86.12 430 ALA A O 1
ATOM 3237 N N . LEU A 1 431 ? -25.685 14.544 30.985 1.00 82.94 431 LEU A N 1
ATOM 3238 C CA . LEU A 1 431 ? -24.396 14.526 30.283 1.00 82.94 431 LEU A CA 1
ATOM 3239 C C . LEU A 1 431 ? -23.512 15.757 30.565 1.00 82.94 431 LEU A C 1
ATOM 3241 O O . LEU A 1 431 ? -22.368 15.830 30.098 1.00 82.94 431 LEU A O 1
ATOM 3245 N N . ASN A 1 432 ? -24.004 16.745 31.319 1.00 80.69 432 ASN A N 1
ATOM 3246 C CA . ASN A 1 432 ? -23.329 18.026 31.518 1.00 80.69 432 ASN A CA 1
ATOM 3247 C C . ASN A 1 432 ? -22.099 17.901 32.434 1.00 80.69 432 ASN A C 1
ATOM 3249 O O . ASN A 1 432 ? -22.180 18.007 33.656 1.00 80.69 432 ASN A O 1
ATOM 3253 N N . GLY A 1 433 ? -20.933 17.710 31.816 1.00 71.38 433 GLY A N 1
ATOM 3254 C CA . GLY A 1 433 ? -19.655 17.534 32.509 1.00 71.38 433 GLY A CA 1
ATOM 3255 C C . GLY A 1 433 ? -19.148 16.091 32.554 1.00 71.38 433 GLY A C 1
ATOM 3256 O O . GLY A 1 433 ? -18.034 15.891 33.030 1.00 71.38 433 GLY A O 1
ATOM 3257 N N . ALA A 1 434 ? -19.891 15.126 31.995 1.00 75.31 434 ALA A N 1
ATOM 3258 C CA . ALA A 1 434 ? -19.502 13.710 31.927 1.00 75.31 434 ALA A CA 1
ATOM 3259 C C . ALA A 1 434 ? -18.178 13.466 31.165 1.00 75.31 434 ALA A C 1
ATOM 3261 O O . ALA A 1 434 ? -17.482 12.488 31.411 1.00 75.31 434 ALA A O 1
ATOM 3262 N N . GLY A 1 435 ? -17.778 14.390 30.284 1.00 80.94 435 GLY A N 1
ATOM 3263 C CA . GLY A 1 435 ? -16.474 14.368 29.618 1.00 80.94 435 GLY A CA 1
ATOM 3264 C C . GLY A 1 435 ? -16.516 13.680 28.256 1.00 80.94 435 GLY A C 1
ATOM 3265 O O . GLY A 1 435 ? -17.307 14.069 27.396 1.00 80.94 435 GLY A O 1
ATOM 3266 N N . ASN A 1 436 ? -15.623 12.711 28.050 1.00 87.19 436 ASN A N 1
ATOM 3267 C CA . ASN A 1 436 ? -15.614 11.858 26.866 1.00 87.19 436 ASN A CA 1
ATOM 3268 C C . ASN A 1 436 ? -16.202 10.499 27.264 1.00 87.19 436 ASN A C 1
ATOM 3270 O O . ASN A 1 436 ? -15.618 9.829 28.107 1.00 87.19 436 ASN A O 1
ATOM 3274 N N . ILE A 1 437 ? -17.333 10.130 26.665 1.00 87.88 437 ILE A N 1
ATOM 3275 C CA . ILE A 1 437 ? -18.138 8.942 27.012 1.00 87.88 437 ILE A CA 1
ATOM 3276 C C . ILE A 1 437 ? -18.441 8.039 25.809 1.00 87.88 437 ILE A C 1
ATOM 3278 O O . ILE A 1 437 ? -19.080 7.006 25.949 1.00 87.88 437 ILE A O 1
ATOM 3282 N N . VAL A 1 438 ? -18.016 8.439 24.611 1.00 90.69 438 VAL A N 1
ATOM 3283 C CA . VAL A 1 438 ? -18.031 7.589 23.422 1.00 90.69 438 VAL A CA 1
ATOM 3284 C C . VAL A 1 438 ? -16.582 7.268 23.096 1.00 90.69 438 VAL A C 1
ATOM 3286 O O . VAL A 1 438 ? -15.809 8.188 22.806 1.00 90.69 438 VAL A O 1
ATOM 3289 N N . SER A 1 439 ? -16.212 5.996 23.182 1.00 91.88 439 SER A N 1
ATOM 3290 C CA . SER A 1 439 ? -14.958 5.481 22.640 1.00 91.88 439 SER A CA 1
ATOM 3291 C C . SER A 1 439 ? -15.132 5.134 21.162 1.00 91.88 439 SER A C 1
ATOM 3293 O O . SER A 1 439 ? -16.247 4.886 20.695 1.00 91.88 439 SER A O 1
ATOM 3295 N N . ILE A 1 440 ? -14.033 5.162 20.414 1.00 92.62 440 ILE A N 1
ATOM 3296 C CA . ILE A 1 440 ? -13.992 4.725 19.017 1.00 92.62 440 ILE A CA 1
ATOM 3297 C C . ILE A 1 440 ? -12.710 3.917 18.848 1.00 92.62 440 ILE A C 1
ATOM 3299 O O . ILE A 1 440 ? -11.623 4.456 19.077 1.00 92.62 440 ILE A O 1
ATOM 3303 N N . GLU A 1 441 ? -12.843 2.638 18.511 1.00 91.75 441 GLU A N 1
ATOM 3304 C CA . GLU A 1 441 ? -11.798 1.623 18.691 1.00 91.75 441 GLU A CA 1
ATOM 3305 C C . GLU A 1 441 ? -11.632 0.761 17.437 1.00 91.75 441 GLU A C 1
ATOM 3307 O O . GLU A 1 441 ? -12.615 0.305 16.854 1.00 91.75 441 GLU A O 1
ATOM 3312 N N . CYS A 1 442 ? -10.382 0.538 17.022 1.00 90.00 442 CYS A N 1
ATOM 3313 C CA . CYS A 1 442 ? -10.065 -0.305 15.874 1.00 90.00 442 CYS A CA 1
ATOM 3314 C C . CYS A 1 442 ? -10.015 -1.780 16.294 1.00 90.00 442 CYS A C 1
ATOM 3316 O O . CYS A 1 442 ? -9.210 -2.137 17.155 1.00 90.00 442 CYS A O 1
ATOM 3318 N N . THR A 1 443 ? -10.839 -2.639 15.691 1.00 87.12 443 THR A N 1
ATOM 3319 C CA . THR A 1 443 ? -10.933 -4.060 16.080 1.00 87.12 443 THR A CA 1
ATOM 3320 C C . THR A 1 443 ? -9.860 -4.945 15.447 1.00 87.12 443 THR A C 1
ATOM 3322 O O . THR A 1 443 ? -9.495 -5.962 16.034 1.00 87.12 443 THR A O 1
ATOM 3325 N N . ASN A 1 444 ? -9.303 -4.554 14.294 1.00 79.06 444 ASN A N 1
ATOM 3326 C CA . ASN A 1 444 ? -8.331 -5.355 13.535 1.00 79.06 444 ASN A CA 1
ATOM 3327 C C . ASN A 1 444 ? -6.894 -4.787 13.498 1.00 79.06 444 ASN A C 1
ATOM 3329 O O . ASN A 1 444 ? -6.037 -5.364 12.833 1.00 79.06 444 ASN A O 1
ATOM 3333 N N . ASN A 1 445 ? -6.587 -3.697 14.215 1.00 75.44 445 ASN A N 1
ATOM 3334 C CA . ASN A 1 445 ? -5.221 -3.159 14.297 1.00 75.44 445 ASN A CA 1
ATOM 3335 C C . ASN A 1 445 ? -4.935 -2.458 15.636 1.00 75.44 445 ASN A C 1
ATOM 3337 O O . ASN A 1 445 ? -5.402 -1.347 15.891 1.00 75.44 445 ASN A O 1
ATOM 3341 N N . SER A 1 446 ? -4.083 -3.079 16.454 1.00 62.53 446 SER A N 1
ATOM 3342 C CA . SER A 1 446 ? -3.672 -2.591 17.777 1.00 62.53 446 SER A CA 1
ATOM 3343 C C . SER A 1 446 ? -2.708 -1.394 17.761 1.00 62.53 446 SER A C 1
ATOM 3345 O O . SER A 1 446 ? -2.379 -0.872 18.824 1.00 62.53 446 SER A O 1
ATOM 3347 N N . ALA A 1 447 ? -2.261 -0.927 16.588 1.00 75.25 447 ALA A N 1
ATOM 3348 C CA . ALA A 1 447 ? -1.446 0.283 16.453 1.00 75.25 447 ALA A CA 1
ATOM 3349 C C . ALA A 1 447 ? -2.270 1.588 16.373 1.00 75.25 447 ALA A C 1
ATOM 3351 O O . ALA A 1 447 ? -1.688 2.676 16.360 1.00 75.25 447 ALA A O 1
ATOM 3352 N N . HIS A 1 448 ? -3.606 1.511 16.299 1.00 83.75 448 HIS A N 1
ATOM 3353 C CA . HIS A 1 448 ? -4.479 2.688 16.296 1.00 83.75 448 HIS A CA 1
ATOM 3354 C C . HIS A 1 448 ? -5.066 2.946 17.695 1.00 83.75 448 HIS A C 1
ATOM 3356 O O . HIS A 1 448 ? -5.774 2.114 18.256 1.00 83.75 448 HIS A O 1
ATOM 3362 N N . GLU A 1 449 ? -4.788 4.124 18.258 1.00 87.00 449 GLU A N 1
ATOM 3363 C CA . GLU A 1 449 ? -5.214 4.509 19.609 1.00 87.00 449 GLU A CA 1
ATOM 3364 C C . GLU A 1 449 ? -6.726 4.831 19.666 1.00 87.00 449 GLU A C 1
ATOM 3366 O O . GLU A 1 449 ? -7.254 5.456 18.735 1.00 87.00 449 GLU A O 1
ATOM 3371 N N . PRO A 1 450 ? -7.435 4.500 20.765 1.00 89.38 450 PRO A N 1
ATOM 3372 C CA . PRO A 1 450 ? -8.849 4.837 20.934 1.00 89.38 450 PRO A CA 1
ATOM 3373 C C . PRO A 1 450 ? -9.132 6.350 20.896 1.00 89.38 450 PRO A C 1
ATOM 3375 O O . PRO A 1 450 ? -8.575 7.140 21.669 1.00 89.38 450 PRO A O 1
ATOM 3378 N N . VAL A 1 451 ? -10.060 6.782 20.035 1.00 90.62 451 VAL A N 1
ATOM 3379 C CA . VAL A 1 451 ? -10.421 8.205 19.883 1.00 90.62 451 VAL A CA 1
ATOM 3380 C C . VAL A 1 451 ? -11.690 8.516 20.669 1.00 90.62 451 VAL A C 1
ATOM 3382 O O . VAL A 1 451 ? -12.805 8.348 20.185 1.00 90.62 451 VAL A O 1
ATOM 3385 N N . THR A 1 452 ? -11.533 9.040 21.884 1.00 90.88 452 THR A N 1
ATOM 3386 C CA . THR A 1 452 ? -12.680 9.321 22.761 1.00 90.88 452 THR A CA 1
ATOM 3387 C C . THR A 1 452 ? -13.323 10.698 22.511 1.00 90.88 452 THR A C 1
ATOM 3389 O O . THR A 1 452 ? -12.649 11.708 22.277 1.00 90.88 452 THR A O 1
ATOM 3392 N N . SER A 1 453 ? -14.655 10.766 22.597 1.00 85.88 453 SER A N 1
ATOM 3393 C CA . SER A 1 453 ? -15.479 11.967 22.384 1.00 85.88 453 SER A CA 1
ATOM 3394 C C . SER A 1 453 ? -16.619 12.055 23.406 1.00 85.88 453 SER A C 1
ATOM 3396 O O . SER A 1 453 ? -17.078 11.049 23.934 1.00 85.88 453 SER A O 1
ATOM 3398 N N . GLY A 1 454 ? -17.131 13.258 23.677 1.00 85.31 454 GLY A N 1
ATOM 3399 C CA . GLY A 1 454 ? -18.481 13.405 24.241 1.00 85.31 454 GLY A CA 1
ATOM 3400 C C . GLY A 1 454 ? -19.556 13.107 23.185 1.00 85.31 454 GLY A C 1
ATOM 3401 O O . GLY A 1 454 ? -19.238 13.076 21.989 1.00 85.31 454 GLY A O 1
ATOM 3402 N N . LEU A 1 455 ? -20.815 12.940 23.608 1.00 81.94 455 LEU A N 1
ATOM 3403 C CA . LEU A 1 455 ? -21.953 12.723 22.703 1.00 81.94 455 LEU A CA 1
ATOM 3404 C C . LEU A 1 455 ? -22.090 13.901 21.714 1.00 81.94 455 LEU A C 1
ATOM 3406 O O . LEU A 1 455 ? -22.358 15.042 22.102 1.00 81.94 455 LEU A O 1
ATOM 3410 N N . ARG A 1 456 ? -21.875 13.634 20.423 1.00 69.94 456 ARG A N 1
ATOM 3411 C CA . ARG A 1 456 ? -21.910 14.627 19.343 1.00 69.94 456 ARG A CA 1
ATOM 3412 C C . ARG A 1 456 ? -23.321 14.784 18.797 1.00 69.94 456 ARG A C 1
ATOM 3414 O O . ARG A 1 456 ? -23.945 13.810 18.403 1.00 69.94 456 ARG A O 1
ATOM 3421 N N . GLY A 1 457 ? -23.783 16.032 18.720 1.00 57.31 457 GLY A N 1
ATOM 3422 C CA . GLY A 1 457 ? -25.135 16.350 18.264 1.00 57.31 457 GLY A CA 1
ATOM 3423 C C . GLY A 1 457 ? -26.184 15.956 19.300 1.00 57.31 457 GLY A C 1
ATOM 3424 O O . GLY A 1 457 ? -26.873 14.961 19.146 1.00 57.31 457 GLY A O 1
ATOM 3425 N N . ALA A 1 458 ? -26.359 16.762 20.350 1.00 55.19 458 ALA A N 1
ATOM 3426 C CA . ALA A 1 458 ? -27.413 16.549 21.348 1.00 55.19 458 ALA A CA 1
ATOM 3427 C C . ALA A 1 458 ? -28.822 16.939 20.824 1.00 55.19 458 ALA A C 1
ATOM 3429 O O . ALA A 1 458 ? -29.587 17.609 21.518 1.00 55.19 458 ALA A O 1
ATOM 3430 N N . ALA A 1 459 ? -29.147 16.571 19.580 1.00 58.69 459 ALA A N 1
ATOM 3431 C CA . ALA A 1 459 ? -30.423 16.836 18.923 1.00 58.69 459 ALA A CA 1
ATOM 3432 C C . ALA A 1 459 ? -31.242 15.535 18.760 1.00 58.69 459 ALA A C 1
ATOM 3434 O O . ALA A 1 459 ? -30.644 14.471 18.599 1.00 58.69 459 ALA A O 1
ATOM 3435 N N . PRO A 1 460 ? -32.593 15.589 18.705 1.00 57.09 460 PRO A N 1
ATOM 3436 C CA . PRO A 1 460 ? -33.465 14.396 18.760 1.00 57.09 460 PRO A CA 1
ATOM 3437 C C . PRO A 1 460 ? -33.464 13.492 17.507 1.00 57.09 460 PRO A C 1
ATOM 3439 O O . PRO A 1 460 ? -34.436 12.789 17.249 1.00 57.09 460 PRO A O 1
ATOM 3442 N N . LYS A 1 461 ? -32.422 13.582 16.675 1.00 65.81 461 LYS A N 1
ATOM 3443 C CA . LYS A 1 461 ? -32.205 12.795 15.450 1.00 65.81 461 LYS A CA 1
ATOM 3444 C C . LYS A 1 461 ? -30.911 11.975 15.482 1.00 65.81 461 LYS A C 1
ATOM 3446 O O . LYS A 1 461 ? -30.672 11.194 14.571 1.00 65.81 461 LYS A O 1
ATOM 3451 N N . ASP A 1 462 ? -30.049 12.223 16.468 1.00 71.69 462 ASP A N 1
ATOM 3452 C CA . ASP A 1 462 ? -28.701 11.653 16.548 1.00 71.69 462 ASP A CA 1
ATOM 3453 C C . ASP A 1 462 ? -28.627 10.493 17.569 1.00 71.69 462 ASP A C 1
ATOM 3455 O O . ASP A 1 462 ? -27.675 9.710 17.547 1.00 71.69 462 ASP A O 1
ATOM 3459 N N . TYR A 1 463 ? -29.663 10.346 18.408 1.00 84.19 463 TYR A N 1
ATOM 3460 C CA . TYR A 1 463 ? -29.896 9.255 19.360 1.00 84.19 463 TYR A CA 1
ATOM 3461 C C . TYR A 1 463 ? -31.405 9.005 19.570 1.00 84.19 463 TYR A C 1
ATOM 3463 O O . TYR A 1 463 ? -32.232 9.857 19.235 1.00 84.19 463 TYR A O 1
ATOM 3471 N N . ILE A 1 464 ? -31.754 7.854 20.152 1.00 86.88 464 ILE A N 1
ATOM 3472 C CA . ILE A 1 464 ? -33.097 7.490 20.641 1.00 86.88 464 ILE A CA 1
ATOM 3473 C C . ILE A 1 464 ? -33.042 7.336 22.167 1.00 86.88 464 ILE A C 1
ATOM 3475 O O . ILE A 1 464 ? -32.030 6.885 22.696 1.00 86.88 464 ILE A O 1
ATOM 3479 N N . ILE A 1 465 ? -34.118 7.705 22.868 1.00 89.19 465 ILE A N 1
ATOM 3480 C CA . ILE A 1 465 ? -34.320 7.409 24.296 1.00 89.19 465 ILE A CA 1
ATOM 3481 C C . ILE A 1 465 ? -35.365 6.292 24.402 1.00 89.19 465 ILE A C 1
ATOM 3483 O O . ILE A 1 465 ? -36.443 6.419 23.817 1.00 89.19 465 ILE A O 1
ATOM 3487 N N . THR A 1 466 ? -35.075 5.250 25.178 1.00 91.19 466 THR A N 1
ATOM 3488 C CA . THR A 1 466 ? -36.022 4.178 25.527 1.00 91.19 466 THR A CA 1
ATOM 3489 C C . THR A 1 466 ? -36.188 4.129 27.044 1.00 91.19 466 THR A C 1
ATOM 3491 O O . THR A 1 466 ? -35.202 4.136 27.778 1.00 91.19 466 THR A O 1
ATOM 3494 N N . HIS A 1 467 ? -37.433 4.099 27.515 1.00 91.25 467 HIS A N 1
ATOM 3495 C CA . HIS A 1 467 ? -37.809 4.080 28.930 1.00 91.25 467 HIS A CA 1
ATOM 3496 C C . HIS A 1 467 ? -39.063 3.212 29.086 1.00 91.25 467 HIS A C 1
ATOM 3498 O O . HIS A 1 467 ? -40.005 3.358 28.304 1.00 91.25 467 HIS A O 1
ATOM 3504 N N . GLU A 1 468 ? -39.069 2.309 30.066 1.00 86.88 468 GLU A N 1
ATOM 3505 C CA . GLU A 1 468 ? -40.254 1.517 30.415 1.00 86.88 468 GLU A CA 1
ATOM 3506 C C . GLU A 1 468 ? -41.086 2.249 31.489 1.00 86.88 468 GLU A C 1
ATOM 3508 O O . GLU A 1 468 ? -40.511 2.907 32.357 1.00 86.88 468 GLU A O 1
ATOM 3513 N N . PRO A 1 469 ? -42.431 2.167 31.478 1.00 80.12 469 PRO A N 1
ATOM 3514 C CA . PRO A 1 469 ? -43.268 2.933 32.403 1.00 80.12 469 PRO A CA 1
ATOM 3515 C C . PRO A 1 469 ? -42.967 2.660 33.886 1.00 80.12 469 PRO A C 1
ATOM 3517 O O . PRO A 1 469 ? -42.938 1.507 34.314 1.00 80.12 469 PRO A O 1
ATOM 3520 N N . ASP A 1 470 ? -42.805 3.734 34.668 1.00 74.31 470 ASP A N 1
ATOM 3521 C CA . ASP A 1 470 ? -42.418 3.716 36.092 1.00 74.31 470 ASP A CA 1
ATOM 3522 C C . ASP A 1 470 ? -41.060 3.025 36.397 1.00 74.31 470 ASP A C 1
ATOM 3524 O O . ASP A 1 470 ? -40.776 2.710 37.556 1.00 74.31 470 ASP A O 1
ATOM 3528 N N . ALA A 1 471 ? -40.188 2.817 35.400 1.00 82.44 471 ALA A N 1
ATOM 3529 C CA . ALA A 1 471 ? -38.833 2.308 35.618 1.00 82.44 471 ALA A CA 1
ATOM 3530 C C . ALA A 1 471 ? -37.909 3.362 36.258 1.00 82.44 471 ALA A C 1
ATOM 3532 O O . ALA A 1 471 ? -38.033 4.560 36.021 1.00 82.44 471 ALA A O 1
ATOM 3533 N N . ALA A 1 472 ? -36.929 2.913 37.048 1.00 83.69 472 ALA A N 1
ATOM 3534 C CA . ALA A 1 472 ? -35.884 3.786 37.596 1.00 83.69 472 ALA A CA 1
ATOM 3535 C C . ALA A 1 472 ? -34.710 4.014 36.621 1.00 83.69 472 ALA A C 1
ATOM 3537 O O . ALA A 1 472 ? -33.813 4.802 36.921 1.00 83.69 472 ALA A O 1
ATOM 3538 N N . THR A 1 473 ? -34.703 3.330 35.472 1.00 89.75 473 THR A N 1
ATOM 3539 C CA . THR A 1 473 ? -33.632 3.361 34.470 1.00 89.75 473 THR A CA 1
ATOM 3540 C C . THR A 1 473 ? -34.177 3.562 33.055 1.00 89.75 473 THR A C 1
ATOM 3542 O O . THR A 1 473 ? -35.297 3.165 32.734 1.00 89.75 473 THR A O 1
ATOM 3545 N N . ALA A 1 474 ? -33.371 4.187 32.199 1.00 91.12 474 ALA A N 1
ATOM 3546 C CA . ALA A 1 474 ? -33.648 4.401 30.779 1.00 91.12 474 ALA A CA 1
ATOM 3547 C C . ALA A 1 474 ? -32.357 4.232 29.964 1.00 91.12 474 ALA A C 1
ATOM 3549 O O . ALA A 1 474 ? -31.265 4.301 30.520 1.00 91.12 474 ALA A O 1
ATOM 3550 N N . THR A 1 475 ? -32.457 4.052 28.648 1.00 92.62 475 THR A N 1
ATOM 3551 C CA . THR A 1 475 ? -31.292 3.900 27.760 1.00 92.62 475 THR A CA 1
ATOM 3552 C C . THR A 1 475 ? -31.286 4.948 26.656 1.00 92.62 475 THR A C 1
ATOM 3554 O O . THR A 1 475 ? -32.321 5.213 26.040 1.00 92.62 475 THR A O 1
ATOM 3557 N N . ILE A 1 476 ? -30.110 5.488 26.349 1.00 90.38 476 ILE A N 1
ATOM 3558 C CA . ILE A 1 476 ? -29.839 6.294 25.158 1.00 90.38 476 ILE A CA 1
ATOM 3559 C C . ILE A 1 476 ? -29.145 5.390 24.137 1.00 90.38 476 ILE A C 1
ATOM 3561 O O . ILE A 1 476 ? -28.073 4.872 24.427 1.00 90.38 476 ILE A O 1
ATOM 3565 N N . THR A 1 477 ? -29.706 5.233 22.939 1.00 90.44 477 THR A N 1
ATOM 3566 C CA . THR A 1 477 ? -29.061 4.508 21.831 1.00 90.44 477 THR A CA 1
ATOM 3567 C C . THR A 1 477 ? -28.590 5.499 20.772 1.00 90.44 477 THR A C 1
ATOM 3569 O O . THR A 1 477 ? -29.404 6.217 20.186 1.00 90.44 477 THR A O 1
ATOM 3572 N N . ILE A 1 478 ? -27.285 5.552 20.504 1.00 87.94 478 ILE A N 1
ATOM 3573 C CA . ILE A 1 478 ? -26.694 6.376 19.442 1.00 87.94 478 ILE A CA 1
ATOM 3574 C C . ILE A 1 478 ? -27.235 5.903 18.083 1.00 87.94 478 ILE A C 1
ATOM 3576 O O . ILE A 1 478 ? -27.375 4.710 17.831 1.00 87.94 478 ILE A O 1
ATOM 3580 N N . GLN A 1 479 ? -27.580 6.844 17.203 1.00 84.06 479 GLN A N 1
ATOM 3581 C CA . GLN A 1 479 ? -28.050 6.562 15.838 1.00 84.06 479 GLN A CA 1
ATOM 3582 C C . GLN A 1 479 ? -27.096 7.117 14.779 1.00 84.06 479 GLN A C 1
ATOM 3584 O O . GLN A 1 479 ? -26.901 6.512 13.731 1.00 84.06 479 GLN A O 1
ATOM 3589 N N . ASN A 1 480 ? -26.479 8.270 15.045 1.00 81.75 480 ASN A N 1
ATOM 3590 C CA . ASN A 1 480 ? -25.564 8.916 14.111 1.00 81.75 480 ASN A CA 1
ATOM 3591 C C . ASN A 1 480 ? -24.105 8.513 14.392 1.00 81.75 480 ASN A C 1
ATOM 3593 O O . ASN A 1 480 ? -23.302 9.319 14.856 1.00 81.75 480 ASN A O 1
ATOM 3597 N N . THR A 1 481 ? -23.760 7.253 14.121 1.00 84.25 481 THR A N 1
ATOM 3598 C CA . THR A 1 481 ? -22.381 6.730 14.225 1.00 84.25 481 THR A CA 1
ATOM 3599 C C . THR A 1 481 ? -21.425 7.389 13.223 1.00 84.25 481 THR A C 1
ATOM 3601 O O . THR A 1 481 ? -20.248 7.589 13.527 1.00 84.25 481 THR A O 1
ATOM 3604 N N . GLY A 1 482 ? -21.933 7.827 12.065 1.00 79.56 482 GLY A N 1
ATOM 3605 C CA . GLY A 1 482 ? -21.144 8.454 11.000 1.00 79.56 482 GLY A CA 1
ATOM 3606 C C . GLY A 1 482 ? -20.299 9.649 11.458 1.00 79.56 482 GLY A C 1
ATOM 3607 O O . GLY A 1 482 ? -19.126 9.725 11.110 1.00 79.56 482 GLY A O 1
ATOM 3608 N N . VAL A 1 483 ? -20.811 10.543 12.317 1.00 80.25 483 VAL A N 1
ATOM 3609 C CA . VAL A 1 483 ? -20.012 11.697 12.802 1.00 80.25 483 VAL A CA 1
ATOM 3610 C C . VAL A 1 483 ? -18.844 11.308 13.722 1.00 80.25 483 VAL A C 1
ATOM 3612 O O . VAL A 1 483 ? -17.926 12.113 13.926 1.00 80.25 483 VAL A O 1
ATOM 3615 N N . TYR A 1 484 ? -18.856 10.090 14.267 1.00 87.00 484 TYR A N 1
ATOM 3616 C CA . TYR A 1 484 ? -17.754 9.517 15.039 1.00 87.00 484 TYR A CA 1
ATOM 3617 C C . TYR A 1 484 ? -16.740 8.850 14.108 1.00 87.00 484 TYR A C 1
ATOM 3619 O O . TYR A 1 484 ? -15.559 9.175 14.211 1.00 87.00 484 TYR A O 1
ATOM 3627 N N . LEU A 1 485 ? -17.184 8.078 13.106 1.00 86.38 485 LEU A N 1
ATOM 3628 C CA . LEU A 1 485 ? -16.313 7.591 12.024 1.00 86.38 485 LEU A CA 1
ATOM 3629 C C . LEU A 1 485 ? -15.576 8.758 11.337 1.00 86.38 485 LEU A C 1
ATOM 3631 O O . LEU A 1 485 ? -14.356 8.744 11.205 1.00 86.38 485 LEU A O 1
ATOM 3635 N N . THR A 1 486 ? -16.283 9.851 11.029 1.00 82.75 486 THR A N 1
ATOM 3636 C CA . THR A 1 486 ? -15.705 11.097 10.493 1.00 82.75 486 THR A CA 1
ATOM 3637 C C . THR A 1 486 ? -14.777 11.837 11.456 1.00 82.75 486 THR A C 1
ATOM 3639 O O . THR A 1 486 ? -14.041 12.730 11.038 1.00 82.75 486 THR A O 1
ATOM 3642 N N . THR A 1 487 ? -14.775 11.481 12.738 1.00 84.44 487 THR A N 1
ATOM 3643 C CA . THR A 1 487 ? -13.773 11.950 13.702 1.00 84.44 487 THR A CA 1
ATOM 3644 C C . THR A 1 487 ? -12.558 11.020 13.731 1.00 84.44 487 THR A C 1
ATOM 3646 O O . THR A 1 487 ? -11.437 11.519 13.790 1.00 84.44 487 THR A O 1
ATOM 3649 N N . TYR A 1 488 ? -12.767 9.704 13.635 1.00 88.25 488 TYR A N 1
ATOM 3650 C CA . TYR A 1 488 ? -11.710 8.690 13.604 1.00 88.25 488 TYR A CA 1
ATOM 3651 C C . TYR A 1 488 ? -10.857 8.777 12.335 1.00 88.25 488 TYR A C 1
ATOM 3653 O O . TYR A 1 488 ? -9.640 8.934 12.411 1.00 88.25 488 TYR A O 1
ATOM 3661 N N . ASN A 1 489 ? -11.505 8.836 11.167 1.00 85.75 489 ASN A N 1
ATOM 3662 C CA . ASN A 1 489 ? -10.854 8.911 9.856 1.00 85.75 489 ASN A CA 1
ATOM 3663 C C . ASN A 1 489 ? -10.063 10.211 9.605 1.00 85.75 489 ASN A C 1
ATOM 3665 O O . ASN A 1 489 ? -9.400 10.343 8.580 1.00 85.75 489 ASN A O 1
ATOM 3669 N N . LYS A 1 490 ? -10.096 11.171 10.542 1.00 83.44 490 LYS A N 1
ATOM 3670 C CA . LYS A 1 490 ? -9.242 12.376 10.541 1.00 83.44 490 LYS A CA 1
ATOM 3671 C C . LYS A 1 490 ? -7.939 12.196 11.332 1.00 83.44 490 LYS A C 1
ATOM 3673 O O . LYS A 1 490 ? -7.084 13.075 11.281 1.00 83.44 490 LYS A O 1
ATOM 3678 N N . ALA A 1 491 ? -7.792 11.076 12.039 1.00 83.75 491 ALA A N 1
ATOM 3679 C CA . ALA A 1 491 ? -6.542 10.594 12.625 1.00 83.75 491 ALA A CA 1
ATOM 3680 C C . ALA A 1 491 ? -6.010 9.359 11.874 1.00 83.75 491 ALA A C 1
ATOM 3682 O O . ALA A 1 491 ? -4.815 9.288 11.607 1.00 83.75 491 ALA A O 1
ATOM 3683 N N . TYR A 1 492 ? -6.902 8.438 11.491 1.00 85.75 492 TYR A N 1
ATOM 3684 C CA . TYR A 1 492 ? -6.576 7.166 10.841 1.00 85.75 492 TYR A CA 1
ATOM 3685 C C . TYR A 1 492 ? -7.470 6.958 9.599 1.00 85.75 492 TYR A C 1
ATOM 3687 O O . TYR A 1 492 ? -8.558 6.403 9.730 1.00 85.75 492 TYR A O 1
ATOM 3695 N N . PRO A 1 493 ? -7.096 7.450 8.403 1.00 82.56 493 PRO A N 1
ATOM 3696 C CA . PRO A 1 493 ? -7.979 7.452 7.230 1.00 82.56 493 PRO A CA 1
ATOM 3697 C C . PRO A 1 493 ? -8.474 6.067 6.778 1.00 82.56 493 PRO A C 1
ATOM 3699 O O . PRO A 1 493 ? -7.796 5.058 6.966 1.00 82.56 493 PRO A O 1
ATOM 3702 N N . GLY A 1 494 ? -9.639 6.044 6.124 1.00 82.75 494 GLY A N 1
ATOM 3703 C CA . GLY A 1 494 ? -10.152 4.881 5.390 1.00 82.75 494 GLY A CA 1
ATOM 3704 C C . GLY A 1 494 ? -10.887 3.802 6.193 1.00 82.75 494 GLY A C 1
ATOM 3705 O O . GLY A 1 494 ? -11.271 2.802 5.594 1.00 82.75 494 GLY A O 1
ATOM 3706 N N . HIS A 1 495 ? -11.116 3.964 7.500 1.00 89.50 495 HIS A N 1
ATOM 3707 C CA . HIS A 1 495 ? -11.864 2.968 8.280 1.00 89.50 495 HIS A CA 1
ATOM 3708 C C . HIS A 1 495 ? -13.357 2.973 7.934 1.00 89.50 495 HIS A C 1
ATOM 3710 O O . HIS A 1 495 ? -13.918 4.009 7.556 1.00 89.50 495 HIS A O 1
ATOM 3716 N N . VAL A 1 496 ? -14.016 1.835 8.153 1.00 88.62 496 VAL A N 1
ATOM 3717 C CA . VAL A 1 496 ? -15.482 1.684 8.121 1.00 88.62 496 VAL A CA 1
ATOM 3718 C C . VAL A 1 496 ? -16.011 1.239 9.488 1.00 88.62 496 VAL A C 1
ATOM 3720 O O . VAL A 1 496 ? -15.237 0.890 10.374 1.00 88.62 496 VAL A O 1
ATOM 3723 N N . LEU A 1 497 ? -17.328 1.327 9.692 1.00 88.06 497 LEU A N 1
ATOM 3724 C CA . LEU A 1 497 ? -17.978 0.896 10.935 1.00 88.06 497 LEU A CA 1
ATOM 3725 C C . LEU A 1 497 ? -18.056 -0.632 11.010 1.00 88.06 497 LEU A C 1
ATOM 3727 O O . LEU A 1 497 ? -18.410 -1.274 10.025 1.00 88.06 497 LEU A O 1
ATOM 3731 N N . ASP A 1 498 ? -17.805 -1.168 12.200 1.00 85.00 498 ASP A N 1
ATOM 3732 C CA . ASP A 1 498 ? -17.971 -2.580 12.544 1.00 85.00 498 ASP A CA 1
ATOM 3733 C C . ASP A 1 498 ? -19.367 -2.809 13.166 1.00 85.00 498 ASP A C 1
ATOM 3735 O O . ASP A 1 498 ? -19.846 -2.008 13.985 1.00 85.00 498 ASP A O 1
ATOM 3739 N N . GLU A 1 499 ? -20.032 -3.900 12.775 1.00 76.75 499 GLU A N 1
ATOM 3740 C CA . GLU A 1 499 ? -21.380 -4.261 13.236 1.00 76.75 499 GLU A CA 1
ATOM 3741 C C . GLU A 1 499 ? -21.429 -4.587 14.739 1.00 76.75 499 GLU A C 1
ATOM 3743 O O . GLU A 1 499 ? -22.489 -4.464 15.352 1.00 76.75 499 GLU A O 1
ATOM 3748 N N . GLY A 1 500 ? -20.294 -4.940 15.356 1.00 77.94 500 GLY A N 1
ATOM 3749 C CA . GLY A 1 500 ? -20.200 -5.266 16.785 1.00 77.94 500 GLY A CA 1
ATOM 3750 C C . GLY A 1 500 ? -20.306 -4.081 17.761 1.00 77.94 500 GLY A C 1
ATOM 3751 O O . GLY A 1 500 ? -20.167 -4.286 18.964 1.00 77.94 500 GLY A O 1
ATOM 3752 N N . SER A 1 501 ? -20.497 -2.849 17.274 1.00 86.38 501 SER A N 1
ATOM 3753 C CA . SER A 1 501 ? -20.468 -1.611 18.076 1.00 86.38 501 SER A CA 1
ATOM 3754 C C . SER A 1 501 ? -21.503 -1.569 19.216 1.00 86.38 501 SER A C 1
ATOM 3756 O O . SER A 1 501 ? -22.703 -1.699 18.965 1.00 86.38 501 SER A O 1
ATOM 3758 N N . ASP A 1 502 ? -21.073 -1.243 20.442 1.00 84.44 502 ASP A N 1
ATOM 3759 C CA . ASP A 1 502 ? -21.992 -0.886 21.531 1.00 84.44 502 ASP A CA 1
ATOM 3760 C C . ASP A 1 502 ? -22.365 0.599 21.449 1.00 84.44 502 ASP A C 1
ATOM 3762 O O . ASP A 1 502 ? -21.544 1.505 21.613 1.00 84.44 502 ASP A O 1
ATOM 3766 N N . LEU A 1 503 ? -23.642 0.850 21.171 1.00 88.00 503 LEU A N 1
ATOM 3767 C CA . LEU A 1 503 ? -24.199 2.177 20.936 1.00 88.00 503 LEU A CA 1
ATOM 3768 C C . LEU A 1 503 ? -25.028 2.699 22.119 1.00 88.00 503 LEU A C 1
ATOM 3770 O O . LEU A 1 503 ? -25.751 3.683 21.944 1.00 88.00 503 LEU A O 1
ATOM 3774 N N . VAL A 1 504 ? -24.982 2.050 23.288 1.00 89.75 504 VAL A N 1
ATOM 3775 C CA . VAL A 1 504 ? -25.887 2.325 24.415 1.00 89.75 504 VAL A CA 1
ATOM 3776 C C . VAL A 1 504 ? -25.205 3.112 25.543 1.00 89.75 504 VAL A C 1
ATOM 3778 O O . VAL A 1 504 ? -24.028 2.947 25.831 1.00 89.75 504 VAL A O 1
ATOM 3781 N N . LEU A 1 505 ? -25.967 3.993 26.196 1.00 90.25 505 LEU A N 1
ATOM 3782 C CA . LEU A 1 505 ? -25.625 4.632 27.472 1.00 90.25 505 LEU A CA 1
ATOM 3783 C C . LEU A 1 505 ? -26.819 4.501 28.424 1.00 90.25 505 LEU A C 1
ATOM 3785 O O . LEU A 1 505 ? -27.957 4.765 28.020 1.00 90.25 505 LEU A O 1
ATOM 3789 N N . GLY A 1 506 ? -26.584 4.145 29.684 1.00 91.31 506 GLY A N 1
ATOM 3790 C CA . GLY A 1 506 ? -27.642 4.054 30.693 1.00 91.31 506 GLY A CA 1
ATOM 3791 C C . GLY A 1 506 ? -27.930 5.387 31.383 1.00 91.31 506 GLY A C 1
ATOM 3792 O O . GLY A 1 506 ? -27.048 6.218 31.599 1.00 91.31 506 GLY A O 1
ATOM 3793 N N . LEU A 1 507 ? -29.180 5.582 31.789 1.00 91.00 507 LEU A N 1
ATOM 3794 C CA . LEU A 1 507 ? -29.635 6.654 32.668 1.00 91.00 507 LEU A CA 1
ATOM 3795 C C . LEU A 1 507 ? -30.309 6.061 33.906 1.00 91.00 507 LEU A C 1
ATOM 3797 O O . LEU A 1 507 ? -30.999 5.048 33.807 1.00 91.00 507 LEU A O 1
ATOM 3801 N N . ILE A 1 508 ? -30.183 6.743 35.043 1.00 90.12 508 ILE A N 1
ATOM 3802 C CA . ILE A 1 508 ? -30.836 6.398 36.312 1.00 90.12 508 ILE A CA 1
ATOM 3803 C C . ILE A 1 508 ? -31.575 7.615 36.893 1.00 90.12 508 ILE A C 1
ATOM 3805 O O . ILE A 1 508 ? -31.086 8.745 36.807 1.00 90.12 508 ILE A O 1
ATOM 3809 N N . TYR A 1 509 ? -32.769 7.407 37.455 1.00 86.81 509 TYR A N 1
ATOM 3810 C CA . TYR A 1 509 ? -33.601 8.462 38.041 1.00 86.81 509 TYR A CA 1
ATOM 3811 C C . TYR A 1 509 ? -33.423 8.535 39.561 1.00 86.81 509 TYR A C 1
ATOM 3813 O O . TYR A 1 509 ? -33.913 7.689 40.306 1.00 86.81 509 TYR A O 1
ATOM 3821 N N . GLU A 1 510 ? -32.755 9.584 40.044 1.00 80.69 510 GLU A N 1
ATOM 3822 C CA . GLU A 1 510 ? -32.382 9.725 41.453 1.00 80.69 510 GLU A CA 1
ATOM 3823 C C . GLU A 1 510 ? -32.631 11.142 41.976 1.00 80.69 510 GLU A C 1
ATOM 3825 O O . GLU A 1 510 ? -32.267 12.139 41.350 1.00 80.69 510 GLU A O 1
ATOM 3830 N N . GLY A 1 511 ? -33.197 11.259 43.181 1.00 76.75 511 GLY A N 1
ATOM 3831 C CA . GLY A 1 511 ? -33.383 12.558 43.846 1.00 76.75 511 GLY A CA 1
ATOM 3832 C C . GLY A 1 511 ? -34.317 13.533 43.111 1.00 76.75 511 GLY A C 1
ATOM 3833 O O . GLY A 1 511 ? -34.334 14.718 43.441 1.00 76.75 511 GLY A O 1
ATOM 3834 N N . GLY A 1 512 ? -35.090 13.045 42.135 1.00 81.31 512 GLY A N 1
ATOM 3835 C CA . GLY A 1 512 ? -36.008 13.838 41.316 1.00 81.31 512 GLY A CA 1
ATOM 3836 C C . GLY A 1 512 ? -35.473 14.255 39.940 1.00 81.31 512 GLY A C 1
ATOM 3837 O O . GLY A 1 512 ? -36.143 15.042 39.273 1.00 81.31 512 GLY A O 1
ATOM 3838 N N . ALA A 1 513 ? -34.309 13.756 39.508 1.00 86.12 513 ALA A N 1
ATOM 3839 C CA . ALA A 1 513 ? -33.729 14.035 38.192 1.00 86.12 513 ALA A CA 1
ATOM 3840 C C . ALA A 1 513 ? -33.066 12.791 37.577 1.00 86.12 513 ALA A C 1
ATOM 3842 O O . ALA A 1 513 ? -32.579 11.917 38.295 1.00 86.12 513 ALA A O 1
ATOM 3843 N N . TRP A 1 514 ? -33.008 12.742 36.245 1.00 89.56 514 TRP A N 1
ATOM 3844 C CA . TRP A 1 514 ? -32.219 11.747 35.518 1.00 89.56 514 TRP A CA 1
ATOM 3845 C C . TRP A 1 514 ? -30.722 12.088 35.557 1.00 89.56 514 TRP A C 1
ATOM 3847 O O . TRP A 1 514 ? -30.330 13.256 35.501 1.00 89.56 514 TRP A O 1
ATOM 3857 N N . LYS A 1 515 ? -29.883 11.055 35.636 1.00 89.00 515 LYS A N 1
ATOM 3858 C CA . LYS A 1 515 ? -28.414 11.113 35.626 1.00 89.00 515 LYS A CA 1
ATOM 3859 C C . LYS A 1 515 ? -27.871 10.017 34.711 1.00 89.00 515 LYS A C 1
ATOM 3861 O O . LYS A 1 515 ? -28.571 9.043 34.461 1.00 89.00 515 LYS A O 1
ATOM 3866 N N . LEU A 1 516 ? -26.624 10.144 34.258 1.00 90.31 516 LEU A N 1
ATOM 3867 C CA . LEU A 1 516 ? -25.895 9.050 33.605 1.00 90.31 516 LEU A CA 1
ATOM 3868 C C . LEU A 1 516 ? -25.700 7.897 34.610 1.00 90.31 516 LEU A C 1
ATOM 3870 O O . LEU A 1 516 ? -25.280 8.161 35.738 1.00 90.31 516 LEU A O 1
ATOM 3874 N N . ASN A 1 517 ? -26.024 6.655 34.232 1.00 89.31 517 ASN A N 1
ATOM 3875 C CA . ASN A 1 517 ? -25.812 5.484 35.091 1.00 89.31 517 ASN A CA 1
ATOM 3876 C C . ASN A 1 517 ? -24.298 5.284 35.306 1.00 89.31 517 ASN A C 1
ATOM 3878 O O . ASN A 1 517 ? -23.593 5.149 34.308 1.00 89.31 517 ASN A O 1
ATOM 3882 N N . PRO A 1 518 ? -23.774 5.240 36.548 1.00 84.31 518 PRO A N 1
ATOM 3883 C CA . PRO A 1 518 ? -22.360 4.965 36.793 1.00 84.31 518 PRO A CA 1
ATOM 3884 C C . PRO A 1 518 ? -21.861 3.626 36.237 1.00 84.31 518 PRO A C 1
ATOM 3886 O O . PRO A 1 518 ? -20.665 3.517 35.986 1.00 84.31 518 PRO A O 1
ATOM 3889 N N . GLU A 1 519 ? -22.734 2.638 36.034 1.00 83.44 519 GLU A N 1
ATOM 3890 C CA . GLU A 1 519 ? -22.353 1.318 35.507 1.00 83.44 519 GLU A CA 1
ATOM 3891 C C . GLU A 1 519 ? -22.326 1.296 33.963 1.00 83.44 519 GLU A C 1
ATOM 3893 O O . GLU A 1 519 ? -21.373 0.786 33.383 1.00 83.44 519 GLU A O 1
ATOM 3898 N N . ASP A 1 520 ? -23.270 1.980 33.301 1.00 85.19 520 ASP A N 1
ATOM 3899 C CA . ASP A 1 520 ? -23.399 2.055 31.831 1.00 85.19 520 ASP A CA 1
ATOM 3900 C C . ASP A 1 520 ? -23.004 3.446 31.272 1.00 85.19 520 ASP A C 1
ATOM 3902 O O . ASP A 1 520 ? -23.730 4.057 30.477 1.00 85.19 520 ASP A O 1
ATOM 3906 N N . ASN A 1 521 ? -21.890 4.018 31.747 1.00 87.62 521 ASN A N 1
ATOM 3907 C CA . ASN A 1 521 ? -21.530 5.417 31.455 1.00 87.62 521 ASN A CA 1
ATOM 3908 C C . ASN A 1 521 ? -20.769 5.649 30.129 1.00 87.62 521 ASN A C 1
ATOM 3910 O O . ASN A 1 521 ? -20.533 6.808 29.773 1.00 87.62 521 ASN A O 1
ATOM 3914 N N . THR A 1 522 ? -20.420 4.590 29.390 1.00 89.31 522 THR A N 1
ATOM 3915 C CA . THR A 1 522 ? -19.666 4.646 28.122 1.00 89.31 522 THR A CA 1
ATOM 3916 C C . THR A 1 522 ? -20.281 3.792 27.020 1.00 89.31 522 THR A C 1
ATOM 3918 O O . THR A 1 522 ? -20.684 2.668 27.287 1.00 89.31 522 THR A O 1
ATOM 3921 N N . ALA A 1 523 ? -20.235 4.292 25.783 1.00 91.19 523 ALA A N 1
ATOM 3922 C CA . ALA A 1 523 ? -20.532 3.553 24.553 1.00 91.19 523 ALA A CA 1
ATOM 3923 C C . ALA A 1 523 ? -19.246 3.384 23.721 1.00 91.19 523 ALA A C 1
ATOM 3925 O O . ALA A 1 523 ? -18.403 4.289 23.725 1.00 91.19 523 ALA A O 1
ATOM 3926 N N . THR A 1 524 ? -19.110 2.296 22.961 1.00 91.94 524 THR A N 1
ATOM 3927 C CA . THR A 1 524 ? -17.915 2.005 22.149 1.00 91.94 524 THR A CA 1
ATOM 3928 C C . THR A 1 524 ? -18.287 1.695 20.704 1.00 91.94 524 THR A C 1
ATOM 3930 O O . THR A 1 524 ? -18.890 0.671 20.392 1.00 91.94 524 THR A O 1
ATOM 3933 N N . ILE A 1 525 ? -17.877 2.585 19.799 1.00 92.19 525 ILE A N 1
ATOM 3934 C CA . ILE A 1 525 ? -18.048 2.414 18.356 1.00 92.19 525 ILE A CA 1
ATOM 3935 C C . ILE A 1 525 ? -16.828 1.674 17.811 1.00 92.19 525 ILE A C 1
ATOM 3937 O O . ILE A 1 525 ? -15.715 2.202 17.844 1.00 92.19 525 ILE A O 1
ATOM 3941 N N . TYR A 1 526 ? -17.039 0.475 17.283 1.00 91.50 526 TYR A N 1
ATOM 3942 C CA . TYR A 1 526 ? -15.984 -0.308 16.655 1.00 91.50 526 TYR A CA 1
ATOM 3943 C C . TYR A 1 526 ? -15.832 0.053 15.174 1.00 91.50 526 TYR A C 1
ATOM 3945 O O . TYR A 1 526 ? -16.798 0.400 14.485 1.00 91.50 526 TYR A O 1
ATOM 3953 N N . VAL A 1 527 ? -14.590 0.012 14.696 1.00 91.00 527 VAL A N 1
ATOM 3954 C CA . VAL A 1 527 ? -14.218 0.298 13.307 1.00 91.00 527 VAL A CA 1
ATOM 3955 C C . VAL A 1 527 ? -13.146 -0.676 12.820 1.00 91.00 527 VAL A C 1
ATOM 3957 O O . VAL A 1 527 ? -12.300 -1.111 13.600 1.00 91.00 527 VAL A O 1
ATOM 3960 N N . THR A 1 528 ? -13.134 -0.977 11.524 1.00 89.25 528 THR A N 1
ATOM 3961 C CA . THR A 1 528 ? -12.093 -1.796 10.882 1.00 89.25 528 THR A CA 1
ATOM 3962 C C . THR A 1 528 ? -11.198 -0.947 9.984 1.00 89.25 528 THR A C 1
ATOM 3964 O O . THR A 1 528 ? -11.643 0.040 9.392 1.00 89.25 528 THR A O 1
ATOM 3967 N N . CYS A 1 529 ? -9.918 -1.315 9.892 1.00 87.06 529 CYS A N 1
ATOM 3968 C CA . CYS A 1 529 ? -8.954 -0.727 8.960 1.00 87.06 529 CYS A CA 1
ATOM 3969 C C . CYS A 1 529 ? -9.408 -0.837 7.493 1.00 87.06 529 CYS A C 1
ATOM 3971 O O . CYS A 1 529 ? -10.174 -1.737 7.156 1.00 87.06 529 CYS A O 1
ATOM 3973 N N . PRO A 1 530 ? -8.896 0.029 6.599 1.00 87.50 530 PRO A N 1
ATOM 3974 C CA . PRO A 1 530 ? -9.101 -0.123 5.163 1.00 87.50 530 PRO A CA 1
ATOM 3975 C C . PRO A 1 530 ? -8.456 -1.407 4.623 1.00 87.50 530 PRO A C 1
ATOM 3977 O O . PRO A 1 530 ? -7.231 -1.501 4.553 1.00 87.50 530 PRO A O 1
ATOM 3980 N N . ASP A 1 531 ? -9.285 -2.348 4.167 1.00 89.56 531 ASP A N 1
ATOM 3981 C CA . ASP A 1 531 ? -8.868 -3.551 3.431 1.00 89.56 531 ASP A CA 1
ATOM 3982 C C . ASP A 1 531 ? -8.440 -3.270 1.981 1.00 89.56 531 ASP A C 1
ATOM 3984 O O . ASP A 1 531 ? -8.057 -4.196 1.271 1.00 89.56 531 ASP A O 1
ATOM 3988 N N . ILE A 1 532 ? -8.530 -2.018 1.510 1.00 92.12 532 ILE A N 1
ATOM 3989 C CA . ILE A 1 532 ? -8.077 -1.608 0.175 1.00 92.12 532 ILE A CA 1
ATOM 3990 C C . ILE A 1 532 ? -7.127 -0.410 0.269 1.00 92.12 532 ILE A C 1
ATOM 3992 O O . ILE A 1 532 ? -7.495 0.668 0.747 1.00 92.12 532 ILE A O 1
ATOM 3996 N N . VAL A 1 533 ? -5.922 -0.570 -0.280 1.00 90.31 533 VAL A N 1
ATOM 3997 C CA . VAL A 1 533 ? -4.950 0.512 -0.492 1.00 90.31 533 VAL A CA 1
ATOM 3998 C C . VAL A 1 533 ? -4.844 0.819 -1.984 1.00 90.31 533 VAL A C 1
ATOM 4000 O O . VAL A 1 533 ? -4.647 -0.077 -2.802 1.00 90.31 533 VAL A O 1
ATOM 4003 N N . VAL A 1 534 ? -4.989 2.093 -2.350 1.00 91.06 534 VAL A N 1
ATOM 4004 C CA . VAL A 1 534 ? -4.877 2.571 -3.734 1.00 91.06 534 VAL A CA 1
ATOM 4005 C C . VAL A 1 534 ? -3.523 3.244 -3.943 1.00 91.06 534 VAL A C 1
ATOM 4007 O O . VAL A 1 534 ? -3.214 4.254 -3.302 1.00 91.06 534 VAL A O 1
ATOM 4010 N N . THR A 1 535 ? -2.742 2.717 -4.883 1.00 88.81 535 THR A N 1
ATOM 4011 C CA . THR A 1 535 ? -1.360 3.146 -5.143 1.00 88.81 535 THR A CA 1
ATOM 4012 C C . THR A 1 535 ? -1.208 3.472 -6.631 1.00 88.81 535 THR A C 1
ATOM 4014 O O . THR A 1 535 ? -1.502 2.603 -7.453 1.00 88.81 535 THR A O 1
ATOM 4017 N N . PRO A 1 536 ? -0.768 4.680 -7.037 1.00 90.56 536 PRO A N 1
ATOM 4018 C CA . PRO A 1 536 ? -0.434 4.936 -8.438 1.00 90.56 536 PRO A CA 1
ATOM 4019 C C . PRO A 1 536 ? 0.684 3.990 -8.902 1.00 90.56 536 PRO A C 1
ATOM 4021 O O . PRO A 1 536 ? 1.575 3.646 -8.128 1.00 90.56 536 PRO A O 1
ATOM 4024 N N . ALA A 1 537 ? 0.661 3.557 -10.157 1.00 88.00 537 ALA A N 1
ATOM 4025 C CA . ALA A 1 537 ? 1.715 2.720 -10.715 1.00 88.00 537 ALA A CA 1
ATOM 4026 C C . ALA A 1 537 ? 2.932 3.579 -11.087 1.00 88.00 537 ALA A C 1
ATOM 4028 O O . ALA A 1 537 ? 2.796 4.547 -11.833 1.00 88.00 537 ALA A O 1
ATOM 4029 N N . SER A 1 538 ? 4.120 3.225 -10.589 1.00 91.12 538 SER A N 1
ATOM 4030 C CA . SER A 1 538 ? 5.372 3.873 -11.001 1.00 91.12 538 SER A CA 1
ATOM 4031 C C . SER A 1 538 ? 5.647 3.660 -12.494 1.00 91.12 538 SER A C 1
ATOM 4033 O O . SER A 1 538 ? 5.428 2.569 -13.022 1.00 91.12 538 SER A O 1
ATOM 4035 N N . MET A 1 539 ? 6.158 4.690 -13.170 1.00 89.88 539 MET A N 1
ATOM 4036 C CA . MET A 1 539 ? 6.401 4.687 -14.617 1.00 89.88 539 MET A CA 1
ATOM 4037 C C . MET A 1 539 ? 7.771 5.270 -14.965 1.00 89.88 539 MET A C 1
ATOM 4039 O O . MET A 1 539 ? 8.254 6.183 -14.294 1.00 89.88 539 MET A O 1
ATOM 4043 N N . VAL A 1 540 ? 8.368 4.786 -16.056 1.00 94.50 540 VAL A N 1
ATOM 4044 C CA . VAL A 1 540 ? 9.519 5.414 -16.709 1.00 94.50 540 VAL A CA 1
ATOM 4045 C C . VAL A 1 540 ? 9.077 5.932 -18.076 1.00 94.50 540 VAL A C 1
ATOM 4047 O O . VAL A 1 540 ? 8.418 5.217 -18.829 1.00 94.50 540 VAL A O 1
ATOM 4050 N N . ILE A 1 541 ? 9.429 7.176 -18.396 1.00 95.12 541 ILE A N 1
ATOM 4051 C CA . ILE A 1 541 ? 9.119 7.817 -19.682 1.00 95.12 541 ILE A CA 1
ATOM 4052 C C . ILE A 1 541 ? 10.363 8.462 -20.300 1.00 95.12 541 ILE A C 1
ATOM 4054 O O . ILE A 1 541 ? 11.349 8.723 -19.604 1.00 95.12 541 ILE A O 1
ATOM 4058 N N . TYR A 1 542 ? 10.289 8.793 -21.588 1.00 95.81 542 TYR A N 1
ATOM 4059 C CA . TYR A 1 542 ? 11.297 9.582 -22.295 1.00 95.81 542 TYR A CA 1
ATOM 4060 C C . TYR A 1 542 ? 10.817 10.982 -22.656 1.00 95.81 542 TYR A C 1
ATOM 4062 O O . TYR A 1 542 ? 9.805 11.178 -23.323 1.00 95.81 542 TYR A O 1
ATOM 4070 N N . LYS A 1 543 ? 11.621 11.971 -22.284 1.00 93.50 543 LYS A N 1
ATOM 4071 C CA . LYS A 1 543 ? 11.311 13.385 -22.445 1.00 93.50 543 LYS A CA 1
ATOM 4072 C C . LYS A 1 543 ? 10.875 13.769 -23.881 1.00 93.50 543 LYS A C 1
ATOM 4074 O O . LYS A 1 543 ? 11.643 13.621 -24.824 1.00 93.50 543 LYS A O 1
ATOM 4079 N N . GLY A 1 544 ? 9.699 14.372 -24.034 1.00 88.25 544 GLY A N 1
ATOM 4080 C CA . GLY A 1 544 ? 9.155 14.933 -25.274 1.00 88.25 544 GLY A CA 1
ATOM 4081 C C . GLY A 1 544 ? 7.953 14.191 -25.865 1.00 88.25 544 GLY A C 1
ATOM 4082 O O . GLY A 1 544 ? 7.540 14.548 -26.965 1.00 88.25 544 GLY A O 1
ATOM 4083 N N . GLY A 1 545 ? 7.408 13.183 -25.180 1.00 82.12 545 GLY A N 1
ATOM 4084 C CA . GLY A 1 545 ? 6.242 12.438 -25.662 1.00 82.12 545 GLY A CA 1
ATOM 4085 C C . GLY A 1 545 ? 4.948 13.255 -25.669 1.00 82.12 545 GLY A C 1
ATOM 4086 O O . GLY A 1 545 ? 4.890 14.358 -25.131 1.00 82.12 545 GLY A O 1
ATOM 4087 N N . GLU A 1 546 ? 3.891 12.685 -26.246 1.00 76.94 546 GLU A N 1
ATOM 4088 C CA . GLU A 1 546 ? 2.524 13.211 -26.150 1.00 76.94 546 GLU A CA 1
ATOM 4089 C C . GLU A 1 546 ? 1.603 12.129 -25.563 1.00 76.94 546 GLU A C 1
ATOM 4091 O O . GLU A 1 546 ? 1.759 10.943 -25.857 1.00 76.94 546 GLU A O 1
ATOM 4096 N N . THR A 1 547 ? 0.615 12.510 -24.751 1.00 69.00 547 THR A N 1
ATOM 4097 C CA . THR A 1 547 ? -0.548 11.657 -24.468 1.00 69.00 547 THR A CA 1
ATOM 4098 C C . THR A 1 547 ? -1.615 11.852 -25.536 1.00 69.00 547 THR A C 1
ATOM 4100 O O . THR A 1 547 ? -2.170 12.946 -25.667 1.00 69.00 547 THR A O 1
ATOM 4103 N N . ASN A 1 548 ? -1.975 10.782 -26.247 1.00 55.47 548 ASN A N 1
ATOM 4104 C CA . ASN A 1 548 ? -3.047 10.789 -27.246 1.00 55.47 548 ASN A CA 1
ATOM 4105 C C . ASN A 1 548 ? -4.445 11.039 -26.628 1.00 55.47 548 ASN A C 1
ATOM 4107 O O . ASN A 1 548 ? -5.387 11.417 -27.333 1.00 55.47 548 ASN A O 1
ATOM 4111 N N . THR A 1 549 ? -4.589 10.852 -25.311 1.00 52.69 549 THR A N 1
ATOM 4112 C CA . THR A 1 549 ? -5.862 10.928 -24.599 1.00 52.69 549 THR A CA 1
ATOM 4113 C C . THR A 1 549 ? -6.266 12.374 -24.308 1.00 52.69 549 THR A C 1
ATOM 4115 O O . THR A 1 549 ? -5.966 12.954 -23.266 1.00 52.69 549 THR A O 1
ATOM 4118 N N . THR A 1 550 ? -7.129 12.935 -25.164 1.00 54.19 550 THR A N 1
ATOM 4119 C CA . THR A 1 550 ? -7.893 14.156 -24.826 1.00 54.19 550 THR A CA 1
ATOM 4120 C C . THR A 1 550 ? -8.815 13.980 -23.608 1.00 54.19 550 THR A C 1
ATOM 4122 O O . THR A 1 550 ? -9.447 14.942 -23.177 1.00 54.19 550 THR A O 1
ATOM 4125 N N . ASP A 1 551 ? -8.930 12.756 -23.080 1.00 64.88 551 ASP A N 1
ATOM 4126 C CA . ASP A 1 551 ? -9.767 12.386 -21.942 1.00 64.88 551 ASP A CA 1
ATOM 4127 C C . ASP A 1 551 ? -9.053 11.425 -20.961 1.00 64.88 551 ASP A C 1
ATOM 4129 O O . ASP A 1 551 ? -9.658 10.469 -20.494 1.00 64.88 551 ASP A O 1
ATOM 4133 N N . SER A 1 552 ? -7.776 11.686 -20.628 1.00 76.19 552 SER A N 1
ATOM 4134 C CA . SER A 1 552 ? -7.015 10.956 -19.583 1.00 76.19 552 SER A CA 1
ATOM 4135 C C . SER A 1 552 ? -7.837 10.713 -18.307 1.00 76.19 552 SER A C 1
ATOM 4137 O O . SER A 1 552 ? -8.575 11.602 -17.874 1.00 76.19 552 SER A O 1
ATOM 4139 N N . ASN A 1 553 ? -7.720 9.538 -17.686 1.00 83.81 553 ASN A N 1
ATOM 4140 C CA . ASN A 1 553 ? -8.477 9.167 -16.483 1.00 83.81 553 ASN A CA 1
ATOM 4141 C C . ASN A 1 553 ? -8.336 10.144 -15.285 1.00 83.81 553 ASN A C 1
ATOM 4143 O O . ASN A 1 553 ? -9.271 10.280 -14.486 1.00 83.81 553 ASN A O 1
ATOM 4147 N N . VAL A 1 554 ? -7.210 10.857 -15.178 1.00 87.88 554 VAL A N 1
ATOM 4148 C CA . VAL A 1 554 ? -6.863 11.751 -14.059 1.00 87.88 554 VAL A CA 1
ATOM 4149 C C . VAL A 1 554 ? -6.978 13.245 -14.393 1.00 87.88 554 VAL A C 1
ATOM 4151 O O . VAL A 1 554 ? -7.008 13.670 -15.546 1.00 87.88 554 VAL A O 1
ATOM 4154 N N . GLU A 1 555 ? -7.031 14.072 -13.348 1.00 88.12 555 GLU A N 1
ATOM 4155 C CA . GLU A 1 555 ? -6.871 15.528 -13.404 1.00 88.12 555 GLU A CA 1
ATOM 4156 C C . GLU A 1 555 ? -5.598 15.926 -12.639 1.00 88.12 555 GLU A C 1
ATOM 4158 O O . GLU A 1 555 ? -5.475 15.647 -11.445 1.00 88.12 555 GLU A O 1
ATOM 4163 N N . ILE A 1 556 ? -4.645 16.572 -13.320 1.00 89.25 556 ILE A N 1
ATOM 4164 C CA . ILE A 1 556 ? -3.376 17.003 -12.713 1.00 89.25 556 ILE A CA 1
ATOM 4165 C C . ILE A 1 556 ? -3.608 18.268 -11.882 1.00 89.25 556 ILE A C 1
ATOM 4167 O O . ILE A 1 556 ? -4.200 19.228 -12.381 1.00 89.25 556 ILE A O 1
ATOM 4171 N N . VAL A 1 557 ? -3.145 18.294 -10.629 1.00 90.12 557 VAL A N 1
ATOM 4172 C CA . VAL A 1 557 ? -3.366 19.420 -9.702 1.00 90.12 557 VAL A CA 1
ATOM 4173 C C . VAL A 1 557 ? -2.108 19.871 -8.956 1.00 90.12 557 VAL A C 1
ATOM 4175 O O . VAL A 1 557 ? -1.099 19.170 -8.898 1.00 90.12 557 VAL A O 1
ATOM 4178 N N . GLY A 1 558 ? -2.173 21.085 -8.401 1.00 88.62 558 GLY A N 1
ATOM 4179 C CA . GLY A 1 558 ? -1.139 21.659 -7.538 1.00 88.62 558 GLY A CA 1
ATOM 4180 C C . GLY A 1 558 ? -1.458 21.600 -6.042 1.00 88.62 558 GLY A C 1
ATOM 4181 O O . GLY A 1 558 ? -2.459 21.033 -5.613 1.00 88.62 558 GLY A O 1
ATOM 4182 N N . ALA A 1 559 ? -0.624 22.287 -5.255 1.00 85.81 559 ALA A N 1
ATOM 4183 C CA . ALA A 1 559 ? -0.721 22.405 -3.792 1.00 85.81 559 ALA A CA 1
ATOM 4184 C C . ALA A 1 559 ? -2.063 22.937 -3.247 1.00 85.81 559 ALA A C 1
ATOM 4186 O O . ALA A 1 559 ? -2.337 22.799 -2.059 1.00 85.81 559 ALA A O 1
ATOM 4187 N N . ASP A 1 560 ? -2.850 23.616 -4.080 1.00 84.94 560 ASP A N 1
ATOM 4188 C CA . ASP A 1 560 ? -4.156 24.196 -3.754 1.00 84.94 560 ASP A CA 1
ATOM 4189 C C . ASP A 1 560 ? -5.329 23.389 -4.341 1.00 84.94 560 ASP A C 1
ATOM 4191 O O . ASP A 1 560 ? -6.473 23.851 -4.332 1.00 84.94 560 ASP A O 1
ATOM 4195 N N . GLY A 1 561 ? -5.041 22.213 -4.908 1.00 83.44 561 GLY A N 1
ATOM 4196 C CA . GLY A 1 561 ? -6.017 21.339 -5.541 1.00 83.44 561 GLY A CA 1
ATOM 4197 C C . GLY A 1 561 ? -6.604 21.875 -6.842 1.00 83.44 561 GLY A C 1
ATOM 4198 O O . GLY A 1 561 ? -7.512 21.240 -7.385 1.00 83.44 561 GLY A O 1
ATOM 4199 N N . ASN A 1 562 ? -6.143 23.018 -7.361 1.00 85.88 562 ASN A N 1
ATOM 4200 C CA . ASN A 1 562 ? -6.629 23.539 -8.634 1.00 85.88 562 ASN A CA 1
ATOM 4201 C C . ASN A 1 562 ? -5.994 22.782 -9.814 1.00 85.88 562 ASN A C 1
ATOM 4203 O O . ASN A 1 562 ? -4.822 22.401 -9.727 1.00 85.88 562 ASN A O 1
ATOM 4207 N N . PRO A 1 563 ? -6.733 22.573 -10.923 1.00 85.88 563 PRO A N 1
ATOM 4208 C CA . PRO A 1 563 ? -6.191 21.925 -12.112 1.00 85.88 563 PRO A CA 1
ATOM 4209 C C . PRO A 1 563 ? -5.018 22.712 -12.693 1.00 85.88 563 PRO A C 1
ATOM 4211 O O . PRO A 1 563 ? -5.145 23.907 -12.979 1.00 85.88 563 PRO A O 1
ATOM 4214 N N . ILE A 1 564 ? -3.894 22.032 -12.909 1.00 86.25 564 ILE A N 1
ATOM 4215 C CA . ILE A 1 564 ? -2.768 22.555 -13.676 1.00 86.25 564 ILE A CA 1
ATOM 4216 C C . ILE A 1 564 ? -2.768 21.848 -15.030 1.00 86.25 564 ILE A C 1
ATOM 4218 O O . ILE A 1 564 ? -2.716 20.625 -15.110 1.00 86.25 564 ILE A O 1
ATOM 4222 N N . THR A 1 565 ? -2.817 22.621 -16.113 1.00 81.38 565 THR A N 1
ATOM 4223 C CA . THR A 1 565 ? -2.727 22.084 -17.475 1.00 81.38 565 THR A CA 1
ATOM 4224 C C . THR A 1 565 ? -1.414 21.321 -17.660 1.00 81.38 565 THR A C 1
ATOM 4226 O O . THR A 1 565 ? -0.354 21.906 -17.433 1.00 81.38 565 THR A O 1
ATOM 4229 N N . ASN A 1 566 ? -1.475 20.070 -18.133 1.00 80.31 566 ASN A N 1
ATOM 4230 C CA . ASN A 1 566 ? -0.330 19.372 -18.732 1.00 80.31 566 ASN A CA 1
ATOM 4231 C C . ASN A 1 566 ? 0.179 20.253 -19.892 1.00 80.31 566 ASN A C 1
ATOM 4233 O O . ASN A 1 566 ? -0.536 20.431 -20.879 1.00 80.31 566 ASN A O 1
ATOM 4237 N N . ALA A 1 567 ? 1.305 20.948 -19.708 1.00 68.62 567 ALA A N 1
ATOM 4238 C CA . ALA A 1 567 ? 1.595 22.196 -20.432 1.00 68.62 567 ALA A CA 1
ATOM 4239 C C . ALA A 1 567 ? 1.877 21.994 -21.927 1.00 68.62 567 ALA A C 1
ATOM 4241 O O . ALA A 1 567 ? 1.639 22.889 -22.740 1.00 68.62 567 ALA A O 1
ATOM 4242 N N . ASP A 1 568 ? 2.398 20.818 -22.242 1.00 77.38 568 ASP A N 1
ATOM 4243 C CA . ASP A 1 568 ? 2.835 20.323 -23.543 1.00 77.38 568 ASP A CA 1
ATOM 4244 C C . ASP A 1 568 ? 2.181 18.973 -23.892 1.00 77.38 568 ASP A C 1
ATOM 4246 O O . ASP A 1 568 ? 2.312 18.520 -25.023 1.00 77.38 568 ASP A O 1
ATOM 4250 N N . GLY A 1 569 ? 1.434 18.364 -22.961 1.00 81.19 569 GLY A N 1
ATOM 4251 C CA . GLY A 1 569 ? 0.820 17.046 -23.142 1.00 81.19 569 GLY A CA 1
ATOM 4252 C C . GLY A 1 569 ? 1.756 15.875 -22.834 1.00 81.19 569 GLY A C 1
ATOM 4253 O O . GLY A 1 569 ? 1.429 14.752 -23.196 1.00 81.19 569 GLY A O 1
ATOM 4254 N N . SER A 1 570 ? 2.900 16.116 -22.186 1.00 85.00 570 SER A N 1
ATOM 4255 C CA . SER A 1 570 ? 3.960 15.110 -22.020 1.00 85.00 570 SER A CA 1
ATOM 4256 C C . SER A 1 570 ? 3.759 14.100 -20.889 1.00 85.00 570 SER A C 1
ATOM 4258 O O . SER A 1 570 ? 4.197 12.958 -21.008 1.00 85.00 570 SER A O 1
ATOM 4260 N N . LEU A 1 571 ? 3.106 14.489 -19.788 1.00 89.06 571 LEU A N 1
ATOM 4261 C CA . LEU A 1 571 ? 2.915 13.588 -18.642 1.00 89.06 571 LEU A CA 1
ATOM 4262 C C . LEU A 1 571 ? 1.923 12.450 -18.981 1.00 89.06 571 LEU A C 1
ATOM 4264 O O . LEU A 1 571 ? 0.845 12.769 -19.486 1.00 89.06 571 LEU A O 1
ATOM 4268 N N . PRO A 1 572 ? 2.248 11.171 -18.685 1.00 88.38 572 PRO A N 1
ATOM 4269 C CA . PRO A 1 572 ? 1.526 9.982 -19.161 1.00 88.38 572 PRO A CA 1
ATOM 4270 C C . PRO A 1 572 ? 0.167 9.753 -18.477 1.00 88.38 572 PRO A C 1
ATOM 4272 O O . PRO A 1 572 ? -0.153 10.361 -17.453 1.00 88.38 572 PRO A O 1
ATOM 4275 N N . GLU A 1 573 ? -0.630 8.820 -19.010 1.00 85.69 573 GLU A N 1
ATOM 4276 C CA . GLU A 1 573 ? -1.850 8.352 -18.346 1.00 85.69 573 GLU A CA 1
ATOM 4277 C C . GLU A 1 573 ? -1.511 7.377 -17.207 1.00 85.69 573 GLU A C 1
ATOM 4279 O O . GLU A 1 573 ? -0.900 6.331 -17.423 1.00 85.69 573 GLU A O 1
ATOM 4284 N N . ILE A 1 574 ? -1.936 7.695 -15.983 1.00 86.06 574 ILE A N 1
ATOM 4285 C CA . ILE A 1 574 ? -1.516 6.974 -14.775 1.00 86.06 574 ILE A CA 1
ATOM 4286 C C . ILE A 1 574 ? -2.437 5.789 -14.474 1.00 86.06 574 ILE A C 1
ATOM 4288 O O . ILE A 1 574 ? -3.655 5.934 -14.352 1.00 86.06 574 ILE A O 1
ATOM 4292 N N . GLY A 1 575 ? -1.843 4.605 -14.327 1.00 88.56 575 GLY A N 1
ATOM 4293 C CA . GLY A 1 575 ? -2.510 3.418 -13.794 1.00 88.56 575 GLY A CA 1
ATOM 4294 C C . GLY A 1 575 ? -2.459 3.358 -12.266 1.00 88.56 575 GLY A C 1
ATOM 4295 O O . GLY A 1 575 ? -1.651 4.034 -11.636 1.00 88.56 575 GLY A O 1
ATOM 4296 N N . PHE A 1 576 ? -3.307 2.528 -11.664 1.00 90.19 576 PHE A N 1
ATOM 4297 C CA . PHE A 1 576 ? -3.401 2.337 -10.218 1.00 90.19 576 PHE A CA 1
ATOM 4298 C C . PHE A 1 576 ? -3.440 0.852 -9.858 1.00 90.19 576 PHE A C 1
ATOM 4300 O O . PHE A 1 576 ? -4.201 0.081 -10.447 1.00 90.19 576 PHE A O 1
ATOM 4307 N N . TYR A 1 577 ? -2.663 0.469 -8.852 1.00 88.62 577 TYR A N 1
ATOM 4308 C CA . TYR A 1 577 ? -2.862 -0.768 -8.112 1.00 88.62 577 TYR A CA 1
ATOM 4309 C C . TYR A 1 577 ? -3.977 -0.573 -7.082 1.00 88.62 577 TYR A C 1
ATOM 4311 O O . TYR A 1 577 ? -4.089 0.489 -6.462 1.00 88.62 577 TYR A O 1
ATOM 4319 N N . LEU A 1 578 ? -4.774 -1.621 -6.884 1.00 91.06 578 LEU A N 1
ATOM 4320 C CA . LEU A 1 578 ? -5.612 -1.784 -5.703 1.00 91.06 578 LEU A CA 1
ATOM 4321 C C . LEU A 1 578 ? -5.084 -2.997 -4.943 1.00 91.06 578 LEU A C 1
ATOM 4323 O O . LEU A 1 578 ? -5.156 -4.129 -5.425 1.00 91.06 578 LEU A O 1
ATOM 4327 N N . GLU A 1 579 ? -4.508 -2.742 -3.777 1.00 88.56 579 GLU A N 1
ATOM 4328 C CA . GLU A 1 579 ? -3.975 -3.762 -2.886 1.00 88.56 579 GLU A CA 1
ATOM 4329 C C . GLU A 1 579 ? -5.062 -4.146 -1.886 1.00 88.56 579 GLU A C 1
ATOM 4331 O O . GLU A 1 579 ? -5.533 -3.289 -1.143 1.00 88.56 579 GLU A O 1
ATOM 4336 N N . LEU A 1 580 ? -5.486 -5.411 -1.903 1.00 89.69 580 LEU A N 1
ATOM 4337 C CA . LEU A 1 580 ? -6.444 -5.958 -0.941 1.00 89.69 580 LEU A CA 1
ATOM 4338 C C . LEU A 1 580 ? -5.708 -6.492 0.299 1.00 89.69 580 LEU A C 1
ATOM 4340 O O . LEU A 1 580 ? -4.560 -6.920 0.171 1.00 89.69 580 LEU A O 1
ATOM 4344 N N . SER A 1 581 ? -6.381 -6.562 1.451 1.00 87.19 581 SER A N 1
ATOM 4345 C CA . SER A 1 581 ? -5.967 -7.445 2.553 1.00 87.19 581 SER A CA 1
ATOM 4346 C C . SER A 1 581 ? -6.006 -8.919 2.124 1.00 87.19 581 SER A C 1
ATOM 4348 O O . SER A 1 581 ? -6.741 -9.294 1.201 1.00 87.19 581 SER A O 1
ATOM 4350 N N . ASP A 1 582 ? -5.210 -9.769 2.780 1.00 84.50 582 ASP A N 1
ATOM 4351 C CA . ASP A 1 582 ? -5.141 -11.199 2.457 1.00 84.50 582 ASP A CA 1
ATOM 4352 C C . ASP A 1 582 ? -6.488 -11.892 2.710 1.00 84.50 582 ASP A C 1
ATOM 4354 O O . ASP A 1 582 ? -6.932 -12.709 1.898 1.00 84.50 582 ASP A O 1
ATOM 4358 N N . GLU A 1 583 ? -7.186 -11.499 3.778 1.00 85.81 583 GLU A N 1
ATOM 4359 C CA . GLU A 1 583 ? -8.536 -11.937 4.118 1.00 85.81 583 GLU A CA 1
ATOM 4360 C C . GLU A 1 583 ? -9.542 -11.588 3.012 1.00 85.81 583 GLU A C 1
ATOM 4362 O O . GLU A 1 583 ? -10.265 -12.470 2.542 1.00 85.81 583 GLU A O 1
ATOM 4367 N N . LEU A 1 584 ? -9.565 -10.331 2.546 1.00 88.38 584 LEU A N 1
ATOM 4368 C CA . LEU A 1 584 ? -10.482 -9.892 1.489 1.00 88.38 584 LEU A CA 1
ATOM 4369 C C . LEU A 1 584 ? -10.143 -10.549 0.142 1.00 88.38 584 LEU A C 1
ATOM 4371 O O . LEU A 1 584 ? -11.036 -11.009 -0.568 1.00 88.38 584 LEU A O 1
ATOM 4375 N N . ASN A 1 585 ? -8.860 -10.658 -0.211 1.00 88.62 585 ASN A N 1
ATOM 4376 C CA . ASN A 1 585 ? -8.409 -11.372 -1.409 1.00 88.62 585 ASN A CA 1
ATOM 4377 C C . ASN A 1 585 ? -8.855 -12.848 -1.389 1.00 88.62 585 ASN A C 1
ATOM 4379 O O . ASN A 1 585 ? -9.399 -13.341 -2.381 1.00 88.62 585 ASN A O 1
ATOM 4383 N N . ALA A 1 586 ? -8.685 -13.542 -0.259 1.00 86.50 586 ALA A N 1
ATOM 4384 C CA . ALA A 1 586 ? -9.136 -14.921 -0.085 1.00 86.50 586 ALA A CA 1
ATOM 4385 C C . ALA A 1 586 ? -10.671 -15.046 -0.128 1.00 86.50 586 ALA A C 1
ATOM 4387 O O . ALA A 1 586 ? -11.193 -15.957 -0.780 1.00 86.50 586 ALA A O 1
ATOM 4388 N N . GLU A 1 587 ? -11.402 -14.120 0.503 1.00 89.44 587 GLU A N 1
ATOM 4389 C CA . GLU A 1 587 ? -12.866 -14.079 0.476 1.00 89.44 587 GLU A CA 1
ATOM 4390 C C . GLU A 1 587 ? -13.394 -13.921 -0.958 1.00 89.44 587 GLU A C 1
ATOM 4392 O O . GLU A 1 587 ? -14.214 -14.730 -1.404 1.00 89.44 587 GLU A O 1
ATOM 4397 N N . LEU A 1 588 ? -12.904 -12.925 -1.703 1.00 89.69 588 LEU A N 1
ATOM 4398 C CA . LEU A 1 588 ? -13.345 -12.652 -3.072 1.00 89.69 588 LEU A CA 1
ATOM 4399 C C . LEU A 1 588 ? -13.014 -13.815 -4.016 1.00 89.69 588 LEU A C 1
ATOM 4401 O O . LEU A 1 588 ? -13.884 -14.253 -4.769 1.00 89.69 588 LEU A O 1
ATOM 4405 N N . ARG A 1 589 ? -11.797 -14.374 -3.939 1.00 89.25 589 ARG A N 1
ATOM 4406 C CA . ARG A 1 589 ? -11.401 -15.559 -4.726 1.00 89.25 589 ARG A CA 1
ATOM 4407 C C . ARG A 1 589 ? -12.306 -16.759 -4.448 1.00 89.25 589 ARG A C 1
ATOM 4409 O O . ARG A 1 589 ? -12.739 -17.424 -5.389 1.00 89.25 589 ARG A O 1
ATOM 4416 N N . SER A 1 590 ? -12.644 -16.996 -3.180 1.00 90.19 590 SER A N 1
ATOM 4417 C CA . SER A 1 590 ? -13.557 -18.063 -2.758 1.00 90.19 590 SER A CA 1
ATOM 4418 C C . SER A 1 590 ? -14.984 -17.842 -3.279 1.00 90.19 590 SER A C 1
ATOM 4420 O O . SER A 1 590 ? -15.527 -18.710 -3.969 1.00 90.19 590 SER A O 1
ATOM 4422 N N . LYS A 1 591 ? -15.567 -16.656 -3.033 1.00 89.56 591 LYS A N 1
ATOM 4423 C CA . LYS A 1 591 ? -16.930 -16.274 -3.458 1.00 89.56 591 LYS A CA 1
ATOM 4424 C C . LYS A 1 591 ? -17.123 -16.287 -4.984 1.00 89.56 591 LYS A C 1
ATOM 4426 O O . LYS A 1 591 ? -18.237 -16.535 -5.443 1.00 89.56 591 LYS A O 1
ATOM 4431 N N . LEU A 1 592 ? -16.065 -16.025 -5.756 1.00 89.19 592 LEU A N 1
ATOM 4432 C CA . LEU A 1 592 ? -16.086 -15.944 -7.225 1.00 89.19 592 LEU A CA 1
ATOM 4433 C C . LEU A 1 592 ? -15.493 -17.181 -7.929 1.00 89.19 592 LEU A C 1
ATOM 4435 O O . LEU A 1 592 ? -15.467 -17.230 -9.156 1.00 89.19 592 LEU A O 1
ATOM 4439 N N . ASN A 1 593 ? -15.031 -18.179 -7.167 1.00 88.94 593 ASN A N 1
ATOM 4440 C CA . ASN A 1 593 ? -14.362 -19.393 -7.655 1.00 88.94 593 ASN A CA 1
ATOM 4441 C C . ASN A 1 593 ? -13.140 -19.140 -8.569 1.00 88.94 593 ASN A C 1
ATOM 4443 O O . ASN A 1 593 ? -12.906 -19.901 -9.508 1.00 88.94 593 ASN A O 1
ATOM 4447 N N . VAL A 1 594 ? -12.347 -18.104 -8.275 1.00 84.75 594 VAL A N 1
ATOM 4448 C CA . VAL A 1 594 ? -11.114 -17.775 -9.016 1.00 84.75 594 VAL A CA 1
ATOM 4449 C C . VAL A 1 594 ? -9.963 -18.688 -8.555 1.00 84.75 594 VAL A C 1
ATOM 4451 O O . VAL A 1 594 ? -9.661 -18.691 -7.357 1.00 84.75 594 VAL A O 1
ATOM 4454 N N . PRO A 1 595 ? -9.305 -19.447 -9.457 1.00 80.56 595 PRO A N 1
ATOM 4455 C CA . PRO A 1 595 ? -8.143 -20.281 -9.134 1.00 80.56 595 PRO A CA 1
ATOM 4456 C C . PRO A 1 595 ? -6.978 -19.515 -8.492 1.00 80.56 595 PRO A C 1
ATOM 4458 O O . PRO A 1 595 ? -6.811 -18.316 -8.703 1.00 80.56 595 PRO A O 1
ATOM 4461 N N . GLU A 1 596 ? -6.140 -20.219 -7.729 1.00 72.94 596 GLU A N 1
ATOM 4462 C CA . GLU A 1 596 ? -4.955 -19.658 -7.056 1.00 72.94 596 GLU A CA 1
ATOM 4463 C C . GLU A 1 596 ? -3.907 -19.130 -8.056 1.00 72.94 596 GLU A C 1
ATOM 4465 O O . GLU A 1 596 ? -3.263 -18.116 -7.800 1.00 72.94 596 GLU A O 1
ATOM 4470 N N . ASP A 1 597 ? -3.799 -19.772 -9.223 1.00 73.94 597 ASP A N 1
ATOM 4471 C CA . ASP A 1 597 ? -2.939 -19.396 -10.350 1.00 73.94 597 ASP A CA 1
ATOM 4472 C C . ASP A 1 597 ? -3.555 -18.347 -11.298 1.00 73.94 597 ASP A C 1
ATOM 4474 O O . ASP A 1 597 ? -2.857 -17.810 -12.161 1.00 73.94 597 ASP A O 1
ATOM 4478 N N . GLU A 1 598 ? -4.832 -17.994 -11.118 1.00 76.81 598 GLU A N 1
ATOM 4479 C CA . GLU A 1 598 ? -5.478 -16.873 -11.809 1.00 76.81 598 GLU A CA 1
ATOM 4480 C C . GLU A 1 598 ? -5.453 -15.588 -10.961 1.00 76.81 598 GLU A C 1
ATOM 4482 O O . GLU A 1 598 ? -5.306 -15.607 -9.735 1.00 76.81 598 GLU A O 1
ATOM 4487 N N . VAL A 1 599 ? -5.615 -14.434 -11.616 1.00 78.31 599 VAL A N 1
ATOM 4488 C CA . VAL A 1 599 ? -5.633 -13.120 -10.957 1.00 78.31 599 VAL A CA 1
ATOM 4489 C C . VAL A 1 599 ? -7.033 -12.535 -10.920 1.00 78.31 599 VAL A C 1
ATOM 4491 O O . VAL A 1 599 ? -7.739 -12.470 -11.925 1.00 78.31 599 VAL A O 1
ATOM 4494 N N . LEU A 1 600 ? -7.414 -12.074 -9.731 1.00 84.50 600 LEU A N 1
ATOM 4495 C CA . LEU A 1 600 ? -8.708 -11.474 -9.453 1.00 84.50 600 LEU A CA 1
ATOM 4496 C C . LEU A 1 600 ? -8.868 -10.132 -10.193 1.00 84.50 600 LEU A C 1
ATOM 4498 O O . LEU A 1 600 ? -8.153 -9.165 -9.924 1.00 84.50 600 LEU A O 1
ATOM 4502 N N . ASN A 1 601 ? -9.833 -10.074 -11.112 1.00 86.62 601 ASN A N 1
ATOM 4503 C CA . ASN A 1 601 ? -10.248 -8.845 -11.785 1.00 86.62 601 ASN A CA 1
ATOM 4504 C C . ASN A 1 601 ? -11.293 -8.098 -10.943 1.00 86.62 601 ASN A C 1
ATOM 4506 O O . ASN A 1 601 ? -12.350 -8.649 -10.647 1.00 86.62 601 ASN A O 1
ATOM 4510 N N . LEU A 1 602 ? -11.018 -6.838 -10.609 1.00 90.38 602 LEU A N 1
ATOM 4511 C CA . LEU A 1 602 ? -11.879 -5.978 -9.791 1.00 90.38 602 LEU A CA 1
ATOM 4512 C C . LEU A 1 602 ? -12.792 -5.057 -10.619 1.00 90.38 602 LEU A C 1
ATOM 4514 O O . LEU A 1 602 ? -13.662 -4.409 -10.039 1.00 90.38 602 LEU A O 1
ATOM 4518 N N . SER A 1 603 ? -12.621 -5.001 -11.949 1.00 88.31 603 SER A N 1
ATOM 4519 C CA . SER A 1 603 ? -13.319 -4.045 -12.826 1.00 88.31 603 SER A CA 1
ATOM 4520 C C . SER A 1 603 ? -14.839 -4.052 -12.702 1.00 88.31 603 SER A C 1
ATOM 4522 O O . SER A 1 603 ? -15.453 -2.997 -12.566 1.00 88.31 603 SER A O 1
ATOM 4524 N N . ASP A 1 604 ? -15.437 -5.241 -12.718 1.00 87.00 604 ASP A N 1
ATOM 4525 C CA . ASP A 1 604 ? -16.890 -5.422 -12.658 1.00 87.00 604 ASP A CA 1
ATOM 4526 C C . ASP A 1 604 ? -17.416 -5.561 -11.214 1.00 87.00 604 ASP A C 1
ATOM 4528 O O . ASP A 1 604 ? -18.608 -5.781 -11.017 1.00 87.00 604 ASP A O 1
ATOM 4532 N N . LEU A 1 605 ? -16.534 -5.457 -10.209 1.00 90.06 605 LEU A N 1
ATOM 4533 C CA . LEU A 1 605 ? -16.837 -5.719 -8.796 1.00 90.06 605 LEU A CA 1
ATOM 4534 C C . LEU A 1 605 ? -16.821 -4.450 -7.938 1.00 90.06 605 LEU A C 1
ATOM 4536 O O . LEU A 1 605 ? -17.680 -4.287 -7.076 1.00 90.06 605 LEU A O 1
ATOM 4540 N N . VAL A 1 606 ? -15.828 -3.575 -8.135 1.00 93.38 606 VAL A N 1
ATOM 4541 C CA . VAL A 1 606 ? -15.510 -2.470 -7.215 1.00 93.38 606 VAL A CA 1
ATOM 4542 C C . VAL A 1 606 ? -15.974 -1.124 -7.772 1.00 93.38 606 VAL A C 1
ATOM 4544 O O . VAL A 1 606 ? -15.494 -0.659 -8.807 1.00 93.38 606 VAL A O 1
ATOM 4547 N N . THR A 1 607 ? -16.842 -0.444 -7.022 1.00 94.56 607 THR A N 1
ATOM 4548 C CA . THR A 1 607 ? -17.161 0.980 -7.220 1.00 94.56 607 THR A CA 1
ATOM 4549 C C . THR A 1 607 ? -16.621 1.786 -6.040 1.00 94.56 607 THR A C 1
ATOM 4551 O O . THR A 1 607 ? -16.949 1.500 -4.890 1.00 94.56 607 THR A O 1
ATOM 4554 N N . LEU A 1 608 ? -15.791 2.796 -6.305 1.00 94.25 608 LEU A N 1
ATOM 4555 C CA . LEU A 1 608 ? -15.245 3.693 -5.281 1.00 94.25 608 LEU A CA 1
ATOM 4556 C C . LEU A 1 608 ? -16.166 4.905 -5.114 1.00 94.25 608 LEU A C 1
ATOM 4558 O O . LEU A 1 608 ? -16.578 5.501 -6.107 1.00 94.25 608 LEU A O 1
ATOM 4562 N N . THR A 1 609 ? -16.454 5.310 -3.876 1.00 92.12 609 THR A N 1
ATOM 4563 C CA . THR A 1 609 ? -17.302 6.478 -3.575 1.00 92.12 609 THR A CA 1
ATOM 4564 C C . THR A 1 609 ? -16.717 7.337 -2.456 1.00 92.12 609 THR A C 1
ATOM 4566 O O . THR A 1 609 ? -16.046 6.816 -1.567 1.00 92.12 609 THR A O 1
ATOM 4569 N N . ALA A 1 610 ? -16.955 8.652 -2.510 1.00 89.94 610 ALA A N 1
ATOM 4570 C CA . ALA A 1 610 ? -16.603 9.605 -1.451 1.00 89.94 610 ALA A CA 1
ATOM 4571 C C . ALA A 1 610 ? -17.423 10.903 -1.567 1.00 89.94 610 ALA A C 1
ATOM 4573 O O . ALA A 1 610 ? -17.647 11.391 -2.674 1.00 89.94 610 ALA A O 1
ATOM 4574 N N . ASP A 1 611 ? -17.818 11.509 -0.450 1.00 87.38 611 ASP A N 1
ATOM 4575 C CA . ASP A 1 611 ? -18.464 12.826 -0.429 1.00 87.38 611 ASP A CA 1
ATOM 4576 C C . ASP A 1 611 ? -17.462 13.964 -0.685 1.00 87.38 611 ASP A C 1
ATOM 4578 O O . ASP A 1 611 ? -16.284 13.891 -0.324 1.00 87.38 611 ASP A O 1
ATOM 4582 N N . VAL A 1 612 ? -17.935 15.051 -1.299 1.00 86.19 612 VAL A N 1
ATOM 4583 C CA . VAL A 1 612 ? -17.133 16.250 -1.582 1.00 86.19 612 VAL A CA 1
ATOM 4584 C C . VAL A 1 612 ? -16.890 17.054 -0.304 1.00 86.19 612 VAL A C 1
ATOM 4586 O O . VAL A 1 612 ? -17.826 17.443 0.401 1.00 86.19 612 VAL A O 1
ATOM 4589 N N . GLN A 1 613 ? -15.621 17.359 -0.021 1.00 82.44 613 GLN A N 1
ATOM 4590 C CA . GLN A 1 613 ? -15.198 18.030 1.207 1.00 82.44 613 GLN A CA 1
ATOM 4591 C C . GLN A 1 613 ? -15.855 19.412 1.361 1.00 82.44 613 GLN A C 1
ATOM 4593 O O . GLN A 1 613 ? -15.553 20.361 0.639 1.00 82.44 613 GLN A O 1
ATOM 4598 N N . GLY A 1 614 ? -16.735 19.542 2.358 1.00 80.31 614 GLY A N 1
ATOM 4599 C CA . GLY A 1 614 ? -17.447 20.787 2.669 1.00 80.31 614 GLY A CA 1
ATOM 4600 C C . GLY A 1 614 ? -18.758 21.010 1.902 1.00 80.31 614 GLY A C 1
ATOM 4601 O O . GLY A 1 614 ? -19.480 21.953 2.232 1.00 80.31 614 GLY A O 1
ATOM 4602 N N . SER A 1 615 ? -19.106 20.143 0.946 1.00 79.06 615 SER A N 1
ATOM 4603 C CA . SER A 1 615 ? -20.455 20.063 0.366 1.00 79.06 615 SER A CA 1
ATOM 4604 C C . SER A 1 615 ? -21.394 19.243 1.262 1.00 79.06 615 SER A C 1
ATOM 4606 O O . SER A 1 615 ? -20.964 18.495 2.136 1.00 79.06 615 SER A O 1
ATOM 4608 N N . SER A 1 616 ? -22.709 19.377 1.058 1.00 73.94 616 SER A N 1
ATOM 4609 C CA . SER A 1 616 ? -23.723 18.598 1.785 1.00 73.94 616 SER A CA 1
ATOM 4610 C C . SER A 1 616 ? -24.559 17.751 0.824 1.00 73.94 616 SER A C 1
ATOM 4612 O O . SER A 1 616 ? -25.445 18.288 0.155 1.00 73.94 616 SER A O 1
ATOM 4614 N N . GLY A 1 617 ? -24.304 16.440 0.785 1.00 72.69 617 GLY A N 1
ATOM 4615 C CA . GLY A 1 617 ? -25.019 15.499 -0.089 1.00 72.69 617 GLY A CA 1
ATOM 4616 C C . GLY A 1 617 ? -24.570 15.542 -1.554 1.00 72.69 617 GLY A C 1
ATOM 4617 O O . GLY A 1 617 ? -25.389 15.340 -2.448 1.00 72.69 617 GLY A O 1
ATOM 4618 N N . GLU A 1 618 ? -23.294 15.845 -1.795 1.00 86.06 618 GLU A N 1
ATOM 4619 C CA . GLU A 1 618 ? -22.645 15.743 -3.104 1.00 86.06 618 GLU A CA 1
ATOM 4620 C C . GLU A 1 618 ? -21.584 14.641 -3.024 1.00 86.06 618 GLU A C 1
ATOM 4622 O O . GLU A 1 618 ? -20.598 14.791 -2.304 1.00 86.06 618 GLU A O 1
ATOM 4627 N N . THR A 1 619 ? -21.802 13.543 -3.748 1.00 88.62 619 THR A N 1
ATOM 4628 C CA . THR A 1 619 ? -20.968 12.334 -3.698 1.00 88.62 619 THR A CA 1
ATOM 4629 C C . THR A 1 619 ? -20.317 12.090 -5.056 1.00 88.62 619 THR A C 1
ATOM 463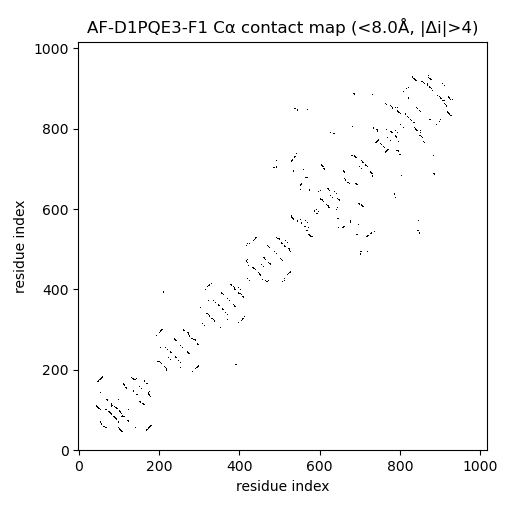1 O O . THR A 1 619 ? -20.971 12.162 -6.098 1.00 88.62 619 THR A O 1
ATOM 4634 N N . LEU A 1 620 ? -19.021 11.800 -5.044 1.00 90.75 620 LEU A N 1
ATOM 4635 C CA . LEU A 1 620 ? -18.233 11.378 -6.195 1.00 90.75 620 LEU A CA 1
ATOM 4636 C C . LEU A 1 620 ? -18.252 9.846 -6.293 1.00 90.75 620 LEU A C 1
ATOM 4638 O O . LEU A 1 620 ? -18.238 9.162 -5.269 1.00 90.75 620 LEU A O 1
ATOM 4642 N N . SER A 1 621 ? -18.268 9.321 -7.519 1.00 92.75 621 SER A N 1
ATOM 4643 C CA . SER A 1 621 ? -18.275 7.882 -7.807 1.00 92.75 621 SER A CA 1
ATOM 4644 C C . SER A 1 621 ? -17.328 7.552 -8.963 1.00 92.75 621 SER A C 1
ATOM 4646 O O . SER A 1 621 ? -17.297 8.271 -9.974 1.00 92.75 621 SER A O 1
ATOM 4648 N N . TRP A 1 622 ? -16.568 6.466 -8.816 1.00 94.00 622 TRP A N 1
ATOM 4649 C CA . TRP A 1 622 ? -15.607 5.963 -9.797 1.00 94.00 622 TRP A CA 1
ATOM 4650 C C . TRP A 1 622 ? -15.703 4.449 -9.967 1.00 94.00 622 TRP A C 1
ATOM 4652 O O . TRP A 1 622 ? -16.012 3.723 -9.023 1.00 94.00 622 TRP A O 1
ATOM 4662 N N . LYS A 1 623 ? -15.359 3.975 -11.163 1.00 93.19 623 LYS A N 1
ATOM 4663 C CA . LYS A 1 623 ? -15.229 2.553 -11.498 1.00 93.19 623 LYS A CA 1
ATOM 4664 C C . LYS A 1 623 ? -13.827 2.247 -12.007 1.00 93.19 623 LYS A C 1
ATOM 4666 O O . LYS A 1 623 ? -13.050 3.156 -12.305 1.00 93.19 623 LYS A O 1
ATOM 4671 N N . LEU A 1 624 ? -13.502 0.961 -12.051 1.00 92.00 624 LEU A N 1
ATOM 4672 C CA . LEU A 1 624 ? -12.185 0.467 -12.428 1.00 92.00 624 LEU A CA 1
ATOM 4673 C C . LEU A 1 624 ? -12.230 -0.113 -13.843 1.00 92.00 624 LEU A C 1
ATOM 4675 O O . LEU A 1 624 ? -12.818 -1.165 -14.072 1.00 92.00 624 LEU A O 1
ATOM 4679 N N . GLU A 1 625 ? -11.555 0.515 -14.794 1.00 87.50 625 GLU A N 1
ATOM 4680 C CA . GLU A 1 625 ? -11.291 -0.095 -16.102 1.00 87.50 625 GLU A CA 1
ATOM 4681 C C . GLU A 1 625 ? -9.903 -0.740 -16.072 1.00 87.50 625 GLU A C 1
ATOM 4683 O O . GLU A 1 625 ? -8.980 -0.170 -15.492 1.00 87.50 625 GLU A O 1
ATOM 4688 N N . LYS A 1 626 ? -9.701 -1.919 -16.673 1.00 83.00 626 LYS A N 1
ATOM 4689 C CA . LYS A 1 626 ? -8.348 -2.496 -16.757 1.00 83.00 626 LYS A CA 1
ATOM 4690 C C . LYS A 1 626 ? -7.442 -1.585 -17.586 1.00 83.00 626 LYS A C 1
ATOM 4692 O O . LYS A 1 626 ? -7.766 -1.256 -18.729 1.00 83.00 626 LYS A O 1
ATOM 4697 N N . TYR A 1 627 ? -6.291 -1.211 -17.030 1.00 79.69 627 TYR A N 1
ATOM 4698 C CA . TYR A 1 627 ? -5.311 -0.388 -17.729 1.00 79.69 627 TYR A CA 1
ATOM 4699 C C . TYR A 1 627 ? -4.823 -1.143 -18.969 1.00 79.69 627 TYR A C 1
ATOM 4701 O O . TYR A 1 627 ? -4.327 -2.265 -18.863 1.00 79.69 627 TYR A O 1
ATOM 4709 N N . SER A 1 628 ? -5.071 -0.568 -20.142 1.00 66.88 628 SER A N 1
ATOM 4710 C CA . SER A 1 628 ? -4.808 -1.159 -21.452 1.00 66.88 628 SER A CA 1
ATOM 4711 C C . SER A 1 628 ? -4.801 -0.068 -22.528 1.00 66.88 628 SER A C 1
ATOM 4713 O O . SER A 1 628 ? -5.348 1.024 -22.326 1.00 66.88 628 SER A O 1
ATOM 4715 N N . ASP A 1 629 ? -4.193 -0.402 -23.662 1.00 50.97 629 ASP A N 1
ATOM 4716 C CA . ASP A 1 629 ? -4.084 0.385 -24.902 1.00 50.97 629 ASP A CA 1
ATOM 4717 C C . ASP A 1 629 ? -5.429 0.680 -25.611 1.00 50.97 629 ASP A C 1
ATOM 4719 O O . ASP A 1 629 ? -5.501 1.508 -26.514 1.00 50.97 629 ASP A O 1
ATOM 4723 N N . GLY A 1 630 ? -6.519 0.020 -25.205 1.00 47.91 630 GLY A N 1
ATOM 4724 C CA . GLY A 1 630 ? -7.842 0.144 -25.828 1.00 47.91 630 GLY A CA 1
ATOM 4725 C C . GLY A 1 630 ? -8.091 -0.789 -27.024 1.00 47.91 630 GLY A C 1
ATOM 4726 O O . GLY A 1 630 ? -9.198 -0.794 -27.564 1.00 47.91 630 GLY A O 1
ATOM 4727 N N . ASN A 1 631 ? -7.122 -1.624 -27.406 1.00 38.78 631 ASN A N 1
ATOM 4728 C CA . ASN A 1 631 ? -7.243 -2.636 -28.461 1.00 38.78 631 ASN A CA 1
ATOM 4729 C C . ASN A 1 631 ? -7.831 -3.971 -27.945 1.00 38.78 631 ASN A C 1
ATOM 4731 O O . ASN A 1 631 ? -8.173 -4.862 -28.722 1.00 38.78 631 ASN A O 1
ATOM 4735 N N . GLY A 1 632 ? -7.999 -4.109 -26.625 1.00 40.91 632 GLY A N 1
ATOM 4736 C CA . GLY A 1 632 ? -8.695 -5.233 -25.987 1.00 40.91 632 GLY A CA 1
ATOM 4737 C C . GLY A 1 632 ? -7.814 -6.435 -25.639 1.00 40.91 632 GLY A C 1
ATOM 4738 O O . GLY A 1 632 ? -8.308 -7.378 -25.015 1.00 40.91 632 GLY A O 1
ATOM 4739 N N . SER A 1 633 ? -6.518 -6.388 -25.963 1.00 41.16 633 SER A N 1
ATOM 4740 C CA . SER A 1 633 ? -5.518 -7.194 -25.259 1.00 41.16 633 SER A CA 1
ATOM 4741 C C . SER A 1 633 ? -5.566 -6.843 -23.770 1.00 41.16 633 SER A C 1
ATOM 4743 O O . SER A 1 633 ? -5.715 -5.681 -23.388 1.00 41.16 633 SER A O 1
ATOM 4745 N N . SER A 1 634 ? -5.516 -7.853 -22.902 1.00 44.06 634 SER A N 1
ATOM 4746 C CA . SER A 1 634 ? -5.536 -7.602 -21.460 1.00 44.06 634 SER A CA 1
ATOM 4747 C C . SER A 1 634 ? -4.209 -6.992 -21.030 1.00 44.06 634 SER A C 1
ATOM 4749 O O . SER A 1 634 ? -3.165 -7.457 -21.473 1.00 44.06 634 SER A O 1
ATOM 4751 N N . SER A 1 635 ? -4.229 -6.097 -20.039 1.00 49.09 635 SER A N 1
ATOM 4752 C CA . SER A 1 635 ? -3.092 -6.009 -19.119 1.00 49.09 635 SER A CA 1
ATOM 4753 C C . SER A 1 635 ? -2.794 -7.420 -18.624 1.00 49.09 635 SER A C 1
ATOM 4755 O O . SER A 1 635 ? -3.664 -8.067 -18.026 1.00 49.09 635 SER A O 1
ATOM 4757 N N . THR A 1 636 ? -1.610 -7.931 -18.930 1.00 49.22 636 THR A N 1
ATOM 4758 C CA . THR A 1 636 ? -1.120 -9.171 -18.348 1.00 49.22 636 THR A CA 1
ATOM 4759 C C . THR A 1 636 ? -0.637 -8.897 -16.926 1.00 49.22 636 THR A C 1
ATOM 4761 O O . THR A 1 636 ? -0.194 -7.803 -16.581 1.00 49.22 636 THR A O 1
ATOM 4764 N N . VAL A 1 637 ? -0.827 -9.894 -16.068 1.00 53.06 637 VAL A N 1
ATOM 4765 C CA . VAL A 1 637 ? -0.549 -9.855 -14.626 1.00 53.06 637 VAL A CA 1
ATOM 4766 C C . VAL A 1 637 ? 0.873 -9.378 -14.364 1.00 53.06 637 VAL A C 1
ATOM 4768 O O . VAL A 1 637 ? 1.790 -10.034 -14.851 1.00 53.06 637 VAL A O 1
ATOM 4771 N N . GLU A 1 638 ? 1.095 -8.339 -13.548 1.00 49.38 638 GLU A N 1
ATOM 4772 C CA . GLU A 1 638 ? 2.462 -8.030 -13.107 1.00 49.38 638 GLU A CA 1
ATOM 4773 C C . GLU A 1 638 ? 2.983 -9.206 -12.262 1.00 49.38 638 GLU A C 1
ATOM 4775 O O . GLU A 1 638 ? 2.526 -9.445 -11.142 1.00 49.38 638 GLU A O 1
ATOM 4780 N N . SER A 1 639 ? 3.944 -9.964 -12.796 1.00 44.84 639 SER A N 1
ATOM 4781 C CA . SER A 1 639 ? 4.447 -11.204 -12.179 1.00 44.84 639 SER A CA 1
ATOM 4782 C C . SER A 1 639 ? 5.205 -10.972 -10.869 1.00 44.84 639 SER A C 1
ATOM 4784 O O . SER A 1 639 ? 5.416 -11.915 -10.112 1.00 44.84 639 SER A O 1
ATOM 4786 N N . LYS A 1 640 ? 5.570 -9.718 -10.575 1.00 38.75 640 LYS A N 1
ATOM 4787 C CA . LYS A 1 640 ? 6.115 -9.277 -9.284 1.00 38.75 640 LYS A CA 1
ATOM 4788 C C . LYS A 1 640 ? 5.048 -9.261 -8.169 1.00 38.75 640 LYS A C 1
ATOM 4790 O O . LYS A 1 640 ? 5.424 -9.382 -7.009 1.00 38.75 640 LYS A O 1
ATOM 4795 N N . ASN A 1 641 ? 3.753 -9.137 -8.503 1.00 48.31 641 ASN A N 1
ATOM 4796 C CA . ASN A 1 641 ? 2.677 -8.807 -7.550 1.00 48.31 641 ASN A CA 1
ATOM 4797 C C . ASN A 1 641 ? 1.345 -9.569 -7.708 1.00 48.31 641 ASN A C 1
ATOM 4799 O O . ASN A 1 641 ? 0.472 -9.402 -6.856 1.00 48.31 641 ASN A O 1
ATOM 4803 N N . GLY A 1 642 ? 1.132 -10.343 -8.779 1.00 63.03 642 GLY A N 1
ATOM 4804 C CA . GLY A 1 642 ? -0.074 -11.173 -8.945 1.00 63.03 642 GLY A CA 1
ATOM 4805 C C . GLY A 1 642 ? -1.392 -10.391 -9.062 1.00 63.03 642 GLY A C 1
ATOM 4806 O O . GLY A 1 642 ? -2.440 -10.894 -8.661 1.00 63.03 642 GLY A O 1
ATOM 4807 N N . ARG A 1 643 ? -1.346 -9.145 -9.556 1.00 73.19 643 ARG A N 1
ATOM 4808 C CA . ARG A 1 643 ? -2.467 -8.184 -9.575 1.00 73.19 643 ARG A CA 1
ATOM 4809 C C . ARG A 1 643 ? -2.548 -7.446 -10.925 1.00 73.19 643 ARG A C 1
ATOM 4811 O O . ARG A 1 643 ? -1.558 -7.369 -11.653 1.00 73.19 643 ARG A O 1
ATOM 4818 N N . TYR A 1 644 ? -3.732 -6.929 -11.270 1.00 82.69 644 TYR A N 1
ATOM 4819 C CA . TYR A 1 644 ? -3.934 -6.039 -12.426 1.00 82.69 644 TYR A CA 1
ATOM 4820 C C . TYR A 1 644 ? -3.692 -4.568 -12.051 1.00 82.69 644 TYR A C 1
ATOM 4822 O O . TYR A 1 644 ? -3.864 -4.179 -10.895 1.00 82.69 644 TYR A O 1
ATOM 4830 N N . ILE A 1 645 ? -3.378 -3.749 -13.058 1.00 84.88 645 ILE A N 1
ATOM 4831 C CA . ILE A 1 645 ? -3.382 -2.282 -12.974 1.00 84.88 645 ILE A CA 1
ATOM 4832 C C . ILE A 1 645 ? -4.692 -1.757 -13.576 1.00 84.88 645 ILE A C 1
ATOM 4834 O O . ILE A 1 645 ? -5.152 -2.255 -14.607 1.00 84.88 645 ILE A O 1
ATOM 4838 N N . TYR A 1 646 ? -5.284 -0.736 -12.957 1.00 88.44 646 TYR A N 1
ATOM 4839 C CA . TYR A 1 646 ? -6.570 -0.156 -13.347 1.00 88.44 646 TYR A CA 1
ATOM 4840 C C . TYR A 1 646 ? -6.464 1.337 -13.682 1.00 88.44 646 TYR A C 1
ATOM 4842 O O . TYR A 1 646 ? -5.656 2.065 -13.111 1.00 88.44 646 TYR A O 1
ATOM 4850 N N . LYS A 1 647 ? -7.332 1.821 -14.570 1.00 89.31 647 LYS A N 1
ATOM 4851 C CA . LYS A 1 647 ? -7.706 3.233 -14.684 1.00 89.31 647 LYS A CA 1
ATOM 4852 C C . LYS A 1 647 ? -8.881 3.477 -13.734 1.00 89.31 647 LYS A C 1
ATOM 4854 O O . LYS A 1 647 ? -9.895 2.789 -13.827 1.00 89.31 647 LYS A O 1
ATOM 4859 N N . ILE A 1 648 ? -8.760 4.457 -12.839 1.00 91.69 648 ILE A N 1
ATOM 4860 C CA . ILE A 1 648 ? -9.865 4.885 -11.967 1.00 91.69 648 ILE A CA 1
ATOM 4861 C C . ILE A 1 648 ? -10.640 5.980 -12.704 1.00 91.69 648 ILE A C 1
ATOM 4863 O O . ILE A 1 648 ? -10.189 7.122 -12.783 1.00 91.69 648 ILE A O 1
ATOM 4867 N N . VAL A 1 649 ? -11.789 5.623 -13.279 1.00 90.56 649 VAL A N 1
ATOM 4868 C CA . VAL A 1 649 ? -12.577 6.497 -14.164 1.00 90.56 649 VAL A CA 1
ATOM 4869 C C . VAL A 1 649 ? -13.873 6.968 -13.492 1.00 90.56 649 VAL A C 1
ATOM 4871 O O . VAL A 1 649 ? -14.453 6.224 -12.703 1.00 90.56 649 VAL A O 1
ATOM 4874 N N . PRO A 1 650 ? -14.373 8.187 -13.773 1.00 90.94 650 PRO A N 1
ATOM 4875 C CA . PRO A 1 650 ? -15.694 8.624 -13.316 1.00 90.94 650 PRO A CA 1
ATOM 4876 C C . PRO A 1 650 ? -16.819 7.665 -13.726 1.00 90.94 650 PRO A C 1
ATOM 4878 O O . PRO A 1 650 ? -16.948 7.353 -14.905 1.00 90.94 650 PRO A O 1
ATOM 4881 N N . GLU A 1 651 ? -17.702 7.278 -12.796 1.00 89.00 651 GLU A N 1
ATOM 4882 C CA . GLU A 1 651 ? -18.856 6.414 -13.127 1.00 89.00 651 GLU A CA 1
ATOM 4883 C C . GLU A 1 651 ? -19.777 7.050 -14.188 1.00 89.00 651 GLU A C 1
ATOM 4885 O O . GLU A 1 651 ? -20.388 6.356 -15.000 1.00 89.00 651 GLU A O 1
ATOM 4890 N N . THR A 1 652 ? -19.870 8.381 -14.196 1.00 85.00 652 THR A N 1
ATOM 4891 C CA . THR A 1 652 ? -20.509 9.147 -15.272 1.00 85.00 652 THR A CA 1
ATOM 4892 C C . THR A 1 652 ? -19.427 9.841 -16.106 1.00 85.00 652 THR A C 1
ATOM 4894 O O . THR A 1 652 ? -18.852 10.825 -15.634 1.00 85.00 652 THR A O 1
ATOM 4897 N N . PRO A 1 653 ? -19.150 9.391 -17.345 1.00 79.56 653 PRO A N 1
ATOM 4898 C CA . PRO A 1 653 ? -18.186 10.043 -18.229 1.00 79.56 653 PRO A CA 1
ATOM 4899 C C . PRO A 1 653 ? -18.503 11.527 -18.458 1.00 79.56 653 PRO A C 1
ATOM 4901 O O . PRO A 1 653 ? -19.663 11.922 -18.588 1.00 79.56 653 PRO A O 1
ATOM 4904 N N . GLY A 1 654 ? -17.465 12.366 -18.504 1.00 72.50 654 GLY A N 1
ATOM 4905 C CA . GLY A 1 654 ? -17.604 13.816 -18.693 1.00 72.50 654 GLY A CA 1
ATOM 4906 C C . GLY A 1 654 ? -18.190 14.595 -17.502 1.00 72.50 654 GLY A C 1
ATOM 4907 O O . GLY A 1 654 ? -18.439 15.791 -17.635 1.00 72.50 654 GLY A O 1
ATOM 4908 N N . SER A 1 655 ? -18.386 13.966 -16.336 1.00 78.75 655 SER A N 1
ATOM 4909 C CA . SER A 1 655 ? -18.899 14.605 -15.108 1.00 78.75 655 SER A CA 1
ATOM 4910 C C . SER A 1 655 ? -17.990 15.690 -14.510 1.00 78.75 655 SER A C 1
ATOM 4912 O O . SER A 1 655 ? -18.445 16.484 -13.689 1.00 78.75 655 SER A O 1
ATOM 4914 N N . GLY A 1 656 ? -16.698 15.694 -14.860 1.00 76.75 656 GLY A N 1
ATOM 4915 C CA . GLY A 1 656 ? -15.667 16.499 -14.194 1.00 76.75 656 GLY A CA 1
ATOM 4916 C C . GLY A 1 656 ? -15.152 15.908 -12.873 1.00 76.75 656 GLY A C 1
ATOM 4917 O O . GLY A 1 656 ? -14.338 16.534 -12.203 1.00 76.75 656 GLY A O 1
ATOM 4918 N N . THR A 1 657 ? -15.573 14.698 -12.484 1.00 83.81 657 THR A N 1
ATOM 4919 C CA . THR A 1 657 ? -15.196 14.087 -11.193 1.00 83.81 657 THR A CA 1
ATOM 4920 C C . THR A 1 657 ? -13.895 13.274 -11.232 1.00 83.81 657 THR A C 1
ATOM 4922 O O . THR A 1 657 ? -13.637 12.520 -10.297 1.00 83.81 657 THR A O 1
ATOM 4925 N N . LYS A 1 658 ? -13.061 13.416 -12.277 1.00 87.56 658 LYS A N 1
ATOM 4926 C CA . LYS A 1 658 ? -11.788 12.679 -12.471 1.00 87.56 658 LYS A CA 1
ATOM 4927 C C . LYS A 1 658 ? -10.929 12.634 -11.210 1.00 87.56 658 LYS A C 1
ATOM 4929 O O . LYS A 1 658 ? -10.935 13.593 -10.431 1.00 87.56 658 LYS A O 1
ATOM 4934 N N . LEU A 1 659 ? -10.221 11.527 -10.986 1.00 88.44 659 LEU A N 1
ATOM 4935 C CA . LEU A 1 659 ? -9.342 11.390 -9.826 1.00 88.44 659 LEU A CA 1
ATOM 4936 C C . LEU A 1 659 ? -8.208 12.420 -9.921 1.00 88.44 659 LEU A C 1
ATOM 4938 O O . LEU A 1 659 ? -7.625 12.598 -10.988 1.00 88.44 659 LEU A O 1
ATOM 4942 N N . LYS A 1 660 ? -7.924 13.130 -8.828 1.00 88.81 660 LYS A N 1
ATOM 4943 C CA . LYS A 1 660 ? -6.902 14.180 -8.818 1.00 88.81 660 LYS A CA 1
ATOM 4944 C C . LYS A 1 660 ? -5.545 13.598 -8.447 1.00 88.81 660 LYS A C 1
ATOM 4946 O O . LYS A 1 660 ? -5.450 12.894 -7.444 1.00 88.81 660 LYS A O 1
ATOM 4951 N N . VAL A 1 661 ? -4.516 13.915 -9.227 1.00 90.31 661 VAL A N 1
ATOM 4952 C CA . VAL A 1 661 ? -3.139 13.445 -9.014 1.00 90.31 661 VAL A CA 1
ATOM 4953 C C . VAL A 1 661 ? -2.177 14.627 -9.038 1.00 90.31 661 VAL A C 1
ATOM 4955 O O . VAL A 1 661 ? -2.299 15.527 -9.869 1.00 90.31 661 VAL A O 1
ATOM 4958 N N . SER A 1 662 ? -1.212 14.609 -8.124 1.00 90.56 662 SER A N 1
ATOM 4959 C CA . SER A 1 662 ? -0.129 15.587 -8.042 1.00 90.56 662 SER A CA 1
ATOM 4960 C C . SER A 1 662 ? 1.197 14.927 -8.409 1.00 90.56 662 SER A C 1
ATOM 4962 O O . SER A 1 662 ? 1.530 13.879 -7.858 1.00 90.56 662 SER A O 1
ATOM 4964 N N . PHE A 1 663 ? 1.974 15.579 -9.276 1.00 92.81 663 PHE A N 1
ATOM 4965 C CA . PHE A 1 663 ? 3.378 15.250 -9.540 1.00 92.81 663 PHE A CA 1
ATOM 4966 C C . PHE A 1 663 ? 4.259 16.309 -8.874 1.00 92.81 663 PHE A C 1
ATOM 4968 O O . PHE A 1 663 ? 4.003 17.503 -9.056 1.00 92.81 663 PHE A O 1
ATOM 4975 N N . TYR A 1 664 ? 5.287 15.920 -8.118 1.00 92.81 664 TYR A N 1
ATOM 4976 C CA . TYR A 1 664 ? 6.173 16.883 -7.450 1.00 92.81 664 TYR A CA 1
ATOM 4977 C C . TYR A 1 664 ? 7.601 16.368 -7.219 1.00 92.81 664 TYR A C 1
ATOM 4979 O O . TYR A 1 664 ? 7.825 15.173 -7.053 1.00 92.81 664 TYR A O 1
ATOM 4987 N N . THR A 1 665 ? 8.574 17.279 -7.130 1.00 92.25 665 THR A N 1
ATOM 4988 C CA . THR A 1 665 ? 9.845 17.013 -6.426 1.00 92.25 665 THR A CA 1
ATOM 4989 C C . THR A 1 665 ? 9.745 17.507 -4.987 1.00 92.25 665 THR A C 1
ATOM 4991 O O . THR A 1 665 ? 9.012 18.458 -4.710 1.00 92.25 665 THR A O 1
ATOM 4994 N N . GLU A 1 666 ? 10.471 16.897 -4.050 1.00 89.00 666 GLU A N 1
ATOM 4995 C CA . GLU A 1 666 ? 10.514 17.359 -2.659 1.00 89.00 666 GLU A CA 1
ATOM 4996 C C . GLU A 1 666 ? 11.908 17.858 -2.279 1.00 89.00 666 GLU A C 1
ATOM 4998 O O . GLU A 1 666 ? 12.930 17.253 -2.590 1.00 89.00 666 GLU A O 1
ATOM 5003 N N . THR A 1 667 ? 11.951 19.005 -1.607 1.00 83.38 667 THR A N 1
ATOM 5004 C CA . THR A 1 667 ? 13.203 19.656 -1.220 1.00 83.38 667 THR A CA 1
ATOM 5005 C C . THR A 1 667 ? 13.715 19.056 0.092 1.00 83.38 667 THR A C 1
ATOM 5007 O O . THR A 1 667 ? 13.229 19.438 1.157 1.00 83.38 667 THR A O 1
ATOM 5010 N N . GLU A 1 668 ? 14.722 18.174 0.036 1.00 76.88 668 GLU A N 1
ATOM 5011 C CA . GLU A 1 668 ? 15.277 17.426 1.193 1.00 76.88 668 GLU A CA 1
ATOM 5012 C C . GLU A 1 668 ? 15.509 18.270 2.462 1.00 76.88 668 GLU A C 1
ATOM 5014 O O . GLU A 1 668 ? 15.348 17.800 3.585 1.00 76.88 668 GLU A O 1
ATOM 5019 N N . THR A 1 669 ? 15.908 19.536 2.297 1.00 76.06 669 THR A N 1
ATOM 5020 C CA . THR A 1 669 ? 16.267 20.431 3.411 1.00 76.06 669 THR A CA 1
ATOM 5021 C C . THR A 1 669 ? 15.083 21.160 4.055 1.00 76.06 669 THR A C 1
ATOM 5023 O O . THR A 1 669 ? 15.269 21.804 5.090 1.00 76.06 669 THR A O 1
ATOM 5026 N N . THR A 1 670 ? 13.883 21.096 3.469 1.00 81.75 670 THR A N 1
ATOM 5027 C CA . THR A 1 670 ? 12.698 21.842 3.937 1.00 81.75 670 THR A CA 1
ATOM 5028 C C . THR A 1 670 ? 11.385 21.058 3.923 1.00 81.75 670 THR A C 1
ATOM 5030 O O . THR A 1 670 ? 10.414 21.548 4.499 1.00 81.75 670 THR A O 1
ATOM 5033 N N . GLY A 1 671 ? 11.319 19.892 3.270 1.00 83.69 671 GLY A N 1
ATOM 5034 C CA . GLY A 1 671 ? 10.061 19.174 3.018 1.00 83.69 671 GLY A CA 1
ATOM 5035 C C . GLY A 1 671 ? 9.120 19.916 2.058 1.00 83.69 671 GLY A C 1
ATOM 5036 O O . GLY A 1 671 ? 7.911 19.694 2.049 1.00 83.69 671 GLY A O 1
ATOM 5037 N N . GLN A 1 672 ? 9.639 20.879 1.285 1.00 88.19 672 GLN A N 1
ATOM 5038 C CA . GLN A 1 672 ? 8.819 21.654 0.357 1.00 88.19 672 GLN A CA 1
ATOM 5039 C C . GLN A 1 672 ? 8.627 20.888 -0.956 1.00 88.19 672 GLN A C 1
ATOM 5041 O O . GLN A 1 672 ? 9.581 20.725 -1.724 1.00 88.19 672 GLN A O 1
ATOM 5046 N N . LYS A 1 673 ? 7.376 20.498 -1.222 1.00 91.69 673 LYS A N 1
ATOM 5047 C CA . LYS A 1 673 ? 6.911 19.973 -2.511 1.00 91.69 673 LYS A CA 1
ATOM 5048 C C . LYS A 1 673 ? 6.888 21.070 -3.582 1.00 91.69 673 LYS A C 1
ATOM 5050 O O . LYS A 1 673 ? 6.295 22.132 -3.376 1.00 91.69 673 LYS A O 1
ATOM 5055 N N . ASN A 1 674 ? 7.493 20.797 -4.733 1.00 91.25 674 ASN A N 1
ATOM 5056 C CA . ASN A 1 674 ? 7.483 21.636 -5.928 1.00 91.25 674 ASN A CA 1
ATOM 5057 C C . ASN A 1 674 ? 6.714 20.890 -7.027 1.00 91.25 674 ASN A C 1
ATOM 5059 O O . ASN A 1 674 ? 7.217 19.917 -7.583 1.00 91.25 674 ASN A O 1
ATOM 5063 N N . TYR A 1 675 ? 5.484 21.322 -7.298 1.00 91.81 675 TYR A N 1
ATOM 5064 C CA . TYR A 1 675 ? 4.560 20.633 -8.202 1.00 91.81 675 TYR A CA 1
ATOM 5065 C C . TYR A 1 675 ? 4.919 20.893 -9.671 1.00 91.81 675 TYR A C 1
ATOM 5067 O O . TYR A 1 675 ? 5.270 22.021 -10.028 1.00 91.81 675 TYR A O 1
ATOM 5075 N N . VAL A 1 676 ? 4.811 19.863 -10.513 1.00 90.31 676 VAL A N 1
ATOM 5076 C CA . VAL A 1 676 ? 5.180 19.888 -11.939 1.00 90.31 676 VAL A CA 1
ATOM 5077 C C . VAL A 1 676 ? 4.016 19.460 -12.837 1.00 90.31 676 VAL A C 1
ATOM 5079 O O . VAL A 1 676 ? 3.087 18.783 -12.405 1.00 90.31 676 VAL A O 1
ATOM 5082 N N . ASN A 1 677 ? 4.055 19.895 -14.097 1.00 88.94 677 ASN A N 1
ATOM 5083 C CA . ASN A 1 677 ? 2.970 19.738 -15.073 1.00 88.94 677 ASN A CA 1
ATOM 5084 C C . ASN A 1 677 ? 3.481 19.552 -16.519 1.00 88.94 677 ASN A C 1
ATOM 5086 O O . ASN A 1 677 ? 2.810 19.939 -17.475 1.00 88.94 677 ASN A O 1
ATOM 5090 N N . SER A 1 678 ? 4.707 19.051 -16.654 1.00 89.81 678 SER A N 1
ATOM 5091 C CA . SER A 1 678 ? 5.447 18.803 -17.894 1.00 89.81 678 SER A CA 1
ATOM 5092 C C . SER A 1 678 ? 6.643 17.915 -17.541 1.00 89.81 678 SER A C 1
ATOM 5094 O O . SER A 1 678 ? 7.147 17.985 -16.418 1.00 89.81 678 SER A O 1
ATOM 5096 N N . ASP A 1 679 ? 7.122 17.116 -18.490 1.00 91.94 679 ASP A N 1
ATOM 5097 C CA . ASP A 1 679 ? 8.352 16.328 -18.371 1.00 91.94 679 ASP A CA 1
ATOM 5098 C C . ASP A 1 679 ? 9.649 17.155 -18.479 1.00 91.94 679 ASP A C 1
ATOM 5100 O O . ASP A 1 679 ? 10.760 16.629 -18.378 1.00 91.94 679 ASP A O 1
ATOM 5104 N N . ASN A 1 680 ? 9.536 18.455 -18.765 1.00 90.50 680 ASN A N 1
ATOM 5105 C CA . ASN A 1 680 ? 10.646 19.242 -19.275 1.00 90.50 680 ASN A CA 1
ATOM 5106 C C . ASN A 1 680 ? 11.595 19.730 -18.165 1.00 90.50 680 ASN A C 1
ATOM 5108 O O . ASN A 1 680 ? 11.519 20.879 -17.714 1.00 90.50 680 ASN A O 1
ATOM 5112 N N . PHE A 1 681 ? 12.566 18.890 -17.805 1.00 91.88 681 PHE A N 1
ATOM 5113 C CA . PHE A 1 681 ? 13.729 19.271 -16.996 1.00 91.88 681 PHE A CA 1
ATOM 5114 C C . PHE A 1 681 ? 14.939 19.708 -17.850 1.00 91.88 681 PHE A C 1
ATOM 5116 O O . PHE A 1 681 ? 14.916 19.667 -19.085 1.00 91.88 681 PHE A O 1
ATOM 5123 N N . ALA A 1 682 ? 16.000 20.179 -17.187 1.00 90.56 682 ALA A N 1
ATOM 5124 C CA . ALA A 1 682 ? 17.243 20.622 -17.817 1.00 90.56 682 ALA A CA 1
ATOM 5125 C C . ALA A 1 682 ? 18.377 19.616 -17.575 1.00 90.56 682 ALA A C 1
ATOM 5127 O O . ALA A 1 682 ? 18.594 19.181 -16.449 1.00 90.56 682 ALA A O 1
ATOM 5128 N N . LEU A 1 683 ? 19.138 19.302 -18.625 1.00 90.50 683 LEU A N 1
ATOM 5129 C CA . LEU A 1 683 ? 20.302 18.420 -18.557 1.00 90.50 683 LEU A CA 1
ATOM 5130 C C . LEU A 1 683 ? 21.484 19.135 -17.871 1.00 90.50 683 LEU A C 1
ATOM 5132 O O . LEU A 1 683 ? 22.253 19.837 -18.531 1.00 90.50 683 LEU A O 1
ATOM 5136 N N . THR A 1 684 ? 21.606 18.990 -16.547 1.00 88.44 684 THR A N 1
ATOM 5137 C CA . THR A 1 684 ? 22.729 19.536 -15.759 1.00 88.44 684 THR A CA 1
ATOM 5138 C C . THR A 1 684 ? 23.543 18.434 -15.087 1.00 88.44 684 THR A C 1
ATOM 5140 O O . THR A 1 684 ? 24.630 18.112 -15.560 1.00 88.44 684 THR A O 1
ATOM 5143 N N . ASP A 1 685 ? 23.004 17.845 -14.019 1.00 87.81 685 ASP A N 1
ATOM 5144 C CA . ASP A 1 685 ? 23.724 16.971 -13.080 1.00 87.81 685 ASP A CA 1
ATOM 5145 C C . ASP A 1 685 ? 23.195 15.519 -13.106 1.00 87.81 685 ASP A C 1
ATOM 5147 O O . ASP A 1 685 ? 23.806 14.607 -12.544 1.00 87.81 685 ASP A O 1
ATOM 5151 N N . SER A 1 686 ? 22.075 15.288 -13.803 1.00 92.25 686 SER A N 1
ATOM 5152 C CA . SER A 1 686 ? 21.430 13.983 -13.984 1.00 92.25 686 SER A CA 1
ATOM 5153 C C . SER A 1 686 ? 20.925 13.782 -15.412 1.00 92.25 686 SER A C 1
ATOM 5155 O O . SER A 1 686 ? 20.546 14.743 -16.084 1.00 92.25 686 SER A O 1
ATOM 5157 N N . LEU A 1 687 ? 20.903 12.524 -15.864 1.00 94.38 687 LEU A N 1
ATOM 5158 C CA . LEU A 1 687 ? 20.296 12.110 -17.135 1.00 94.38 687 LEU A CA 1
ATOM 5159 C C . LEU A 1 687 ? 18.803 11.757 -16.995 1.00 94.38 687 LEU A C 1
ATOM 5161 O O . LEU A 1 687 ? 18.119 11.586 -18.007 1.00 94.38 687 LEU A O 1
ATOM 5165 N N . SER A 1 688 ? 18.292 11.700 -15.762 1.00 95.44 688 SER A N 1
ATOM 5166 C CA . SER A 1 688 ? 16.871 11.539 -15.449 1.00 95.44 688 SER A CA 1
ATOM 5167 C C . SER A 1 688 ? 16.436 12.389 -14.259 1.00 95.44 688 SER A C 1
ATOM 5169 O O . SER A 1 688 ? 17.153 12.458 -13.260 1.00 95.44 688 SER A O 1
ATOM 5171 N N . GLU A 1 689 ? 15.227 12.935 -14.321 1.00 94.19 689 GLU A N 1
ATOM 5172 C CA . GLU A 1 689 ? 14.529 13.527 -13.173 1.00 94.19 689 GLU A CA 1
ATOM 5173 C C . GLU A 1 689 ? 13.500 12.516 -12.630 1.00 94.19 689 GLU A C 1
ATOM 5175 O O . GLU A 1 689 ? 13.038 11.638 -13.362 1.00 94.19 689 GLU A O 1
ATOM 5180 N N . THR A 1 690 ? 13.136 12.584 -11.347 1.00 94.62 690 THR A N 1
ATOM 5181 C CA . THR A 1 690 ? 12.107 11.702 -10.764 1.00 94.62 690 THR A CA 1
ATOM 5182 C C . THR A 1 690 ? 11.110 12.500 -9.937 1.00 94.62 690 THR A C 1
ATOM 5184 O O . THR A 1 690 ? 11.477 13.181 -8.980 1.00 94.62 690 THR A O 1
ATOM 5187 N N . TYR A 1 691 ? 9.836 12.390 -10.304 1.00 94.88 691 TYR A N 1
ATOM 5188 C CA . TYR A 1 691 ? 8.714 13.030 -9.632 1.00 94.88 691 TYR A CA 1
ATOM 5189 C C . TYR A 1 691 ? 7.973 12.019 -8.762 1.00 94.88 691 TYR A C 1
ATOM 5191 O O . TYR A 1 691 ? 7.673 10.909 -9.199 1.00 94.88 691 TYR A O 1
ATOM 5199 N N . GLN A 1 692 ? 7.648 12.422 -7.540 1.00 95.00 692 GLN A N 1
ATOM 5200 C CA . GLN A 1 692 ? 6.723 11.705 -6.673 1.00 95.00 692 GLN A CA 1
ATOM 5201 C C . GLN A 1 692 ? 5.288 11.922 -7.163 1.00 95.00 692 GLN A C 1
ATOM 5203 O O . GLN A 1 692 ? 4.939 13.019 -7.605 1.00 95.00 692 GLN A O 1
ATOM 5208 N N . MET A 1 693 ? 4.472 10.875 -7.073 1.00 93.06 693 MET A N 1
ATOM 5209 C CA . MET A 1 693 ? 3.070 10.835 -7.475 1.00 93.06 693 MET A CA 1
ATOM 5210 C C . MET A 1 693 ? 2.191 10.508 -6.271 1.00 93.06 693 MET A C 1
ATOM 5212 O O . MET A 1 693 ? 2.377 9.479 -5.618 1.00 93.06 693 MET A O 1
ATOM 5216 N N . GLU A 1 694 ? 1.195 11.353 -6.016 1.00 88.50 694 GLU A N 1
ATOM 5217 C CA . GLU A 1 694 ? 0.196 11.140 -4.966 1.00 88.50 694 GLU A CA 1
ATOM 5218 C C . GLU A 1 694 ? -1.224 11.446 -5.456 1.00 88.50 694 GLU A C 1
ATOM 5220 O O . GLU A 1 694 ? -1.434 12.270 -6.350 1.00 88.50 694 GLU A O 1
ATOM 5225 N N . ILE A 1 695 ? -2.214 10.801 -4.835 1.00 88.69 695 ILE A N 1
ATOM 5226 C CA . ILE A 1 695 ? -3.632 11.109 -5.039 1.00 88.69 695 ILE A CA 1
ATOM 5227 C C . ILE A 1 695 ? -3.981 12.324 -4.175 1.00 88.69 695 ILE A C 1
ATOM 5229 O O . ILE A 1 695 ? -3.813 12.298 -2.956 1.00 88.69 695 ILE A O 1
ATOM 5233 N N . TYR A 1 696 ? -4.482 13.395 -4.789 1.00 84.44 696 TYR A N 1
ATOM 5234 C CA . TYR A 1 696 ? -4.780 14.637 -4.078 1.00 84.44 696 TYR A CA 1
ATOM 5235 C C . TYR A 1 696 ? -6.108 14.545 -3.308 1.00 84.44 696 TYR A C 1
ATOM 5237 O O . TYR A 1 696 ? -7.194 14.537 -3.898 1.00 84.44 696 TYR A O 1
ATOM 5245 N N . GLY A 1 697 ? -6.002 14.494 -1.977 1.00 77.06 697 GLY A N 1
ATOM 5246 C CA . GLY A 1 697 ? -7.111 14.207 -1.066 1.00 77.06 697 GLY A CA 1
ATOM 5247 C C . GLY A 1 697 ? -8.156 15.316 -0.905 1.00 77.06 697 GLY A C 1
ATOM 5248 O O . GLY A 1 697 ? -9.340 15.003 -0.901 1.00 77.06 697 GLY A O 1
ATOM 5249 N N . ASP A 1 698 ? -7.778 16.598 -0.824 1.00 78.81 698 ASP A N 1
ATOM 5250 C CA . ASP A 1 698 ? -8.637 17.654 -0.231 1.00 78.81 698 ASP A CA 1
ATOM 5251 C C . ASP A 1 698 ? -9.941 18.004 -0.999 1.00 78.81 698 ASP A C 1
ATOM 5253 O O . ASP A 1 698 ? -10.674 18.915 -0.604 1.00 78.81 698 ASP A O 1
ATOM 5257 N N . ARG A 1 699 ? -10.256 17.315 -2.109 1.00 80.69 699 ARG A N 1
ATOM 5258 C CA . ARG A 1 699 ? -11.589 17.373 -2.745 1.00 80.69 699 ARG A CA 1
ATOM 5259 C C . ARG A 1 699 ? -12.589 16.406 -2.094 1.00 80.69 699 ARG A C 1
ATOM 5261 O O . ARG A 1 699 ? -13.787 16.669 -2.165 1.00 80.69 699 ARG A O 1
ATOM 5268 N N . VAL A 1 700 ? -12.135 15.306 -1.493 1.00 82.75 700 VAL A N 1
ATOM 5269 C CA . VAL A 1 700 ? -12.984 14.303 -0.826 1.00 82.75 700 VAL A CA 1
ATOM 5270 C C . VAL A 1 700 ? -12.916 14.458 0.691 1.00 82.75 700 VAL A C 1
ATOM 5272 O O . VAL A 1 700 ? -11.832 14.652 1.233 1.00 82.75 700 VAL A O 1
ATOM 5275 N N . ASP A 1 701 ? -14.036 14.323 1.413 1.00 80.38 701 ASP A N 1
ATOM 5276 C CA . ASP A 1 701 ? -13.921 14.052 2.852 1.00 80.38 701 ASP A CA 1
ATOM 5277 C C . ASP A 1 701 ? -13.428 12.607 2.993 1.00 80.38 701 ASP A C 1
ATOM 5279 O O . ASP A 1 701 ? -14.196 11.656 2.826 1.00 80.38 701 ASP A O 1
ATOM 5283 N N . ALA A 1 702 ? -12.135 12.444 3.284 1.00 72.44 702 ALA A N 1
ATOM 5284 C CA . ALA A 1 702 ? -11.466 11.151 3.449 1.00 72.44 702 ALA A CA 1
ATOM 5285 C C . ALA A 1 702 ? -12.122 10.240 4.508 1.00 72.44 702 ALA A C 1
ATOM 5287 O O . ALA A 1 702 ? -11.845 9.045 4.552 1.00 72.44 702 ALA A O 1
ATOM 5288 N N . ALA A 1 703 ? -13.030 10.771 5.336 1.00 74.31 703 ALA A N 1
ATOM 5289 C CA . ALA A 1 703 ? -13.884 9.970 6.201 1.00 74.31 703 ALA A CA 1
ATOM 5290 C C . ALA A 1 703 ? -14.963 9.143 5.499 1.00 74.31 703 ALA A C 1
ATOM 5292 O O . ALA A 1 703 ? -15.514 8.238 6.120 1.00 74.31 703 ALA A O 1
ATOM 5293 N N . THR A 1 704 ? -15.301 9.503 4.266 1.00 82.50 704 THR A N 1
ATOM 5294 C CA . THR A 1 704 ? -16.400 8.928 3.478 1.00 82.50 704 THR A CA 1
ATOM 5295 C C . THR A 1 704 ? -15.902 8.103 2.294 1.00 82.50 704 THR A C 1
ATOM 5297 O O . THR A 1 704 ? -16.715 7.502 1.596 1.00 82.50 704 THR A O 1
ATOM 5300 N N . LEU A 1 705 ? -14.581 8.075 2.076 1.00 87.75 705 LEU A N 1
ATOM 5301 C CA . LEU A 1 705 ? -13.936 7.285 1.035 1.00 87.75 705 LEU A CA 1
ATOM 5302 C C . LEU A 1 705 ? -14.074 5.793 1.351 1.00 87.75 705 LEU A C 1
ATOM 5304 O O . LEU A 1 705 ? -13.586 5.317 2.375 1.00 87.75 705 LEU A O 1
ATOM 5308 N N . LYS A 1 706 ? -14.744 5.069 0.458 1.00 90.75 706 LYS A N 1
ATOM 5309 C CA . LYS A 1 706 ? -15.035 3.641 0.597 1.00 90.75 706 LYS A CA 1
ATOM 5310 C C . LYS A 1 706 ? -15.188 2.967 -0.761 1.00 90.75 706 LYS A C 1
ATOM 5312 O O . LYS A 1 706 ? -15.504 3.619 -1.760 1.00 90.75 706 LYS A O 1
ATOM 5317 N N . ALA A 1 707 ? -15.045 1.652 -0.774 1.00 94.56 707 ALA A N 1
ATOM 5318 C CA . ALA A 1 707 ? -15.469 0.802 -1.872 1.00 94.56 707 ALA A CA 1
ATOM 5319 C C . ALA A 1 707 ? -16.829 0.182 -1.539 1.00 94.56 707 ALA A C 1
ATOM 5321 O O . ALA A 1 707 ? -17.084 -0.203 -0.398 1.00 94.56 707 ALA A O 1
ATOM 5322 N N . THR A 1 708 ? -17.679 0.044 -2.549 1.00 94.25 708 THR A N 1
ATOM 5323 C CA . THR A 1 708 ? -18.742 -0.962 -2.562 1.00 94.25 708 THR A CA 1
ATOM 5324 C C . THR A 1 708 ? -18.279 -2.089 -3.474 1.00 94.25 708 THR A C 1
ATOM 5326 O O . THR A 1 708 ? -17.877 -1.824 -4.611 1.00 94.25 708 THR A O 1
ATOM 5329 N N . ILE A 1 709 ? -18.332 -3.325 -2.981 1.00 93.06 709 ILE A N 1
ATOM 5330 C CA 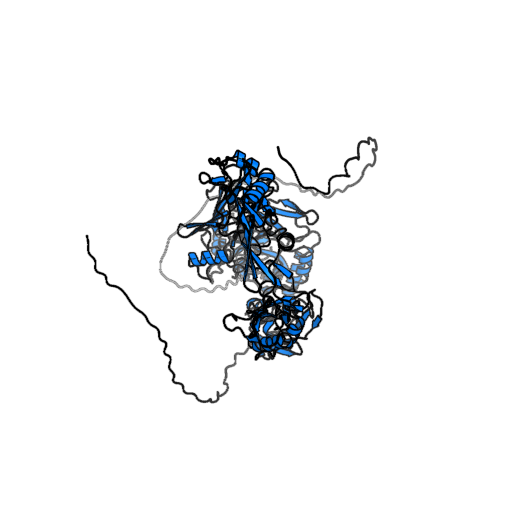. ILE A 1 709 ? -18.110 -4.536 -3.773 1.00 93.06 709 ILE A CA 1
ATOM 5331 C C . ILE A 1 709 ? -19.457 -5.233 -3.967 1.00 93.06 709 ILE A C 1
ATOM 5333 O O . ILE A 1 709 ? -20.114 -5.561 -2.980 1.00 93.06 709 ILE A O 1
ATOM 5337 N N . GLU A 1 710 ? -19.875 -5.453 -5.215 1.00 87.56 710 GLU A N 1
ATOM 5338 C CA . GLU A 1 710 ? -21.070 -6.250 -5.527 1.00 87.56 710 GLU A CA 1
ATOM 5339 C C . GLU A 1 710 ? -20.674 -7.702 -5.829 1.00 87.56 710 GLU A C 1
ATOM 5341 O O . GLU A 1 710 ? -19.829 -7.965 -6.686 1.00 87.56 710 GLU A O 1
ATOM 5346 N N . ILE A 1 711 ? -21.292 -8.664 -5.139 1.00 82.75 711 ILE A N 1
ATOM 5347 C CA . ILE A 1 711 ? -21.046 -10.096 -5.342 1.00 82.75 711 ILE A CA 1
ATOM 5348 C C . ILE A 1 711 ? -22.386 -10.828 -5.374 1.00 82.75 711 ILE A C 1
ATOM 5350 O O . ILE A 1 711 ? -23.108 -10.859 -4.384 1.00 82.75 711 ILE A O 1
ATOM 5354 N N . ASN A 1 712 ? -22.736 -11.433 -6.512 1.00 79.94 712 ASN A N 1
ATOM 5355 C CA . ASN A 1 712 ? -24.004 -12.158 -6.713 1.00 79.94 712 ASN A CA 1
ATOM 5356 C C . ASN A 1 712 ? -25.292 -11.345 -6.406 1.00 79.94 712 ASN A C 1
ATOM 5358 O O . ASN A 1 712 ? -26.366 -11.935 -6.269 1.00 79.94 712 ASN A O 1
ATOM 5362 N N . GLY A 1 713 ? -25.206 -10.010 -6.344 1.00 77.19 713 GLY A N 1
ATOM 5363 C CA . GLY A 1 713 ? -26.300 -9.109 -5.958 1.00 77.19 713 GLY A CA 1
ATOM 5364 C C . GLY A 1 713 ? -26.358 -8.754 -4.464 1.00 77.19 713 GLY A C 1
ATOM 5365 O O . GLY A 1 713 ? -27.343 -8.158 -4.029 1.00 77.19 713 GLY A O 1
ATOM 5366 N N . GLU A 1 714 ? -25.338 -9.113 -3.680 1.00 85.06 714 GLU A N 1
ATOM 5367 C CA . GLU A 1 714 ? -25.104 -8.611 -2.321 1.00 85.06 714 GLU A CA 1
ATOM 5368 C C . GLU A 1 714 ? -24.031 -7.504 -2.362 1.00 85.06 714 GLU A C 1
ATOM 5370 O O . GLU A 1 714 ? -23.001 -7.663 -3.019 1.00 85.06 714 GLU A O 1
ATOM 5375 N N . GLU A 1 715 ? -24.273 -6.377 -1.683 1.00 89.88 715 GLU A N 1
ATOM 5376 C CA . GLU A 1 715 ? -23.341 -5.240 -1.592 1.00 89.88 715 GLU A CA 1
ATOM 5377 C C . GLU A 1 715 ? -22.559 -5.278 -0.268 1.00 89.88 715 GLU A C 1
ATOM 5379 O O . GLU A 1 715 ? -23.152 -5.243 0.811 1.00 89.88 715 GLU A O 1
ATOM 5384 N N . GLN A 1 716 ? -21.227 -5.278 -0.341 1.00 89.12 716 GLN A N 1
ATOM 5385 C CA . GLN A 1 716 ? -20.315 -5.217 0.807 1.00 89.12 716 GLN A CA 1
ATOM 5386 C C . GLN A 1 716 ? -19.592 -3.858 0.805 1.00 89.12 716 GLN A C 1
ATOM 5388 O O . GLN A 1 716 ? -18.976 -3.479 -0.192 1.00 89.12 716 GLN A O 1
ATOM 5393 N N . THR A 1 717 ? -19.685 -3.091 1.898 1.00 90.31 717 THR A N 1
ATOM 5394 C CA . THR A 1 717 ? -18.937 -1.826 2.057 1.00 90.31 717 THR A CA 1
ATOM 5395 C C . THR A 1 717 ? -17.567 -2.111 2.663 1.00 90.31 717 THR A C 1
ATOM 5397 O O . THR A 1 717 ? -17.483 -2.738 3.712 1.00 90.31 717 THR A O 1
ATOM 5400 N N . ILE A 1 718 ? -16.511 -1.615 2.019 1.00 90.75 718 ILE A N 1
ATOM 5401 C CA . ILE A 1 718 ? -15.110 -1.856 2.374 1.00 90.75 718 ILE A CA 1
ATOM 5402 C C . ILE A 1 718 ? -14.369 -0.524 2.557 1.00 90.75 718 ILE A C 1
ATOM 5404 O O . ILE A 1 718 ? -14.585 0.431 1.802 1.00 90.75 718 ILE A O 1
ATOM 5408 N N . GLY A 1 719 ? -13.489 -0.456 3.558 1.00 89.94 719 GLY A N 1
ATOM 5409 C CA . GLY A 1 719 ? -12.642 0.709 3.814 1.00 89.94 719 GLY A CA 1
ATOM 5410 C C . GLY A 1 719 ? -11.533 0.877 2.774 1.00 89.94 719 GLY A C 1
ATOM 5411 O O . GLY A 1 719 ? -10.911 -0.097 2.353 1.00 89.94 719 GLY A O 1
ATOM 5412 N N . VAL A 1 720 ? -11.279 2.120 2.354 1.00 90.81 720 VAL A N 1
ATOM 5413 C CA . VAL A 1 720 ? -10.297 2.454 1.309 1.00 90.81 720 VAL A CA 1
ATOM 5414 C C . VAL A 1 720 ? -9.388 3.587 1.779 1.00 90.81 720 VAL A C 1
ATOM 5416 O O . VAL A 1 720 ? -9.874 4.625 2.231 1.00 90.81 720 VAL A O 1
ATOM 5419 N N . LYS A 1 721 ? -8.073 3.442 1.590 1.00 87.81 721 LYS A N 1
ATOM 5420 C CA . LYS A 1 721 ? -7.103 4.546 1.709 1.00 87.81 721 LYS A CA 1
ATOM 5421 C C . LYS A 1 721 ? -6.209 4.665 0.472 1.00 87.81 721 LYS A C 1
ATOM 5423 O O . LYS A 1 721 ? -6.109 3.740 -0.328 1.00 87.81 721 LYS A O 1
ATOM 5428 N N . GLY A 1 722 ? -5.533 5.803 0.330 1.00 85.56 722 GLY A N 1
ATOM 5429 C CA . GLY A 1 722 ? -4.347 5.894 -0.527 1.00 85.56 722 GLY A CA 1
ATOM 5430 C C . GLY A 1 722 ? -3.126 5.268 0.156 1.00 85.56 722 GLY A C 1
ATOM 5431 O O . GLY A 1 722 ? -3.105 5.137 1.380 1.00 85.56 722 GLY A O 1
ATOM 5432 N N . SER A 1 723 ? -2.112 4.894 -0.622 1.00 84.25 723 SER A N 1
ATOM 5433 C CA . SER A 1 723 ? -0.810 4.471 -0.087 1.00 84.25 723 SER A CA 1
ATOM 5434 C C . SER A 1 723 ? -0.106 5.595 0.682 1.00 84.25 723 SER A C 1
ATOM 5436 O O . SER A 1 723 ? -0.042 6.732 0.216 1.00 84.25 723 SER A O 1
ATOM 5438 N N . ASP A 1 724 ? 0.492 5.249 1.825 1.00 80.12 724 ASP A N 1
ATOM 5439 C CA . ASP A 1 724 ? 1.376 6.132 2.599 1.00 80.12 724 ASP A CA 1
ATOM 5440 C C . ASP A 1 724 ? 2.773 6.281 1.955 1.00 80.12 724 ASP A C 1
ATOM 5442 O O . ASP A 1 724 ? 3.541 7.169 2.323 1.00 80.12 724 ASP A O 1
ATOM 5446 N N . THR A 1 725 ? 3.110 5.419 0.986 1.00 79.81 725 THR A N 1
ATOM 5447 C CA . THR A 1 725 ? 4.326 5.511 0.161 1.00 79.81 725 THR A CA 1
ATOM 5448 C C . THR A 1 725 ? 3.965 6.076 -1.219 1.00 79.81 725 THR A C 1
ATOM 5450 O O . THR A 1 725 ? 3.167 5.446 -1.923 1.00 79.81 725 THR A O 1
ATOM 5453 N N . PRO A 1 726 ? 4.525 7.228 -1.640 1.00 82.06 726 PRO A N 1
ATOM 5454 C CA . PRO A 1 726 ? 4.288 7.774 -2.974 1.00 82.06 726 PRO A CA 1
ATOM 5455 C C . PRO A 1 726 ? 4.926 6.901 -4.063 1.00 82.06 726 PRO A C 1
ATOM 5457 O O . PRO A 1 726 ? 5.963 6.270 -3.855 1.00 82.06 726 PRO A O 1
ATOM 5460 N N . ALA A 1 727 ? 4.305 6.890 -5.241 1.00 90.88 727 ALA A N 1
ATOM 5461 C CA . ALA A 1 727 ? 4.847 6.240 -6.434 1.00 90.88 727 ALA A CA 1
ATOM 5462 C C . ALA A 1 727 ? 5.722 7.214 -7.241 1.00 90.88 727 ALA A C 1
ATOM 5464 O O . ALA A 1 727 ? 5.705 8.417 -6.994 1.00 90.88 727 ALA A O 1
ATOM 5465 N N . THR A 1 728 ? 6.470 6.725 -8.231 1.00 94.31 728 THR A N 1
ATOM 5466 C CA . THR A 1 728 ? 7.478 7.531 -8.947 1.00 94.31 728 THR A CA 1
ATOM 5467 C C . THR A 1 728 ? 7.262 7.570 -10.457 1.00 94.31 728 THR A C 1
ATOM 5469 O O . THR A 1 728 ? 7.180 6.519 -11.093 1.00 94.31 728 THR A O 1
ATOM 5472 N N . LEU A 1 729 ? 7.258 8.770 -11.039 1.00 95.00 729 LEU A N 1
ATOM 5473 C CA . LEU A 1 729 ? 7.438 8.993 -12.475 1.00 95.00 729 LEU A CA 1
ATOM 5474 C C . LEU A 1 729 ? 8.895 9.395 -12.735 1.00 95.00 729 LEU A C 1
ATOM 5476 O O . LEU A 1 729 ? 9.310 10.489 -12.352 1.00 95.00 729 LEU A O 1
ATOM 5480 N N . THR A 1 730 ? 9.663 8.535 -13.399 1.00 95.69 730 THR A N 1
ATOM 5481 C CA . THR A 1 730 ? 11.048 8.822 -13.803 1.00 95.69 730 THR A CA 1
ATOM 5482 C C . THR A 1 730 ? 11.085 9.260 -15.262 1.00 95.69 730 THR A C 1
ATOM 5484 O O . THR A 1 730 ? 10.710 8.502 -16.153 1.00 95.69 730 THR A O 1
ATOM 5487 N N . VAL A 1 731 ? 11.578 10.470 -15.520 1.00 95.88 731 VAL A N 1
ATOM 5488 C CA . VAL A 1 731 ? 11.724 11.026 -16.869 1.00 95.88 731 VAL A CA 1
ATOM 5489 C C . VAL A 1 731 ? 13.181 10.913 -17.304 1.00 95.88 731 VAL A C 1
ATOM 5491 O O . VAL A 1 731 ? 14.043 11.604 -16.765 1.00 95.88 731 VAL A O 1
ATOM 5494 N N . ARG A 1 732 ? 13.471 10.075 -18.301 1.00 96.25 732 ARG A N 1
ATOM 5495 C CA . ARG A 1 732 ? 14.780 9.998 -18.970 1.00 96.25 732 ARG A CA 1
ATOM 5496 C C . ARG A 1 732 ? 14.917 11.161 -19.963 1.00 96.25 732 ARG A C 1
ATOM 5498 O O . ARG A 1 732 ? 13.998 11.418 -20.740 1.00 96.25 732 ARG A O 1
ATOM 5505 N N . TYR A 1 733 ? 16.048 11.871 -19.962 1.00 95.50 733 TYR A N 1
ATOM 5506 C CA . TYR A 1 733 ? 16.296 12.986 -20.893 1.00 95.50 733 TYR A CA 1
ATOM 5507 C C . TYR A 1 733 ? 16.338 12.507 -22.355 1.00 95.50 733 TYR A C 1
ATOM 5509 O O . TYR A 1 733 ? 16.629 11.338 -22.599 1.00 95.50 733 TYR A O 1
ATOM 5517 N N . VAL A 1 734 ? 16.102 13.405 -23.322 1.00 95.62 734 VAL A N 1
ATOM 5518 C CA . VAL A 1 734 ? 16.148 13.137 -24.777 1.00 95.62 734 VAL A CA 1
ATOM 5519 C C . VAL A 1 734 ? 16.841 14.284 -25.519 1.00 95.62 734 VAL A C 1
ATOM 5521 O O . VAL A 1 734 ? 16.588 15.458 -25.251 1.00 95.62 734 VAL A O 1
ATOM 5524 N N . VAL A 1 735 ? 17.708 13.946 -26.476 1.00 94.56 735 VAL A N 1
ATOM 5525 C CA . VAL A 1 735 ? 18.540 14.878 -27.253 1.00 94.56 735 VAL A CA 1
ATOM 5526 C C . VAL A 1 735 ? 17.954 15.100 -28.651 1.00 94.56 735 VAL A C 1
ATOM 5528 O O . VAL A 1 735 ? 18.513 14.686 -29.668 1.00 94.56 735 VAL A O 1
ATOM 5531 N N . GLY A 1 736 ? 16.810 15.780 -28.715 1.00 91.94 736 GLY A N 1
ATOM 5532 C CA . GLY A 1 736 ? 16.166 16.125 -29.981 1.00 91.94 736 GLY A CA 1
ATOM 5533 C C . GLY A 1 736 ? 14.835 16.853 -29.821 1.00 91.94 736 GLY A C 1
ATOM 5534 O O . GLY A 1 736 ? 14.436 17.222 -28.720 1.00 91.94 736 GLY A O 1
ATOM 5535 N N . ALA A 1 737 ? 14.151 17.050 -30.947 1.00 90.94 737 ALA A N 1
ATOM 5536 C CA . ALA A 1 737 ? 12.708 17.266 -30.971 1.00 90.94 737 ALA A CA 1
ATOM 5537 C C . ALA A 1 737 ? 12.025 15.913 -31.221 1.00 90.94 737 ALA A C 1
ATOM 5539 O O . ALA A 1 737 ? 12.569 15.098 -31.967 1.00 90.94 737 ALA A O 1
ATOM 5540 N N . GLN A 1 738 ? 10.856 15.689 -30.616 1.00 89.75 738 GLN A N 1
ATOM 5541 C CA . GLN A 1 738 ? 10.101 14.429 -30.676 1.00 89.75 738 GLN A CA 1
ATOM 5542 C C . GLN A 1 738 ? 9.969 13.885 -32.107 1.00 89.75 738 GLN A C 1
ATOM 5544 O O . GLN A 1 738 ? 10.344 12.748 -32.382 1.00 89.75 738 GLN A O 1
ATOM 5549 N N . ASP A 1 739 ? 9.543 14.733 -33.047 1.00 87.38 739 ASP A N 1
ATOM 5550 C CA . ASP A 1 739 ? 9.348 14.395 -34.461 1.00 87.38 739 ASP A CA 1
ATOM 5551 C C . ASP A 1 739 ? 10.644 14.036 -35.210 1.00 87.38 739 ASP A C 1
ATOM 5553 O O . ASP A 1 739 ? 10.599 13.430 -36.284 1.00 87.38 739 ASP A O 1
ATOM 5557 N N . ALA A 1 740 ? 11.806 14.413 -34.674 1.00 88.44 740 ALA A N 1
ATOM 5558 C CA . ALA A 1 740 ? 13.111 14.132 -35.257 1.00 88.44 740 ALA A CA 1
ATOM 5559 C C . ALA A 1 740 ? 13.732 12.818 -34.756 1.00 88.44 740 ALA A C 1
ATOM 5561 O O . ALA A 1 740 ? 14.530 12.239 -35.495 1.00 88.44 740 ALA A O 1
ATOM 5562 N N . VAL A 1 741 ? 13.384 12.362 -33.544 1.00 93.19 741 VAL A N 1
ATOM 5563 C CA . VAL A 1 741 ? 14.045 11.223 -32.871 1.00 93.19 741 VAL A CA 1
ATOM 5564 C C . VAL A 1 741 ? 13.127 10.052 -32.522 1.00 93.19 741 VAL A C 1
ATOM 5566 O O . VAL A 1 741 ? 13.643 8.958 -32.331 1.00 93.19 741 VAL A O 1
ATOM 5569 N N . VAL A 1 742 ? 11.804 10.232 -32.468 1.00 93.62 742 VAL A N 1
ATOM 5570 C CA . VAL A 1 742 ? 10.841 9.132 -32.291 1.00 93.62 742 VAL A CA 1
ATOM 5571 C C . VAL A 1 742 ? 10.197 8.789 -33.634 1.00 93.62 742 VAL A C 1
ATOM 5573 O O . VAL A 1 742 ? 9.817 9.673 -34.406 1.00 93.62 742 VAL A O 1
ATOM 5576 N N . THR A 1 743 ? 10.100 7.494 -33.942 1.00 91.44 743 THR A N 1
ATOM 5577 C CA . THR A 1 743 ? 9.600 6.983 -35.229 1.00 91.44 743 THR A CA 1
ATOM 5578 C C . THR A 1 743 ? 8.707 5.748 -35.049 1.00 91.44 743 THR A C 1
ATOM 5580 O O . THR A 1 743 ? 9.068 4.873 -34.265 1.00 91.44 743 THR A O 1
ATOM 5583 N N . PRO A 1 744 ? 7.568 5.625 -35.761 1.00 88.50 744 PRO A N 1
ATOM 5584 C CA . PRO A 1 744 ? 6.674 4.473 -35.613 1.00 88.50 744 PRO A CA 1
ATOM 5585 C C . PRO A 1 744 ? 7.326 3.129 -35.961 1.00 88.50 744 PRO A C 1
ATOM 5587 O O . PRO A 1 744 ? 8.213 3.060 -36.817 1.00 88.50 744 PRO A O 1
ATOM 5590 N N . SER A 1 745 ? 6.824 2.052 -35.355 1.00 90.12 745 SER A N 1
ATOM 5591 C CA . SER A 1 745 ? 7.107 0.684 -35.797 1.00 90.12 745 SER A CA 1
ATOM 5592 C C . SER A 1 745 ? 6.240 0.266 -36.995 1.00 90.12 745 SER A C 1
ATOM 5594 O O . SER A 1 745 ? 5.113 0.731 -37.172 1.00 90.12 745 SER A O 1
ATOM 5596 N N . TYR A 1 746 ? 6.751 -0.655 -37.819 1.00 89.25 746 TYR A N 1
ATOM 5597 C CA . TYR A 1 746 ? 6.024 -1.222 -38.964 1.00 89.25 746 TYR A CA 1
ATOM 5598 C C . TYR A 1 746 ? 6.080 -2.751 -38.945 1.00 89.25 746 TYR A C 1
ATOM 5600 O O . TYR A 1 746 ? 7.091 -3.330 -38.560 1.00 89.25 746 TYR A O 1
ATOM 5608 N N . ASP A 1 747 ? 5.040 -3.436 -39.431 1.00 88.75 747 ASP A N 1
ATOM 5609 C CA . ASP A 1 747 ? 5.047 -4.907 -39.522 1.00 88.75 747 ASP A CA 1
ATOM 5610 C C . ASP A 1 747 ? 6.186 -5.448 -40.386 1.00 88.75 747 ASP A C 1
ATOM 5612 O O . ASP A 1 747 ? 6.802 -6.450 -40.049 1.00 88.75 747 ASP A O 1
ATOM 5616 N N . THR A 1 748 ? 6.444 -4.805 -41.526 1.00 88.00 748 THR A N 1
ATOM 5617 C CA . THR A 1 748 ? 7.404 -5.272 -42.530 1.00 88.00 748 THR A CA 1
ATOM 5618 C C . THR A 1 748 ? 8.102 -4.095 -43.198 1.00 88.00 748 THR A C 1
ATOM 5620 O O . THR A 1 748 ? 7.536 -3.006 -43.314 1.00 88.00 748 THR A O 1
ATOM 5623 N N . ILE A 1 749 ? 9.299 -4.340 -43.735 1.00 84.25 749 ILE A N 1
ATOM 5624 C CA . ILE A 1 749 ? 10.030 -3.359 -44.548 1.00 84.25 749 ILE A CA 1
ATOM 5625 C C . ILE A 1 749 ? 9.235 -2.913 -45.791 1.00 84.25 749 ILE A C 1
ATOM 5627 O O . ILE A 1 749 ? 9.353 -1.773 -46.231 1.00 84.25 749 ILE A O 1
ATOM 5631 N N . VAL A 1 750 ? 8.357 -3.782 -46.315 1.00 82.12 750 VAL A N 1
ATOM 5632 C CA . VAL A 1 750 ? 7.430 -3.436 -47.404 1.00 82.12 750 VAL A CA 1
ATOM 5633 C C . VAL A 1 750 ? 6.439 -2.374 -46.935 1.00 82.12 750 VAL A C 1
ATOM 5635 O O . VAL A 1 750 ? 6.358 -1.334 -47.578 1.00 82.12 750 VAL A O 1
ATOM 5638 N N . HIS A 1 751 ? 5.773 -2.580 -45.791 1.00 81.81 751 HIS A N 1
ATOM 5639 C CA . HIS A 1 751 ? 4.850 -1.603 -45.200 1.00 81.81 751 HIS A CA 1
ATOM 5640 C C . HIS A 1 751 ? 5.553 -0.250 -44.974 1.00 81.81 751 HIS A C 1
ATOM 5642 O O . HIS A 1 751 ? 5.066 0.768 -45.460 1.00 81.81 751 HIS A O 1
ATOM 5648 N N . ALA A 1 752 ? 6.746 -0.241 -44.366 1.00 80.12 752 ALA A N 1
ATOM 5649 C CA . ALA A 1 752 ? 7.545 0.980 -44.196 1.00 80.12 752 ALA A CA 1
ATOM 5650 C C . ALA A 1 752 ? 7.849 1.694 -45.533 1.00 80.12 752 ALA A C 1
ATOM 5652 O O . ALA A 1 752 ? 7.783 2.919 -45.611 1.00 80.12 752 ALA A O 1
ATOM 5653 N N . SER A 1 753 ? 8.124 0.938 -46.604 1.00 70.69 753 SER A N 1
ATOM 5654 C CA . SER A 1 753 ? 8.381 1.482 -47.948 1.00 70.69 753 SER A CA 1
ATOM 5655 C C . SER A 1 753 ? 7.129 1.854 -48.762 1.00 70.69 753 SER A C 1
ATOM 5657 O O . SER A 1 753 ? 7.244 2.573 -49.749 1.00 70.69 753 SER A O 1
ATOM 5659 N N . GLU A 1 754 ? 5.937 1.389 -48.373 1.00 67.94 754 GLU A N 1
ATOM 5660 C CA . GLU A 1 754 ? 4.657 1.729 -49.019 1.00 67.94 754 GLU A CA 1
ATOM 5661 C C . GLU A 1 754 ? 3.973 2.949 -48.372 1.00 67.94 754 GLU A C 1
ATOM 5663 O O . GLU A 1 754 ? 3.188 3.631 -49.031 1.00 67.94 754 GLU A O 1
ATOM 5668 N N . VAL A 1 755 ? 4.317 3.277 -47.119 1.00 57.84 755 VAL A N 1
ATOM 5669 C CA . VAL A 1 755 ? 3.960 4.556 -46.463 1.00 57.84 755 VAL A CA 1
ATOM 5670 C C . VAL A 1 755 ? 4.753 5.747 -47.044 1.00 57.84 755 VAL A C 1
ATOM 5672 O O . VAL A 1 755 ? 4.383 6.908 -46.838 1.00 57.84 755 VAL A O 1
ATOM 5675 N N . ASP A 1 756 ? 5.795 5.479 -47.838 1.00 52.66 756 ASP A N 1
ATOM 5676 C CA . ASP A 1 756 ? 6.640 6.462 -48.528 1.00 52.66 756 ASP A CA 1
ATOM 5677 C C . ASP A 1 756 ? 5.930 7.091 -49.758 1.00 52.66 756 ASP A C 1
ATOM 5679 O O . ASP A 1 756 ? 6.342 6.955 -50.913 1.00 52.66 756 ASP A O 1
ATOM 5683 N N . ASP A 1 757 ? 4.842 7.839 -49.513 1.00 48.50 757 ASP A N 1
ATOM 5684 C CA . ASP A 1 757 ? 4.467 8.955 -50.397 1.00 48.50 757 ASP A CA 1
ATOM 5685 C C . ASP A 1 757 ? 5.725 9.828 -50.584 1.00 48.50 757 ASP A C 1
ATOM 5687 O O . ASP A 1 757 ? 6.401 10.106 -49.592 1.00 48.50 757 ASP A O 1
ATOM 5691 N N . PRO A 1 758 ? 6.057 10.299 -51.803 1.00 44.72 758 PRO A N 1
ATOM 5692 C CA . PRO A 1 758 ? 7.291 11.044 -52.090 1.00 44.72 758 PRO A CA 1
ATOM 5693 C C . PRO A 1 758 ? 7.487 12.376 -51.325 1.00 44.72 758 PRO A C 1
ATOM 5695 O O . PRO A 1 758 ? 8.433 13.110 -51.621 1.00 44.72 758 PRO A O 1
ATOM 5698 N N . ASN A 1 759 ? 6.623 12.707 -50.361 1.00 48.81 759 ASN A N 1
ATOM 5699 C CA . ASN A 1 759 ? 6.784 13.788 -49.387 1.00 48.81 759 ASN A CA 1
ATOM 5700 C C . ASN A 1 759 ? 7.077 13.312 -47.941 1.00 48.81 759 ASN A C 1
ATOM 5702 O O . ASN A 1 759 ? 7.213 14.167 -47.067 1.00 48.81 759 ASN A O 1
ATOM 5706 N N . GLN A 1 760 ? 7.161 12.004 -47.664 1.00 52.62 760 GLN A N 1
ATOM 5707 C CA . GLN A 1 760 ? 7.396 11.446 -46.321 1.00 52.62 760 GLN A CA 1
ATOM 5708 C C . GLN A 1 760 ? 8.866 11.073 -46.061 1.00 52.62 760 GLN A C 1
ATOM 5710 O O . GLN A 1 760 ? 9.739 11.260 -46.911 1.00 52.62 760 GLN A O 1
ATOM 5715 N N . ASP A 1 761 ? 9.166 10.694 -44.812 1.00 58.00 761 ASP A N 1
ATOM 5716 C CA . ASP A 1 761 ? 10.498 10.870 -44.209 1.00 58.00 761 ASP A CA 1
ATOM 5717 C C . ASP A 1 761 ? 11.078 9.627 -43.508 1.00 58.00 761 ASP A C 1
ATOM 5719 O O . ASP A 1 761 ? 12.211 9.679 -43.032 1.00 58.00 761 ASP A O 1
ATOM 5723 N N . ALA A 1 762 ? 10.343 8.509 -43.468 1.00 57.75 762 ALA A N 1
ATOM 5724 C CA . ALA A 1 762 ? 10.693 7.325 -42.673 1.00 57.75 762 ALA A CA 1
ATOM 5725 C C . ALA A 1 762 ? 12.057 6.723 -43.056 1.00 57.75 762 ALA A C 1
ATOM 5727 O O . ALA A 1 762 ? 12.929 6.583 -42.201 1.00 57.75 762 ALA A O 1
ATOM 5728 N N . LEU A 1 763 ? 12.302 6.491 -44.353 1.00 66.06 763 LEU A N 1
ATOM 5729 C CA . LEU A 1 763 ? 13.573 5.951 -44.871 1.00 66.06 763 LEU A CA 1
ATOM 5730 C C . LEU A 1 763 ? 14.785 6.899 -44.703 1.00 66.06 763 LEU A C 1
ATOM 5732 O O . LEU A 1 763 ? 15.890 6.573 -45.137 1.00 66.06 763 LEU A O 1
ATOM 5736 N N . LYS A 1 764 ? 14.600 8.087 -44.107 1.00 77.12 764 LYS A N 1
ATOM 5737 C CA . LYS A 1 764 ? 15.668 9.061 -43.815 1.00 77.12 764 LYS A CA 1
ATOM 5738 C C . LYS A 1 764 ? 16.063 9.097 -42.332 1.00 77.12 764 LYS A C 1
ATOM 5740 O O . LYS A 1 764 ? 17.022 9.787 -41.985 1.00 77.12 764 LYS A O 1
ATOM 5745 N N . LYS A 1 765 ? 15.337 8.376 -41.473 1.00 87.50 765 LYS A N 1
ATOM 5746 C CA . LYS A 1 765 ? 15.552 8.262 -40.023 1.00 87.50 765 LYS A CA 1
ATOM 5747 C C . LYS A 1 765 ? 15.878 6.808 -39.665 1.00 87.50 765 LYS A C 1
ATOM 5749 O O . LYS A 1 765 ? 15.901 5.946 -40.542 1.00 87.50 765 LYS A O 1
ATOM 5754 N N . ALA A 1 766 ? 16.175 6.542 -38.395 1.00 92.25 766 ALA A N 1
ATOM 5755 C CA . ALA A 1 766 ? 16.113 5.173 -37.886 1.00 92.25 766 ALA A CA 1
ATOM 5756 C C . ALA A 1 766 ? 14.641 4.745 -37.757 1.00 92.25 766 ALA A C 1
ATOM 5758 O O . ALA A 1 766 ? 13.782 5.612 -37.629 1.00 92.25 766 ALA A O 1
ATOM 5759 N N . TYR A 1 767 ? 14.351 3.447 -37.816 1.00 91.12 767 TYR A N 1
ATOM 5760 C CA . TYR A 1 767 ? 13.014 2.885 -37.577 1.00 91.12 767 TYR A CA 1
ATOM 5761 C C . TYR A 1 767 ? 13.113 1.392 -37.228 1.00 91.12 767 TYR A C 1
ATOM 5763 O O . TYR A 1 767 ? 14.159 0.765 -37.416 1.00 91.12 767 TYR A O 1
ATOM 5771 N N . VAL A 1 768 ? 12.017 0.820 -36.722 1.00 93.38 768 VAL A N 1
ATOM 5772 C CA . VAL A 1 768 ? 11.930 -0.587 -36.302 1.00 93.38 768 VAL A CA 1
ATOM 5773 C C . VAL A 1 768 ? 10.892 -1.362 -37.120 1.00 93.38 768 VAL A C 1
ATOM 5775 O O . VAL A 1 768 ? 9.786 -0.881 -37.383 1.00 93.38 768 VAL A O 1
ATOM 5778 N N . ILE A 1 769 ? 11.259 -2.579 -37.522 1.00 92.31 769 ILE A N 1
ATOM 5779 C CA . ILE A 1 769 ? 10.413 -3.534 -38.238 1.00 92.31 769 ILE A CA 1
ATOM 5780 C C . ILE A 1 769 ? 10.119 -4.732 -37.324 1.00 92.31 769 ILE A C 1
ATOM 5782 O O . ILE A 1 769 ? 11.036 -5.371 -36.812 1.00 92.31 769 ILE A O 1
ATOM 5786 N N . ARG A 1 770 ? 8.833 -5.050 -37.137 1.00 92.31 770 ARG A N 1
ATOM 5787 C CA . ARG A 1 770 ? 8.357 -6.087 -36.202 1.00 92.31 770 ARG A CA 1
ATOM 5788 C C . ARG A 1 770 ? 8.451 -7.514 -36.756 1.00 92.31 770 ARG A C 1
ATOM 5790 O O . ARG A 1 770 ? 8.473 -8.451 -35.970 1.00 92.31 770 ARG A O 1
ATOM 5797 N N . SER A 1 771 ? 8.494 -7.702 -38.079 1.00 86.56 771 SER A N 1
ATOM 5798 C CA . SER A 1 771 ? 8.745 -8.997 -38.733 1.00 86.56 771 SER A CA 1
ATOM 5799 C C . SER A 1 771 ? 9.824 -8.885 -39.811 1.00 86.56 771 SER A C 1
ATOM 5801 O O . SER A 1 771 ? 9.650 -8.220 -40.837 1.00 86.56 771 SER A O 1
ATOM 5803 N N . ASN A 1 772 ? 10.892 -9.667 -39.649 1.00 73.56 772 ASN A N 1
ATOM 5804 C CA . ASN A 1 772 ? 11.908 -9.908 -40.680 1.00 73.56 772 ASN A CA 1
ATOM 5805 C C . ASN A 1 772 ? 11.417 -10.807 -41.845 1.00 73.56 772 ASN A C 1
ATOM 5807 O O . ASN A 1 772 ? 12.208 -11.251 -42.679 1.00 73.56 772 ASN A O 1
ATOM 5811 N N . GLY A 1 773 ? 10.118 -11.129 -41.905 1.00 72.69 773 GLY A N 1
ATOM 5812 C CA . GLY A 1 773 ? 9.507 -11.973 -42.936 1.00 72.69 773 GLY A CA 1
ATOM 5813 C C . GLY A 1 773 ? 9.793 -13.475 -42.808 1.00 72.69 773 GLY A C 1
ATOM 5814 O O . GLY A 1 773 ? 9.285 -14.253 -43.617 1.00 72.69 773 GLY A O 1
ATOM 5815 N N . THR A 1 774 ? 10.577 -13.901 -41.809 1.00 71.19 774 THR A N 1
ATOM 5816 C CA . THR A 1 774 ? 10.799 -15.324 -41.481 1.00 71.19 774 THR A CA 1
ATOM 5817 C C . THR A 1 774 ? 10.121 -15.758 -40.182 1.00 71.19 774 THR A C 1
ATOM 5819 O O . THR A 1 774 ? 9.799 -16.937 -40.040 1.00 71.19 774 THR A O 1
ATOM 5822 N N . GLN A 1 775 ? 9.849 -14.808 -39.284 1.00 70.00 775 GLN A N 1
ATOM 5823 C CA . GLN A 1 775 ? 9.066 -14.979 -38.058 1.00 70.00 775 GLN A CA 1
ATOM 5824 C C . GLN A 1 775 ? 7.718 -14.237 -38.154 1.00 70.00 775 GLN A C 1
ATOM 5826 O O . GLN A 1 775 ? 7.550 -13.393 -39.045 1.00 70.00 775 GLN A O 1
ATOM 5831 N N . PRO A 1 776 ? 6.751 -14.511 -37.254 1.00 80.56 776 PRO A N 1
ATOM 5832 C CA . PRO A 1 776 ? 5.626 -13.608 -36.998 1.00 80.56 776 PRO A CA 1
ATOM 5833 C C . PRO A 1 776 ? 6.088 -12.165 -36.729 1.00 80.56 776 PRO A C 1
ATOM 5835 O O . PRO A 1 776 ? 7.273 -11.914 -36.517 1.00 80.56 776 PRO A O 1
ATOM 5838 N N . ALA A 1 777 ? 5.160 -11.209 -36.751 1.00 86.12 777 ALA A N 1
ATOM 5839 C CA . ALA A 1 777 ? 5.453 -9.888 -36.205 1.00 86.12 777 ALA A CA 1
ATOM 5840 C C . ALA A 1 777 ? 5.477 -9.975 -34.676 1.00 86.12 777 ALA A C 1
ATOM 5842 O O . ALA A 1 777 ? 4.569 -10.577 -34.107 1.00 86.12 777 ALA A O 1
ATOM 5843 N N . VAL A 1 778 ? 6.483 -9.374 -34.039 1.00 89.00 778 VAL A N 1
ATOM 5844 C CA . VAL A 1 778 ? 6.498 -9.195 -32.583 1.00 89.00 778 VAL A CA 1
ATOM 5845 C C . VAL A 1 778 ? 5.294 -8.340 -32.179 1.00 89.00 778 VAL A C 1
ATOM 5847 O O . VAL A 1 778 ? 5.073 -7.263 -32.738 1.00 89.00 778 VAL A O 1
ATOM 5850 N N . ASP A 1 779 ? 4.518 -8.846 -31.227 1.00 87.19 779 ASP A N 1
ATOM 5851 C CA . ASP A 1 779 ? 3.370 -8.201 -30.584 1.00 87.19 779 ASP A CA 1
ATOM 5852 C C . ASP A 1 779 ? 3.476 -8.183 -29.044 1.00 87.19 779 ASP A C 1
ATOM 5854 O O . ASP A 1 779 ? 2.686 -7.524 -28.366 1.00 87.19 779 ASP A O 1
ATOM 5858 N N . ASP A 1 780 ? 4.485 -8.858 -28.495 1.00 87.12 780 ASP A N 1
ATOM 5859 C CA . ASP A 1 780 ? 4.750 -9.015 -27.064 1.00 87.12 780 ASP A CA 1
ATOM 5860 C C . ASP A 1 780 ? 5.675 -7.891 -26.558 1.00 87.12 780 ASP A C 1
ATOM 5862 O O . ASP A 1 780 ? 6.885 -8.062 -26.378 1.00 87.12 780 ASP A O 1
ATOM 5866 N N . PHE A 1 781 ? 5.095 -6.698 -26.419 1.00 88.94 781 PHE A N 1
ATOM 5867 C CA . PHE A 1 781 ? 5.744 -5.481 -25.925 1.00 88.94 781 PHE A CA 1
ATOM 5868 C C . PHE A 1 781 ? 5.145 -5.069 -24.582 1.00 88.94 781 PHE A C 1
ATOM 5870 O O . PHE A 1 781 ? 3.922 -5.019 -24.467 1.00 88.94 781 PHE A O 1
ATOM 5877 N N . MET A 1 782 ? 5.975 -4.718 -23.598 1.00 87.81 782 MET A N 1
ATOM 5878 C CA . MET A 1 782 ? 5.535 -4.388 -22.236 1.00 87.81 782 MET A CA 1
ATOM 5879 C C . MET A 1 782 ? 5.954 -2.982 -21.801 1.00 87.81 782 MET A C 1
ATOM 5881 O O . MET A 1 782 ? 7.053 -2.540 -22.122 1.00 87.81 782 MET A O 1
ATOM 5885 N N . VAL A 1 783 ? 5.119 -2.294 -21.016 1.00 86.19 783 VAL A N 1
ATOM 5886 C CA . VAL A 1 783 ? 5.479 -1.014 -20.379 1.00 86.19 783 VAL A CA 1
ATOM 5887 C C . VAL A 1 783 ? 6.486 -1.255 -19.246 1.00 86.19 783 VAL A C 1
ATOM 5889 O O . VAL A 1 783 ? 6.192 -1.984 -18.295 1.00 86.19 783 VAL A O 1
ATOM 5892 N N . ASN A 1 784 ? 7.641 -0.587 -19.281 1.00 85.88 784 ASN A N 1
ATOM 5893 C CA . ASN A 1 784 ? 8.768 -0.780 -18.357 1.00 85.88 784 ASN A CA 1
ATOM 5894 C C . ASN A 1 784 ? 9.174 -2.273 -18.236 1.00 85.88 784 ASN A C 1
ATOM 5896 O O . ASN A 1 784 ? 8.991 -3.062 -19.157 1.00 85.88 784 ASN A O 1
ATOM 5900 N N . GLU A 1 785 ? 9.675 -2.679 -17.064 1.00 78.44 785 GLU A N 1
ATOM 5901 C CA . GLU A 1 785 ? 9.779 -4.081 -16.625 1.00 78.44 785 GLU A CA 1
ATOM 5902 C C . GLU A 1 785 ? 8.479 -4.597 -15.953 1.00 78.44 785 GLU A C 1
ATOM 5904 O O . GLU A 1 785 ? 8.532 -5.286 -14.922 1.00 78.44 785 GLU A O 1
ATOM 5909 N N . SER A 1 786 ? 7.309 -4.179 -16.438 1.00 74.94 786 SER A N 1
ATOM 5910 C CA . SER A 1 786 ? 6.026 -4.762 -16.018 1.00 74.94 786 SER A CA 1
ATOM 5911 C C . SER A 1 786 ? 5.562 -5.797 -17.046 1.00 74.94 786 SER A C 1
ATOM 5913 O O . SER A 1 786 ? 6.255 -6.053 -18.024 1.00 74.94 786 SER A O 1
ATOM 5915 N N . ASN A 1 787 ? 4.368 -6.358 -16.850 1.00 71.94 787 ASN A N 1
ATOM 5916 C CA . ASN A 1 787 ? 3.713 -7.200 -17.856 1.00 71.94 787 ASN A CA 1
ATOM 5917 C C . ASN A 1 787 ? 2.486 -6.495 -18.470 1.00 71.94 787 ASN A C 1
ATOM 5919 O O . ASN A 1 787 ? 1.579 -7.150 -18.979 1.00 71.94 787 ASN A O 1
ATOM 5923 N N . VAL A 1 788 ? 2.399 -5.162 -18.386 1.00 77.31 788 VAL A N 1
ATOM 5924 C CA . VAL A 1 788 ? 1.342 -4.395 -19.058 1.00 77.31 788 VAL A CA 1
ATOM 5925 C C . VAL A 1 788 ? 1.659 -4.344 -20.547 1.00 77.31 788 VAL A C 1
ATOM 5927 O O . VAL A 1 788 ? 2.566 -3.617 -20.946 1.00 77.31 788 VAL A O 1
ATOM 5930 N N . GLN A 1 789 ? 0.918 -5.107 -21.352 1.00 80.81 789 GLN A N 1
ATOM 5931 C CA . GLN A 1 789 ? 1.116 -5.146 -22.799 1.00 80.81 789 GLN A CA 1
ATOM 5932 C C . GLN A 1 789 ? 0.793 -3.786 -23.445 1.00 80.81 789 GLN A C 1
ATOM 5934 O O . GLN A 1 789 ? -0.151 -3.105 -23.039 1.00 80.81 789 GLN A O 1
ATOM 5939 N N . VAL A 1 790 ? 1.576 -3.420 -24.461 1.00 83.12 790 VAL A N 1
ATOM 5940 C CA . VAL A 1 790 ? 1.376 -2.254 -25.332 1.00 83.12 790 VAL A CA 1
ATOM 5941 C C . VAL A 1 790 ? 0.937 -2.727 -26.712 1.00 83.12 790 VAL A C 1
ATOM 5943 O O . VAL A 1 790 ? 1.544 -3.637 -27.283 1.00 83.12 790 VAL A O 1
ATOM 5946 N N . ALA A 1 791 ? -0.071 -2.076 -27.294 1.00 83.62 791 ALA A N 1
ATOM 5947 C CA . ALA A 1 791 ? -0.465 -2.320 -28.672 1.00 83.62 791 ALA A CA 1
ATOM 5948 C C . ALA A 1 791 ? 0.730 -2.090 -29.604 1.00 83.62 791 ALA A C 1
ATOM 5950 O O . ALA A 1 791 ? 1.274 -0.991 -29.696 1.00 83.62 791 ALA A O 1
ATOM 5951 N N . ALA A 1 792 ? 1.113 -3.126 -30.353 1.00 86.62 792 ALA A N 1
ATOM 5952 C CA . ALA A 1 792 ? 2.285 -3.086 -31.225 1.00 86.62 792 ALA A CA 1
ATOM 5953 C C . ALA A 1 792 ? 2.270 -1.927 -32.245 1.00 86.62 792 ALA A C 1
ATOM 5955 O O . ALA A 1 792 ? 3.330 -1.521 -32.708 1.00 86.62 792 ALA A O 1
ATOM 5956 N N . SER A 1 793 ? 1.092 -1.391 -32.596 1.00 83.62 793 SER A N 1
ATOM 5957 C CA . SER A 1 793 ? 0.913 -0.205 -33.451 1.00 83.62 793 SER A CA 1
ATOM 5958 C C . SER A 1 793 ? 1.458 1.095 -32.859 1.00 83.62 793 SER A C 1
ATOM 5960 O O . SER A 1 793 ? 1.823 1.987 -33.622 1.00 83.62 793 SER A O 1
ATOM 5962 N N . ASP A 1 794 ? 1.500 1.187 -31.534 1.00 86.12 794 ASP A N 1
ATOM 5963 C CA . ASP A 1 794 ? 1.725 2.428 -30.790 1.00 86.12 794 ASP A CA 1
ATOM 5964 C C . ASP A 1 794 ? 3.192 2.499 -30.309 1.00 86.12 794 ASP A C 1
ATOM 5966 O O . ASP A 1 794 ? 3.770 3.577 -30.126 1.00 86.12 794 ASP A O 1
ATOM 5970 N N . VAL A 1 795 ? 3.840 1.326 -30.246 1.00 91.44 795 VAL A N 1
ATOM 5971 C CA . VAL A 1 795 ? 5.287 1.152 -30.086 1.00 91.44 795 VAL A CA 1
ATOM 5972 C C . VAL A 1 795 ? 6.047 1.851 -31.215 1.00 91.44 795 VAL A C 1
ATOM 5974 O O . VAL A 1 795 ? 5.822 1.622 -32.409 1.00 91.44 795 VAL A O 1
ATOM 5977 N N . SER A 1 796 ? 7.005 2.674 -30.810 1.00 93.19 796 SER A N 1
ATOM 5978 C CA . SER A 1 796 ? 7.877 3.489 -31.647 1.00 93.19 796 SER A CA 1
ATOM 5979 C C . SER A 1 796 ? 9.339 3.311 -31.227 1.00 93.19 796 SER A C 1
ATOM 5981 O O . SER A 1 796 ? 9.632 3.036 -30.066 1.00 93.19 796 SER A O 1
ATOM 5983 N N . LEU A 1 797 ? 10.271 3.496 -32.162 1.00 96.31 797 LEU A N 1
ATOM 5984 C CA . LEU A 1 797 ? 11.704 3.566 -31.878 1.00 96.31 797 LEU A CA 1
ATOM 5985 C C . LEU A 1 797 ? 12.089 5.007 -31.524 1.00 96.31 797 LEU A C 1
ATOM 5987 O O . LEU A 1 797 ? 11.940 5.906 -32.359 1.00 96.31 797 LEU A O 1
ATOM 5991 N N . LEU A 1 798 ? 12.638 5.201 -30.326 1.00 97.19 798 LEU A N 1
ATOM 5992 C CA . LEU A 1 798 ? 13.442 6.363 -29.959 1.00 97.19 798 LEU A CA 1
ATOM 5993 C C . LEU A 1 798 ? 14.879 6.147 -30.457 1.00 97.19 798 LEU A C 1
ATOM 5995 O O . LEU A 1 798 ? 15.489 5.117 -30.182 1.00 97.19 798 LEU A O 1
ATOM 5999 N N . ALA A 1 799 ? 15.422 7.121 -31.186 1.00 96.62 799 ALA A N 1
ATOM 6000 C CA . ALA A 1 799 ? 16.761 7.075 -31.766 1.00 96.62 799 ALA A CA 1
ATOM 6001 C C . ALA A 1 799 ? 17.427 8.463 -31.763 1.00 96.62 799 ALA A C 1
ATOM 6003 O O . ALA A 1 799 ? 17.501 9.141 -32.793 1.00 96.62 799 ALA A O 1
ATOM 6004 N N . ASP A 1 800 ? 17.924 8.897 -30.604 1.00 96.69 800 ASP A N 1
ATOM 6005 C CA . ASP A 1 800 ? 18.517 10.223 -30.402 1.00 96.69 800 ASP A CA 1
ATOM 6006 C C . ASP A 1 800 ? 20.055 10.197 -30.262 1.00 96.69 800 ASP A C 1
ATOM 6008 O O . ASP A 1 800 ? 20.720 9.163 -30.396 1.00 96.69 800 ASP A O 1
ATOM 6012 N N . ALA A 1 801 ? 20.647 11.378 -30.066 1.00 96.12 801 ALA A N 1
ATOM 6013 C CA . ALA A 1 801 ? 22.079 11.521 -29.817 1.00 96.12 801 ALA A CA 1
ATOM 6014 C C . ALA A 1 801 ? 22.437 11.203 -28.352 1.00 96.12 801 ALA A C 1
ATOM 6016 O O . ALA A 1 801 ? 21.590 11.218 -27.461 1.00 96.12 801 ALA A O 1
ATOM 6017 N N . ILE A 1 802 ? 23.720 10.944 -28.085 1.00 95.94 802 ILE A N 1
ATOM 6018 C CA . ILE A 1 802 ? 24.209 10.718 -26.718 1.00 95.94 802 ILE A CA 1
ATOM 6019 C C . ILE A 1 802 ? 24.092 12.016 -25.897 1.00 95.94 802 ILE A C 1
ATOM 6021 O O . ILE A 1 802 ? 24.488 13.089 -26.352 1.00 95.94 802 ILE A O 1
ATOM 6025 N N . ALA A 1 803 ? 23.550 11.912 -24.681 1.00 93.12 803 ALA A N 1
ATOM 6026 C CA . ALA A 1 803 ? 23.277 13.039 -23.787 1.00 93.12 803 ALA A CA 1
ATOM 6027 C C . ALA A 1 803 ? 24.537 13.547 -23.059 1.00 93.12 803 ALA A C 1
ATOM 6029 O O . ALA A 1 803 ? 24.715 13.322 -21.864 1.00 93.12 803 ALA A O 1
ATOM 6030 N N . ASP A 1 804 ? 25.413 14.235 -23.792 1.00 88.88 804 ASP A N 1
ATOM 6031 C CA . ASP A 1 804 ? 26.568 14.943 -23.229 1.00 88.88 804 ASP A CA 1
ATOM 6032 C C . ASP A 1 804 ? 26.174 16.278 -22.560 1.00 88.88 804 ASP A C 1
ATOM 6034 O O . ASP A 1 804 ? 25.351 17.041 -23.074 1.00 88.88 804 ASP A O 1
ATOM 6038 N N . THR A 1 805 ? 26.799 16.582 -21.419 1.00 85.75 805 THR A N 1
ATOM 6039 C CA . THR A 1 805 ? 26.614 17.818 -20.640 1.00 85.75 805 THR A CA 1
ATOM 6040 C C . THR A 1 805 ? 27.864 18.714 -20.716 1.00 85.75 805 THR A C 1
ATOM 6042 O O . THR A 1 805 ? 28.846 18.407 -21.397 1.00 85.75 805 THR A O 1
ATOM 6045 N N . VAL A 1 806 ? 27.852 19.885 -20.063 1.00 81.31 806 VAL A N 1
ATOM 6046 C CA . VAL A 1 806 ? 28.967 20.851 -20.142 1.00 81.31 806 VAL A CA 1
ATOM 6047 C C . VAL A 1 806 ? 30.171 20.381 -19.315 1.00 81.31 806 VAL A C 1
ATOM 6049 O O . VAL A 1 806 ? 30.385 20.818 -18.187 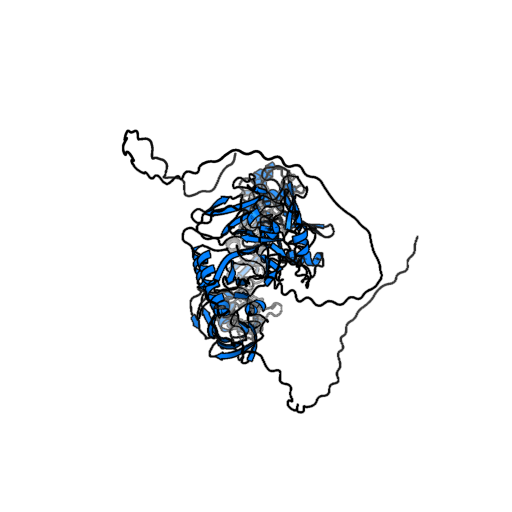1.00 81.31 806 VAL A O 1
ATOM 6052 N N . GLY A 1 807 ? 30.994 19.528 -19.921 1.00 82.44 807 GLY A N 1
ATOM 6053 C CA . GLY A 1 807 ? 32.233 19.004 -19.341 1.00 82.44 807 GLY A CA 1
ATOM 6054 C C . GLY A 1 807 ? 32.485 17.530 -19.652 1.00 82.44 807 GLY A C 1
ATOM 6055 O O . GLY A 1 807 ? 33.631 17.095 -19.556 1.00 82.44 807 GLY A O 1
ATOM 6056 N N . THR A 1 808 ? 31.453 16.789 -20.062 1.00 89.06 808 THR A N 1
ATOM 6057 C CA . THR A 1 808 ? 31.543 15.369 -20.419 1.00 89.06 808 THR A CA 1
ATOM 6058 C C . THR A 1 808 ? 31.935 15.171 -21.885 1.00 89.06 808 THR A C 1
ATOM 6060 O O . THR A 1 808 ? 31.934 16.106 -22.687 1.00 89.06 808 THR A O 1
ATOM 6063 N N . THR A 1 809 ? 32.322 13.937 -22.221 1.00 93.31 809 THR A N 1
ATOM 6064 C CA . THR A 1 809 ? 32.642 13.494 -23.592 1.00 93.31 809 THR A CA 1
ATOM 6065 C C . THR A 1 809 ? 32.201 12.038 -23.810 1.00 93.31 809 THR A C 1
ATOM 6067 O O . THR A 1 809 ? 32.951 11.200 -24.321 1.00 93.31 809 THR A O 1
ATOM 6070 N N . PHE A 1 810 ? 30.987 11.704 -23.371 1.00 95.06 810 PHE A N 1
ATOM 6071 C CA . PHE A 1 810 ? 30.397 10.371 -23.482 1.00 95.06 810 PHE A CA 1
ATOM 6072 C C . PHE A 1 810 ? 30.360 9.904 -24.941 1.00 95.06 810 PHE A C 1
ATOM 6074 O O . PHE A 1 810 ? 30.818 8.798 -25.233 1.00 95.06 810 PHE A O 1
ATOM 6081 N N . GLU A 1 811 ? 29.906 10.748 -25.875 1.00 96.31 811 GLU A N 1
ATOM 6082 C CA . GLU A 1 811 ? 29.818 10.382 -27.292 1.00 96.31 811 GLU A CA 1
ATOM 6083 C C . GLU A 1 811 ? 31.203 10.056 -27.880 1.00 96.31 811 GLU A C 1
ATOM 6085 O O . GLU A 1 811 ? 31.382 9.034 -28.552 1.00 96.31 811 GLU A O 1
ATOM 6090 N N . GLU A 1 812 ? 32.212 10.887 -27.595 1.00 97.00 812 GLU A N 1
ATOM 6091 C CA . GLU A 1 812 ? 33.588 10.672 -28.063 1.00 97.00 812 GLU A CA 1
ATOM 6092 C C . GLU A 1 812 ? 34.225 9.428 -27.425 1.00 97.00 812 GLU A C 1
ATOM 6094 O O . GLU A 1 812 ? 34.936 8.679 -28.102 1.00 97.00 812 GLU A O 1
ATOM 6099 N N . THR A 1 813 ? 33.942 9.168 -26.146 1.00 97.56 813 THR A N 1
ATOM 6100 C CA . THR A 1 813 ? 34.479 8.021 -25.399 1.00 97.56 813 THR A CA 1
ATOM 6101 C C . THR A 1 813 ? 33.898 6.703 -25.911 1.00 97.56 813 THR A C 1
ATOM 6103 O O . THR A 1 813 ? 34.657 5.780 -26.226 1.00 97.56 813 THR A O 1
ATOM 6106 N N . LEU A 1 814 ? 32.575 6.634 -26.104 1.00 98.12 814 LEU A N 1
ATOM 6107 C CA . LEU A 1 814 ? 31.888 5.489 -26.712 1.00 98.12 814 LEU A CA 1
ATOM 6108 C C . LEU A 1 814 ? 32.409 5.231 -28.136 1.00 98.12 814 LEU A C 1
ATOM 6110 O O . LEU A 1 814 ? 32.825 4.112 -28.451 1.00 98.12 814 LEU A O 1
ATOM 6114 N N . LYS A 1 815 ? 32.506 6.272 -28.977 1.00 98.12 815 LYS A N 1
ATOM 6115 C CA . LYS A 1 815 ? 33.101 6.181 -30.326 1.00 98.12 815 LYS A CA 1
ATOM 6116 C C . LYS A 1 815 ? 34.538 5.665 -30.304 1.00 98.12 815 LYS A C 1
ATOM 6118 O O . LYS A 1 815 ? 34.899 4.799 -31.103 1.00 98.12 815 LYS A O 1
ATOM 6123 N N . SER A 1 816 ? 35.359 6.160 -29.377 1.00 97.38 816 SER A N 1
ATOM 6124 C CA . SER A 1 816 ? 36.756 5.746 -29.236 1.00 97.38 816 SER A CA 1
ATOM 6125 C C . SER A 1 816 ? 36.881 4.274 -28.835 1.00 97.38 816 SER A C 1
ATOM 6127 O O . SER A 1 816 ? 37.700 3.549 -29.402 1.00 97.38 816 SER A O 1
ATOM 6129 N N . LYS A 1 817 ? 36.053 3.805 -27.895 1.00 98.00 817 LYS A N 1
ATOM 6130 C CA . LYS A 1 817 ? 36.013 2.398 -27.466 1.00 98.00 817 LYS A CA 1
ATOM 6131 C C . LYS A 1 817 ? 35.521 1.470 -28.577 1.00 98.00 817 LYS A C 1
ATOM 6133 O O . LYS A 1 817 ? 36.184 0.475 -28.867 1.00 98.00 817 LYS A O 1
ATOM 6138 N N . ALA A 1 818 ? 34.428 1.828 -29.249 1.00 98.25 818 ALA A N 1
ATOM 6139 C CA . ALA A 1 818 ? 33.887 1.078 -30.379 1.00 98.25 818 ALA A CA 1
ATOM 6140 C C . ALA A 1 818 ? 34.902 0.948 -31.527 1.00 98.25 818 ALA A C 1
ATOM 6142 O O . ALA A 1 818 ? 35.139 -0.154 -32.019 1.00 98.25 818 ALA A O 1
ATOM 6143 N N . GLY A 1 819 ? 35.562 2.048 -31.913 1.00 97.50 819 GLY A N 1
ATOM 6144 C CA . GLY A 1 819 ? 36.588 2.044 -32.959 1.00 97.50 819 GLY A CA 1
ATOM 6145 C C . GLY A 1 819 ? 37.771 1.124 -32.640 1.00 97.50 819 GLY A C 1
ATOM 6146 O O . GLY A 1 819 ? 38.213 0.370 -33.508 1.00 97.50 819 GLY A O 1
ATOM 6147 N N . LYS A 1 820 ? 38.244 1.124 -31.386 1.00 97.50 820 LYS A N 1
ATOM 6148 C CA . LYS A 1 820 ? 39.326 0.241 -30.917 1.00 97.50 820 LYS A CA 1
ATOM 6149 C C . LYS A 1 820 ? 38.922 -1.230 -30.924 1.00 97.50 820 LYS A C 1
ATOM 6151 O O . LYS A 1 820 ? 39.681 -2.055 -31.428 1.00 97.50 820 LYS A O 1
ATOM 6156 N N . GLU A 1 821 ? 37.738 -1.562 -30.412 1.00 97.94 821 GLU A N 1
ATOM 6157 C CA . GLU A 1 821 ? 37.294 -2.957 -30.325 1.00 97.94 821 GLU A CA 1
ATOM 6158 C C . GLU A 1 821 ? 36.944 -3.534 -31.708 1.00 97.94 821 GLU A C 1
ATOM 6160 O O . GLU A 1 821 ? 37.359 -4.645 -32.037 1.00 97.94 821 GLU A O 1
ATOM 6165 N N . VAL A 1 822 ? 36.317 -2.747 -32.592 1.00 97.69 822 VAL A N 1
ATOM 6166 C CA . VAL A 1 822 ? 36.122 -3.119 -34.006 1.00 97.69 822 VAL A CA 1
ATOM 6167 C C . VAL A 1 822 ? 37.468 -3.304 -34.721 1.00 97.69 822 VAL A C 1
ATOM 6169 O O . VAL A 1 822 ? 37.653 -4.296 -35.431 1.00 97.69 822 VAL A O 1
ATOM 6172 N N . ALA A 1 823 ? 38.440 -2.406 -34.514 1.00 96.69 823 ALA A N 1
ATOM 6173 C CA . ALA A 1 823 ? 39.776 -2.551 -35.095 1.00 96.69 823 ALA A CA 1
ATOM 6174 C C . ALA A 1 823 ? 40.509 -3.804 -34.586 1.00 96.69 823 ALA A C 1
ATOM 6176 O O . ALA A 1 823 ? 41.130 -4.510 -35.382 1.00 96.69 823 ALA A O 1
ATOM 6177 N N . SER A 1 824 ? 40.391 -4.105 -33.291 1.00 96.56 824 SER A N 1
ATOM 6178 C CA . SER A 1 824 ? 40.939 -5.299 -32.641 1.00 96.56 824 SER A CA 1
ATOM 6179 C C . SER A 1 824 ? 40.315 -6.584 -33.200 1.00 96.56 824 SER A C 1
ATOM 6181 O O . SER A 1 824 ? 40.994 -7.376 -33.862 1.00 96.56 824 SER A O 1
ATOM 6183 N N . LYS A 1 825 ? 39.000 -6.765 -33.016 1.00 96.50 825 LYS A N 1
ATOM 6184 C CA . LYS A 1 825 ? 38.265 -7.999 -33.334 1.00 96.50 825 LYS A CA 1
ATOM 6185 C C . LYS A 1 825 ? 38.304 -8.341 -34.825 1.00 96.50 825 LYS A C 1
ATOM 6187 O O . LYS A 1 825 ? 38.501 -9.501 -35.191 1.00 96.50 825 LYS A O 1
ATOM 6192 N N . PHE A 1 826 ? 38.184 -7.335 -35.694 1.00 94.31 826 PHE A N 1
ATOM 6193 C CA . PHE A 1 826 ? 38.164 -7.511 -37.152 1.00 94.31 826 PHE A CA 1
ATOM 6194 C C . PHE A 1 826 ? 39.509 -7.222 -37.844 1.00 94.31 826 PHE A C 1
ATOM 6196 O O . PHE A 1 826 ? 39.571 -7.233 -39.074 1.00 94.31 826 PHE A O 1
ATOM 6203 N N . GLN A 1 827 ? 40.590 -7.016 -37.078 1.00 93.94 827 GLN A N 1
ATOM 6204 C CA . GLN A 1 827 ? 41.965 -6.819 -37.574 1.00 93.94 827 GLN A CA 1
ATOM 6205 C C . GLN A 1 827 ? 42.091 -5.657 -38.580 1.00 93.94 827 GLN A C 1
ATOM 6207 O O . GLN A 1 827 ? 42.781 -5.744 -39.602 1.00 93.94 827 GLN A O 1
ATOM 6212 N N . LEU A 1 828 ? 41.400 -4.554 -38.287 1.00 92.19 828 LEU A N 1
ATOM 6213 C CA . LEU A 1 828 ? 41.380 -3.337 -39.098 1.00 92.19 828 LEU A CA 1
ATOM 6214 C C . LEU A 1 828 ? 42.379 -2.303 -38.567 1.00 92.19 828 LEU A C 1
ATOM 6216 O O . LEU A 1 828 ? 43.005 -2.470 -37.521 1.00 92.19 828 LEU A O 1
ATOM 6220 N N . LYS A 1 829 ? 42.533 -1.198 -39.298 1.00 92.44 829 LYS A N 1
ATOM 6221 C CA . LYS A 1 829 ? 43.259 -0.023 -38.810 1.00 92.44 829 LYS A CA 1
ATOM 6222 C C . LYS A 1 829 ? 42.249 0.968 -38.256 1.00 92.44 829 LYS A C 1
ATOM 6224 O O . LYS A 1 829 ? 41.444 1.472 -39.025 1.00 92.44 829 LYS A O 1
ATOM 6229 N N . GLU A 1 830 ? 42.351 1.296 -36.971 1.00 92.06 830 GLU A N 1
ATOM 6230 C CA . GLU A 1 830 ? 41.525 2.318 -36.302 1.00 92.06 830 GLU A CA 1
ATOM 6231 C C . GLU A 1 830 ? 41.496 3.641 -37.097 1.00 92.06 830 GLU A C 1
ATOM 6233 O O . GLU A 1 830 ? 40.437 4.207 -37.327 1.00 92.06 830 GLU A O 1
ATOM 6238 N N . ALA A 1 831 ? 42.638 4.057 -37.660 1.00 91.56 831 ALA A N 1
ATOM 6239 C CA . ALA A 1 831 ? 42.765 5.254 -38.502 1.00 91.56 831 ALA A CA 1
ATOM 6240 C C . ALA A 1 831 ? 42.065 5.189 -39.886 1.00 91.56 831 ALA A C 1
ATOM 6242 O O . ALA A 1 831 ? 42.086 6.182 -40.611 1.00 91.56 831 ALA A O 1
ATOM 6243 N N . ASN A 1 832 ? 41.483 4.047 -40.270 1.00 90.88 832 ASN A N 1
ATOM 6244 C CA . ASN A 1 832 ? 40.619 3.908 -41.450 1.00 90.88 832 ASN A CA 1
ATOM 6245 C C . ASN A 1 832 ? 39.122 3.943 -41.077 1.00 90.88 832 ASN A C 1
ATOM 6247 O O . ASN A 1 832 ? 38.276 3.967 -41.975 1.00 90.88 832 ASN A O 1
ATOM 6251 N N . LEU A 1 833 ? 38.787 3.887 -39.783 1.00 94.62 833 LEU A N 1
ATOM 6252 C CA . LEU A 1 833 ? 37.413 3.780 -39.307 1.00 94.62 833 LEU A CA 1
ATOM 6253 C C . LEU A 1 833 ? 36.790 5.160 -39.084 1.00 94.62 833 LEU A C 1
ATOM 6255 O O . LEU A 1 833 ? 37.436 6.088 -38.598 1.00 94.62 833 LEU A O 1
ATOM 6259 N N . GLN A 1 834 ? 35.507 5.267 -39.400 1.00 96.31 834 GLN A N 1
ATOM 6260 C CA . GLN A 1 834 ? 34.631 6.352 -38.963 1.00 96.31 834 GLN A CA 1
ATOM 6261 C C . GLN A 1 834 ? 33.480 5.765 -38.146 1.00 96.31 834 GLN A C 1
ATOM 6263 O O . GLN A 1 834 ? 33.202 4.568 -38.245 1.00 96.31 834 GLN A O 1
ATOM 6268 N N . SER A 1 835 ? 32.845 6.587 -37.309 1.00 97.25 835 SER A N 1
ATOM 6269 C CA . SER A 1 835 ? 31.741 6.146 -36.459 1.00 97.25 835 SER A CA 1
ATOM 6270 C C . SER A 1 835 ? 30.723 7.243 -36.150 1.00 97.25 835 SER A C 1
ATOM 6272 O O . SER A 1 835 ? 31.060 8.427 -36.067 1.00 97.25 835 SER A O 1
ATOM 6274 N N . GLN A 1 836 ? 29.476 6.825 -35.932 1.00 97.31 836 GLN A N 1
ATOM 6275 C CA . GLN A 1 836 ? 28.393 7.634 -35.370 1.00 97.31 836 GLN A CA 1
ATOM 6276 C C . GLN A 1 836 ? 27.804 6.897 -34.164 1.00 97.31 836 GLN A C 1
ATOM 6278 O O . GLN A 1 836 ? 27.737 5.669 -34.177 1.00 97.31 836 GLN A O 1
ATOM 6283 N N . ALA A 1 837 ? 27.423 7.638 -33.127 1.00 97.69 837 ALA A N 1
ATOM 6284 C CA . ALA A 1 837 ? 26.838 7.093 -31.909 1.00 97.69 837 ALA A CA 1
ATOM 6285 C C . ALA A 1 837 ? 25.403 7.598 -31.776 1.00 97.69 837 ALA A C 1
ATOM 6287 O O . ALA A 1 837 ? 25.134 8.768 -32.046 1.00 97.69 837 ALA A O 1
ATOM 6288 N N . GLN A 1 838 ? 24.505 6.710 -31.376 1.00 96.38 838 GLN A N 1
ATOM 6289 C CA . GLN A 1 838 ? 23.107 6.996 -31.082 1.00 96.38 838 GLN A CA 1
ATOM 6290 C C . GLN A 1 838 ? 22.718 6.197 -29.842 1.00 96.38 838 GLN A C 1
ATOM 6292 O O . GLN A 1 838 ? 23.321 5.166 -29.548 1.00 96.38 838 GLN A O 1
ATOM 6297 N N . TYR A 1 839 ? 21.717 6.659 -29.115 1.00 97.56 839 TYR A N 1
ATOM 6298 C CA . TYR A 1 839 ? 21.047 5.844 -28.112 1.00 97.56 839 TYR A CA 1
ATOM 6299 C C . TYR A 1 839 ? 19.721 5.387 -28.711 1.00 97.56 839 TYR A C 1
ATOM 6301 O O . TYR A 1 839 ? 19.039 6.183 -29.357 1.00 97.56 839 TYR A O 1
ATOM 6309 N N . LEU A 1 840 ? 19.405 4.106 -28.551 1.00 97.75 840 LEU A N 1
ATOM 6310 C CA . LEU A 1 840 ? 18.182 3.508 -29.074 1.00 97.75 840 LEU A CA 1
ATOM 6311 C C . LEU A 1 840 ? 17.367 2.948 -27.911 1.00 97.75 840 LEU A C 1
ATOM 6313 O O . LEU A 1 840 ? 17.955 2.332 -27.026 1.00 97.75 840 LEU A O 1
ATOM 6317 N N . ASP A 1 841 ? 16.047 3.125 -27.945 1.00 97.19 841 ASP A N 1
ATOM 6318 C CA . ASP A 1 841 ? 15.098 2.466 -27.036 1.00 97.19 841 ASP A CA 1
ATOM 6319 C C . ASP A 1 841 ? 13.703 2.371 -27.673 1.00 97.19 841 ASP A C 1
ATOM 6321 O O . ASP A 1 841 ? 13.416 3.068 -28.650 1.00 97.19 841 ASP A O 1
ATOM 6325 N N . LEU A 1 842 ? 12.827 1.525 -27.134 1.00 96.81 842 LEU A N 1
ATOM 6326 C CA . LEU A 1 842 ? 11.427 1.453 -27.550 1.00 96.81 842 LEU A CA 1
ATOM 6327 C C . LEU A 1 842 ? 10.547 2.284 -26.610 1.00 96.81 842 LEU A C 1
ATOM 6329 O O . LEU A 1 842 ? 10.754 2.322 -25.395 1.00 96.81 842 LEU A O 1
ATOM 6333 N N . VAL A 1 843 ? 9.549 2.962 -27.181 1.00 95.38 843 VAL A N 1
ATOM 6334 C CA . VAL A 1 843 ? 8.614 3.820 -26.443 1.00 95.38 843 VAL A CA 1
ATOM 6335 C C . VAL A 1 843 ? 7.184 3.703 -26.965 1.00 95.38 843 VAL A C 1
ATOM 6337 O O . VAL A 1 843 ? 6.962 3.616 -28.172 1.00 95.38 843 VAL A O 1
ATOM 6340 N N . ASP A 1 844 ? 6.202 3.780 -26.070 1.00 91.56 844 ASP A N 1
ATOM 6341 C CA . ASP A 1 844 ? 4.818 4.106 -26.417 1.00 91.56 844 ASP A CA 1
ATOM 6342 C C . ASP A 1 844 ? 4.728 5.623 -26.611 1.00 91.56 844 ASP A C 1
ATOM 6344 O O . ASP A 1 844 ? 4.541 6.398 -25.665 1.00 91.56 844 ASP A O 1
ATOM 6348 N N . ALA A 1 845 ? 4.883 6.054 -27.863 1.00 86.81 845 ALA A N 1
ATOM 6349 C CA . ALA A 1 845 ? 4.863 7.465 -28.238 1.00 86.81 845 ALA A CA 1
ATOM 6350 C C . ALA A 1 845 ? 3.492 8.138 -28.037 1.00 86.81 845 ALA A C 1
ATOM 6352 O O . ALA A 1 845 ? 3.377 9.349 -28.219 1.00 86.81 845 ALA A O 1
ATOM 6353 N N . THR A 1 846 ? 2.465 7.360 -27.682 1.00 83.62 846 THR A N 1
ATOM 6354 C CA . THR A 1 846 ? 1.084 7.806 -27.488 1.00 83.62 846 THR A CA 1
ATOM 6355 C C . THR A 1 846 ? 0.705 7.967 -26.011 1.00 83.62 846 THR A C 1
ATOM 6357 O O . THR A 1 846 ? -0.338 8.549 -25.704 1.00 83.62 846 THR A O 1
ATOM 6360 N N . ASN A 1 847 ? 1.569 7.505 -25.103 1.00 86.25 847 ASN A N 1
ATOM 6361 C CA . ASN A 1 847 ? 1.425 7.579 -23.652 1.00 86.25 847 ASN A CA 1
ATOM 6362 C C . ASN A 1 847 ? 2.638 8.289 -23.025 1.00 86.25 847 ASN A C 1
ATOM 6364 O O . ASN A 1 847 ? 3.311 7.759 -22.141 1.00 86.25 847 ASN A O 1
ATOM 6368 N N . GLY A 1 848 ? 2.976 9.477 -23.540 1.00 88.38 848 GLY A N 1
ATOM 6369 C CA . GLY A 1 848 ? 4.077 10.292 -23.014 1.00 88.38 848 GLY A CA 1
ATOM 6370 C C . GLY A 1 848 ? 5.476 9.701 -23.243 1.00 88.38 848 GLY A C 1
ATOM 6371 O O . GLY A 1 848 ? 6.376 9.974 -22.456 1.00 88.38 848 GLY A O 1
ATOM 6372 N N . ASN A 1 849 ? 5.673 8.891 -24.296 1.00 92.81 849 ASN A N 1
ATOM 6373 C CA . ASN A 1 849 ? 6.869 8.057 -24.502 1.00 92.81 849 ASN A CA 1
ATOM 6374 C C . ASN A 1 849 ? 7.158 7.134 -23.298 1.00 92.81 849 ASN A C 1
ATOM 6376 O O . ASN A 1 849 ? 8.297 7.081 -22.818 1.00 92.81 849 ASN A O 1
ATOM 6380 N N . ALA A 1 850 ? 6.154 6.418 -22.784 1.00 93.56 850 ALA A N 1
ATOM 6381 C CA . ALA A 1 850 ? 6.396 5.388 -21.774 1.00 93.56 850 ALA A CA 1
ATOM 6382 C C . ALA A 1 850 ? 7.403 4.353 -22.299 1.00 93.56 850 ALA A C 1
ATOM 6384 O O . ALA A 1 850 ? 7.326 3.947 -23.457 1.00 93.56 850 ALA A O 1
ATOM 6385 N N . TRP A 1 851 ? 8.374 3.967 -21.471 1.00 94.94 851 TRP A N 1
ATOM 6386 C CA . TRP A 1 851 ? 9.426 3.024 -21.857 1.00 94.94 851 TRP A CA 1
ATOM 6387 C C . TRP A 1 851 ? 8.826 1.649 -22.178 1.00 94.94 851 TRP A C 1
ATOM 6389 O O . TRP A 1 851 ? 7.951 1.176 -21.450 1.00 94.94 851 TRP A O 1
ATOM 6399 N N . VAL A 1 852 ? 9.291 1.010 -23.255 1.00 94.00 852 VAL A N 1
ATOM 6400 C CA . VAL A 1 852 ? 8.803 -0.292 -23.724 1.00 94.00 852 VAL A CA 1
ATOM 6401 C C . VAL A 1 852 ? 9.935 -1.315 -23.765 1.00 94.00 852 VAL A C 1
ATOM 6403 O O . VAL A 1 852 ? 11.030 -1.025 -24.234 1.00 94.00 852 VAL A O 1
ATOM 6406 N N . THR A 1 853 ? 9.652 -2.536 -23.317 1.00 91.75 853 THR A N 1
ATOM 6407 C CA . THR A 1 853 ? 10.558 -3.690 -23.385 1.00 91.75 853 THR A CA 1
ATOM 6408 C C . THR A 1 853 ? 9.939 -4.835 -24.194 1.00 91.75 853 THR A C 1
ATOM 6410 O O . THR A 1 853 ? 8.732 -4.858 -24.443 1.00 91.75 853 THR A O 1
ATOM 6413 N N . THR A 1 854 ? 10.761 -5.787 -24.640 1.00 90.12 854 THR A N 1
ATOM 6414 C CA . THR A 1 854 ? 10.317 -7.050 -25.253 1.00 90.12 854 THR A CA 1
ATOM 6415 C C . THR A 1 854 ? 11.400 -8.118 -25.085 1.00 90.12 854 THR A C 1
ATOM 6417 O O . THR A 1 854 ? 12.586 -7.801 -25.117 1.00 90.12 854 THR A O 1
ATOM 6420 N N . GLU A 1 855 ? 11.022 -9.389 -24.918 1.00 88.25 855 GLU A N 1
ATOM 6421 C CA . GLU A 1 855 ? 11.986 -10.506 -24.940 1.00 88.25 855 GLU A CA 1
ATOM 6422 C C . GLU A 1 855 ? 12.334 -10.963 -26.374 1.00 88.25 855 GLU A C 1
ATOM 6424 O O . GLU A 1 855 ? 13.219 -11.801 -26.562 1.00 88.25 855 GLU A O 1
ATOM 6429 N N . GLN A 1 856 ? 11.648 -10.437 -27.398 1.00 90.25 856 GLN A N 1
ATOM 6430 C CA . GLN A 1 856 ? 11.793 -10.860 -28.793 1.00 90.25 856 GLN A CA 1
ATOM 6431 C C . GLN A 1 856 ? 12.641 -9.872 -29.609 1.00 90.25 856 GLN A C 1
ATOM 6433 O O . GLN A 1 856 ? 12.491 -8.659 -29.499 1.00 90.25 856 GLN A O 1
ATOM 6438 N N . ASP A 1 857 ? 13.514 -10.398 -30.471 1.00 92.12 857 ASP A N 1
ATOM 6439 C CA . ASP A 1 857 ? 14.302 -9.593 -31.411 1.00 92.12 857 ASP A CA 1
ATOM 6440 C C . ASP A 1 857 ? 13.401 -8.825 -32.398 1.00 92.12 857 ASP A C 1
ATOM 6442 O O . ASP A 1 857 ? 12.590 -9.425 -33.110 1.00 92.12 857 ASP A O 1
ATOM 6446 N N . VAL A 1 858 ? 13.612 -7.511 -32.512 1.00 94.44 858 VAL A N 1
ATOM 6447 C CA . VAL A 1 858 ? 13.035 -6.654 -33.561 1.00 94.44 858 VAL A CA 1
ATOM 6448 C C . VAL A 1 858 ? 14.121 -6.128 -34.501 1.00 94.44 858 VAL A C 1
ATOM 6450 O O . VAL A 1 858 ? 15.252 -5.866 -34.084 1.00 94.44 858 VAL A O 1
ATOM 6453 N N . THR A 1 859 ? 13.795 -5.937 -35.784 1.00 94.75 859 THR A N 1
ATOM 6454 C CA . THR A 1 859 ? 14.784 -5.491 -36.776 1.00 94.75 859 THR A CA 1
ATOM 6455 C C . THR A 1 859 ? 14.893 -3.970 -36.785 1.00 94.75 859 THR A C 1
ATOM 6457 O O . THR A 1 859 ? 13.993 -3.271 -37.256 1.00 94.75 859 THR A O 1
ATOM 6460 N N . ILE A 1 860 ? 16.022 -3.441 -36.322 1.00 95.44 860 ILE A N 1
ATOM 6461 C CA . ILE A 1 860 ? 16.355 -2.019 -36.408 1.00 95.44 860 ILE A CA 1
ATOM 6462 C C . ILE A 1 860 ? 16.991 -1.720 -37.764 1.00 95.44 860 ILE A C 1
ATOM 6464 O O . ILE A 1 860 ? 17.950 -2.377 -38.173 1.00 95.44 860 ILE A O 1
ATOM 6468 N N . TYR A 1 861 ? 16.503 -0.673 -38.428 1.00 94.00 861 TYR A N 1
ATOM 6469 C CA . TYR A 1 861 ? 17.139 -0.062 -39.593 1.00 94.00 861 TYR A CA 1
ATOM 6470 C C . TYR A 1 861 ? 17.695 1.317 -39.222 1.00 94.00 861 TYR A C 1
ATOM 6472 O O . TYR A 1 861 ? 16.994 2.158 -38.660 1.00 94.00 861 TYR A O 1
ATOM 6480 N N . LEU A 1 862 ? 18.959 1.564 -39.573 1.00 94.94 862 LEU A N 1
ATOM 6481 C CA . LEU A 1 862 ? 19.632 2.858 -39.464 1.00 94.94 862 LEU A CA 1
ATOM 6482 C C . LEU A 1 862 ? 19.868 3.457 -40.862 1.00 94.94 862 LEU A C 1
ATOM 6484 O O . LEU A 1 862 ? 20.267 2.731 -41.782 1.00 94.94 862 LEU A O 1
ATOM 6488 N N . PRO A 1 863 ? 19.698 4.780 -41.037 1.00 91.69 863 PRO A N 1
ATOM 6489 C CA . PRO A 1 863 ? 19.953 5.441 -42.308 1.00 91.69 863 PRO A CA 1
ATOM 6490 C C . PRO A 1 863 ? 21.457 5.445 -42.609 1.00 91.69 863 PRO A C 1
ATOM 6492 O O . PRO A 1 863 ? 22.292 5.536 -41.704 1.00 91.69 863 PRO A O 1
ATOM 6495 N N . PHE A 1 864 ? 21.816 5.373 -43.893 1.00 92.00 864 PHE A N 1
ATOM 6496 C CA . PHE A 1 864 ? 23.218 5.349 -44.311 1.00 92.00 864 PHE A CA 1
ATOM 6497 C C . PHE A 1 864 ? 23.990 6.588 -43.825 1.00 92.00 864 PHE A C 1
ATOM 6499 O O . PHE A 1 864 ? 23.598 7.716 -44.149 1.00 92.00 864 PHE A O 1
ATOM 6506 N N . PRO A 1 865 ? 25.132 6.409 -43.130 1.00 92.81 865 PRO A N 1
ATOM 6507 C CA . PRO A 1 865 ? 26.061 7.498 -42.869 1.00 92.81 865 PRO A CA 1
ATOM 6508 C C . PRO A 1 865 ? 26.455 8.226 -44.159 1.00 92.81 865 PRO A C 1
ATOM 6510 O O . PRO A 1 865 ? 26.586 7.625 -45.231 1.00 92.81 865 PRO A O 1
ATOM 6513 N N . LYS A 1 866 ? 26.675 9.539 -44.065 1.00 89.00 866 LYS A N 1
ATOM 6514 C CA . LYS A 1 866 ? 27.038 10.376 -45.216 1.00 89.00 866 LYS A CA 1
ATOM 6515 C C . LYS A 1 866 ? 28.266 9.816 -45.949 1.00 89.00 866 LYS A C 1
ATOM 6517 O O . LYS A 1 866 ? 29.283 9.544 -45.322 1.00 89.00 866 LYS A O 1
ATOM 6522 N N . GLU A 1 867 ? 28.171 9.732 -47.279 1.00 87.50 867 GLU A N 1
ATOM 6523 C CA . GLU A 1 867 ? 29.193 9.150 -48.177 1.00 87.50 867 GLU A CA 1
ATOM 6524 C C . GLU A 1 867 ? 29.393 7.624 -48.025 1.00 87.50 867 GLU A C 1
ATOM 6526 O O . GLU A 1 867 ? 30.431 7.093 -48.416 1.00 87.50 867 GLU A O 1
ATOM 6531 N N . THR A 1 868 ? 28.372 6.908 -47.535 1.00 91.94 868 THR A N 1
ATOM 6532 C CA . THR A 1 868 ? 28.292 5.435 -47.545 1.00 91.94 868 THR A CA 1
ATOM 6533 C C . THR A 1 868 ? 27.043 4.933 -48.287 1.00 91.94 868 THR A C 1
ATOM 6535 O O . THR A 1 868 ? 26.126 5.704 -48.570 1.00 91.94 868 THR A O 1
ATOM 6538 N N . ASP A 1 869 ? 27.026 3.641 -48.619 1.00 89.56 869 ASP A N 1
ATOM 6539 C CA . ASP A 1 869 ? 25.916 2.931 -49.273 1.00 89.56 869 ASP A CA 1
ATOM 6540 C C . ASP A 1 869 ? 25.951 1.426 -48.920 1.00 89.56 869 ASP A C 1
ATOM 6542 O O . ASP A 1 869 ? 26.845 0.982 -48.195 1.00 89.56 869 ASP A O 1
ATOM 6546 N N . ALA A 1 870 ? 25.018 0.628 -49.455 1.00 89.44 870 ALA A N 1
ATOM 6547 C CA . ALA A 1 870 ? 24.873 -0.811 -49.185 1.00 89.44 870 ALA A CA 1
ATOM 6548 C C . ALA A 1 870 ? 26.123 -1.679 -49.469 1.00 89.44 870 ALA A C 1
ATOM 6550 O O . ALA A 1 870 ? 26.225 -2.798 -48.969 1.00 89.44 870 ALA A O 1
ATOM 6551 N N . ASN A 1 871 ? 27.091 -1.188 -50.252 1.00 87.44 871 ASN A N 1
ATOM 6552 C CA . ASN A 1 871 ? 28.364 -1.867 -50.524 1.00 87.44 871 ASN A CA 1
ATOM 6553 C C . ASN A 1 871 ? 29.442 -1.560 -49.467 1.00 87.44 871 ASN A C 1
ATOM 6555 O O . ASN A 1 871 ? 30.514 -2.172 -49.469 1.00 87.44 871 ASN A O 1
ATOM 6559 N N . THR A 1 872 ? 29.194 -0.600 -48.574 1.00 91.00 872 THR A N 1
ATOM 6560 C CA . THR A 1 872 ? 30.099 -0.255 -47.474 1.00 91.00 872 THR A CA 1
ATOM 6561 C C . THR A 1 872 ? 30.069 -1.343 -46.403 1.00 91.00 872 THR A C 1
ATOM 6563 O O . THR A 1 872 ? 29.036 -1.928 -46.092 1.00 91.00 872 THR A O 1
ATOM 6566 N N . THR A 1 873 ? 31.233 -1.653 -45.828 1.00 93.25 873 THR A N 1
ATOM 6567 C CA . THR A 1 873 ? 31.324 -2.645 -44.751 1.00 93.25 873 THR A CA 1
ATOM 6568 C C . THR A 1 873 ? 31.106 -1.982 -43.395 1.00 93.25 873 THR A C 1
ATOM 6570 O O . THR A 1 873 ? 31.962 -1.219 -42.939 1.00 93.25 873 THR A O 1
ATOM 6573 N N . PHE A 1 874 ? 29.990 -2.330 -42.755 1.00 96.81 874 PHE A N 1
ATOM 6574 C CA . PHE A 1 874 ? 29.581 -1.836 -41.443 1.00 96.81 874 PHE A CA 1
ATOM 6575 C C . PHE A 1 874 ? 29.830 -2.843 -40.314 1.00 96.81 874 PHE A C 1
ATOM 6577 O O . PHE A 1 874 ? 29.784 -4.064 -40.497 1.00 96.81 874 PHE A O 1
ATOM 6584 N N . TYR A 1 875 ? 30.047 -2.292 -39.127 1.00 97.75 875 TYR A N 1
ATOM 6585 C CA . TYR A 1 875 ? 30.173 -2.974 -37.849 1.00 97.75 875 TYR A CA 1
ATOM 6586 C C . TYR A 1 875 ? 29.360 -2.197 -36.817 1.00 97.75 875 TYR A C 1
ATOM 6588 O O . TYR A 1 875 ? 29.315 -0.970 -36.873 1.00 97.75 875 TYR A O 1
ATOM 6596 N N . LEU A 1 876 ? 28.738 -2.894 -35.876 1.00 98.12 876 LEU A N 1
ATOM 6597 C CA . LEU A 1 876 ? 27.953 -2.281 -34.809 1.00 98.12 876 LEU A CA 1
ATOM 6598 C C . LEU A 1 876 ? 28.598 -2.612 -33.467 1.00 98.12 876 LEU A C 1
ATOM 6600 O O . LEU A 1 876 ? 29.111 -3.715 -33.290 1.00 98.12 876 LEU A O 1
ATOM 6604 N N . ALA A 1 877 ? 28.595 -1.657 -32.546 1.00 98.44 877 ALA A N 1
ATOM 6605 C CA . ALA A 1 877 ? 29.113 -1.796 -31.195 1.00 98.44 877 ALA A CA 1
ATOM 6606 C C . ALA A 1 877 ? 28.033 -1.370 -30.197 1.00 98.44 877 ALA A C 1
ATOM 6608 O O . ALA A 1 877 ? 27.645 -0.204 -30.180 1.00 98.44 877 ALA A O 1
ATOM 6609 N N . HIS A 1 878 ? 27.552 -2.309 -29.389 1.00 98.00 878 HIS A N 1
ATOM 6610 C CA . HIS A 1 878 ? 26.512 -2.080 -28.386 1.00 98.00 878 HIS A CA 1
ATOM 6611 C C . HIS A 1 878 ? 27.121 -2.002 -26.987 1.00 98.00 878 HIS A C 1
ATOM 6613 O O . HIS A 1 878 ? 27.997 -2.803 -26.654 1.00 98.00 878 HIS A O 1
ATOM 6619 N N . PHE A 1 879 ? 26.684 -1.035 -26.185 1.00 97.44 879 PHE A N 1
ATOM 6620 C CA . PHE A 1 879 ? 27.142 -0.828 -24.812 1.00 97.44 879 PHE A CA 1
ATOM 6621 C C . PHE A 1 879 ? 25.990 -1.103 -23.836 1.00 97.44 879 PHE A C 1
ATOM 6623 O O . PHE A 1 879 ? 25.456 -0.158 -23.254 1.00 97.44 879 PHE A O 1
ATOM 6630 N N . ASP A 1 880 ? 25.579 -2.373 -23.710 1.00 92.88 880 ASP A N 1
ATOM 6631 C CA . ASP A 1 880 ? 24.489 -2.849 -22.828 1.00 92.88 880 ASP A CA 1
ATOM 6632 C C . ASP A 1 880 ? 24.476 -2.126 -21.468 1.00 92.88 880 ASP A C 1
ATOM 6634 O O . ASP A 1 880 ? 25.544 -1.782 -20.952 1.00 92.88 880 ASP A O 1
ATOM 6638 N N . GLY A 1 881 ? 23.300 -1.922 -20.867 1.00 89.44 881 GLY A N 1
ATOM 6639 C CA . GLY A 1 881 ? 23.177 -1.453 -19.480 1.00 89.44 881 GLY A CA 1
ATOM 6640 C C . GLY A 1 881 ? 23.876 -0.116 -19.203 1.00 89.44 881 GLY A C 1
ATOM 6641 O O . GLY A 1 881 ? 24.672 -0.007 -18.265 1.00 89.44 881 GLY A O 1
ATOM 6642 N N . LEU A 1 882 ? 23.617 0.877 -20.060 1.00 93.50 882 LEU A N 1
ATOM 6643 C CA . LEU A 1 882 ? 23.992 2.289 -19.894 1.00 93.50 882 LEU A CA 1
ATOM 6644 C C . LEU A 1 882 ? 22.738 3.178 -19.948 1.00 93.50 882 LEU A C 1
ATOM 6646 O O . LEU A 1 882 ? 22.629 4.108 -20.749 1.00 93.50 882 LEU A O 1
ATOM 6650 N N . ASP A 1 883 ? 21.769 2.853 -19.099 1.00 88.25 883 ASP A N 1
ATOM 6651 C CA . ASP A 1 883 ? 20.490 3.548 -18.986 1.00 88.25 883 ASP A CA 1
ATOM 6652 C C . ASP A 1 883 ? 20.607 4.957 -18.405 1.00 88.25 883 ASP A C 1
ATOM 6654 O O . ASP A 1 883 ? 21.446 5.253 -17.554 1.00 88.25 883 ASP A O 1
ATOM 6658 N N . ARG A 1 884 ? 19.674 5.828 -18.795 1.00 89.69 884 ARG A N 1
ATOM 6659 C CA . ARG A 1 884 ? 19.638 7.240 -18.374 1.00 89.69 884 ARG A CA 1
ATOM 6660 C C . ARG A 1 884 ? 19.176 7.464 -16.927 1.00 89.69 884 ARG A C 1
ATOM 6662 O O . ARG A 1 884 ? 19.017 8.607 -16.525 1.00 89.69 884 ARG A O 1
ATOM 6669 N N . ASN A 1 885 ? 18.989 6.407 -16.137 1.00 85.00 885 ASN A N 1
ATOM 6670 C CA . ASN A 1 885 ? 18.417 6.435 -14.781 1.00 85.00 885 ASN A CA 1
ATOM 6671 C C . ASN A 1 885 ? 19.425 6.887 -13.693 1.00 85.00 885 ASN A C 1
ATOM 6673 O O . ASN A 1 885 ? 19.466 6.301 -12.609 1.00 85.00 885 ASN A O 1
ATOM 6677 N N . THR A 1 886 ? 20.339 7.821 -13.987 1.00 85.19 886 THR A N 1
ATOM 6678 C CA . THR A 1 886 ? 21.487 8.090 -13.102 1.00 85.19 886 THR A CA 1
ATOM 6679 C C . THR A 1 886 ? 22.110 9.483 -13.257 1.00 85.19 886 THR A C 1
ATOM 6681 O O . THR A 1 886 ? 21.854 10.200 -14.230 1.00 85.19 886 THR A O 1
ATOM 6684 N N . SER A 1 887 ? 22.948 9.862 -12.284 1.00 91.38 887 SER A N 1
ATOM 6685 C CA . SER A 1 887 ? 23.685 11.128 -12.292 1.00 91.38 887 SER A CA 1
ATOM 6686 C C . SER A 1 887 ? 24.787 11.147 -13.353 1.00 91.38 887 SER A C 1
ATOM 6688 O O . SER A 1 887 ? 25.306 10.110 -13.768 1.00 91.38 887 SER A O 1
ATOM 6690 N N . VAL A 1 888 ? 25.186 12.345 -13.776 1.00 92.12 888 VAL A N 1
ATOM 6691 C CA . VAL A 1 888 ? 26.218 12.540 -14.806 1.00 92.12 888 VAL A CA 1
ATOM 6692 C C . VAL A 1 888 ? 27.561 11.922 -14.386 1.00 92.12 888 VAL A C 1
ATOM 6694 O O . VAL A 1 888 ? 28.153 11.179 -15.168 1.00 92.12 888 VAL A O 1
ATOM 6697 N N . ASP A 1 889 ? 27.987 12.123 -13.134 1.00 89.81 889 ASP A N 1
ATOM 6698 C CA . ASP A 1 889 ? 29.193 11.507 -12.551 1.00 89.81 889 ASP A CA 1
ATOM 6699 C C . ASP A 1 889 ? 29.152 9.965 -12.594 1.00 89.81 889 ASP A C 1
ATOM 6701 O O . ASP A 1 889 ? 30.159 9.301 -12.860 1.00 89.81 889 ASP A O 1
ATOM 6705 N N . ALA A 1 890 ? 27.982 9.373 -12.328 1.00 91.75 890 ALA A N 1
ATOM 6706 C CA . ALA A 1 890 ? 27.802 7.924 -12.344 1.00 91.75 890 ALA A CA 1
ATOM 6707 C C . ALA A 1 890 ? 27.801 7.370 -13.777 1.00 91.75 890 ALA A C 1
ATOM 6709 O O . ALA A 1 890 ? 28.399 6.318 -14.023 1.00 91.75 890 ALA A O 1
ATOM 6710 N N . MET A 1 891 ? 27.213 8.098 -14.734 1.00 92.75 891 MET A N 1
ATOM 6711 C CA . MET A 1 891 ? 27.308 7.755 -16.153 1.00 92.75 891 MET A CA 1
ATOM 6712 C C . MET A 1 891 ? 28.751 7.857 -16.667 1.00 92.75 891 MET A C 1
ATOM 6714 O O . MET A 1 891 ? 29.171 6.981 -17.417 1.00 92.75 891 MET A O 1
ATOM 6718 N N . GLU A 1 892 ? 29.554 8.839 -16.238 1.00 91.62 892 GLU A N 1
ATOM 6719 C CA . GLU A 1 892 ? 30.973 8.918 -16.630 1.00 91.62 892 GLU A CA 1
ATOM 6720 C C . GLU A 1 892 ? 31.744 7.655 -16.208 1.00 91.62 892 GLU A C 1
ATOM 6722 O O . GLU A 1 892 ? 32.438 7.035 -17.021 1.00 91.62 892 GLU A O 1
ATOM 6727 N N . ALA A 1 893 ? 31.554 7.206 -14.964 1.00 91.38 893 ALA A N 1
ATOM 6728 C CA . ALA A 1 893 ? 32.153 5.971 -14.460 1.00 91.38 893 ALA A CA 1
ATOM 6729 C C . ALA A 1 893 ? 31.630 4.708 -15.178 1.00 91.38 893 ALA A C 1
ATOM 6731 O O . ALA A 1 893 ? 32.391 3.758 -15.402 1.00 91.38 893 ALA A O 1
ATOM 6732 N N . ALA A 1 894 ? 30.354 4.680 -15.568 1.00 93.56 894 ALA A N 1
ATOM 6733 C CA . ALA A 1 894 ? 29.762 3.576 -16.321 1.00 93.56 894 ALA A CA 1
ATOM 6734 C C . ALA A 1 894 ? 30.299 3.520 -17.766 1.00 93.56 894 ALA A C 1
ATOM 6736 O O . ALA A 1 894 ? 30.794 2.479 -18.208 1.00 93.56 894 ALA A O 1
ATOM 6737 N N . VAL A 1 895 ? 30.312 4.654 -18.475 1.00 94.06 895 VAL A N 1
ATOM 6738 C CA . VAL A 1 895 ? 30.877 4.800 -19.826 1.00 94.06 895 VAL A CA 1
ATOM 6739 C C . VAL A 1 895 ? 32.359 4.428 -19.845 1.00 94.06 895 VAL A C 1
ATOM 6741 O O . VAL A 1 895 ? 32.783 3.707 -20.751 1.00 94.06 895 VAL A O 1
ATOM 6744 N N . GLU A 1 896 ? 33.157 4.842 -18.853 1.00 92.44 896 GLU A N 1
ATOM 6745 C CA . GLU A 1 896 ? 34.590 4.514 -18.816 1.00 92.44 896 GLU A CA 1
ATOM 6746 C C . GLU A 1 896 ? 34.888 3.077 -18.340 1.00 92.44 896 GLU A C 1
ATOM 6748 O O . GLU A 1 896 ? 35.923 2.519 -18.709 1.00 92.44 896 GLU A O 1
ATOM 6753 N N . SER A 1 897 ? 33.959 2.389 -17.668 1.00 92.12 897 SER A N 1
ATOM 6754 C CA . SER A 1 897 ? 34.128 0.969 -17.303 1.00 92.12 897 SER A CA 1
ATOM 6755 C C . SER A 1 897 ? 33.596 -0.034 -18.340 1.00 92.12 897 SER A C 1
ATOM 6757 O O . SER A 1 897 ? 34.211 -1.088 -18.517 1.00 92.12 897 SER A O 1
ATOM 6759 N N . LYS A 1 898 ? 32.513 0.272 -19.072 1.00 93.25 898 LYS A N 1
ATOM 6760 C CA . LYS A 1 898 ? 31.919 -0.644 -20.069 1.00 93.25 898 LYS A CA 1
ATOM 6761 C C . LYS A 1 898 ? 32.846 -0.920 -21.269 1.00 93.25 898 LYS A C 1
ATOM 6763 O O . LYS A 1 898 ? 33.649 -0.078 -21.691 1.00 93.25 898 LYS A O 1
ATOM 6768 N N . VAL A 1 899 ? 32.696 -2.116 -21.842 1.00 93.50 899 VAL A N 1
ATOM 6769 C CA . VAL A 1 899 ? 33.360 -2.605 -23.065 1.00 93.50 899 VAL A CA 1
ATOM 6770 C C . VAL A 1 899 ? 32.259 -3.078 -24.020 1.00 93.50 899 VAL A C 1
ATOM 6772 O O . VAL A 1 899 ? 31.402 -3.834 -23.571 1.00 93.50 899 VAL A O 1
ATOM 6775 N N . PRO A 1 900 ? 32.241 -2.657 -25.298 1.00 97.31 900 PRO A N 1
ATOM 6776 C CA . PRO A 1 900 ? 31.109 -2.939 -26.169 1.00 97.31 900 PRO A CA 1
ATOM 6777 C C . PRO A 1 900 ? 31.123 -4.351 -26.760 1.00 97.31 900 PRO A C 1
ATOM 6779 O O . PRO A 1 900 ? 32.163 -4.861 -27.189 1.00 97.31 900 PRO A O 1
ATOM 6782 N N . THR A 1 901 ? 29.936 -4.931 -26.918 1.00 97.69 901 THR A N 1
ATOM 6783 C CA . THR A 1 901 ? 29.728 -6.111 -27.761 1.00 97.69 901 THR A CA 1
ATOM 6784 C C . THR A 1 901 ? 29.707 -5.668 -29.220 1.00 97.69 901 THR A C 1
ATOM 6786 O O . THR A 1 901 ? 28.788 -4.973 -29.649 1.00 97.69 901 THR A O 1
ATOM 6789 N N . VAL A 1 902 ? 30.735 -6.046 -29.995 1.00 97.81 902 VAL A N 1
ATOM 6790 C CA . VAL A 1 902 ? 30.852 -5.630 -31.408 1.00 97.81 902 VAL A CA 1
ATOM 6791 C C . VAL A 1 902 ? 30.597 -6.762 -32.410 1.00 97.81 902 VAL A C 1
ATOM 6793 O O . VAL A 1 902 ? 31.154 -7.861 -32.289 1.00 97.81 902 VAL A O 1
ATOM 6796 N N . THR A 1 903 ? 29.790 -6.485 -33.432 1.00 97.06 903 THR A N 1
ATOM 6797 C CA . THR A 1 903 ? 29.362 -7.413 -34.492 1.00 97.06 903 THR A CA 1
ATOM 6798 C C . THR A 1 903 ? 29.619 -6.819 -35.883 1.00 97.06 903 THR A C 1
ATOM 6800 O O . THR A 1 903 ? 29.941 -5.639 -36.029 1.00 97.06 903 THR A O 1
ATOM 6803 N N . LYS A 1 904 ? 29.516 -7.643 -36.934 1.00 96.19 904 LYS A N 1
ATOM 6804 C CA . LYS A 1 904 ? 29.433 -7.162 -38.320 1.00 96.19 904 LYS A CA 1
ATOM 6805 C C . LYS A 1 904 ? 27.966 -7.218 -38.740 1.00 96.19 904 LYS A C 1
ATOM 6807 O O . LYS A 1 904 ? 27.383 -8.297 -38.686 1.00 96.19 904 LYS A O 1
ATOM 6812 N N . VAL A 1 905 ? 27.414 -6.093 -39.179 1.00 96.62 905 VAL A N 1
ATOM 6813 C CA . VAL A 1 905 ? 25.999 -5.964 -39.565 1.00 96.62 905 VAL A CA 1
ATOM 6814 C C . VAL A 1 905 ? 25.812 -5.994 -41.085 1.00 96.62 905 VAL A C 1
ATOM 6816 O O . VAL A 1 905 ? 26.788 -5.987 -41.849 1.00 96.62 905 VAL A O 1
ATOM 6819 N N . ALA A 1 906 ? 24.557 -6.105 -41.517 1.00 93.12 906 ALA A N 1
ATOM 6820 C CA . ALA A 1 906 ? 24.160 -6.136 -42.919 1.00 93.12 906 ALA A CA 1
ATOM 6821 C C . ALA A 1 906 ? 23.652 -4.761 -43.381 1.00 93.12 906 ALA A C 1
ATOM 6823 O O . ALA A 1 906 ? 23.396 -3.871 -42.572 1.00 93.12 906 ALA A O 1
ATOM 6824 N N . ALA A 1 907 ? 23.542 -4.580 -44.695 1.00 92.94 907 ALA A N 1
ATOM 6825 C CA . ALA A 1 907 ? 22.972 -3.387 -45.304 1.00 92.94 907 ALA A CA 1
ATOM 6826 C C . ALA A 1 907 ? 22.305 -3.750 -46.637 1.00 92.94 907 ALA A C 1
ATOM 6828 O O . ALA A 1 907 ? 22.764 -4.660 -47.332 1.00 92.94 907 ALA A O 1
ATOM 6829 N N . ASP A 1 908 ? 21.235 -3.042 -46.985 1.00 90.50 908 ASP A N 1
ATOM 6830 C CA . ASP A 1 908 ? 20.474 -3.218 -48.223 1.00 90.50 908 ASP A CA 1
ATOM 6831 C C . ASP A 1 908 ? 20.045 -1.854 -48.807 1.00 90.50 908 ASP A C 1
ATOM 6833 O O . ASP A 1 908 ? 20.670 -0.832 -48.537 1.00 90.50 908 ASP A O 1
ATOM 6837 N N . GLN A 1 909 ? 19.015 -1.804 -49.655 1.00 86.81 909 GLN A N 1
ATOM 6838 C CA . GLN A 1 909 ? 18.550 -0.541 -50.246 1.00 86.81 909 GLN A CA 1
ATOM 6839 C C . GLN A 1 909 ? 17.818 0.400 -49.266 1.00 86.81 909 GLN A C 1
ATOM 6841 O O . GLN A 1 909 ? 17.581 1.553 -49.621 1.00 86.81 909 GLN A O 1
ATOM 6846 N N . TYR A 1 910 ? 17.460 -0.073 -48.069 1.00 86.50 910 TYR A N 1
ATOM 6847 C CA . TYR A 1 910 ? 16.667 0.651 -47.072 1.00 86.50 910 TYR A CA 1
ATOM 6848 C C . TYR A 1 910 ? 17.485 1.142 -45.866 1.00 86.50 910 TYR A C 1
ATOM 6850 O O . TYR A 1 910 ? 17.013 2.009 -45.130 1.00 86.50 910 TYR A O 1
ATOM 6858 N N . GLY A 1 911 ? 18.702 0.622 -45.663 1.00 91.31 911 GLY A N 1
ATOM 6859 C CA . GLY A 1 911 ? 19.626 1.095 -44.630 1.00 91.31 911 GLY A CA 1
ATOM 6860 C C . GLY A 1 911 ? 20.686 0.072 -44.218 1.00 91.31 911 GLY A C 1
ATOM 6861 O O . GLY A 1 911 ? 20.928 -0.924 -44.903 1.00 91.31 911 GLY A O 1
ATOM 6862 N N . VAL A 1 912 ? 21.311 0.326 -43.068 1.00 95.44 912 VAL A N 1
ATOM 6863 C CA . VAL A 1 912 ? 22.111 -0.652 -42.315 1.00 95.44 912 VAL A CA 1
ATOM 6864 C C . VAL A 1 912 ? 21.201 -1.282 -41.267 1.00 95.44 912 VAL A C 1
ATOM 6866 O O . VAL A 1 912 ? 20.555 -0.538 -40.534 1.00 95.44 912 VAL A O 1
ATOM 6869 N N . TYR A 1 913 ? 21.145 -2.611 -41.169 1.00 94.88 913 TYR A N 1
ATOM 6870 C CA . TYR A 1 913 ? 20.161 -3.286 -40.317 1.00 94.88 913 TYR A CA 1
ATOM 6871 C C . TYR A 1 913 ? 20.740 -4.398 -39.435 1.00 94.88 913 TYR A C 1
ATOM 6873 O O . TYR A 1 913 ? 21.757 -5.028 -39.759 1.00 94.88 913 TYR A O 1
ATOM 6881 N N . PHE A 1 914 ? 20.078 -4.611 -38.298 1.00 95.75 914 PHE A N 1
ATOM 6882 C CA . PHE A 1 914 ? 20.401 -5.614 -37.285 1.00 95.75 914 PHE A CA 1
ATOM 6883 C C . PHE A 1 914 ? 19.156 -5.985 -36.467 1.00 95.75 914 PHE A C 1
ATOM 6885 O O . PHE A 1 914 ? 18.212 -5.206 -36.395 1.00 95.75 914 PHE A O 1
ATOM 6892 N N . GLU A 1 915 ? 19.175 -7.165 -35.855 1.00 94.62 915 GLU A N 1
ATOM 6893 C CA . GLU A 1 915 ? 18.167 -7.602 -34.880 1.00 94.62 915 GLU A CA 1
ATOM 6894 C C . GLU A 1 915 ? 18.601 -7.156 -33.469 1.00 94.62 915 GLU A C 1
ATOM 6896 O O . GLU A 1 915 ? 19.805 -7.183 -33.178 1.00 94.62 915 GLU A O 1
ATOM 6901 N N . ALA A 1 916 ? 17.658 -6.741 -32.618 1.00 92.69 916 ALA A N 1
ATOM 6902 C CA . ALA A 1 916 ? 17.897 -6.447 -31.202 1.00 92.69 916 ALA A CA 1
ATOM 6903 C C . ALA A 1 916 ? 16.631 -6.601 -30.338 1.00 92.69 916 ALA A C 1
ATOM 6905 O O . ALA A 1 916 ? 15.545 -6.209 -30.760 1.00 92.69 916 ALA A O 1
ATOM 6906 N N . SER A 1 917 ? 16.801 -7.076 -29.101 1.00 89.56 917 SER A N 1
ATOM 6907 C CA . SER A 1 917 ? 15.807 -7.040 -28.010 1.00 89.56 917 SER A CA 1
ATOM 6908 C C . SER A 1 917 ? 16.260 -6.222 -26.784 1.00 89.56 917 SER A C 1
ATOM 6910 O O . SER A 1 917 ? 15.507 -6.064 -25.829 1.00 89.56 917 SER A O 1
ATOM 6912 N N . ASP A 1 918 ? 17.481 -5.680 -26.812 1.00 89.88 918 ASP A N 1
ATOM 6913 C CA . ASP A 1 918 ? 18.119 -4.913 -25.732 1.00 89.88 918 ASP A CA 1
ATOM 6914 C C . ASP A 1 918 ? 18.590 -3.549 -26.268 1.00 89.88 918 ASP A C 1
ATOM 6916 O O . ASP A 1 918 ? 18.992 -3.435 -27.427 1.00 89.88 918 ASP A O 1
ATOM 6920 N N . PHE A 1 919 ? 18.516 -2.501 -25.447 1.00 94.62 919 PHE A N 1
ATOM 6921 C CA . PHE A 1 919 ? 18.426 -1.113 -25.905 1.00 94.62 919 PHE A CA 1
ATOM 6922 C C . PHE A 1 919 ? 19.256 -0.152 -25.042 1.00 94.62 919 PHE A C 1
ATOM 6924 O O . PHE A 1 919 ? 18.998 0.064 -23.862 1.00 94.62 919 PHE A O 1
ATOM 6931 N N . SER A 1 920 ? 20.315 0.414 -25.632 1.00 95.44 920 SER A N 1
ATOM 6932 C CA . SER A 1 920 ? 21.264 1.305 -24.946 1.00 95.44 920 SER A CA 1
ATOM 6933 C C . SER A 1 920 ? 22.104 2.105 -25.979 1.00 95.44 920 SER A C 1
ATOM 6935 O O . SER A 1 920 ? 21.701 2.189 -27.145 1.00 95.44 920 SER A O 1
ATOM 6937 N N . PRO A 1 921 ? 23.260 2.732 -25.643 1.00 97.88 921 PRO A N 1
ATOM 6938 C CA . PRO A 1 921 ? 24.137 3.333 -26.645 1.00 97.88 921 PRO A CA 1
ATOM 6939 C C . PRO A 1 921 ? 24.651 2.325 -27.685 1.00 97.88 921 PRO A C 1
ATOM 6941 O O . PRO A 1 921 ? 25.372 1.369 -27.378 1.00 97.88 921 PRO A O 1
ATOM 6944 N N . TYR A 1 922 ? 24.365 2.620 -28.949 1.00 98.31 922 TYR A N 1
ATOM 6945 C CA . TYR A 1 922 ? 24.889 1.938 -30.123 1.00 98.31 922 TYR A CA 1
ATOM 6946 C C . TYR A 1 922 ? 25.857 2.843 -30.887 1.00 98.31 922 TYR A C 1
ATOM 6948 O O . TYR A 1 922 ? 25.592 4.019 -31.139 1.00 98.31 922 TYR A O 1
ATOM 6956 N N . VAL A 1 923 ? 26.981 2.278 -31.324 1.00 98.56 923 VAL A N 1
ATOM 6957 C CA . VAL A 1 923 ? 27.941 2.951 -32.201 1.00 98.56 923 VAL A CA 1
ATOM 6958 C C . VAL A 1 923 ? 28.086 2.167 -33.499 1.00 98.56 923 VAL A C 1
ATOM 6960 O O . VAL A 1 923 ? 28.617 1.056 -33.522 1.00 98.56 923 VAL A O 1
ATOM 6963 N N . LEU A 1 924 ? 27.635 2.769 -34.597 1.00 98.38 924 LEU A N 1
ATOM 6964 C CA . LEU A 1 924 ? 27.830 2.261 -35.951 1.00 98.38 924 LEU A CA 1
ATOM 6965 C C . LEU A 1 924 ? 29.214 2.695 -36.453 1.00 98.38 924 LEU A C 1
ATOM 6967 O O . LEU A 1 924 ? 29.565 3.873 -36.377 1.00 98.38 924 LEU A O 1
ATOM 6971 N N . VAL A 1 925 ? 29.997 1.749 -36.974 1.00 98.12 925 VAL A N 1
ATOM 6972 C CA . VAL A 1 925 ? 31.401 1.918 -37.383 1.00 98.12 925 VAL A CA 1
ATOM 6973 C C . VAL A 1 925 ? 31.601 1.391 -38.809 1.00 98.12 925 VAL A C 1
ATOM 6975 O O . VAL A 1 925 ? 31.151 0.294 -39.131 1.00 98.12 925 VAL A O 1
ATOM 6978 N N . TRP A 1 926 ? 32.307 2.127 -39.672 1.00 96.00 926 TRP A N 1
ATOM 6979 C CA . TRP A 1 926 ? 32.567 1.713 -41.062 1.00 96.00 926 TRP A CA 1
ATOM 6980 C C . TRP A 1 926 ? 34.017 1.934 -41.505 1.00 96.00 926 TRP A C 1
ATOM 6982 O O . TRP A 1 926 ? 34.703 2.844 -41.042 1.00 96.00 926 TRP A O 1
ATOM 6992 N N . ASP A 1 927 ? 34.491 1.082 -42.422 1.00 87.44 927 ASP A N 1
ATOM 6993 C CA . ASP A 1 927 ? 35.840 1.157 -42.999 1.00 87.44 927 ASP A CA 1
ATOM 6994 C C . ASP A 1 927 ? 35.844 1.995 -44.286 1.00 87.44 927 ASP A C 1
ATOM 6996 O O . ASP A 1 927 ? 35.444 1.530 -45.358 1.00 87.44 927 ASP A O 1
ATOM 7000 N N . THR A 1 928 ? 36.369 3.218 -44.188 1.00 81.75 928 THR A N 1
ATOM 7001 C CA . THR A 1 928 ? 36.464 4.187 -45.298 1.00 81.75 928 THR A CA 1
ATOM 7002 C C . THR A 1 928 ? 37.338 3.728 -46.471 1.00 81.75 928 THR A C 1
ATOM 7004 O O . THR A 1 928 ? 37.345 4.366 -47.521 1.00 81.75 928 THR A O 1
ATOM 7007 N N . THR A 1 929 ? 38.072 2.619 -46.326 1.00 72.75 929 THR A N 1
ATOM 7008 C CA . THR A 1 929 ? 38.916 2.038 -47.382 1.00 72.75 929 THR A CA 1
ATOM 7009 C C . THR A 1 929 ? 38.302 0.818 -48.075 1.00 72.75 929 THR A C 1
ATOM 7011 O O . THR A 1 929 ? 38.962 0.215 -48.924 1.00 72.75 929 THR A O 1
ATOM 7014 N N . LYS A 1 930 ? 37.051 0.455 -47.745 1.00 61.66 930 LYS A N 1
ATOM 7015 C CA . LYS A 1 930 ? 36.323 -0.688 -48.332 1.00 61.66 930 LYS A CA 1
ATOM 7016 C C . LYS A 1 930 ? 35.037 -0.329 -49.090 1.00 61.66 930 LYS A C 1
ATOM 7018 O O . LYS A 1 930 ? 34.241 -1.221 -49.368 1.00 61.66 930 LYS A O 1
ATOM 7023 N N . THR A 1 931 ? 34.840 0.925 -49.485 1.00 52.25 931 THR A N 1
ATOM 7024 C CA . THR A 1 931 ? 33.866 1.249 -50.539 1.00 52.25 931 THR A CA 1
ATOM 7025 C C . THR A 1 931 ? 34.317 0.597 -51.851 1.00 52.25 931 THR A C 1
ATOM 7027 O O . THR A 1 931 ? 35.387 0.913 -52.378 1.00 52.25 931 THR A O 1
ATOM 7030 N N . GLN A 1 932 ? 33.548 -0.364 -52.378 1.00 40.78 932 GLN A N 1
ATOM 7031 C CA . GLN A 1 932 ? 33.857 -0.945 -53.689 1.00 40.78 932 GLN A CA 1
ATOM 7032 C C . GLN A 1 932 ? 33.617 0.100 -54.791 1.00 40.78 932 GLN A C 1
ATOM 7034 O O . GLN A 1 932 ? 32.517 0.643 -54.878 1.00 40.78 932 GLN A O 1
ATOM 7039 N N . PRO A 1 933 ? 34.599 0.374 -55.670 1.00 36.84 933 PRO A N 1
ATOM 7040 C CA . PRO A 1 933 ? 34.373 1.240 -56.816 1.00 36.84 933 PRO A CA 1
ATOM 7041 C C . PRO A 1 933 ? 33.533 0.501 -57.863 1.00 36.84 933 PRO A C 1
ATOM 7043 O O . PRO A 1 933 ? 33.995 -0.460 -58.479 1.00 36.84 933 PRO A O 1
ATOM 7046 N N . THR A 1 934 ? 32.313 0.974 -58.104 1.00 40.38 934 THR A N 1
ATOM 7047 C CA . THR A 1 934 ? 31.458 0.484 -59.188 1.00 40.38 934 THR A CA 1
ATOM 7048 C C . THR A 1 934 ? 31.967 0.973 -60.546 1.00 40.38 934 THR A C 1
ATOM 7050 O O . THR A 1 934 ? 31.600 2.038 -61.041 1.00 40.38 934 THR A O 1
ATOM 7053 N N . THR A 1 935 ? 32.803 0.167 -61.196 1.00 30.98 935 THR A N 1
ATOM 7054 C CA . THR A 1 935 ? 32.984 0.227 -62.652 1.00 30.98 935 THR A CA 1
ATOM 7055 C C . THR A 1 935 ? 32.137 -0.871 -63.292 1.00 30.98 935 THR A C 1
ATOM 7057 O O . THR A 1 935 ? 32.408 -2.041 -63.017 1.00 30.98 935 THR A O 1
ATOM 7060 N N . PRO A 1 936 ? 31.135 -0.543 -64.130 1.00 40.41 936 PRO A N 1
ATOM 7061 C CA . PRO A 1 936 ? 30.487 -1.538 -64.976 1.00 40.41 936 PRO A CA 1
ATOM 7062 C C . PRO A 1 936 ? 31.537 -2.208 -65.862 1.00 40.41 936 PRO A C 1
ATOM 7064 O O . PRO A 1 936 ? 32.330 -1.512 -66.500 1.00 40.41 936 PRO A O 1
ATOM 7067 N N . ASP A 1 937 ? 31.546 -3.538 -65.886 1.00 32.16 937 ASP A N 1
ATOM 7068 C CA . ASP A 1 937 ? 32.416 -4.297 -66.782 1.00 32.16 937 ASP A CA 1
ATOM 7069 C C . ASP A 1 937 ? 31.750 -4.331 -68.164 1.00 32.16 937 ASP A C 1
ATOM 7071 O O . ASP A 1 937 ? 30.870 -5.148 -68.436 1.00 32.16 937 ASP A O 1
ATOM 7075 N N . ASP A 1 938 ? 32.096 -3.354 -69.004 1.00 39.94 938 ASP A N 1
ATOM 7076 C CA . ASP A 1 938 ? 31.557 -3.151 -70.360 1.00 39.94 938 ASP A CA 1
ATOM 7077 C C . ASP A 1 938 ? 32.216 -4.123 -71.365 1.00 39.94 938 ASP A C 1
ATOM 7079 O O . ASP A 1 938 ? 32.616 -3.745 -72.469 1.00 39.94 938 ASP A O 1
ATOM 7083 N N . ASP A 1 939 ? 32.385 -5.386 -70.950 1.00 34.94 939 ASP A N 1
ATOM 7084 C CA . ASP A 1 939 ? 33.049 -6.450 -71.711 1.00 34.94 939 ASP A CA 1
ATOM 7085 C C . ASP A 1 939 ? 32.060 -7.040 -72.734 1.00 34.94 939 ASP A C 1
ATOM 7087 O O . ASP A 1 939 ? 31.519 -8.143 -72.625 1.00 34.94 939 ASP A O 1
ATOM 7091 N N . ASN A 1 940 ? 31.766 -6.202 -73.729 1.00 38.94 940 ASN A N 1
ATOM 7092 C CA . ASN A 1 940 ? 30.919 -6.471 -74.882 1.00 38.94 940 ASN A CA 1
ATOM 7093 C C . ASN A 1 940 ? 31.592 -7.505 -75.810 1.00 38.94 940 ASN A C 1
ATOM 7095 O O . ASN A 1 940 ? 32.162 -7.141 -76.845 1.00 38.94 940 ASN A O 1
ATOM 7099 N N . ASP A 1 941 ? 31.524 -8.790 -75.450 1.00 36.06 941 ASP A N 1
ATOM 7100 C CA . ASP A 1 941 ? 31.892 -9.892 -76.347 1.00 36.06 941 ASP A CA 1
ATOM 7101 C C . ASP A 1 941 ? 30.689 -10.286 -77.228 1.00 36.06 941 ASP A C 1
ATOM 7103 O O . ASP A 1 941 ? 29.623 -10.685 -76.754 1.00 36.06 941 ASP A O 1
ATOM 7107 N N . ASP A 1 942 ? 30.851 -10.082 -78.535 1.00 41.03 942 ASP A N 1
ATOM 7108 C CA . ASP A 1 942 ? 29.798 -10.109 -79.557 1.00 41.03 942 ASP A CA 1
ATOM 7109 C C . ASP A 1 942 ? 29.753 -11.487 -80.233 1.00 41.03 942 ASP A C 1
ATOM 7111 O O . ASP A 1 942 ? 30.429 -11.709 -81.242 1.00 41.03 942 ASP A O 1
ATOM 7115 N N . ASP A 1 943 ? 28.965 -12.423 -79.685 1.00 38.84 943 ASP A N 1
ATOM 7116 C CA . ASP A 1 943 ? 28.690 -13.710 -80.341 1.00 38.84 943 ASP A CA 1
ATOM 7117 C C . ASP A 1 943 ? 27.186 -13.967 -80.545 1.00 38.84 943 ASP A C 1
ATOM 7119 O O . ASP A 1 943 ? 26.334 -13.730 -79.686 1.00 38.84 943 ASP A O 1
ATOM 7123 N N . ASN A 1 944 ? 26.847 -14.407 -81.755 1.00 36.16 944 ASN A N 1
ATOM 7124 C CA . ASN A 1 944 ? 25.566 -14.109 -82.391 1.00 36.16 944 ASN A CA 1
ATOM 7125 C C . ASN A 1 944 ? 25.049 -15.309 -83.190 1.00 36.16 944 ASN A C 1
ATOM 7127 O O . ASN A 1 944 ? 25.501 -15.552 -84.313 1.00 36.16 944 ASN A O 1
ATOM 7131 N N . ASN A 1 945 ? 24.039 -16.019 -82.663 1.00 34.41 945 ASN A N 1
ATOM 7132 C CA . ASN A 1 945 ? 23.216 -16.882 -83.513 1.00 34.41 945 ASN A CA 1
ATOM 7133 C C . ASN A 1 945 ? 21.764 -17.115 -83.038 1.00 34.41 945 ASN A C 1
ATOM 7135 O O . ASN A 1 945 ? 21.453 -18.034 -82.285 1.00 34.41 945 ASN A O 1
ATOM 7139 N N . ASN A 1 946 ? 20.875 -16.293 -83.589 1.00 35.09 946 ASN A N 1
ATOM 7140 C CA . ASN A 1 946 ? 19.496 -16.593 -83.995 1.00 35.09 946 ASN A CA 1
ATOM 7141 C C . ASN A 1 946 ? 19.054 -18.089 -84.028 1.00 35.09 946 ASN A C 1
ATOM 7143 O O . ASN A 1 946 ? 19.448 -18.827 -84.930 1.00 35.09 946 ASN A O 1
ATOM 7147 N N . ASP A 1 947 ? 18.111 -18.493 -83.164 1.00 33.09 947 ASP A N 1
ATOM 7148 C CA . ASP A 1 947 ? 16.698 -18.797 -83.519 1.00 33.09 947 ASP A CA 1
ATOM 7149 C C . ASP A 1 947 ? 15.871 -19.129 -82.221 1.00 33.09 947 ASP A C 1
ATOM 7151 O O . ASP A 1 947 ? 16.478 -19.406 -81.192 1.00 33.09 947 ASP A O 1
ATOM 7155 N N . ASN A 1 948 ? 14.528 -19.264 -82.146 1.00 33.19 948 ASN A N 1
ATOM 7156 C CA . ASN A 1 948 ? 13.370 -18.488 -82.658 1.00 33.19 948 ASN A CA 1
ATOM 7157 C C . ASN A 1 948 ? 12.035 -19.230 -82.346 1.00 33.19 948 ASN A C 1
ATOM 7159 O O . ASN A 1 948 ? 12.009 -20.456 -82.406 1.00 33.19 948 ASN A O 1
ATOM 7163 N N . ASN A 1 949 ? 10.920 -18.499 -82.141 1.00 34.03 949 ASN A N 1
ATOM 7164 C CA . ASN A 1 949 ? 9.516 -18.982 -82.031 1.00 34.03 949 ASN A CA 1
ATOM 7165 C C . ASN A 1 949 ? 9.138 -19.899 -80.825 1.00 34.03 949 ASN A C 1
ATOM 7167 O O . ASN A 1 949 ? 9.916 -20.745 -80.411 1.00 34.03 949 ASN A O 1
ATOM 7171 N N . ASN A 1 950 ? 7.914 -19.874 -80.257 1.00 31.61 950 ASN A N 1
ATOM 7172 C CA . ASN A 1 950 ? 6.775 -18.930 -80.331 1.00 31.61 950 ASN A CA 1
ATOM 7173 C C . ASN A 1 950 ? 5.709 -19.261 -79.245 1.00 31.61 950 ASN A C 1
ATOM 7175 O O . ASN A 1 950 ? 5.575 -20.427 -78.888 1.00 31.61 950 ASN A O 1
ATOM 7179 N N . ALA A 1 951 ? 4.865 -18.271 -78.901 1.00 30.84 951 ALA A N 1
ATOM 7180 C CA . ALA A 1 951 ? 3.509 -18.375 -78.317 1.00 30.84 951 ALA A CA 1
ATOM 7181 C C . ALA A 1 951 ? 3.384 -18.904 -76.865 1.00 30.84 951 ALA A C 1
ATOM 7183 O O . ALA A 1 951 ? 4.019 -19.880 -76.496 1.00 30.84 951 ALA A O 1
ATOM 7184 N N . THR A 1 952 ? 2.538 -18.366 -75.970 1.00 28.03 952 THR A N 1
ATOM 7185 C CA . THR A 1 952 ? 1.580 -17.216 -75.935 1.00 28.03 952 THR A CA 1
ATOM 7186 C C . THR A 1 952 ? 1.234 -16.974 -74.438 1.00 28.03 952 THR A C 1
ATOM 7188 O O . THR A 1 952 ? 1.595 -17.820 -73.629 1.00 28.03 952 THR A O 1
ATOM 7191 N N . THR A 1 953 ? 0.559 -15.944 -73.900 1.00 27.20 953 THR A N 1
ATOM 7192 C CA . THR A 1 953 ? -0.305 -14.793 -74.308 1.00 27.20 953 THR A CA 1
ATOM 7193 C C . THR A 1 953 ? -0.425 -13.917 -73.031 1.00 27.20 953 THR A C 1
ATOM 7195 O O . THR A 1 953 ? -0.421 -14.504 -71.956 1.00 27.20 953 THR A O 1
ATOM 7198 N N . THR A 1 954 ? -0.605 -12.588 -72.952 1.00 26.70 954 THR A N 1
ATOM 7199 C CA . THR A 1 954 ? -0.777 -11.416 -73.861 1.00 26.70 954 THR A CA 1
ATOM 7200 C C . THR A 1 954 ? -0.425 -10.145 -73.005 1.00 26.70 954 THR A C 1
ATOM 7202 O O . THR A 1 954 ? 0.045 -10.331 -71.891 1.00 26.70 954 THR A O 1
ATOM 7205 N N . ASN A 1 955 ? -0.583 -8.850 -73.341 1.00 25.56 955 ASN A N 1
ATOM 7206 C CA . ASN A 1 955 ? -1.378 -8.141 -74.357 1.00 25.56 955 ASN A CA 1
ATOM 7207 C C . ASN A 1 955 ? -0.801 -6.740 -74.730 1.00 25.56 955 ASN A C 1
ATOM 7209 O O . ASN A 1 955 ? 0.255 -6.331 -74.266 1.00 25.56 955 ASN A O 1
ATOM 7213 N N . ASN A 1 956 ? -1.562 -6.029 -75.565 1.00 25.72 956 ASN A N 1
ATOM 7214 C CA . ASN A 1 956 ? -1.547 -4.606 -75.952 1.00 25.72 956 ASN A CA 1
ATOM 7215 C C . ASN A 1 956 ? -1.067 -3.559 -74.910 1.00 25.72 956 ASN A C 1
ATOM 7217 O O . ASN A 1 956 ? -1.463 -3.642 -73.754 1.00 25.72 956 ASN A O 1
ATOM 7221 N N . ASN A 1 957 ? -0.211 -2.571 -75.247 1.00 28.00 957 ASN A N 1
ATOM 7222 C CA . ASN A 1 957 ? -0.280 -1.485 -76.275 1.00 28.00 957 ASN A CA 1
ATOM 7223 C C . ASN A 1 957 ? -1.091 -0.239 -75.827 1.00 28.00 957 ASN A C 1
ATOM 7225 O O . ASN A 1 957 ? -2.199 -0.401 -75.332 1.00 28.00 957 ASN A O 1
ATOM 7229 N N . ASN A 1 958 ? -0.682 1.019 -76.089 1.00 29.36 958 ASN A N 1
ATOM 7230 C CA . ASN A 1 958 ? 0.597 1.556 -76.608 1.00 29.36 958 ASN A CA 1
ATOM 7231 C C . ASN A 1 958 ? 0.666 3.103 -76.465 1.00 29.36 958 ASN A C 1
ATOM 7233 O O . ASN A 1 958 ? -0.365 3.732 -76.660 1.00 29.36 958 ASN A O 1
ATOM 7237 N N . THR A 1 959 ? 1.875 3.679 -76.312 1.00 25.94 959 THR A N 1
ATOM 7238 C CA . THR A 1 959 ? 2.351 5.047 -76.715 1.00 25.94 959 THR A CA 1
ATOM 7239 C C . THR A 1 959 ? 1.527 6.337 -76.459 1.00 25.94 959 THR A C 1
ATOM 7241 O O . THR A 1 959 ? 0.310 6.320 -76.413 1.00 25.94 959 THR A O 1
ATOM 7244 N N . SER A 1 960 ? 2.074 7.562 -76.534 1.00 25.41 960 SER A N 1
ATOM 7245 C CA . SER A 1 960 ? 3.397 8.198 -76.283 1.00 25.41 960 SER A CA 1
ATOM 7246 C C . SER A 1 960 ? 3.370 9.603 -76.935 1.00 25.41 960 SER A C 1
ATOM 7248 O O . SER A 1 960 ? 2.630 9.795 -77.897 1.00 25.41 960 SER A O 1
ATOM 7250 N N . THR A 1 961 ? 4.253 10.526 -76.519 1.00 24.05 961 THR A N 1
ATOM 7251 C CA . THR A 1 961 ? 4.571 11.833 -77.165 1.00 24.05 961 THR A CA 1
ATOM 7252 C C . THR A 1 961 ? 3.440 12.884 -77.227 1.00 24.05 961 THR A C 1
ATOM 7254 O O . THR A 1 961 ? 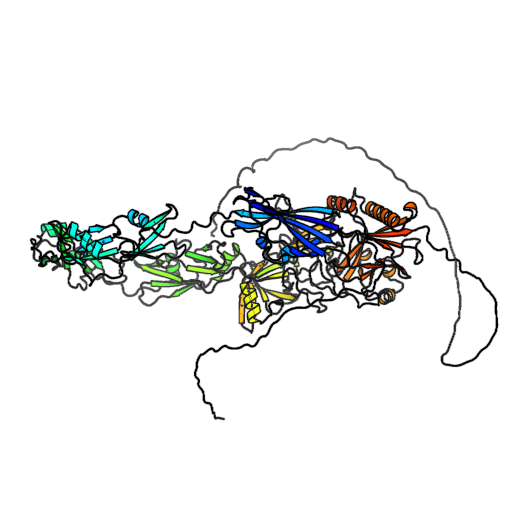2.268 12.539 -77.270 1.00 24.05 961 THR A O 1
ATOM 7257 N N . THR A 1 962 ? 3.653 14.207 -77.275 1.00 25.56 962 THR A N 1
ATOM 7258 C CA . THR A 1 962 ? 4.767 15.144 -76.952 1.00 25.56 962 THR A CA 1
ATOM 7259 C C . THR A 1 962 ? 4.181 16.565 -77.024 1.00 25.56 962 THR A C 1
ATOM 7261 O O . THR A 1 962 ? 3.303 16.782 -77.858 1.00 25.56 962 THR A O 1
ATOM 7264 N N . ASN A 1 963 ? 4.725 17.553 -76.295 1.00 25.38 963 ASN A N 1
ATOM 7265 C CA . ASN A 1 963 ? 5.238 18.806 -76.895 1.00 25.38 963 ASN A CA 1
ATOM 7266 C C . ASN A 1 963 ? 5.845 19.777 -75.864 1.00 25.38 963 ASN A C 1
ATOM 7268 O O . ASN A 1 963 ? 5.677 19.618 -74.660 1.00 25.38 963 ASN A O 1
ATOM 7272 N N . VAL A 1 964 ? 6.595 20.762 -76.371 1.00 26.42 964 VAL A N 1
ATOM 7273 C CA . VAL A 1 964 ? 7.517 21.631 -75.620 1.00 26.42 964 VAL A CA 1
ATOM 7274 C C . VAL A 1 964 ? 7.092 23.100 -75.700 1.00 26.42 964 VAL A C 1
ATOM 7276 O O . VAL A 1 964 ? 6.689 23.565 -76.764 1.00 26.42 964 VAL A O 1
ATOM 7279 N N . SER A 1 965 ? 7.309 23.863 -74.625 1.00 23.98 965 SER A N 1
ATOM 7280 C CA . SER A 1 965 ? 7.719 25.269 -74.743 1.00 23.98 965 SER A CA 1
ATOM 7281 C C . SER A 1 965 ? 8.544 25.706 -73.530 1.00 23.98 965 SER A C 1
ATOM 7283 O O . SER A 1 965 ? 8.166 25.447 -72.391 1.00 23.98 965 SER A O 1
ATOM 7285 N N . VAL A 1 966 ? 9.667 26.375 -73.785 1.00 30.16 966 VAL A N 1
ATOM 7286 C CA . VAL A 1 966 ? 10.544 26.997 -72.777 1.00 30.16 966 VAL A CA 1
ATOM 7287 C C . VAL A 1 966 ? 10.266 28.498 -72.769 1.00 30.16 966 VAL A C 1
ATOM 7289 O O . VAL A 1 966 ? 9.934 29.057 -73.815 1.00 30.16 966 VAL A O 1
ATOM 7292 N N . ASN A 1 967 ? 10.484 29.189 -71.647 1.00 23.83 967 ASN A N 1
ATOM 7293 C CA . ASN A 1 967 ? 10.778 30.620 -71.721 1.00 23.83 967 ASN A CA 1
ATOM 7294 C C . ASN A 1 967 ? 11.726 31.068 -70.599 1.00 23.83 967 ASN A C 1
ATOM 7296 O O . ASN A 1 967 ? 11.334 31.158 -69.439 1.00 23.83 967 ASN A O 1
ATOM 7300 N N . ASN A 1 968 ? 12.975 31.365 -70.962 1.00 30.45 968 ASN A N 1
ATOM 7301 C CA . ASN A 1 968 ? 13.973 31.937 -70.058 1.00 30.45 968 ASN A CA 1
ATOM 7302 C C . ASN A 1 968 ? 13.932 33.466 -70.133 1.00 30.45 968 ASN A C 1
ATOM 7304 O O . ASN A 1 968 ? 13.896 34.019 -71.231 1.00 30.45 968 ASN A O 1
ATOM 7308 N N . ASN A 1 969 ? 14.100 34.148 -68.999 1.00 25.98 969 ASN A N 1
ATOM 7309 C CA . ASN A 1 969 ? 14.871 35.394 -68.971 1.00 25.98 969 ASN A CA 1
ATOM 7310 C C . ASN A 1 969 ? 15.393 35.680 -67.555 1.00 25.98 969 ASN A C 1
ATOM 7312 O O . ASN A 1 969 ? 14.703 35.397 -66.580 1.00 25.98 969 ASN A O 1
ATOM 7316 N N . ALA A 1 970 ? 16.610 36.219 -67.440 1.00 27.19 970 ALA A N 1
ATOM 7317 C CA . ALA A 1 970 ? 17.340 36.301 -66.171 1.00 27.19 970 ALA A CA 1
ATOM 7318 C C . ALA A 1 970 ? 18.062 37.644 -65.968 1.00 27.19 970 ALA A C 1
ATOM 7320 O O . ALA A 1 970 ? 18.549 38.240 -66.927 1.00 27.19 970 ALA A O 1
ATOM 7321 N N . ALA A 1 971 ? 18.173 38.069 -64.704 1.00 23.11 971 ALA A N 1
ATOM 7322 C CA . ALA A 1 971 ? 19.101 39.077 -64.170 1.00 23.11 971 ALA A CA 1
ATOM 7323 C C . ALA A 1 971 ? 18.995 39.083 -62.625 1.00 23.11 971 ALA A C 1
ATOM 7325 O O . ALA A 1 971 ? 17.892 38.918 -62.118 1.00 23.11 971 ALA A O 1
ATOM 7326 N N . ALA A 1 972 ? 20.034 39.308 -61.813 1.00 23.39 972 ALA A N 1
ATOM 7327 C CA . ALA A 1 972 ? 21.490 39.243 -62.008 1.00 23.39 972 ALA A CA 1
ATOM 7328 C C . ALA A 1 972 ? 22.175 39.146 -60.614 1.00 23.39 972 ALA A C 1
ATOM 7330 O O . ALA A 1 972 ? 21.559 39.490 -59.609 1.00 23.39 972 ALA A O 1
ATOM 7331 N N . ALA A 1 973 ? 23.439 38.704 -60.539 1.00 24.83 973 ALA A N 1
ATOM 7332 C CA . ALA A 1 973 ? 24.257 38.745 -59.306 1.00 24.83 973 ALA A CA 1
ATOM 7333 C C . ALA A 1 973 ? 24.794 40.181 -59.038 1.00 24.83 973 ALA A C 1
ATOM 7335 O O . ALA A 1 973 ? 24.653 41.041 -59.906 1.00 24.83 973 ALA A O 1
ATOM 7336 N N . ALA A 1 974 ? 25.437 40.565 -57.924 1.00 25.23 974 ALA A N 1
ATOM 7337 C CA . ALA A 1 974 ? 26.040 39.893 -56.750 1.00 25.23 974 ALA A CA 1
ATOM 7338 C C . ALA A 1 974 ? 26.082 40.946 -55.576 1.00 25.23 974 ALA A C 1
ATOM 7340 O O . ALA A 1 974 ? 25.385 41.953 -55.736 1.00 25.23 974 ALA A O 1
ATOM 7341 N N . PRO A 1 975 ? 26.877 40.872 -54.468 1.00 29.22 975 PRO A N 1
ATOM 7342 C CA . PRO A 1 975 ? 27.883 39.886 -54.027 1.00 29.22 975 PRO A CA 1
ATOM 7343 C C . PRO A 1 975 ? 27.738 39.417 -52.551 1.00 29.22 975 PRO A C 1
ATOM 7345 O O . PRO A 1 975 ? 26.808 39.794 -51.845 1.00 29.22 975 PRO A O 1
ATOM 7348 N N . ALA A 1 976 ? 28.703 38.622 -52.072 1.00 36.22 976 ALA A N 1
ATOM 7349 C CA . ALA A 1 976 ? 28.860 38.252 -50.659 1.00 36.22 976 ALA A CA 1
ATOM 7350 C C . ALA A 1 976 ? 29.666 39.295 -49.850 1.00 36.22 976 ALA A C 1
ATOM 7352 O O . ALA A 1 976 ? 30.489 40.019 -50.417 1.00 36.22 976 ALA A O 1
ATOM 7353 N N . ALA A 1 977 ? 29.492 39.313 -48.522 1.00 23.47 977 ALA A N 1
ATOM 7354 C CA . ALA A 1 977 ? 30.357 40.033 -47.582 1.00 23.47 977 ALA A CA 1
ATOM 7355 C C . ALA A 1 977 ? 30.412 39.335 -46.208 1.00 23.47 977 ALA A C 1
ATOM 7357 O O . ALA A 1 977 ? 29.391 38.899 -45.681 1.00 23.47 977 ALA A O 1
ATOM 7358 N N . THR A 1 978 ? 31.613 39.246 -45.635 1.00 29.95 978 THR A N 1
ATOM 7359 C CA . THR A 1 978 ? 31.903 38.660 -44.314 1.00 29.95 978 THR A CA 1
ATOM 7360 C C . THR A 1 978 ? 31.535 39.616 -43.174 1.00 29.95 978 THR A C 1
ATOM 7362 O O . THR A 1 978 ? 31.687 40.828 -43.320 1.00 29.95 978 THR A O 1
ATOM 7365 N N . ALA A 1 979 ? 31.184 39.084 -42.000 1.00 25.27 979 ALA A N 1
ATOM 7366 C CA . ALA A 1 979 ? 31.197 39.823 -40.736 1.00 25.27 979 ALA A CA 1
ATOM 7367 C C . ALA A 1 979 ? 31.902 38.998 -39.647 1.00 25.27 979 ALA A C 1
ATOM 7369 O O . ALA A 1 979 ? 31.749 37.780 -39.598 1.00 25.27 979 ALA A O 1
ATOM 7370 N N . ALA A 1 980 ? 32.688 39.660 -38.798 1.00 23.19 980 ALA A N 1
ATOM 7371 C CA . ALA A 1 980 ? 33.431 39.047 -37.699 1.00 23.19 980 ALA A CA 1
ATOM 7372 C C . ALA A 1 980 ? 33.180 39.796 -36.378 1.00 23.19 980 ALA A C 1
ATOM 7374 O O . ALA A 1 980 ? 32.660 40.912 -36.369 1.00 23.19 980 ALA A O 1
ATOM 7375 N N . ILE A 1 981 ? 33.571 39.149 -35.280 1.00 34.72 981 ILE A N 1
ATOM 7376 C CA . ILE A 1 981 ? 33.422 39.560 -33.876 1.00 34.72 981 ILE A CA 1
ATOM 7377 C C . ILE A 1 981 ? 33.885 41.011 -33.620 1.00 34.72 981 ILE A C 1
ATOM 7379 O O . ILE A 1 981 ? 34.993 41.376 -34.020 1.00 34.72 981 ILE A O 1
ATOM 7383 N N . PRO A 1 982 ? 33.132 41.785 -32.817 1.00 25.44 982 PRO A N 1
ATOM 7384 C CA . PRO A 1 982 ? 33.705 42.791 -31.928 1.00 25.44 982 PRO A CA 1
ATOM 7385 C C . PRO A 1 982 ? 33.478 42.440 -30.444 1.00 25.44 982 PRO A C 1
ATOM 7387 O O . PRO A 1 982 ? 32.364 42.146 -30.018 1.00 25.44 982 PRO A O 1
ATOM 7390 N N . GLN A 1 983 ? 34.539 42.514 -29.639 1.00 31.95 983 GLN A N 1
ATOM 7391 C CA . GLN A 1 983 ? 34.428 42.604 -28.177 1.00 31.95 983 GLN A CA 1
ATOM 7392 C C . GLN A 1 983 ? 34.070 44.038 -27.759 1.00 31.95 983 GLN A C 1
ATOM 7394 O O . GLN A 1 983 ? 34.429 44.971 -28.470 1.00 31.95 983 GLN A O 1
ATOM 7399 N N . THR A 1 984 ? 33.515 44.203 -26.555 1.00 26.58 984 THR A N 1
ATOM 7400 C CA . THR A 1 984 ? 34.062 45.089 -25.499 1.00 26.58 984 THR A CA 1
ATOM 7401 C C . THR A 1 984 ? 33.299 44.852 -24.200 1.00 26.58 984 THR A C 1
ATOM 7403 O O . THR A 1 984 ? 32.072 44.872 -24.209 1.00 26.58 984 THR A O 1
ATOM 7406 N N . GLY A 1 985 ? 34.009 44.727 -23.082 1.00 24.97 985 GLY A N 1
ATOM 7407 C CA . GLY A 1 985 ? 33.479 45.115 -21.775 1.00 24.97 985 GLY A CA 1
ATOM 7408 C C . GLY A 1 985 ? 34.196 46.380 -21.305 1.00 24.97 985 GLY A C 1
ATOM 7409 O O . GLY A 1 985 ? 35.348 46.572 -21.688 1.00 24.97 985 GLY A O 1
ATOM 7410 N N . ASP A 1 986 ? 33.519 47.232 -20.527 1.00 26.39 986 ASP A N 1
ATOM 7411 C CA . ASP A 1 986 ? 34.084 47.881 -19.330 1.00 26.39 986 ASP A CA 1
ATOM 7412 C C . ASP A 1 986 ? 33.076 48.817 -18.626 1.00 26.39 986 ASP A C 1
ATOM 7414 O O . ASP A 1 986 ? 32.007 49.123 -19.152 1.00 26.39 986 ASP A O 1
ATOM 7418 N N . ALA A 1 987 ? 33.484 49.310 -17.448 1.00 25.69 987 ALA A N 1
ATOM 7419 C CA . ALA A 1 987 ? 32.922 50.440 -16.692 1.00 25.69 987 ALA A CA 1
ATOM 7420 C C . ALA A 1 987 ? 31.619 50.224 -15.884 1.00 25.69 987 ALA A C 1
ATOM 7422 O O . ALA A 1 987 ? 30.546 50.733 -16.206 1.00 25.69 987 ALA A O 1
ATOM 7423 N N . MET A 1 988 ? 31.780 49.649 -14.685 1.00 28.92 988 MET A N 1
ATOM 7424 C CA . MET A 1 988 ? 30.983 50.062 -13.518 1.00 28.92 988 MET A CA 1
ATOM 7425 C C . MET A 1 988 ? 31.299 51.515 -13.109 1.00 28.92 988 MET A C 1
ATOM 7427 O O . MET A 1 988 ? 32.468 51.907 -13.124 1.00 28.92 988 MET A O 1
ATOM 7431 N N . PRO A 1 989 ? 30.316 52.264 -12.578 1.00 26.42 989 PRO A N 1
ATOM 7432 C CA . PRO A 1 989 ? 30.564 53.358 -11.645 1.00 26.42 989 PRO A CA 1
ATOM 7433 C C . PRO A 1 989 ? 29.970 53.057 -10.257 1.00 26.42 989 PRO A C 1
ATOM 7435 O O . PRO A 1 989 ? 28.755 53.006 -10.070 1.00 26.42 989 PRO A O 1
ATOM 7438 N N . VAL A 1 990 ? 30.831 52.908 -9.248 1.00 27.59 990 VAL A N 1
ATOM 7439 C CA . VAL A 1 990 ? 30.407 52.822 -7.842 1.00 27.59 990 VAL A CA 1
ATOM 7440 C C . VAL A 1 990 ? 30.125 54.226 -7.300 1.00 27.59 990 VAL A C 1
ATOM 7442 O O . VAL A 1 990 ? 31.017 55.071 -7.310 1.00 27.59 990 VAL A O 1
ATOM 7445 N N . GLY A 1 991 ? 28.934 54.440 -6.729 1.00 26.16 991 GLY A N 1
ATOM 7446 C CA . GLY A 1 991 ? 28.727 55.475 -5.708 1.00 26.16 991 GLY A CA 1
ATOM 7447 C C . GLY A 1 991 ? 27.568 56.451 -5.918 1.00 26.16 991 GLY A C 1
ATOM 7448 O O . GLY A 1 991 ? 27.756 57.537 -6.461 1.00 26.16 991 GLY A O 1
ATOM 7449 N N . LEU A 1 992 ? 26.424 56.153 -5.292 1.00 24.72 992 LEU A N 1
ATOM 7450 C CA . LEU A 1 992 ? 25.602 57.190 -4.658 1.00 24.72 992 LEU A CA 1
ATOM 7451 C C . LEU A 1 992 ? 24.996 56.671 -3.340 1.00 24.72 992 LEU A C 1
ATOM 7453 O O . LEU A 1 992 ? 23.985 55.978 -3.325 1.00 24.72 992 LEU A O 1
ATOM 7457 N N . LEU A 1 993 ? 25.641 57.009 -2.220 1.00 25.92 993 LEU A N 1
ATOM 7458 C CA . LEU A 1 993 ? 25.112 56.838 -0.858 1.00 25.92 993 LEU A CA 1
ATOM 7459 C C . LEU A 1 993 ? 24.200 58.030 -0.510 1.00 25.92 993 LEU A C 1
ATOM 7461 O O . LEU A 1 993 ? 24.551 59.155 -0.864 1.00 25.92 993 LEU A O 1
ATOM 7465 N N . GLY A 1 994 ? 23.083 57.832 0.213 1.00 25.05 994 GLY A N 1
ATOM 7466 C CA . GLY A 1 994 ? 22.160 58.962 0.449 1.00 25.05 994 GLY A CA 1
ATOM 7467 C C . GLY A 1 994 ? 20.999 58.874 1.458 1.00 25.05 994 GLY A C 1
ATOM 7468 O O . GLY A 1 994 ? 20.192 59.797 1.460 1.00 25.05 994 GLY A O 1
ATOM 7469 N N . GLY A 1 995 ? 20.894 57.862 2.332 1.00 25.08 995 GLY A N 1
ATOM 7470 C CA . GLY A 1 995 ? 19.792 57.763 3.319 1.00 25.08 995 GLY A CA 1
ATOM 7471 C C . GLY A 1 995 ? 18.452 57.277 2.729 1.00 25.08 995 GLY A C 1
ATOM 7472 O O . GLY A 1 995 ? 18.317 57.160 1.518 1.00 25.08 995 GLY A O 1
ATOM 7473 N N . VAL A 1 996 ? 17.431 56.933 3.522 1.00 24.94 996 VAL A N 1
ATOM 7474 C CA . VAL A 1 996 ? 17.205 57.129 4.975 1.00 24.94 996 VAL A CA 1
ATOM 7475 C C . VAL A 1 996 ? 16.928 55.780 5.668 1.00 24.94 996 VAL A C 1
ATOM 7477 O O . VAL A 1 996 ? 16.509 54.827 5.021 1.00 24.94 996 VAL A O 1
ATOM 7480 N N . ALA A 1 997 ? 17.171 55.693 6.980 1.00 24.94 997 ALA A N 1
ATOM 7481 C CA . ALA A 1 997 ? 16.968 54.493 7.804 1.00 24.94 997 ALA A CA 1
ATOM 7482 C C . ALA A 1 997 ? 15.931 54.717 8.932 1.00 24.94 997 ALA A C 1
ATOM 7484 O O . ALA A 1 997 ? 15.456 55.837 9.115 1.00 24.94 997 ALA A O 1
ATOM 7485 N N . VAL A 1 998 ? 15.733 53.676 9.761 1.00 22.88 998 VAL A N 1
ATOM 7486 C CA . VAL A 1 998 ? 14.979 53.614 11.042 1.00 22.88 998 VAL A CA 1
ATOM 7487 C C . VAL A 1 998 ? 13.509 53.152 10.929 1.00 22.88 998 VAL A C 1
ATOM 7489 O O . VAL A 1 998 ? 12.799 53.519 10.003 1.00 22.88 998 VAL A O 1
ATOM 7492 N N . VAL A 1 999 ? 13.079 52.385 11.950 1.00 23.59 999 VAL A N 1
ATOM 7493 C CA . VAL A 1 999 ? 11.776 51.703 12.158 1.00 23.59 999 VAL A CA 1
ATOM 7494 C C . VAL A 1 999 ? 11.578 50.437 11.295 1.00 23.59 999 VAL A C 1
ATOM 7496 O O . VAL A 1 999 ? 11.469 50.533 10.084 1.00 23.59 999 VAL A O 1
ATOM 7499 N N . ALA A 1 1000 ? 11.486 49.220 11.852 1.00 22.62 1000 ALA A N 1
ATOM 7500 C CA . ALA A 1 1000 ? 11.791 48.773 13.220 1.00 22.62 1000 ALA A CA 1
ATOM 7501 C C . ALA A 1 1000 ? 12.155 47.274 13.255 1.00 22.62 1000 ALA A C 1
ATOM 7503 O O . ALA A 1 1000 ? 11.538 46.470 12.565 1.00 22.62 1000 ALA A O 1
ATOM 7504 N N . ALA A 1 1001 ? 13.085 46.892 14.135 1.00 24.20 1001 ALA A N 1
ATOM 7505 C CA . ALA A 1 1001 ? 13.314 45.500 14.526 1.00 24.20 1001 ALA A CA 1
ATOM 7506 C C . ALA A 1 1001 ? 12.709 45.272 15.923 1.00 24.20 1001 ALA A C 1
ATOM 7508 O O . ALA A 1 1001 ? 13.278 45.736 16.910 1.00 24.20 1001 ALA A O 1
ATOM 7509 N N . ALA A 1 1002 ? 11.534 44.629 16.003 1.00 26.75 1002 ALA A N 1
ATOM 7510 C CA . ALA A 1 1002 ? 10.819 44.416 17.273 1.00 26.75 1002 ALA A CA 1
ATOM 7511 C C . ALA A 1 1002 ? 9.749 43.289 17.248 1.00 26.75 1002 ALA A C 1
ATOM 7513 O O . ALA A 1 1002 ? 8.723 43.425 17.909 1.00 26.75 1002 ALA A O 1
ATOM 7514 N N . ALA A 1 1003 ? 9.940 42.195 16.492 1.00 24.20 1003 ALA A N 1
ATOM 7515 C CA . ALA A 1 1003 ? 8.953 41.098 16.422 1.00 24.20 1003 ALA A CA 1
ATOM 7516 C C . ALA A 1 1003 ? 9.551 39.732 16.003 1.00 24.20 1003 ALA A C 1
ATOM 7518 O O . ALA A 1 1003 ? 9.134 39.160 15.005 1.00 24.20 1003 ALA A O 1
ATOM 7519 N N . PHE A 1 1004 ? 10.548 39.211 16.732 1.00 25.86 1004 PHE A N 1
ATOM 7520 C CA . PHE A 1 1004 ? 11.175 37.907 16.413 1.00 25.86 1004 PHE A CA 1
ATOM 7521 C C . PHE A 1 1004 ? 11.538 37.067 17.659 1.00 25.86 1004 PHE A C 1
AT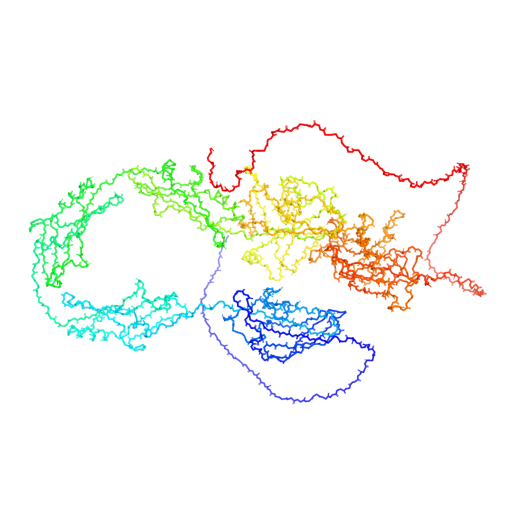OM 7523 O O . PHE A 1 1004 ? 12.558 36.387 17.695 1.00 25.86 1004 PHE A O 1
ATOM 7530 N N . ALA A 1 1005 ? 10.727 37.157 18.722 1.00 27.08 1005 ALA A N 1
ATOM 7531 C CA . ALA A 1 1005 ? 11.007 36.505 20.010 1.00 27.08 1005 ALA A CA 1
ATOM 7532 C C . ALA A 1 1005 ? 9.738 36.099 20.797 1.00 27.08 1005 ALA A C 1
ATOM 7534 O O . ALA A 1 1005 ? 9.617 36.406 21.981 1.00 27.08 1005 ALA A O 1
ATOM 7535 N N . ALA A 1 1006 ? 8.783 35.432 20.139 1.00 25.86 1006 ALA A N 1
ATOM 7536 C CA . ALA A 1 1006 ? 7.685 34.687 20.772 1.00 25.86 1006 ALA A CA 1
ATOM 7537 C C . ALA A 1 1006 ? 7.042 33.712 19.762 1.00 25.86 1006 ALA A C 1
ATOM 7539 O O . ALA A 1 1006 ? 7.138 33.943 18.560 1.00 25.86 1006 ALA A O 1
ATOM 7540 N N . LEU A 1 1007 ? 6.334 32.690 20.261 1.00 25.41 1007 LEU A N 1
ATOM 7541 C CA . LEU A 1 1007 ? 5.427 31.808 19.499 1.00 25.41 1007 LEU A CA 1
ATOM 7542 C C . LEU A 1 1007 ? 6.067 30.865 18.458 1.00 25.41 1007 LEU A C 1
ATOM 7544 O O . LEU A 1 1007 ? 5.529 30.636 17.381 1.00 25.41 1007 LEU A O 1
ATOM 7548 N N . PHE A 1 1008 ? 7.132 30.183 18.874 1.00 27.23 1008 PHE A N 1
ATOM 7549 C CA . PHE A 1 1008 ? 7.120 28.715 18.787 1.00 27.23 1008 PHE A CA 1
ATOM 7550 C C . PHE A 1 1008 ? 6.889 28.150 20.205 1.00 27.23 1008 PHE A C 1
ATOM 7552 O O . PHE A 1 1008 ? 7.043 28.894 21.174 1.00 27.23 1008 PHE A O 1
ATOM 7559 N N . VAL A 1 1009 ? 6.566 26.851 20.314 1.00 25.33 1009 VAL A N 1
ATOM 7560 C CA . VAL A 1 1009 ? 6.241 26.090 21.552 1.00 25.33 1009 VAL A CA 1
ATOM 7561 C C . VAL A 1 1009 ? 4.794 26.244 22.078 1.00 25.33 1009 VAL A C 1
ATOM 7563 O O . VAL A 1 1009 ? 4.506 27.175 22.819 1.00 25.33 1009 VAL A O 1
ATOM 7566 N N . LEU A 1 1010 ? 3.959 25.219 21.797 1.00 26.72 1010 LEU A N 1
ATOM 7567 C CA . LEU A 1 1010 ? 2.748 24.747 22.528 1.00 26.72 1010 LEU A CA 1
ATOM 7568 C C . LEU A 1 1010 ? 1.579 25.765 22.714 1.00 26.72 1010 LEU A C 1
ATOM 7570 O O . LEU A 1 1010 ? 1.769 26.873 23.187 1.00 26.72 1010 LEU A O 1
ATOM 7574 N N . ARG A 1 1011 ? 0.286 25.442 22.514 1.00 25.42 1011 ARG A N 1
ATOM 7575 C CA . ARG A 1 1011 ? -0.464 24.352 23.174 1.00 25.42 1011 ARG A CA 1
ATOM 7576 C C . ARG A 1 1011 ? -1.948 24.299 22.726 1.00 25.42 1011 ARG A C 1
ATOM 7578 O O . ARG A 1 1011 ? -2.609 25.325 22.648 1.00 25.42 1011 ARG A O 1
ATOM 7585 N N . LYS A 1 1012 ? -2.460 23.071 22.568 1.00 27.23 1012 LYS A N 1
ATOM 7586 C CA . LYS A 1 1012 ? -3.851 22.551 22.685 1.00 27.23 1012 LYS A CA 1
ATOM 7587 C C . LYS A 1 1012 ? -4.956 23.490 23.253 1.00 27.23 1012 LYS A C 1
ATOM 7589 O O . LYS A 1 1012 ? -4.764 24.081 24.312 1.00 27.23 1012 LYS A O 1
ATOM 7594 N N . ARG A 1 1013 ? -6.173 23.376 22.671 1.00 30.00 1013 ARG A N 1
ATOM 7595 C CA . ARG A 1 1013 ? -7.528 23.804 23.149 1.00 30.00 1013 ARG A CA 1
ATOM 7596 C C . ARG A 1 1013 ? -7.928 25.298 23.031 1.00 30.00 1013 ARG A C 1
ATOM 7598 O O . ARG A 1 1013 ? -7.674 26.073 23.945 1.00 30.00 1013 ARG A O 1
ATOM 7605 N N . LYS A 1 1014 ? -8.760 25.628 22.027 1.00 28.98 1014 LYS A N 1
ATOM 7606 C CA . LYS A 1 1014 ? -10.232 25.858 22.134 1.00 28.98 1014 LYS A CA 1
ATOM 7607 C C . LYS A 1 1014 ? -10.757 26.701 20.960 1.00 28.98 1014 LYS A C 1
ATOM 7609 O O . LYS A 1 1014 ? -10.171 27.730 20.662 1.00 28.98 1014 LYS A O 1
ATOM 7614 N N . HIS A 1 1015 ? -11.945 26.360 20.461 1.00 27.92 1015 HIS A N 1
ATOM 7615 C CA . HIS A 1 1015 ? -13.004 27.349 20.236 1.00 27.92 1015 HIS A CA 1
ATOM 7616 C C . HIS A 1 1015 ? -14.377 26.679 20.367 1.00 27.92 1015 HIS A C 1
ATOM 7618 O O . HIS A 1 1015 ? -14.658 25.700 19.684 1.00 27.92 1015 HIS A O 1
ATOM 7624 N N . ASN A 1 1016 ? -15.205 27.222 21.258 1.00 31.52 1016 ASN A N 1
ATOM 7625 C CA . ASN A 1 1016 ? -16.613 27.411 20.934 1.00 31.52 1016 ASN A CA 1
ATOM 7626 C C . ASN A 1 1016 ? -16.695 28.811 20.308 1.00 31.52 1016 ASN A C 1
ATOM 7628 O O . ASN A 1 1016 ? -15.932 29.691 20.720 1.00 31.52 1016 ASN A O 1
ATOM 7632 N N . ASP A 1 1017 ? -17.598 29.001 19.359 1.00 36.34 1017 ASP A N 1
ATOM 7633 C CA . ASP A 1 1017 ? -18.722 29.943 19.460 1.00 36.34 1017 ASP A CA 1
ATOM 7634 C C . ASP A 1 1017 ? -19.853 29.420 18.550 1.00 36.34 1017 ASP A C 1
ATOM 7636 O O . ASP A 1 1017 ? -19.522 28.668 17.602 1.00 36.34 1017 ASP A O 1
#

Nearest PDB structures (foldseek):
  6mv1-assembly1_A  TM=2.408E-01  e=1.120E+00  Homo sapiens
  1ms5-assembly1_A  TM=8.617E-02  e=2.928E-02  Trypanosoma cruzi
  1ms5-assembly2_B  TM=7.400E-02  e=3.639E-02  Trypanosoma cruzi
  6ysq-assembly2_D  TM=1.123E-01  e=4.131E+00  Homo sapiens

Secondary structure (DSSP, 8-state):
------------------------------PPP--------PPPP--EEEEEEEEEEEE-TTS-EEEES-SPBP---EEEEE-EESTT---EEEEEEEETTEEEEEEEESSSEEE----S-GGGGB---TTTEEEEEEESSTT--S-SB-S-TTSHHHHHT--B---SSEEEEEEEEEEEEPSPPPPPPPPPPHHHHHHH-S-EEEEETT-TTTS--EEE---S-BTTTEEEEE-TT-SEEEEEE--THHHHHHHHTTS-SEEE-TTS----EEEEEEETTTTEEEE-SSS--EEEEEEE-SPP-PPPPPPHHHHHHHSTT-EEEEE-STT---PPEEE-----STTTEEEEEETTEEEEEE---HHHHHHHTTTSTT-EE------EEEEEEETTEEEE-TTS--EEEEEE----S-PPPPPHHHHHHHTTT----EEEEESS-TTSPP--B--S--STTTEEEEE-TT-SEEEEEE---HHHHHHHTTTSTT-EE-TT-B-EEEEEEETTEEEE-SSS--EEEEEE--SEEEEEPPEEEETT--B--TT-SEEEB-TTS-B---SSS-SPPPPEEEEEPHHHHHHHHHHHT--TTS----TTTEEEEEEBTT-SS-EEEEEEEEP--SSSPPPPPBTTTTB--EEEEESSTTSS--EEEEEEEEETTTTEEEEESSS---SSSBSEEEEEEEE-GGGB-TTS-EEEEEETTEEEEEEEEE-SSPEEEEEE--SS-HHHHEEEEES-HHHHHHS--TT--GGGS-EEES--SSSPPP---EETTS--B--TTTEEEEEE-----TT--HHHHHHHHHHHHHHHHTT--GGGEEEEEEEEEEEETTBTTEEEE-SS-EEEEEPPPTT--TTS-EEEEE--S--SSSBHHHHHHHHHH---EEEEPEE-SS-EEEEES--SEEEEEEETT---------------------------------------------------------------------------SS--S--------

Radius of gyration: 47.89 Å; Cα contacts (8 Å, |Δi|>4): 1998; chains: 1; bounding box: 96×119×165 Å

Solvent-accessible surface area (backbone atoms only — not comparable to full-atom values): 59875 Å² total; per-residue (Å²): 136,86,81,90,89,88,87,82,82,88,82,89,81,89,81,89,87,86,88,80,89,88,88,86,88,87,87,89,82,87,86,84,84,87,85,89,82,88,84,86,87,79,78,84,66,71,60,18,47,42,35,40,39,40,38,37,25,39,20,39,80,89,51,45,86,70,50,64,36,78,46,48,42,46,99,57,72,52,76,36,55,22,41,26,56,49,104,76,59,41,78,30,44,36,39,36,43,64,44,92,18,24,32,41,35,40,33,55,32,66,43,56,37,42,38,28,41,61,48,73,36,66,73,69,50,44,54,71,58,75,66,56,32,40,81,50,33,38,11,83,38,74,82,29,67,57,64,68,47,67,68,78,50,73,42,48,64,55,40,45,67,50,52,44,78,49,85,46,59,63,50,78,50,53,43,12,39,26,31,28,38,42,72,74,60,77,73,72,55,72,79,88,47,73,72,52,50,69,70,70,39,60,44,32,38,38,38,36,79,67,47,47,60,80,41,62,72,45,66,30,52,86,73,75,48,80,83,70,21,25,47,77,49,70,56,94,64,45,62,49,36,40,38,37,60,65,43,65,64,60,56,37,53,56,46,39,76,80,51,67,66,49,40,73,34,78,96,71,67,65,89,43,40,29,33,31,32,56,38,81,90,79,73,41,76,40,70,26,95,88,44,44,54,28,69,49,48,27,33,58,75,75,85,89,80,74,65,85,84,85,50,78,68,58,47,51,71,65,32,51,67,27,29,39,36,36,62,75,33,82,95,64,90,66,82,68,47,73,33,40,71,80,58,94,49,90,73,32,34,48,79,49,76,58,64,56,34,35,40,40,36,60,67,59,61,67,58,57,47,52,59,46,39,75,78,56,73,80,51,43,81,40,86,73,77,83,49,39,31,34,29,34,43,38,98,91,42,78,41,68,22,89,93,31,51,54,26,70,48,32,23,32,57,84,75,79,82,80,51,76,83,85,45,78,62,42,53,53,58,33,52,65,80,70,58,61,34,33,42,32,38,50,79,77,42,92,88,54,79,70,54,68,32,48,88,75,63,93,48,93,79,31,41,48,79,51,71,59,91,68,48,59,50,34,39,38,36,61,63,54,59,63,70,51,49,48,53,46,20,74,80,50,59,4,40,39,82,38,90,85,40,45,47,46,34,33,30,32,61,54,100,89,44,57,32,57,20,88,87,37,56,56,23,39,43,33,26,34,68,41,46,30,35,41,35,61,54,62,45,46,28,37,44,65,22,34,39,71,56,96,72,49,48,59,38,45,26,44,99,82,69,49,80,46,67,58,73,76,33,22,60,52,74,73,35,27,37,71,46,61,36,72,68,57,49,51,48,52,31,61,80,68,69,53,54,90,93,54,66,80,79,51,46,93,31,42,37,41,36,26,35,34,52,91,57,86,94,45,72,46,52,28,32,35,45,73,39,54,74,78,85,74,65,64,48,41,56,28,84,92,71,64,42,62,48,22,29,58,30,38,67,55,80,91,70,80,67,42,47,39,34,31,38,25,41,68,38,90,92,75,73,48,70,47,68,57,45,54,61,83,77,77,81,70,66,35,36,37,54,68,28,40,36,44,74,57,55,86,59,38,34,50,43,50,28,28,33,40,38,54,54,102,86,46,80,45,81,41,17,28,35,68,51,93,66,70,25,43,44,34,34,26,66,61,58,70,54,49,86,79,24,47,28,65,40,30,61,27,69,64,56,58,60,68,68,53,50,97,87,61,62,66,77,74,39,55,38,32,23,30,17,89,80,82,56,72,59,67,57,72,31,17,45,46,97,48,35,37,45,42,54,52,78,48,32,17,29,37,52,30,47,61,88,62,45,102,84,61,57,58,57,62,49,52,46,52,52,39,42,50,50,50,17,60,79,69,72,51,59,51,94,44,50,48,71,52,61,32,30,37,41,42,18,29,50,49,39,9,14,27,31,39,37,38,93,57,67,30,37,38,33,36,43,63,57,89,98,56,56,55,69,42,54,43,31,39,22,36,36,76,90,59,70,47,86,42,39,46,74,56,49,52,55,47,65,74,66,62,76,58,59,67,50,77,51,51,49,48,100,72,24,39,39,48,76,43,53,76,68,26,42,36,31,45,33,36,44,76,83,48,62,72,82,89,68,82,83,83,78,82,77,92,80,89,81,92,84,80,90,79,90,88,87,88,81,86,87,78,90,79,90,86,90,86,86,86,87,88,86,88,86,80,89,84,85,88,85,89,86,80,92,80,89,86,87,85,81,87,82,91,85,86,86,83,85,86,84,86,88,83,93,86,86,89,87,78,88,78,83,89,80,88,90,88,80,87,133

Mean predicted aligned error: 21.94 Å

Sequence (1017 aa):
MLPFAAFAEDPENDGSGSTGSATTEKTPGEIPPSAGVELLGGTPRNLGNYKVIVQAVIRDESGGWVSTNALPSKFFNGTTAGGSSGDAGSSGSWQWTAQDGGYTLTGQFDSHANVWGNLKYPTSLWNYDTDELQFMGIGKNSYSTEVAYSDDVDSSFLFERNSYPLGVASGTEWRTYIFQQKGPSAPAIPDPTPDDLDNLGEIVNIICTTNTAQHPTITSEVIGSKDIDYTITHEENAATATVTIINADLYVAKYNETYVDHTLDNDTTADLTIGLVYDDDTKQWTVASDNGTATVYVKCTTTPVTPPLPDGEILKSILGNAIKVECATENSGHDPIVTGLLGDKDTDYTVTQSGNTATVTITVTDPYVAKYNEEYAGHTLGENSDLTIGLVYDGGNWVLDPNNNTATVYVQCTVPSNIPDPTNEDVRDALNGAGNIVSIECTNNSAHEPVTSGLRGAAPKDYIITHEPDAATATITIQNTGVYLTTYNKAYPGHVLDEGSDLVLGLIYEGGAWKLNPEDNTATIYVTCPDIVVTPASMVIYKGGETNTTDSNVEIVGADGNPITNADGSLPEIGFYLELSDELNAELRSKLNVPEDEVLNLSDLVTLTADVQGSSGETLSWKLEKYSDGNGSSSTVESKNGRYIYKIVPETPGSGTKLKVSFYTETETTGQKNYVNSDNFALTDSLSETYQMEIYGDRVDAATLKATIEINGEEQTIGVKGSDTPATLTVRYVVGAQDAVVTPSYDTIVHASEVDDPNQDALKKAYVIRSNGTQPAVDDFMVNESNVQVAASDVSLLADAIADTVGTTFEETLKSKAGKEVASKFQLKEANLQSQAQYLDLVDATNGNAWVTTEQDVTIYLPFPKETDANTTFYLAHFDGLDRNTSVDAMEAAVESKVPTVTKVAADQYGVYFEASDFSPYVLVWDTTKTQPTTPDDDNDDDNNNDNNNATTTNNNNTSTTNVSVNNNAAAAAPAATAAIPQTGDAMPVGLLGGVAVVAAAAFAALFVLRKRKHND

Organism: NCBI:txid411471

pLDDT: mean 75.15, std 21.33, range [22.62, 98.56]